Protein AF-A0A2S4PVU3-F1 (afdb_monomer)

Mean predicted aligned error: 17.2 Å

Secondary structure (DSSP, 8-state):
-PPPP-B-EEETTEEE--TT--EEEEEETTTTEEEEEEEPPPHHHHHHHHHHHHHHHHHHHHS-HHHHHHHHHHHHHHHHHTHHHHHHHHHHHH---HHHHTTTHHHHHHHHHHHHHHHHHTTTTEEEEEEEETTEEEEEE----S-EEEE--SSSHHHHHHHHHHHH-SS--HHHHHHHHHHTPPTTSS-B---SHHHHHHHHH-TT-SEEEEEE-HHHHHHHHHHHHTTT-EEEEEE----EEEE-TTS-HHHHHHHHHHHHHGGGG--TT---EEEEETTTHHHHHHHHHHHGGGS-B--TTSTT--B---S-HHHHHHHHHHHHHHHHTS--EEEE--SSPPTTPPTTGGGS-----EEEES--TTSHHHHS---SSEEEEEEES-HHHHHHHHH-SS--SEEEEE-S-HHHHHHHHTTS--SEEEES------TTPPPGGG-EEEEE-TTS-EEEEE----SEEEEEEEES-SGGG--TTTTTHHHHHHHTTTS-BSS--HHHHHHHHHHTTSEEEEEE-SS-EEEEEEEEGGGHHHHHHHHHHHHHSB---HHHHHHHHHHHHHHHHHHHT-HHHHHHHHHHHHHHTTSGGGS-SSPPGGGGGG--HHHHHHHHHHH--GGGEEEEEESS-HHHHHHHHHHHHTTSPPHHHHHHTTS-SS-------------------------------------------------SGGGT-TT----------PPS---TTPPP----EEEEEEEEPPPSSTTSPP-EEEEEEEEE--TTSTTHHHHHHHHHHHTBTTTTTSSSTTTTTTSHIIIIIITT-TTEEEEEEEEEE-SS-EEEEEEEEE-GGGHHHHHHHHHHHHHTTT-SSSTTSPPHHHHHHHHHHHHHHHHHGGG-HHHHHHHHHHHHHHHSS---HHHHHHHHHH--HHHHHHHHHHHHTT----TT------EEEEEEEP-TT--PPP--HHHHHHHHHHTT-SPPP-

Solvent-accessible surface area (backbone atoms only — not comparable to full-atom values): 54235 Å² total; per-residue (Å²): 130,78,75,50,72,73,43,61,27,33,34,61,64,39,81,38,84,47,80,53,81,45,68,51,71,45,42,22,12,38,44,64,41,73,39,28,48,34,35,21,44,29,68,69,48,51,54,51,35,48,52,28,22,59,66,23,42,67,62,56,73,68,45,52,46,57,62,52,18,54,29,40,46,43,26,32,53,52,50,64,75,41,37,62,68,50,16,50,52,51,20,44,60,36,11,35,14,30,61,46,32,54,67,40,44,54,50,57,21,37,49,41,31,42,51,44,22,47,39,40,53,76,46,69,52,57,51,54,77,46,74,79,48,101,92,42,70,48,75,54,71,66,75,83,84,63,36,50,47,70,46,64,42,77,73,48,48,68,23,44,32,31,66,47,12,40,81,57,65,48,26,36,42,64,76,59,43,56,45,33,46,74,31,64,50,63,52,8,29,40,44,30,77,43,65,59,73,67,49,51,48,48,62,50,59,42,84,82,43,41,31,42,38,43,34,46,52,55,74,57,50,54,53,52,50,58,50,23,50,79,73,70,33,50,76,47,81,49,51,49,26,58,8,32,28,40,40,44,90,72,31,57,57,71,59,49,41,51,37,49,46,53,28,18,36,47,76,29,10,48,44,48,59,29,28,30,37,32,36,30,30,59,91,46,44,72,61,44,54,52,54,40,61,72,47,51,77,74,62,29,62,43,66,31,84,37,79,77,15,60,25,30,25,35,61,33,69,70,54,33,50,51,37,35,51,48,48,47,38,28,53,74,69,57,58,30,44,75,79,42,68,44,75,45,61,61,89,78,48,58,84,69,40,62,66,18,32,48,54,30,63,24,35,34,30,85,43,55,82,86,29,61,72,64,65,50,71,66,61,34,28,50,35,35,33,26,71,38,90,47,73,70,58,44,43,55,59,57,50,68,59,100,49,42,46,22,36,29,34,28,49,69,56,59,66,58,45,51,58,50,55,77,65,46,68,41,77,39,77,31,73,73,50,68,88,86,77,67,82,83,69,78,72,77,91,70,51,73,47,76,51,66,48,97,37,39,35,32,40,37,20,38,44,61,76,65,80,50,24,16,42,34,42,37,29,56,38,20,26,33,73,43,51,86,91,48,50,28,44,45,45,51,54,34,70,54,52,66,42,33,30,78,87,34,52,44,68,57,34,48,53,51,53,62,70,49,75,42,57,72,52,59,45,58,37,53,64,32,30,38,42,38,34,40,28,41,66,89,42,49,68,59,50,51,49,52,52,35,39,48,73,73,41,51,44,87,43,63,66,61,51,51,52,44,47,54,52,47,53,53,51,54,49,62,34,73,75,31,65,89,64,37,49,72,56,50,44,35,33,32,23,20,67,68,39,36,67,12,36,51,64,59,50,51,79,86,42,54,86,73,61,48,57,70,51,56,50,52,52,44,78,70,40,80,42,37,69,38,30,28,40,18,28,24,36,39,49,57,78,56,51,50,52,53,46,45,77,63,54,48,82,49,76,42,74,76,58,60,61,57,73,76,70,68,90,73,87,80,92,82,90,81,89,81,89,86,82,89,85,81,89,87,87,86,82,87,86,87,86,88,90,88,88,89,89,86,89,88,86,90,88,83,90,86,90,88,86,87,93,82,85,78,87,88,71,77,60,70,86,77,54,86,81,77,75,84,94,82,81,80,98,71,77,84,80,77,86,81,69,87,78,71,59,44,43,39,55,24,33,72,44,78,51,80,64,40,74,62,55,94,51,87,89,50,81,54,53,18,41,42,35,44,35,28,50,34,64,18,60,80,42,91,59,40,54,41,53,55,31,51,29,43,34,34,31,18,85,60,40,80,66,80,82,59,94,72,56,44,65,79,14,46,34,33,58,70,38,49,74,67,36,92,57,41,82,44,58,38,27,48,76,50,59,38,85,51,31,30,40,35,34,42,42,35,29,26,34,55,93,40,57,70,59,50,54,51,50,55,44,49,63,57,44,27,39,49,40,87,70,67,96,64,23,74,51,75,67,56,53,53,49,14,43,51,51,53,45,50,50,61,61,56,42,63,78,35,52,64,51,48,25,49,51,48,27,51,32,35,67,76,69,71,41,77,78,51,69,66,58,52,46,53,53,42,69,66,62,46,70,66,51,42,23,52,52,39,38,32,27,47,39,18,61,55,85,41,87,28,64,40,60,17,22,52,20,40,33,39,32,46,28,53,57,95,92,59,88,73,80,80,89,47,67,70,62,51,49,52,55,39,45,75,57,61,35,24,33,80,86,128

Sequence (990 aa):
MAQIEKQKLFYDGKIQNASSGRIFQTIDPSTKRVLADVQMASQADVDAAIASAQKAFSSWSQTSPIFRSRILLKAVAILRSRNDAIAQVETYDTGKAFAETSVIDLVTGADVLEYYANLIASGGLNGETTQLRPDAWIYTKKEALGVAAGIGAWNYPIQIAIWKSAPCLAAGNFILAQIYTEAGLPAGVFNVIQGDATVGSYLVTHPGISKVSFTGQVPTGKIVAASAASNLKHITMELGGKSPLIILPDAEIEKAVDGAMMANFFSTGQVCTNGTRVFIHKTMKSAFERRLLEKMPFIRSLPPMNQKCNFGPLISELHHQKVTNYIQHGISVDKAKLIYGGPKKPTNIPPPYTDGFWIQPTVFTDCTDDMKIVKEEIFGPVLCILTYDSVEEVIRRANDTNLGLAAGVFGKDINLCHQIISKIEAGITWINTWGESPAEMSDPSKLDEISTLSNGVRVATEALPGHFSGIGVFIDAGSRFENEDLRGVSHIIDRLAFKSTQKRNGDEMLQALESLGGNINCASSRESLMYQCATFNSAVSDAVAILAETIRDPLITENEVQEQLETAAYEIGEIWSKPELILPELVHTAAYKGNTLGNPLLCPKERLSCINKGVIEAYRNTFFRPERIVLAFAGVKHQEALKLVENYFGDIPNFHNNQKNTASETSDNTSVSGQLNPPHVSSPQLPFNNISSQANPLTPSILAQTSPKITPRSTFYNYLSTWAIDNSTEIHNLPSSLDFSQPSHYTGGFLSLPNLPPPTNPSFPALTHIHLAFESLPVSSEDIYALATIQTLLGGGGSFSAGGPGKGMYSRLYTNVLNQYGWVESCVAFNHSYTDSGLFGISASCVPAYVPQMLDTMCRELHALTLENGPYCLQAIEVKRAKNQLRSSLLMNLESRMVELEDLGRQVQVHGKKISLREMCDKIDRLTINDLRRVAKIVFEGMVKNPGFGSGAPTVVLQECADEGSTRKEFKWETIQDLIASWNLGRTSI

Structure (mmCIF, N/CA/C/O backbone):
data_AF-A0A2S4PVU3-F1
#
_entry.id   AF-A0A2S4PVU3-F1
#
loop_
_atom_site.group_PDB
_atom_site.id
_atom_site.type_symbol
_atom_site.label_atom_id
_atom_site.label_alt_id
_atom_site.label_comp_id
_atom_site.label_asym_id
_atom_site.label_entity_id
_atom_site.label_seq_id
_atom_site.pdbx_PDB_ins_code
_atom_site.Cartn_x
_atom_site.Cartn_y
_atom_site.Cartn_z
_atom_site.occupancy
_atom_site.B_iso_or_equiv
_atom_site.auth_seq_id
_atom_site.auth_comp_id
_atom_site.auth_asym_id
_atom_site.auth_atom_id
_atom_site.pdbx_PDB_model_num
ATOM 1 N N . MET A 1 1 ? 23.789 -0.010 -39.038 1.00 54.28 1 MET A N 1
ATOM 2 C CA . MET A 1 1 ? 23.179 1.333 -38.961 1.00 54.28 1 MET A CA 1
ATOM 3 C C . MET A 1 1 ? 24.259 2.370 -39.256 1.00 54.28 1 MET A C 1
ATOM 5 O O . MET A 1 1 ? 25.428 2.045 -39.058 1.00 54.28 1 MET A O 1
ATOM 9 N N . ALA A 1 2 ? 23.911 3.566 -39.736 1.00 55.75 2 ALA A N 1
ATOM 10 C CA . ALA A 1 2 ? 24.813 4.713 -39.587 1.00 55.75 2 ALA A CA 1
ATOM 11 C C . ALA A 1 2 ? 24.928 5.059 -38.090 1.00 55.75 2 ALA A C 1
ATOM 13 O O . ALA A 1 2 ? 24.032 4.701 -37.324 1.00 55.75 2 ALA A O 1
ATOM 14 N N . GLN A 1 3 ? 26.012 5.712 -37.671 1.00 67.31 3 GLN A N 1
ATOM 15 C CA . GLN A 1 3 ? 26.141 6.179 -36.289 1.00 67.31 3 GLN A CA 1
ATOM 16 C C . GLN A 1 3 ? 25.008 7.171 -35.994 1.00 67.31 3 GLN A C 1
ATOM 18 O O . GLN A 1 3 ? 24.779 8.093 -36.779 1.00 67.31 3 GLN A O 1
ATOM 23 N N . ILE A 1 4 ? 24.281 6.958 -34.898 1.00 80.88 4 ILE A N 1
ATOM 24 C CA . ILE A 1 4 ? 23.190 7.844 -34.490 1.00 80.88 4 ILE A CA 1
ATOM 25 C C . ILE A 1 4 ? 23.815 9.164 -34.019 1.00 80.88 4 ILE A C 1
ATOM 27 O O . ILE A 1 4 ? 24.865 9.174 -33.368 1.00 80.88 4 ILE A O 1
ATOM 31 N N . GLU A 1 5 ? 23.189 10.292 -34.363 1.00 85.00 5 GLU A N 1
ATOM 32 C CA . GLU A 1 5 ? 23.676 11.612 -33.955 1.00 85.00 5 GLU A CA 1
ATOM 33 C C . GLU A 1 5 ? 23.802 11.733 -32.428 1.00 85.00 5 GLU A C 1
ATOM 35 O O . GLU A 1 5 ? 23.092 11.068 -31.668 1.00 85.00 5 GLU A O 1
ATOM 40 N N . LYS A 1 6 ? 24.697 12.618 -31.972 1.00 87.62 6 LYS A N 1
ATOM 41 C CA . LYS A 1 6 ? 24.926 12.885 -30.546 1.00 87.62 6 LYS A CA 1
ATOM 42 C C . LYS A 1 6 ? 23.614 13.250 -29.851 1.00 87.62 6 LYS A C 1
ATOM 44 O O . LYS A 1 6 ? 23.050 14.313 -30.114 1.00 87.62 6 LYS A O 1
ATOM 49 N N . GLN A 1 7 ? 23.173 12.389 -28.939 1.00 89.62 7 GLN A N 1
ATOM 50 C CA . GLN A 1 7 ? 21.968 12.594 -28.150 1.00 89.62 7 GLN A CA 1
ATOM 51 C C . GLN A 1 7 ? 22.206 13.684 -27.105 1.00 89.62 7 GLN A C 1
ATOM 53 O O . GLN A 1 7 ? 23.289 13.817 -26.525 1.00 89.62 7 GLN A O 1
ATOM 58 N N . LYS A 1 8 ? 21.178 14.504 -26.919 1.00 91.19 8 LYS A N 1
ATOM 59 C CA . LYS A 1 8 ? 21.186 15.740 -26.137 1.00 91.19 8 LYS A CA 1
ATOM 60 C C . LYS A 1 8 ? 20.043 15.708 -25.125 1.00 91.19 8 LYS A C 1
ATOM 62 O O . LYS A 1 8 ? 19.193 14.824 -25.181 1.00 91.19 8 LYS A O 1
ATOM 67 N N . LEU A 1 9 ? 19.987 16.692 -24.233 1.00 91.56 9 LEU A N 1
ATOM 68 C CA . LEU A 1 9 ? 18.866 16.834 -23.303 1.00 91.56 9 LEU A CA 1
ATOM 69 C C . LEU A 1 9 ? 17.626 17.374 -24.037 1.00 91.56 9 LEU A C 1
ATOM 71 O O . LEU A 1 9 ? 17.742 18.002 -25.093 1.00 91.56 9 LEU A O 1
ATOM 75 N N . PHE A 1 10 ? 16.438 17.172 -23.467 1.00 92.44 10 PHE A N 1
ATOM 76 C CA . PHE A 1 10 ? 15.206 17.818 -23.928 1.00 92.44 10 PHE A CA 1
ATOM 77 C C . PHE A 1 10 ? 14.489 18.450 -22.744 1.00 92.44 10 PHE A C 1
ATOM 79 O O . PHE A 1 10 ? 14.051 17.748 -21.842 1.00 92.44 10 PHE A O 1
ATOM 86 N N . TYR A 1 11 ? 14.317 19.762 -22.747 1.00 92.62 11 TYR A N 1
ATOM 87 C CA . TYR A 1 11 ? 13.465 20.442 -21.773 1.00 92.62 11 TYR A CA 1
ATOM 88 C C . TYR A 1 11 ? 12.996 21.774 -22.344 1.00 92.62 11 TYR A C 1
ATOM 90 O O . TYR A 1 11 ? 13.567 22.272 -23.315 1.00 92.62 11 TYR A O 1
ATOM 98 N N . ASP A 1 12 ? 11.941 22.355 -21.770 1.00 91.25 12 ASP A N 1
ATOM 99 C CA . ASP A 1 12 ? 11.357 23.610 -22.275 1.00 91.25 12 ASP A CA 1
ATOM 100 C C . ASP A 1 12 ? 10.907 23.501 -23.751 1.00 91.25 12 ASP A C 1
ATOM 102 O O . ASP A 1 12 ? 11.008 24.447 -24.531 1.00 91.25 12 ASP A O 1
ATOM 106 N N . GLY A 1 13 ? 10.429 22.310 -24.144 1.00 89.50 13 GLY A N 1
ATOM 107 C CA . GLY A 1 13 ? 9.889 22.015 -25.480 1.00 89.50 13 GLY A CA 1
ATOM 108 C C . GLY A 1 13 ? 10.927 21.918 -26.607 1.00 89.50 13 GLY A C 1
ATOM 109 O O . GLY A 1 13 ? 10.548 21.931 -27.776 1.00 89.50 13 GLY A O 1
ATOM 110 N N . LYS A 1 14 ? 12.226 21.856 -26.288 1.00 91.81 14 LYS A N 1
ATOM 111 C CA . LYS A 1 14 ? 13.320 21.888 -27.273 1.00 91.81 14 LYS A CA 1
ATOM 112 C C . LYS A 1 14 ? 14.509 21.023 -26.861 1.00 91.81 14 LYS A C 1
ATOM 114 O O . LYS A 1 14 ? 14.687 20.679 -25.694 1.00 91.81 14 LYS A O 1
ATOM 119 N N . ILE A 1 15 ? 15.351 20.713 -27.844 1.00 92.19 15 ILE A N 1
ATOM 120 C CA . ILE A 1 15 ? 16.638 20.046 -27.635 1.00 92.19 15 ILE A CA 1
ATOM 121 C C . ILE A 1 15 ? 17.640 21.046 -27.037 1.00 92.19 15 ILE A C 1
ATOM 123 O O . ILE A 1 15 ? 17.740 22.181 -27.502 1.00 92.19 15 ILE A O 1
ATOM 127 N N . GLN A 1 16 ? 18.391 20.611 -26.027 1.00 93.56 16 GLN A N 1
ATOM 128 C CA . GLN A 1 16 ? 19.281 21.438 -25.210 1.00 93.56 16 GLN A CA 1
ATOM 129 C C . GLN A 1 16 ? 20.647 20.765 -25.046 1.00 93.56 16 GLN A C 1
ATOM 131 O O . GLN A 1 16 ? 20.727 19.556 -24.830 1.00 93.56 16 GLN A O 1
ATOM 136 N N . ASN A 1 17 ? 21.735 21.534 -25.132 1.00 95.38 17 ASN A N 1
ATOM 137 C CA . ASN A 1 17 ? 23.065 21.003 -24.821 1.00 95.38 17 ASN A CA 1
ATOM 138 C C . ASN A 1 17 ? 23.229 20.899 -23.296 1.00 95.38 17 ASN A C 1
ATOM 140 O O . ASN A 1 17 ? 22.953 21.873 -22.601 1.00 95.38 17 ASN A O 1
ATOM 144 N N . ALA A 1 18 ? 23.728 19.771 -22.789 1.00 94.38 18 ALA A N 1
ATOM 145 C CA . ALA A 1 18 ? 24.070 19.646 -21.373 1.00 94.38 18 ALA A CA 1
ATOM 146 C C . ALA A 1 18 ? 25.238 20.563 -20.978 1.00 94.38 18 ALA A C 1
ATOM 148 O O . ALA A 1 18 ? 26.242 20.650 -21.693 1.00 94.38 18 ALA A O 1
ATOM 149 N N . SER A 1 19 ? 25.144 21.186 -19.804 1.00 95.81 19 SER A N 1
ATOM 150 C CA . SER A 1 19 ? 26.183 22.072 -19.259 1.00 95.81 19 SER A CA 1
ATOM 151 C C . SER A 1 19 ? 27.337 21.330 -18.579 1.00 95.81 19 SER A C 1
ATOM 153 O O . SER A 1 19 ? 28.380 21.929 -18.333 1.00 95.81 19 SER A O 1
ATOM 155 N N . SER A 1 20 ? 27.204 20.025 -18.300 1.00 94.31 20 SER A N 1
ATOM 156 C CA . SER A 1 20 ? 28.255 19.260 -17.602 1.00 94.31 20 SER A CA 1
ATOM 157 C C . SER A 1 20 ? 29.532 19.029 -18.424 1.00 94.31 20 SER A C 1
ATOM 159 O O . SER A 1 20 ? 30.556 18.646 -17.863 1.00 94.31 20 SER A O 1
ATOM 161 N N . GLY A 1 21 ? 29.461 19.163 -19.755 1.00 91.94 21 GLY A N 1
ATOM 162 C CA . GLY A 1 21 ? 30.530 18.775 -20.683 1.00 91.94 21 GLY A CA 1
ATOM 163 C C . GLY A 1 21 ? 30.786 17.261 -20.787 1.00 91.94 21 GLY A C 1
ATOM 164 O O . GLY A 1 21 ? 31.589 16.841 -21.619 1.00 91.94 21 GLY A O 1
ATOM 165 N N . ARG A 1 22 ? 30.108 16.428 -19.982 1.00 95.44 22 ARG A N 1
ATOM 166 C CA . ARG A 1 22 ? 30.280 14.969 -19.952 1.00 95.44 22 ARG A CA 1
ATOM 167 C C . ARG A 1 22 ? 29.358 14.270 -20.952 1.00 95.44 22 ARG A C 1
ATOM 169 O O . ARG A 1 22 ? 28.227 14.698 -21.193 1.00 95.44 22 ARG A O 1
ATOM 176 N N . ILE A 1 23 ? 29.841 13.150 -21.480 1.00 94.75 23 ILE A N 1
ATOM 177 C CA . ILE A 1 23 ? 29.089 12.223 -22.328 1.00 94.75 23 ILE A CA 1
ATOM 178 C C . ILE A 1 23 ? 29.307 10.784 -21.850 1.00 94.75 23 ILE A C 1
ATOM 180 O O . ILE A 1 23 ? 30.346 10.481 -21.263 1.00 94.75 23 ILE A O 1
ATOM 184 N N . PHE A 1 24 ? 28.365 9.898 -22.159 1.00 92.62 24 PHE A N 1
ATOM 185 C CA . PHE A 1 24 ? 28.576 8.448 -22.175 1.00 92.62 24 PHE A CA 1
ATOM 186 C C . PHE A 1 24 ? 28.245 7.896 -23.566 1.00 92.62 24 PHE A C 1
ATOM 188 O O . PHE A 1 24 ? 27.675 8.604 -24.393 1.00 92.62 24 PHE A O 1
ATOM 195 N N . GLN A 1 25 ? 28.617 6.651 -23.845 1.00 94.06 25 GLN A N 1
ATOM 196 C CA . GLN A 1 25 ? 28.294 5.989 -25.109 1.00 94.06 25 GLN A CA 1
ATOM 197 C C . GLN A 1 25 ? 27.249 4.907 -24.865 1.00 94.06 25 GLN A C 1
ATOM 199 O O . GLN A 1 25 ? 27.436 4.074 -23.978 1.00 94.06 25 GLN A O 1
ATOM 204 N N . THR A 1 26 ? 26.173 4.911 -25.654 1.00 91.19 26 THR A N 1
ATOM 205 C CA . THR A 1 26 ? 25.314 3.726 -25.770 1.00 91.19 26 THR A CA 1
ATOM 206 C C . THR A 1 26 ? 25.885 2.776 -26.830 1.00 91.19 26 THR A C 1
ATOM 208 O O . THR A 1 26 ? 26.527 3.203 -27.799 1.00 91.19 26 THR A O 1
ATOM 211 N N . ILE A 1 27 ? 25.709 1.477 -26.604 1.00 94.81 27 ILE A N 1
ATOM 212 C CA . ILE A 1 27 ? 26.370 0.378 -27.307 1.00 94.81 27 ILE A CA 1
ATOM 213 C C . ILE A 1 27 ? 25.297 -0.591 -27.792 1.00 94.81 27 ILE A C 1
ATOM 215 O O . ILE A 1 27 ? 24.506 -1.055 -26.983 1.00 94.81 27 ILE A O 1
ATOM 219 N N . ASP A 1 28 ? 25.334 -0.967 -29.069 1.00 95.81 28 ASP A N 1
ATOM 220 C CA . ASP A 1 28 ? 24.548 -2.082 -29.602 1.00 95.81 28 ASP A CA 1
ATOM 221 C C . ASP A 1 28 ? 25.041 -3.385 -28.949 1.00 95.81 28 ASP A C 1
ATOM 223 O O . ASP A 1 28 ? 26.153 -3.842 -29.260 1.00 95.81 28 ASP A O 1
ATOM 227 N N . PRO A 1 29 ? 24.258 -4.022 -28.059 1.00 97.06 29 PRO A N 1
ATOM 228 C CA . PRO A 1 29 ? 24.702 -5.207 -27.340 1.00 97.06 29 PRO A CA 1
ATOM 229 C C . PRO A 1 29 ? 24.837 -6.430 -28.251 1.00 97.06 29 PRO A C 1
ATOM 231 O O . PRO A 1 29 ? 25.488 -7.406 -27.875 1.00 97.06 29 PRO A O 1
ATOM 234 N N . SER A 1 30 ? 24.264 -6.393 -29.457 1.00 96.50 30 SER A N 1
ATOM 235 C CA . SER A 1 30 ? 24.360 -7.478 -30.433 1.00 96.50 30 SER A CA 1
ATOM 236 C C . SER A 1 30 ? 25.673 -7.459 -31.211 1.00 96.50 30 SER A C 1
ATOM 238 O O . SER A 1 30 ? 26.091 -8.520 -31.672 1.00 96.50 30 SER A O 1
ATOM 240 N N . THR A 1 31 ? 26.358 -6.310 -31.300 1.00 95.69 31 THR A N 1
ATOM 241 C CA . THR A 1 31 ? 27.634 -6.155 -32.033 1.00 95.69 31 THR A CA 1
ATOM 242 C C . THR A 1 31 ? 28.784 -5.538 -31.225 1.00 95.69 31 THR A C 1
ATOM 244 O O . THR A 1 31 ? 29.898 -5.454 -31.742 1.00 95.69 31 THR A O 1
ATOM 247 N N . LYS A 1 32 ? 28.548 -5.097 -29.980 1.00 95.44 32 LYS A N 1
ATOM 248 C CA . LYS A 1 32 ? 29.498 -4.345 -29.128 1.00 95.44 32 LYS A CA 1
ATOM 249 C C . LYS A 1 32 ? 29.962 -3.006 -29.747 1.00 95.44 32 LYS A C 1
ATOM 251 O O . LYS A 1 32 ? 30.998 -2.460 -29.373 1.00 95.44 32 LYS A O 1
ATOM 256 N N . ARG A 1 33 ? 29.208 -2.444 -30.700 1.00 94.75 33 ARG A N 1
ATOM 257 C CA . ARG A 1 33 ? 29.553 -1.186 -31.395 1.00 94.75 33 ARG A CA 1
ATOM 258 C C . ARG A 1 33 ? 28.845 0.010 -30.771 1.00 94.75 33 ARG A C 1
ATOM 260 O O . ARG A 1 33 ? 27.700 -0.103 -30.354 1.00 94.75 33 ARG A O 1
ATOM 267 N N . VAL A 1 34 ? 29.505 1.168 -30.758 1.00 95.00 34 VAL A N 1
ATOM 268 C CA . VAL A 1 34 ? 28.892 2.435 -30.326 1.00 95.00 34 VAL A CA 1
ATOM 269 C C . VAL A 1 34 ? 27.734 2.795 -31.258 1.00 95.00 34 VAL A C 1
ATOM 271 O O . VAL A 1 34 ? 27.918 2.864 -32.474 1.00 95.00 34 VAL A O 1
ATOM 274 N N . LEU A 1 35 ? 26.562 3.051 -30.677 1.00 91.44 35 LEU A N 1
ATOM 275 C CA . LEU A 1 35 ? 25.383 3.558 -31.381 1.00 91.44 35 LEU A CA 1
ATOM 276 C C . LEU A 1 35 ? 25.381 5.085 -31.422 1.00 91.44 35 LEU A C 1
ATOM 278 O O . LEU A 1 35 ? 25.297 5.665 -32.504 1.00 91.44 35 LEU A O 1
ATOM 282 N N . ALA A 1 36 ? 25.512 5.721 -30.254 1.00 91.69 36 ALA A N 1
ATOM 283 C CA . ALA A 1 36 ? 25.508 7.171 -30.086 1.00 91.69 36 ALA A CA 1
ATOM 284 C C . ALA A 1 36 ? 26.387 7.605 -28.904 1.00 91.69 36 ALA A C 1
ATOM 286 O O . ALA A 1 36 ? 26.477 6.909 -27.890 1.00 91.69 36 ALA A O 1
ATOM 287 N N . ASP A 1 37 ? 26.945 8.812 -28.999 1.00 94.00 37 ASP A N 1
ATOM 288 C CA . ASP A 1 37 ? 27.334 9.579 -27.814 1.00 94.00 37 ASP A CA 1
ATOM 289 C C . ASP A 1 37 ? 26.072 10.215 -27.200 1.00 94.00 37 ASP A C 1
ATOM 291 O O . ASP A 1 37 ? 25.269 10.809 -27.922 1.00 94.00 37 ASP A O 1
ATOM 295 N N . VAL A 1 38 ? 25.935 10.182 -25.877 1.00 92.12 38 VAL A N 1
ATOM 296 C CA . VAL A 1 38 ? 24.794 10.719 -25.122 1.00 92.12 38 VAL A CA 1
ATOM 297 C C . VAL A 1 38 ? 25.290 11.726 -24.087 1.00 92.12 38 VAL A C 1
ATOM 299 O O . VAL A 1 38 ? 26.188 11.422 -23.302 1.00 92.12 38 VAL A O 1
ATOM 302 N N . GLN A 1 39 ? 24.740 12.940 -24.081 1.00 94.94 39 GLN A N 1
ATOM 303 C CA . GLN A 1 39 ? 25.111 13.976 -23.112 1.00 94.94 39 GLN A CA 1
ATOM 304 C C . GLN A 1 39 ? 24.571 13.685 -21.706 1.00 94.94 39 GLN A C 1
ATOM 306 O O . GLN A 1 39 ? 23.428 13.275 -21.537 1.00 94.94 39 GLN A O 1
ATOM 311 N N . MET A 1 40 ? 25.385 13.948 -20.681 1.00 94.81 40 MET A N 1
ATOM 312 C CA . MET A 1 40 ? 24.984 13.795 -19.279 1.00 94.81 40 MET A CA 1
ATOM 313 C C . MET A 1 40 ? 24.586 15.140 -18.679 1.00 94.81 40 MET A C 1
ATOM 315 O O . MET A 1 40 ? 25.360 16.096 -18.745 1.00 94.81 40 MET A O 1
ATOM 319 N N . ALA A 1 41 ? 23.434 15.202 -18.019 1.00 96.25 41 ALA A N 1
ATOM 320 C CA . ALA A 1 41 ? 23.004 16.379 -17.278 1.00 96.25 41 ALA A CA 1
ATOM 321 C C . ALA A 1 41 ? 23.967 16.727 -16.121 1.00 96.25 41 ALA A C 1
ATOM 323 O O . ALA A 1 41 ? 24.511 15.853 -15.434 1.00 96.25 41 ALA A O 1
ATOM 324 N N . SER A 1 42 ? 24.179 18.023 -15.900 1.00 96.94 42 SER A N 1
ATOM 325 C CA . SER A 1 42 ? 24.657 18.574 -14.627 1.00 96.94 42 SER A CA 1
ATOM 326 C C . SER A 1 42 ? 23.478 18.775 -13.669 1.00 96.94 42 SER A C 1
ATOM 328 O O . SER A 1 42 ? 22.324 18.713 -14.088 1.00 96.94 42 SER A O 1
ATOM 330 N N . GLN A 1 43 ? 23.745 19.094 -12.399 1.00 96.94 43 GLN A N 1
ATOM 331 C CA . GLN A 1 43 ? 22.685 19.526 -11.484 1.00 96.94 43 GLN A CA 1
ATOM 332 C C . GLN A 1 43 ? 21.945 20.773 -12.011 1.00 96.94 43 GLN A C 1
ATOM 334 O O . GLN A 1 43 ? 20.723 20.798 -11.988 1.00 96.94 43 GLN A O 1
ATOM 339 N N . ALA A 1 44 ? 22.652 21.742 -12.603 1.00 97.62 44 ALA A N 1
ATOM 340 C CA . ALA A 1 44 ? 22.028 22.934 -13.181 1.00 97.62 44 ALA A CA 1
ATOM 341 C C . ALA A 1 44 ? 21.095 22.612 -14.369 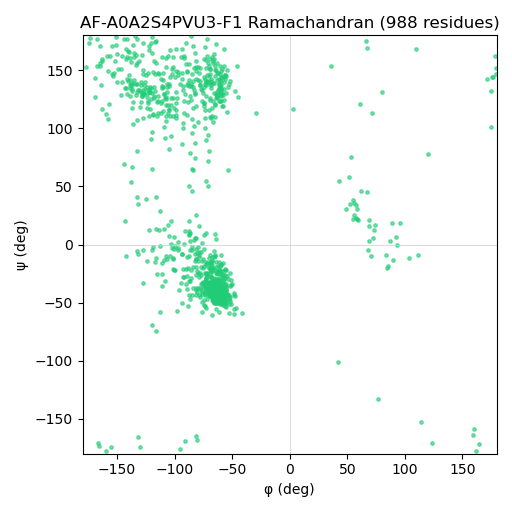1.00 97.62 44 ALA A C 1
ATOM 343 O O . ALA A 1 44 ? 20.081 23.286 -14.550 1.00 97.62 44 ALA A O 1
ATOM 344 N N . ASP A 1 45 ? 21.391 21.565 -15.151 1.00 97.44 45 ASP A N 1
ATOM 345 C CA . ASP A 1 45 ? 20.485 21.088 -16.207 1.00 97.44 45 ASP A CA 1
ATOM 346 C C . ASP A 1 45 ? 19.215 20.445 -15.608 1.00 97.44 45 ASP A C 1
ATOM 348 O O . ASP A 1 45 ? 18.118 20.625 -16.143 1.00 97.44 45 ASP A O 1
ATOM 352 N N . VAL A 1 46 ? 19.348 19.722 -14.485 1.00 96.81 46 VAL A N 1
ATOM 353 C CA . VAL A 1 46 ? 18.215 19.154 -13.728 1.00 96.81 46 VAL A CA 1
ATOM 354 C C . VAL A 1 46 ? 17.328 20.267 -13.169 1.00 96.81 46 VAL A C 1
ATOM 356 O O . VAL A 1 46 ? 16.116 20.255 -13.391 1.00 96.81 46 VAL A O 1
ATOM 359 N N . ASP A 1 47 ? 17.931 21.254 -12.508 1.00 97.50 47 ASP A N 1
ATOM 360 C CA . ASP A 1 47 ? 17.235 22.395 -11.912 1.00 97.50 47 ASP A CA 1
ATOM 361 C C . ASP A 1 47 ? 16.474 23.195 -12.993 1.00 97.50 47 ASP A C 1
ATOM 363 O O . ASP A 1 47 ? 15.301 23.534 -12.817 1.00 97.50 47 ASP A O 1
ATOM 367 N N . ALA A 1 48 ? 17.092 23.421 -14.161 1.00 97.19 48 ALA A N 1
ATOM 368 C CA . ALA A 1 48 ? 16.464 24.093 -15.302 1.00 97.19 48 ALA A CA 1
ATOM 369 C C . ALA A 1 48 ? 15.280 23.302 -15.895 1.00 97.19 48 ALA A C 1
ATOM 371 O O . ALA A 1 48 ? 14.240 23.889 -16.216 1.00 97.19 48 ALA A O 1
ATOM 372 N N . ALA A 1 49 ? 15.402 21.976 -16.014 1.00 95.56 49 ALA A N 1
ATOM 373 C CA . ALA A 1 49 ? 14.313 21.117 -16.478 1.00 95.56 49 ALA A CA 1
ATOM 374 C C . ALA A 1 49 ? 13.126 21.115 -15.495 1.00 95.56 49 ALA A C 1
ATOM 376 O O . ALA A 1 49 ? 11.971 21.194 -15.919 1.00 95.56 49 ALA A O 1
ATOM 377 N N . ILE A 1 50 ? 13.393 21.093 -14.185 1.00 95.69 50 ILE A N 1
ATOM 378 C CA . ILE A 1 50 ? 12.350 21.141 -13.148 1.00 95.69 50 ILE A CA 1
ATOM 379 C C . ILE A 1 50 ? 11.688 22.523 -13.096 1.00 95.69 50 ILE A C 1
ATOM 381 O O . ILE A 1 50 ? 10.463 22.600 -13.001 1.00 95.69 50 ILE A O 1
ATOM 385 N N . ALA A 1 51 ? 12.446 23.613 -13.242 1.00 95.56 51 ALA A N 1
ATOM 386 C CA . ALA A 1 51 ? 11.886 24.962 -13.341 1.00 95.56 51 ALA A CA 1
ATOM 387 C C . ALA A 1 51 ? 10.956 25.116 -14.563 1.00 95.56 51 ALA A C 1
ATOM 389 O O . ALA A 1 51 ? 9.887 25.725 -14.461 1.00 95.56 51 ALA A O 1
ATOM 390 N N . SER A 1 52 ? 11.309 24.513 -15.706 1.00 94.88 52 SER A N 1
ATOM 391 C CA . SER A 1 52 ? 10.429 24.456 -16.883 1.00 94.88 52 SER A CA 1
ATOM 392 C C . SER A 1 52 ? 9.148 23.651 -16.603 1.00 94.88 52 SER A C 1
ATOM 394 O O . SER A 1 52 ? 8.051 24.115 -16.924 1.00 94.88 52 SER A O 1
ATOM 396 N N . ALA A 1 53 ? 9.252 22.513 -15.905 1.00 93.00 53 ALA A N 1
ATOM 397 C CA . ALA A 1 53 ? 8.095 21.724 -15.469 1.00 93.00 53 ALA A CA 1
ATOM 398 C C . ALA A 1 53 ? 7.154 22.489 -14.530 1.00 93.00 53 ALA A C 1
ATOM 400 O O . ALA A 1 53 ? 5.941 22.491 -14.738 1.00 93.00 53 ALA A O 1
ATOM 401 N N . GLN A 1 54 ? 7.696 23.200 -13.542 1.00 90.44 54 GLN A N 1
ATOM 402 C CA . GLN A 1 54 ? 6.907 24.028 -12.624 1.00 90.44 54 GLN A CA 1
ATOM 403 C C . GLN A 1 54 ? 6.183 25.166 -13.354 1.00 90.44 54 GLN A C 1
ATOM 405 O O . GLN A 1 54 ? 5.006 25.416 -13.093 1.00 90.44 54 GLN A O 1
ATOM 410 N N . LYS A 1 55 ? 6.853 25.816 -14.315 1.00 91.25 55 LYS A N 1
ATOM 411 C CA . LYS A 1 55 ? 6.258 26.867 -15.154 1.00 91.25 55 LYS A CA 1
ATOM 412 C C . LYS A 1 55 ? 5.109 26.343 -16.025 1.00 91.25 55 LYS A C 1
ATOM 414 O O . LYS A 1 55 ? 4.132 27.059 -16.228 1.00 91.25 55 LYS A O 1
ATOM 419 N N . ALA A 1 56 ? 5.220 25.118 -16.535 1.00 88.75 56 ALA A N 1
ATOM 420 C CA . ALA A 1 56 ? 4.201 24.490 -17.376 1.00 88.75 56 ALA A CA 1
ATOM 421 C C . ALA A 1 56 ? 3.033 23.875 -16.580 1.00 88.75 56 ALA A C 1
ATOM 423 O O . ALA A 1 56 ? 1.916 23.764 -17.089 1.00 88.75 56 ALA A O 1
ATOM 424 N N . PHE A 1 57 ? 3.273 23.480 -15.326 1.00 85.88 57 PHE A N 1
ATOM 425 C CA . PHE A 1 57 ? 2.295 22.779 -14.494 1.00 85.88 57 PHE A CA 1
ATOM 426 C C . PHE A 1 57 ? 0.997 23.574 -14.283 1.00 85.88 57 PHE A C 1
ATOM 428 O O . PHE A 1 57 ? -0.092 23.000 -14.352 1.00 85.88 57 PHE A O 1
ATOM 435 N N . SER A 1 58 ? 1.082 24.889 -14.065 1.00 77.81 58 SER A N 1
ATOM 436 C CA . SER A 1 58 ? -0.086 25.737 -13.777 1.00 77.81 58 SER A CA 1
ATOM 437 C C . SER A 1 58 ? -1.078 25.817 -14.943 1.00 77.81 58 SER A C 1
ATOM 439 O O . SER A 1 58 ? -2.282 25.711 -14.724 1.00 77.81 58 SER A O 1
ATOM 441 N N . SER A 1 59 ? -0.601 25.937 -16.185 1.00 81.81 59 SER A N 1
ATOM 442 C CA . SER A 1 59 ? -1.462 25.988 -17.375 1.00 81.81 59 SER A CA 1
ATOM 443 C C . SER A 1 59 ? -1.948 24.602 -17.809 1.00 81.81 59 SER A C 1
ATOM 445 O O . SER A 1 59 ? -3.103 24.436 -18.214 1.00 81.81 59 SER A O 1
ATOM 447 N N . TRP A 1 60 ? -1.104 23.575 -17.689 1.00 87.25 60 TRP A N 1
ATOM 448 C CA . TRP A 1 60 ? -1.465 22.217 -18.098 1.00 87.25 60 TRP A CA 1
ATOM 449 C C . TRP A 1 60 ? -2.454 21.532 -17.142 1.00 87.25 60 TRP A C 1
ATOM 451 O O . TRP A 1 60 ? -3.413 20.896 -17.589 1.00 87.25 60 TRP A O 1
ATOM 461 N N . SER A 1 61 ? -2.292 21.711 -15.826 1.00 82.88 61 SER A N 1
ATOM 462 C CA . SER A 1 61 ? -3.237 21.180 -14.827 1.00 82.88 61 SER A CA 1
ATOM 463 C C . SER A 1 61 ? -4.655 21.748 -15.004 1.00 82.88 61 SER A C 1
ATOM 465 O O . SER A 1 61 ? -5.631 21.009 -14.857 1.00 82.88 61 SER A O 1
ATOM 467 N N . GLN A 1 62 ? -4.764 23.016 -15.416 1.00 81.69 62 GLN A N 1
ATOM 468 C CA . GLN A 1 62 ? -6.027 23.707 -15.709 1.00 81.69 62 GLN A CA 1
ATOM 469 C C . GLN A 1 62 ? -6.596 23.419 -17.112 1.00 81.69 62 GLN A C 1
ATOM 471 O O . GLN A 1 62 ? -7.768 23.696 -17.369 1.00 81.69 62 GLN A O 1
ATOM 476 N N . THR A 1 63 ? -5.810 22.842 -18.028 1.00 84.69 63 THR A N 1
ATOM 477 C CA . THR A 1 63 ? -6.292 22.448 -19.364 1.00 84.69 63 THR A CA 1
ATOM 478 C C . THR A 1 63 ? -7.369 21.369 -19.226 1.00 84.69 63 THR A C 1
ATOM 480 O O . THR A 1 63 ? -7.144 20.366 -18.551 1.00 84.69 63 THR A O 1
ATOM 483 N N . SER A 1 64 ? -8.541 21.542 -19.853 1.00 87.69 64 SER A N 1
ATOM 484 C CA . SER A 1 64 ? -9.670 20.627 -19.619 1.00 87.69 64 SER A CA 1
ATOM 485 C C . SER A 1 64 ? -9.335 19.168 -19.990 1.00 87.69 64 SER A C 1
ATOM 487 O O . SER A 1 64 ? -8.565 18.939 -20.933 1.00 87.69 64 SER A O 1
ATOM 489 N N . PRO A 1 65 ? -9.926 18.162 -19.310 1.00 85.75 65 PRO A N 1
ATOM 490 C CA . PRO A 1 65 ? -9.609 16.755 -19.564 1.00 85.75 65 PRO A CA 1
ATOM 491 C C . PRO A 1 65 ? -9.790 16.331 -21.029 1.00 85.75 65 PRO A C 1
ATOM 493 O O . PRO A 1 65 ? -8.965 15.588 -21.552 1.00 85.75 65 PRO A O 1
ATOM 496 N N . ILE A 1 66 ? -10.797 16.877 -21.724 1.00 88.88 66 ILE A N 1
ATOM 497 C CA . ILE A 1 66 ? -11.044 16.634 -23.155 1.00 88.88 66 ILE A CA 1
ATOM 498 C C . ILE A 1 66 ? -9.919 17.191 -24.041 1.00 88.88 66 ILE A C 1
ATOM 500 O O . ILE A 1 66 ? -9.514 16.534 -25.000 1.00 88.88 66 ILE A O 1
ATOM 504 N N . PHE A 1 67 ? -9.383 18.381 -23.746 1.00 89.88 67 PHE A N 1
ATOM 505 C CA . PHE A 1 67 ? -8.260 18.928 -24.518 1.00 89.88 67 PHE A CA 1
ATOM 506 C C . PHE A 1 67 ? -6.962 18.160 -24.262 1.00 89.88 67 PHE A C 1
ATOM 508 O O . PHE A 1 67 ? -6.245 17.870 -25.220 1.00 89.88 67 PHE A O 1
ATOM 515 N N . ARG A 1 68 ? -6.701 17.751 -23.011 1.00 88.25 68 ARG A N 1
ATOM 516 C CA . ARG A 1 68 ? -5.578 16.853 -22.700 1.00 88.25 68 ARG A CA 1
ATOM 517 C C . ARG A 1 68 ? -5.714 15.529 -23.453 1.00 88.25 68 ARG A C 1
ATOM 519 O O . ARG A 1 68 ? -4.795 15.150 -24.169 1.00 88.25 68 ARG A O 1
ATOM 526 N N . SER A 1 69 ? -6.881 14.887 -23.378 1.00 91.50 69 SER A N 1
ATOM 527 C CA . SER A 1 69 ? -7.187 13.634 -24.079 1.00 91.50 69 SER A CA 1
ATOM 528 C C . SER A 1 69 ? -6.911 13.721 -25.584 1.00 91.50 69 SER A C 1
ATOM 530 O O . SER A 1 69 ? -6.190 12.885 -26.117 1.00 91.50 69 SER A O 1
ATOM 532 N N . ARG A 1 70 ? -7.367 14.783 -26.264 1.00 95.06 70 ARG A N 1
ATOM 533 C CA . ARG A 1 70 ? -7.101 15.001 -27.701 1.00 95.06 70 ARG A CA 1
ATOM 534 C C . ARG A 1 70 ? -5.607 15.055 -28.044 1.00 95.06 70 ARG A C 1
ATOM 536 O O . ARG A 1 70 ? -5.211 14.512 -29.072 1.00 95.06 70 ARG A O 1
ATOM 543 N N . ILE A 1 71 ? -4.785 15.686 -27.202 1.00 93.62 71 ILE A N 1
ATOM 544 C CA . ILE A 1 71 ? -3.323 15.727 -27.381 1.00 93.62 71 ILE A CA 1
ATOM 545 C C . ILE A 1 71 ? -2.727 14.328 -27.183 1.00 93.62 71 ILE A C 1
ATOM 547 O O . ILE A 1 71 ? -1.924 13.884 -28.001 1.00 93.62 71 ILE A O 1
ATOM 551 N N . LEU A 1 72 ? -3.152 13.600 -26.147 1.00 92.62 72 LEU A N 1
ATOM 552 C CA . LEU A 1 72 ? -2.664 12.244 -25.884 1.00 92.62 72 LEU A CA 1
ATOM 553 C C . LEU A 1 72 ? -3.069 11.259 -26.997 1.00 92.62 72 LEU A C 1
ATOM 555 O O . LEU A 1 72 ? -2.214 10.531 -27.485 1.00 92.62 72 LEU A O 1
ATOM 559 N N . LEU A 1 73 ? -4.312 11.301 -27.488 1.00 95.44 73 LEU A N 1
ATOM 560 C CA . LEU A 1 73 ? -4.773 10.488 -28.625 1.00 95.44 73 LEU A CA 1
ATOM 561 C C . LEU A 1 73 ? -4.046 10.844 -29.934 1.00 95.44 73 LEU A C 1
ATOM 563 O O . LEU A 1 73 ? -3.733 9.959 -30.730 1.00 95.44 73 LEU A O 1
ATOM 567 N N . LYS A 1 74 ? -3.696 12.121 -30.152 1.00 97.31 74 LYS A N 1
ATOM 568 C CA . LYS A 1 74 ? -2.828 12.504 -31.277 1.00 97.31 74 LYS A CA 1
ATOM 569 C C . LYS A 1 74 ? -1.419 11.917 -31.121 1.00 97.31 74 LYS A C 1
ATOM 571 O O . LYS A 1 74 ? -0.850 11.457 -32.107 1.00 97.31 74 LYS A O 1
ATOM 576 N N . ALA A 1 75 ? -0.872 11.876 -29.905 1.00 95.12 75 ALA A N 1
ATOM 577 C CA . ALA A 1 75 ? 0.400 11.208 -29.638 1.00 95.12 75 ALA A CA 1
ATOM 578 C C . ALA A 1 75 ? 0.314 9.687 -29.864 1.00 95.12 75 ALA A C 1
ATOM 580 O O . ALA A 1 75 ? 1.207 9.144 -30.506 1.00 95.12 75 ALA A O 1
ATOM 581 N N . VAL A 1 76 ? -0.771 9.016 -29.451 1.00 95.88 76 VAL A N 1
ATOM 582 C CA . VAL A 1 76 ? -1.044 7.594 -29.766 1.00 95.88 76 VAL A CA 1
ATOM 583 C C . VAL A 1 76 ? -1.021 7.351 -31.277 1.00 95.88 76 VAL A C 1
ATOM 585 O O . VAL A 1 76 ? -0.335 6.441 -31.743 1.00 95.88 76 VAL A O 1
ATOM 588 N N . ALA A 1 77 ? -1.709 8.189 -32.060 1.00 96.56 77 ALA A N 1
ATOM 589 C CA . ALA A 1 77 ? -1.713 8.077 -33.518 1.00 96.56 77 ALA A CA 1
ATOM 590 C C . ALA A 1 77 ? -0.306 8.247 -34.125 1.00 96.56 77 ALA A C 1
ATOM 592 O O . ALA A 1 77 ? 0.075 7.484 -35.014 1.00 96.56 77 ALA A O 1
ATOM 593 N N . ILE A 1 78 ? 0.495 9.195 -33.620 1.00 95.94 78 ILE A N 1
ATOM 594 C CA . ILE A 1 78 ? 1.882 9.391 -34.069 1.00 95.94 78 ILE A CA 1
ATOM 595 C C . ILE A 1 78 ? 2.758 8.186 -33.684 1.00 95.94 78 ILE A C 1
ATOM 597 O O . ILE A 1 78 ? 3.478 7.686 -34.548 1.00 95.94 78 ILE A O 1
ATOM 601 N N . LEU A 1 79 ? 2.669 7.684 -32.444 1.00 92.69 79 LEU A N 1
ATOM 602 C CA . LEU A 1 79 ? 3.397 6.495 -31.971 1.00 92.69 79 LEU A CA 1
ATOM 603 C C . LEU A 1 79 ? 3.101 5.282 -32.862 1.00 92.69 79 LEU A C 1
ATOM 605 O O . LEU A 1 79 ? 4.031 4.702 -33.421 1.00 92.69 79 LEU A O 1
ATOM 609 N N . ARG A 1 80 ? 1.816 4.967 -33.082 1.00 94.31 80 ARG A N 1
ATOM 610 C CA . ARG A 1 80 ? 1.387 3.866 -33.962 1.00 94.31 80 ARG A CA 1
ATOM 611 C C . ARG A 1 80 ? 1.854 4.073 -35.412 1.00 94.31 80 ARG A C 1
ATOM 613 O O . ARG A 1 80 ? 2.324 3.127 -36.033 1.00 94.31 80 ARG A O 1
ATOM 620 N N . SER A 1 81 ? 1.830 5.302 -35.940 1.00 95.94 81 SER A N 1
ATOM 621 C CA . SER A 1 81 ? 2.327 5.593 -37.303 1.00 95.94 81 SER A CA 1
ATOM 622 C C . SER A 1 81 ? 3.850 5.471 -37.469 1.00 95.94 81 SER A C 1
ATOM 624 O O . SER A 1 81 ? 4.336 5.313 -38.587 1.00 95.94 81 SER A O 1
ATOM 626 N N . ARG A 1 82 ? 4.611 5.550 -36.368 1.00 93.94 82 ARG A N 1
ATOM 627 C CA . ARG A 1 82 ? 6.083 5.466 -36.338 1.00 93.94 82 ARG A CA 1
ATOM 628 C C . ARG A 1 82 ? 6.593 4.169 -35.711 1.00 93.94 82 ARG A C 1
ATOM 630 O O . ARG A 1 82 ? 7.785 4.083 -35.413 1.00 93.94 82 ARG A O 1
ATOM 637 N N . ASN A 1 83 ? 5.710 3.185 -35.532 1.00 92.50 83 ASN A N 1
ATOM 638 C CA . ASN A 1 83 ? 5.953 1.994 -34.728 1.00 92.50 83 ASN A CA 1
ATOM 639 C C . ASN A 1 83 ? 7.296 1.324 -35.048 1.00 92.50 83 ASN A C 1
ATOM 641 O O . ASN A 1 83 ? 8.198 1.288 -34.215 1.00 92.50 83 ASN A O 1
ATOM 645 N N . ASP A 1 84 ? 7.465 0.906 -36.300 1.00 92.81 84 ASP A N 1
ATOM 646 C CA . ASP A 1 84 ? 8.628 0.145 -36.758 1.00 92.81 84 ASP A CA 1
ATOM 647 C C . ASP A 1 84 ? 9.938 0.941 -36.672 1.00 92.81 84 ASP A C 1
ATOM 649 O O . ASP A 1 84 ? 10.998 0.368 -36.429 1.00 92.81 84 ASP A O 1
ATOM 653 N N . ALA A 1 85 ? 9.882 2.265 -36.847 1.00 90.75 85 ALA A N 1
ATOM 654 C CA . ALA A 1 85 ? 11.056 3.130 -36.761 1.00 90.75 85 ALA A CA 1
ATOM 655 C C . ALA A 1 85 ? 11.556 3.271 -35.314 1.00 90.75 85 ALA A C 1
ATOM 657 O O . ALA A 1 85 ? 12.762 3.292 -35.076 1.00 90.75 85 ALA A O 1
ATOM 658 N N . ILE A 1 86 ? 10.639 3.329 -34.345 1.00 90.56 86 ILE A N 1
ATOM 659 C CA . ILE A 1 86 ? 10.974 3.377 -32.916 1.00 90.56 86 ILE A CA 1
ATOM 660 C C . ILE A 1 86 ? 11.392 1.982 -32.431 1.00 90.56 86 ILE A C 1
ATOM 662 O O . ILE A 1 86 ? 12.414 1.851 -31.763 1.00 90.56 86 ILE A O 1
ATOM 666 N N . ALA A 1 87 ? 10.679 0.932 -32.844 1.00 91.44 87 ALA A N 1
ATOM 667 C CA . ALA A 1 87 ? 11.014 -0.459 -32.540 1.00 91.44 87 ALA A CA 1
ATOM 668 C C . ALA A 1 87 ? 12.401 -0.876 -33.065 1.00 91.44 87 ALA A C 1
ATOM 670 O O . ALA A 1 87 ? 13.078 -1.679 -32.426 1.00 91.44 87 ALA A O 1
ATOM 671 N N . GLN A 1 88 ? 12.865 -0.301 -34.184 1.00 92.56 88 GLN A N 1
ATOM 672 C CA . GLN A 1 88 ? 14.249 -0.449 -34.656 1.00 92.56 88 GLN A CA 1
ATOM 673 C C . GLN A 1 88 ? 15.268 0.156 -33.685 1.00 92.56 88 GLN A C 1
ATOM 675 O O . GLN A 1 88 ? 16.280 -0.482 -33.402 1.00 92.56 88 GLN A O 1
ATOM 680 N N . VAL A 1 89 ? 15.015 1.364 -33.167 1.00 90.69 89 VAL A N 1
ATOM 681 C CA . VAL A 1 89 ? 15.888 1.990 -32.158 1.00 90.69 89 VAL A CA 1
ATOM 682 C C . VAL A 1 89 ? 15.913 1.138 -30.892 1.00 90.69 89 VAL A C 1
ATOM 684 O O . VAL A 1 89 ? 16.997 0.806 -30.423 1.00 90.69 89 VAL A O 1
ATOM 687 N N . GLU A 1 90 ? 14.747 0.698 -30.414 1.00 91.38 90 GLU A N 1
ATOM 688 C CA . GLU A 1 90 ? 14.627 -0.181 -29.246 1.00 91.38 90 GLU A CA 1
ATOM 689 C C . GLU A 1 90 ? 15.398 -1.498 -29.451 1.00 91.38 90 GLU A C 1
ATOM 691 O O . GLU A 1 90 ? 16.155 -1.920 -28.581 1.00 91.38 90 GLU A O 1
ATOM 696 N N . THR A 1 91 ? 15.285 -2.126 -30.629 1.00 93.88 91 THR A N 1
ATOM 697 C CA . THR A 1 91 ? 16.047 -3.331 -31.002 1.00 93.88 91 THR A CA 1
ATOM 698 C C . THR A 1 91 ? 17.553 -3.113 -30.953 1.00 93.88 91 THR A C 1
ATOM 700 O O . THR A 1 91 ? 18.271 -3.974 -30.445 1.00 93.88 91 THR A O 1
ATOM 703 N N . TYR A 1 92 ? 18.052 -1.992 -31.476 1.00 93.31 92 TYR A N 1
ATOM 704 C CA . TYR A 1 92 ? 19.487 -1.723 -31.474 1.00 93.31 92 TYR A CA 1
ATOM 705 C C . TYR A 1 92 ? 20.011 -1.359 -30.082 1.00 93.31 92 TYR A C 1
ATOM 707 O O . TYR A 1 92 ? 21.061 -1.866 -29.706 1.00 93.31 92 TYR A O 1
ATOM 715 N N . ASP A 1 93 ? 19.295 -0.535 -29.314 1.00 92.00 93 ASP A N 1
ATOM 716 C CA . ASP A 1 93 ? 19.734 -0.064 -27.989 1.00 92.00 93 ASP A CA 1
ATOM 717 C C . ASP A 1 93 ? 19.598 -1.157 -26.907 1.00 92.00 93 ASP A C 1
ATOM 719 O O . ASP A 1 93 ? 20.431 -1.251 -26.008 1.00 92.00 93 ASP A O 1
ATOM 723 N N . THR A 1 94 ? 18.597 -2.045 -27.020 1.00 94.12 94 THR A N 1
ATOM 724 C CA . THR A 1 94 ? 18.356 -3.134 -26.045 1.00 94.12 94 THR A CA 1
ATOM 725 C C . THR A 1 94 ? 18.886 -4.509 -26.463 1.00 94.12 94 THR A C 1
ATOM 727 O O . THR A 1 94 ? 19.084 -5.382 -25.616 1.00 94.12 94 THR A O 1
ATOM 730 N N . GLY A 1 95 ? 19.086 -4.739 -27.765 1.00 94.50 95 GLY A N 1
ATOM 731 C CA . GLY A 1 95 ? 19.409 -6.045 -28.350 1.00 94.50 95 GLY A CA 1
ATOM 732 C C . GLY A 1 95 ? 18.213 -6.959 -28.630 1.00 94.50 95 GLY A C 1
ATOM 733 O O . GLY A 1 95 ? 18.390 -8.000 -29.269 1.00 94.50 95 GLY A O 1
ATOM 734 N N . LYS A 1 96 ? 17.005 -6.609 -28.174 1.00 95.12 96 LYS A N 1
ATOM 735 C CA . LYS A 1 96 ? 15.792 -7.415 -28.384 1.00 95.12 96 LYS A CA 1
ATOM 736 C C . LYS A 1 96 ? 15.536 -7.717 -29.856 1.00 95.12 96 LYS A C 1
ATOM 738 O O . LYS A 1 96 ? 15.826 -6.907 -30.737 1.00 95.12 96 LYS A O 1
ATOM 743 N N . ALA A 1 97 ? 14.909 -8.860 -30.124 1.00 94.50 97 ALA A N 1
ATOM 744 C CA . ALA A 1 97 ? 14.472 -9.192 -31.473 1.00 94.50 97 ALA A CA 1
ATOM 745 C C . ALA A 1 97 ? 13.468 -8.147 -31.990 1.00 94.50 97 ALA A C 1
ATOM 747 O O . ALA A 1 97 ? 12.533 -7.775 -31.286 1.00 94.50 97 ALA A O 1
ATOM 748 N N . PHE A 1 98 ? 13.614 -7.713 -33.241 1.00 95.50 98 PHE A N 1
ATOM 749 C CA . PHE A 1 98 ? 12.680 -6.762 -33.852 1.00 95.50 98 PHE A CA 1
ATOM 750 C C . PHE A 1 98 ? 11.251 -7.319 -33.935 1.00 95.50 98 PHE A C 1
ATOM 752 O O . PHE A 1 98 ? 10.284 -6.578 -33.796 1.00 95.50 98 PHE A O 1
ATOM 759 N N . ALA A 1 99 ? 11.112 -8.641 -34.081 1.00 92.31 99 ALA A N 1
ATOM 760 C CA . ALA A 1 99 ? 9.829 -9.344 -34.034 1.00 92.31 99 ALA A CA 1
ATOM 761 C C . ALA A 1 99 ? 9.122 -9.283 -32.658 1.00 92.31 99 ALA A C 1
ATOM 763 O O . ALA A 1 99 ? 7.969 -9.683 -32.562 1.00 92.31 99 ALA A O 1
ATOM 764 N N . GLU A 1 100 ? 9.799 -8.803 -31.608 1.00 92.56 100 GLU A N 1
ATOM 765 C CA . GLU A 1 100 ? 9.234 -8.515 -30.283 1.00 92.56 100 GLU A CA 1
ATOM 766 C C . GLU A 1 100 ? 8.906 -7.016 -30.156 1.00 92.56 100 GLU A C 1
ATOM 768 O O . GLU A 1 100 ? 7.751 -6.641 -29.951 1.00 92.56 100 GLU A O 1
ATOM 773 N N . THR A 1 101 ? 9.903 -6.144 -30.355 1.00 92.19 101 THR A N 1
ATOM 774 C CA . THR A 1 101 ? 9.768 -4.689 -30.128 1.00 92.19 101 THR A CA 1
ATOM 775 C C . THR A 1 101 ? 8.736 -4.024 -31.042 1.00 92.19 101 THR A C 1
ATOM 777 O O . THR A 1 101 ? 8.083 -3.065 -30.632 1.00 92.19 101 THR A O 1
ATOM 780 N N . SER A 1 102 ? 8.555 -4.543 -32.263 1.00 91.38 102 SER A N 1
ATOM 781 C CA . SER A 1 102 ? 7.578 -4.035 -33.239 1.00 91.38 102 SER A CA 1
ATOM 782 C C . SER A 1 102 ? 6.127 -4.419 -32.950 1.00 91.38 102 SER A C 1
ATOM 784 O O . SER A 1 102 ? 5.231 -3.815 -33.534 1.00 91.38 102 SER A O 1
ATOM 786 N N . VAL A 1 103 ? 5.867 -5.386 -32.064 1.00 89.00 103 VAL A N 1
ATOM 787 C CA . VAL A 1 103 ? 4.499 -5.861 -31.778 1.00 89.00 103 VAL A CA 1
ATOM 788 C C . VAL A 1 103 ? 4.106 -5.775 -30.302 1.00 89.00 103 VAL A C 1
ATOM 790 O O . VAL A 1 103 ? 2.918 -5.862 -30.008 1.00 89.00 103 VAL A O 1
ATOM 793 N N . ILE A 1 104 ? 5.059 -5.568 -29.382 1.00 87.75 104 ILE A N 1
ATOM 794 C CA . ILE A 1 104 ? 4.800 -5.503 -27.932 1.00 87.75 104 ILE A CA 1
ATOM 795 C C . ILE A 1 104 ? 5.206 -4.150 -27.339 1.00 87.75 104 ILE A C 1
ATOM 797 O O . ILE A 1 104 ? 4.322 -3.386 -26.948 1.00 87.75 104 ILE A O 1
ATOM 801 N N . ASP A 1 105 ? 6.505 -3.834 -27.270 1.00 87.44 105 ASP A N 1
ATOM 802 C CA . ASP A 1 105 ? 7.047 -2.722 -26.464 1.00 87.44 105 ASP A CA 1
ATOM 803 C C . ASP A 1 105 ? 6.335 -1.379 -26.697 1.00 87.44 105 ASP A C 1
ATOM 805 O O . ASP A 1 105 ? 5.892 -0.724 -25.751 1.00 87.44 105 ASP A O 1
ATOM 809 N N . LEU A 1 106 ? 6.195 -0.973 -27.961 1.00 84.94 106 LEU A N 1
ATOM 810 C CA . LEU A 1 106 ? 5.558 0.294 -28.313 1.00 84.94 106 LEU A CA 1
ATOM 811 C C . LEU A 1 106 ? 4.036 0.189 -28.470 1.00 84.94 106 LEU A C 1
ATOM 813 O O . LEU A 1 106 ? 3.339 1.152 -28.156 1.00 84.94 106 LEU A O 1
ATOM 817 N N . VAL A 1 107 ? 3.516 -0.957 -28.915 1.00 88.81 107 VAL A N 1
ATOM 818 C CA . VAL A 1 107 ? 2.067 -1.184 -29.060 1.00 88.81 107 VAL A CA 1
ATOM 819 C C . VAL A 1 107 ? 1.396 -1.072 -27.691 1.00 88.81 107 VAL A C 1
ATOM 821 O O . VAL A 1 107 ? 0.613 -0.154 -27.466 1.00 88.81 107 VAL A O 1
ATOM 824 N N . THR A 1 108 ? 1.832 -1.890 -26.731 1.00 88.69 108 THR A N 1
ATOM 825 C CA . THR A 1 108 ? 1.318 -1.875 -25.350 1.00 88.69 108 THR A CA 1
ATOM 826 C C . THR A 1 108 ? 1.578 -0.546 -24.631 1.00 88.69 108 THR A C 1
ATOM 828 O O . THR A 1 108 ? 0.763 -0.101 -23.823 1.00 88.69 108 THR A O 1
ATOM 831 N N . GLY A 1 109 ? 2.682 0.143 -24.946 1.00 89.19 109 GLY A N 1
ATOM 832 C CA . GLY A 1 109 ? 2.923 1.509 -24.480 1.00 89.19 109 GLY A CA 1
ATOM 833 C C . GLY A 1 109 ? 1.872 2.494 -25.009 1.00 89.19 109 GLY A C 1
ATOM 834 O O . GLY A 1 109 ? 1.280 3.249 -24.236 1.00 89.19 109 GLY A O 1
ATOM 835 N N . ALA A 1 110 ? 1.599 2.472 -26.316 1.00 91.50 110 ALA A N 1
ATOM 836 C CA . ALA A 1 110 ? 0.573 3.306 -26.937 1.00 91.50 110 ALA A CA 1
ATOM 837 C C . ALA A 1 110 ? -0.836 2.986 -26.406 1.00 91.50 110 ALA A C 1
ATOM 839 O O . ALA A 1 110 ? -1.619 3.913 -26.203 1.00 91.50 110 ALA A O 1
ATOM 840 N N . ASP A 1 111 ? -1.130 1.720 -26.106 1.00 91.38 111 ASP A N 1
ATOM 841 C CA . ASP A 1 111 ? -2.408 1.290 -25.529 1.00 91.38 111 ASP A CA 1
ATOM 842 C C . ASP A 1 111 ? -2.592 1.826 -24.097 1.00 91.38 111 ASP A C 1
ATOM 844 O O . ASP A 1 111 ? -3.648 2.366 -23.774 1.00 91.38 111 ASP A O 1
ATOM 848 N N . VAL A 1 112 ? -1.545 1.814 -23.259 1.00 91.25 112 VAL A N 1
ATOM 849 C CA . VAL A 1 112 ? -1.568 2.470 -21.933 1.00 91.25 112 VAL A CA 1
ATOM 850 C C . VAL A 1 112 ? -1.805 3.982 -22.055 1.00 91.25 112 VAL A C 1
ATOM 852 O O . VAL A 1 112 ? -2.555 4.567 -21.268 1.00 91.25 112 VAL A O 1
ATOM 855 N N . LEU A 1 113 ? -1.207 4.636 -23.055 1.00 91.50 113 LEU A N 1
ATOM 856 C CA . LEU A 1 113 ? -1.443 6.058 -23.315 1.00 91.50 113 LEU A CA 1
ATOM 857 C C . LEU A 1 113 ? -2.882 6.336 -23.782 1.00 91.50 113 LEU A C 1
ATOM 859 O O . LEU A 1 113 ? -3.480 7.323 -23.350 1.00 91.50 113 LEU A O 1
ATOM 863 N N . GLU A 1 114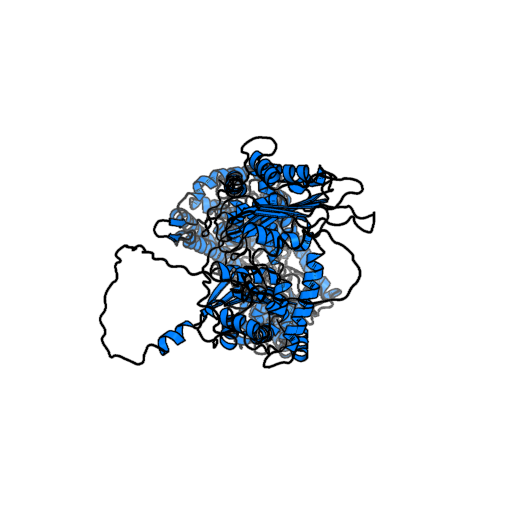 ? -3.441 5.470 -24.627 1.00 93.81 114 GLU A N 1
ATOM 864 C CA . GLU A 1 114 ? -4.826 5.537 -25.103 1.00 93.81 114 GLU A CA 1
ATOM 865 C C . GLU A 1 114 ? -5.826 5.299 -23.964 1.00 93.81 114 GLU A C 1
ATOM 867 O O . GLU A 1 114 ? -6.772 6.074 -23.809 1.00 93.81 114 GLU A O 1
ATOM 872 N N . TYR A 1 115 ? -5.571 4.309 -23.104 1.00 92.38 115 TYR A N 1
ATOM 873 C CA . TYR A 1 115 ? -6.348 4.039 -21.895 1.00 92.38 115 TYR A CA 1
ATOM 874 C C . TYR A 1 115 ? -6.427 5.274 -20.991 1.00 92.38 115 TYR A C 1
ATOM 876 O O . TYR A 1 115 ? -7.527 5.742 -20.687 1.00 92.38 115 TYR A O 1
ATOM 884 N N . TYR A 1 116 ? -5.290 5.879 -20.624 1.00 88.38 116 TYR A N 1
ATOM 885 C CA . TYR A 1 116 ? -5.301 7.087 -19.790 1.00 88.38 116 TYR A CA 1
ATOM 886 C C . TYR A 1 116 ? -5.925 8.297 -20.501 1.00 88.38 116 TYR A C 1
ATOM 888 O O . TYR A 1 116 ? -6.626 9.082 -19.858 1.00 88.38 116 TYR A O 1
ATOM 896 N N . ALA A 1 117 ? -5.750 8.442 -21.819 1.00 88.94 117 ALA A N 1
ATOM 897 C CA . ALA A 1 117 ? -6.407 9.495 -22.594 1.00 88.94 117 ALA A CA 1
ATOM 898 C C . ALA A 1 117 ? -7.939 9.361 -22.594 1.00 88.94 117 ALA A C 1
ATOM 900 O O . ALA A 1 117 ? -8.647 10.368 -22.480 1.00 88.94 117 ALA A O 1
ATOM 901 N N . ASN A 1 118 ? -8.454 8.135 -22.686 1.00 88.44 118 ASN A N 1
ATOM 902 C CA . ASN A 1 118 ? -9.884 7.848 -22.618 1.00 88.44 118 ASN A CA 1
ATOM 903 C C . ASN A 1 118 ? -10.417 7.997 -21.185 1.00 88.44 118 ASN A C 1
ATOM 905 O O . ASN A 1 118 ? -11.432 8.663 -20.991 1.00 88.44 118 ASN A O 1
ATOM 909 N N . LEU A 1 119 ? -9.697 7.490 -20.178 1.00 85.44 119 LEU A N 1
ATOM 910 C CA . LEU A 1 119 ? -10.058 7.586 -18.758 1.00 85.44 119 LEU A CA 1
ATOM 911 C C . LEU A 1 119 ? -10.250 9.038 -18.296 1.00 85.44 119 LEU A C 1
ATOM 913 O O . LEU A 1 119 ? -11.200 9.340 -17.575 1.00 85.44 119 LEU A O 1
ATOM 917 N N . ILE A 1 120 ? -9.378 9.967 -18.706 1.00 82.81 120 ILE A N 1
ATOM 918 C CA . ILE A 1 120 ? -9.555 11.381 -18.338 1.00 82.81 120 ILE A CA 1
ATOM 919 C C . ILE A 1 120 ? -10.720 12.038 -19.094 1.00 82.81 120 ILE A C 1
ATOM 921 O O . ILE A 1 120 ? -11.360 12.933 -18.544 1.00 82.81 120 ILE A O 1
ATOM 925 N N . ALA A 1 121 ? -11.024 11.600 -20.321 1.00 84.12 121 ALA A N 1
ATOM 926 C CA . ALA A 1 121 ? -12.145 12.113 -21.109 1.00 84.12 121 ALA A CA 1
ATOM 927 C C . ALA A 1 121 ? -13.508 11.607 -20.612 1.00 84.12 121 ALA A C 1
ATOM 929 O O . ALA A 1 121 ? -14.474 12.366 -20.627 1.00 84.12 121 ALA A O 1
ATOM 930 N N . SER A 1 122 ? -13.577 10.363 -20.129 1.00 84.19 122 SER A N 1
ATOM 931 C CA . SER A 1 122 ? -14.784 9.736 -19.571 1.00 84.19 122 SER A CA 1
ATOM 932 C C . SER A 1 122 ? -15.073 10.121 -18.113 1.00 84.19 122 SER A C 1
ATOM 934 O O . SER A 1 122 ? -16.005 9.596 -17.510 1.00 84.19 122 SER A O 1
ATOM 936 N N . GLY A 1 123 ? -14.306 11.053 -17.536 1.00 77.81 123 GLY A N 1
ATOM 937 C CA . GLY A 1 123 ? -14.536 11.553 -16.181 1.00 77.81 123 GLY A CA 1
ATOM 938 C C . GLY A 1 123 ? -13.841 10.764 -15.069 1.00 77.81 123 GLY A C 1
ATOM 939 O O . GLY A 1 123 ? -14.191 10.938 -13.908 1.00 77.81 123 GLY A O 1
ATOM 940 N N . GLY A 1 124 ? -12.811 9.959 -15.353 1.00 76.38 124 GLY A N 1
ATOM 941 C CA . GLY A 1 124 ? -12.023 9.269 -14.315 1.00 76.38 124 GLY A CA 1
ATOM 942 C C . GLY A 1 124 ? -11.351 10.209 -13.295 1.00 76.38 124 GLY A C 1
ATOM 943 O O . GLY A 1 124 ? -11.088 9.813 -12.154 1.00 76.38 124 GLY A O 1
ATOM 944 N N . LEU A 1 125 ? -11.139 11.477 -13.675 1.00 72.81 125 LEU A N 1
ATOM 945 C CA . LEU A 1 125 ? -10.664 12.564 -12.805 1.00 72.81 125 LEU A CA 1
ATOM 946 C C . LEU A 1 125 ? -11.779 13.293 -12.037 1.00 72.81 125 LEU A C 1
ATOM 948 O O . LEU A 1 125 ? -11.474 14.145 -11.200 1.00 72.81 125 LEU A O 1
ATOM 952 N N . ASN A 1 126 ? -13.051 12.972 -12.281 1.00 78.81 126 ASN A N 1
ATOM 953 C CA . ASN A 1 126 ? -14.142 13.475 -11.457 1.00 78.81 126 ASN A CA 1
ATOM 954 C C . ASN A 1 126 ? -13.922 12.986 -10.022 1.00 78.81 126 ASN A C 1
ATOM 956 O O . ASN A 1 126 ? -13.579 11.820 -9.794 1.00 78.81 126 ASN A O 1
ATOM 960 N N . GLY A 1 127 ? -14.085 13.890 -9.061 1.00 75.25 127 GLY A N 1
ATOM 961 C CA . GLY A 1 127 ? -14.313 13.486 -7.683 1.00 75.25 127 GLY A CA 1
ATOM 962 C C . GLY A 1 127 ? -15.777 13.115 -7.468 1.00 75.25 127 GLY A C 1
ATOM 963 O O . GLY A 1 127 ? -16.555 12.973 -8.412 1.00 75.25 127 GLY A O 1
ATOM 964 N N . GLU A 1 128 ? -16.130 12.972 -6.206 1.00 82.06 128 GLU A N 1
ATOM 965 C CA . GLU A 1 128 ? -17.433 12.520 -5.743 1.00 82.06 128 GLU A CA 1
ATOM 966 C C . GLU A 1 128 ? -18.219 13.687 -5.148 1.00 82.06 128 GLU A C 1
ATOM 968 O O . GLU A 1 128 ? -17.646 14.664 -4.651 1.00 82.06 128 GLU A O 1
ATOM 973 N N . THR A 1 129 ? -19.544 13.583 -5.217 1.00 82.19 129 THR A N 1
ATOM 974 C CA . THR A 1 129 ? -20.474 14.582 -4.690 1.00 82.19 129 THR A CA 1
ATOM 975 C C . THR A 1 129 ? -21.387 13.930 -3.667 1.00 82.19 129 THR A C 1
ATOM 977 O O . THR A 1 129 ? -22.180 13.060 -4.026 1.00 82.19 129 THR A O 1
ATOM 980 N N . THR A 1 130 ? -21.307 14.370 -2.416 1.00 86.31 130 THR A N 1
ATOM 981 C CA . THR A 1 130 ? -22.100 13.811 -1.315 1.00 86.31 130 THR A CA 1
ATOM 982 C C . THR A 1 130 ? -22.985 14.904 -0.746 1.00 86.31 130 THR A C 1
ATOM 984 O O . THR A 1 130 ? -22.487 15.859 -0.149 1.00 86.31 130 THR A O 1
ATOM 987 N N . GLN A 1 131 ? -24.299 14.783 -0.922 1.00 81.50 131 GLN A N 1
ATOM 988 C CA . GLN A 1 131 ? -25.247 15.674 -0.263 1.00 81.50 131 GLN A CA 1
ATOM 989 C C . GLN A 1 131 ? -25.330 15.299 1.223 1.00 81.50 131 GLN A C 1
ATOM 991 O O . GLN A 1 131 ? -25.740 14.194 1.562 1.00 81.50 131 GLN A O 1
ATOM 996 N N . LEU A 1 132 ? -24.918 16.211 2.107 1.00 69.12 132 LEU A N 1
ATOM 997 C CA . LEU A 1 132 ? -24.993 16.025 3.562 1.00 69.12 132 LEU A CA 1
ATOM 998 C C . LEU A 1 132 ? -26.415 16.250 4.086 1.00 69.12 132 LEU A C 1
ATOM 1000 O O . LEU A 1 132 ? -26.848 15.601 5.032 1.00 69.12 132 LEU A O 1
ATOM 1004 N N . ARG A 1 133 ? -27.112 17.229 3.501 1.00 87.25 133 ARG A N 1
ATOM 1005 C CA . ARG A 1 133 ? -28.464 17.688 3.860 1.00 87.25 133 ARG A CA 1
ATOM 1006 C C . ARG A 1 133 ? -29.020 18.560 2.715 1.00 87.25 133 ARG A C 1
ATOM 1008 O O . ARG A 1 133 ? -28.252 18.889 1.806 1.00 87.25 133 ARG A O 1
ATOM 1015 N N . PRO A 1 134 ? -30.309 18.958 2.705 1.00 82.44 134 PRO A N 1
ATOM 1016 C CA . PRO A 1 134 ? -30.917 19.653 1.562 1.00 82.44 134 PRO A CA 1
ATOM 1017 C C . PRO A 1 134 ? -30.146 20.887 1.057 1.00 82.44 134 PRO A C 1
ATOM 1019 O O . PRO A 1 134 ? -30.073 21.101 -0.151 1.00 82.44 134 PRO A O 1
ATOM 1022 N N . ASP A 1 135 ? -29.519 21.645 1.960 1.00 86.69 135 ASP A N 1
ATOM 1023 C CA . ASP A 1 135 ? -28.760 22.874 1.695 1.00 86.69 135 ASP A CA 1
ATOM 1024 C C . ASP A 1 135 ? -27.231 22.694 1.572 1.00 86.69 135 ASP A C 1
ATOM 1026 O O . ASP A 1 135 ? -26.544 23.669 1.270 1.00 86.69 135 ASP A O 1
ATOM 1030 N N . ALA A 1 136 ? -26.666 21.496 1.793 1.00 75.81 136 ALA A N 1
ATOM 1031 C CA . ALA A 1 136 ? -25.207 21.318 1.861 1.00 75.81 136 ALA A CA 1
ATOM 1032 C C . ALA A 1 136 ? -24.670 20.069 1.152 1.00 75.81 136 ALA A C 1
ATOM 1034 O O . ALA A 1 136 ? -25.196 18.962 1.277 1.00 75.81 136 ALA A O 1
ATOM 1035 N N . TRP A 1 137 ? -23.555 20.269 0.448 1.00 91.12 137 TRP A N 1
ATOM 1036 C CA . TRP A 1 137 ? -22.920 19.301 -0.441 1.00 91.12 137 TRP A CA 1
ATOM 1037 C C . TRP A 1 137 ? -21.401 19.306 -0.245 1.00 91.12 137 TRP A C 1
ATOM 1039 O O . TRP A 1 137 ? -20.773 20.365 -0.285 1.00 91.12 137 TRP A O 1
ATOM 1049 N N . ILE A 1 138 ? -20.808 18.123 -0.100 1.00 88.25 138 ILE A N 1
ATOM 1050 C CA . ILE A 1 138 ? -19.363 17.901 -0.215 1.00 88.25 138 ILE A CA 1
ATOM 1051 C C . ILE A 1 138 ? -19.042 17.634 -1.686 1.00 88.25 138 ILE A C 1
ATOM 1053 O O . ILE A 1 138 ? -19.715 16.832 -2.332 1.00 88.25 138 ILE A O 1
ATOM 1057 N N . TYR A 1 139 ? -17.972 18.251 -2.186 1.00 85.44 139 TYR A N 1
ATOM 1058 C CA . TYR A 1 139 ? -17.373 17.943 -3.484 1.00 85.44 139 TYR A CA 1
ATOM 1059 C C . TYR A 1 139 ? -15.904 17.579 -3.272 1.00 85.44 139 TYR A C 1
ATOM 1061 O O . TYR A 1 139 ? -15.141 18.391 -2.741 1.00 85.44 139 TYR A O 1
ATOM 1069 N N . THR A 1 140 ? -15.480 16.394 -3.707 1.00 81.50 140 THR A N 1
ATOM 1070 C CA . THR A 1 140 ? -14.051 16.060 -3.800 1.00 81.50 140 THR A CA 1
ATOM 1071 C C . THR A 1 140 ? -13.526 16.340 -5.212 1.00 81.50 140 THR A C 1
ATOM 1073 O O . THR A 1 140 ? -14.289 16.489 -6.169 1.00 81.50 140 THR A O 1
ATOM 1076 N N . LYS A 1 141 ? -12.204 16.463 -5.361 1.00 73.25 141 LYS A N 1
ATOM 1077 C CA . LYS A 1 141 ? -11.519 16.628 -6.653 1.00 73.25 141 LYS A CA 1
ATOM 1078 C C . LYS A 1 141 ? -10.219 15.835 -6.646 1.00 73.25 141 LYS A C 1
ATOM 1080 O O . LYS A 1 141 ? -9.525 15.799 -5.634 1.00 73.25 141 LYS A O 1
ATOM 1085 N N . LYS A 1 142 ? -9.875 15.236 -7.787 1.00 76.00 142 LYS A N 1
ATOM 1086 C CA . LYS A 1 142 ? -8.596 14.548 -8.007 1.00 76.00 142 LYS A CA 1
ATOM 1087 C C . LYS A 1 142 ? -7.612 15.532 -8.641 1.00 76.00 142 LYS A C 1
ATOM 1089 O O . LYS A 1 142 ? -7.540 15.648 -9.863 1.00 76.00 142 LYS A O 1
ATOM 1094 N N . GLU A 1 143 ? -6.912 16.295 -7.80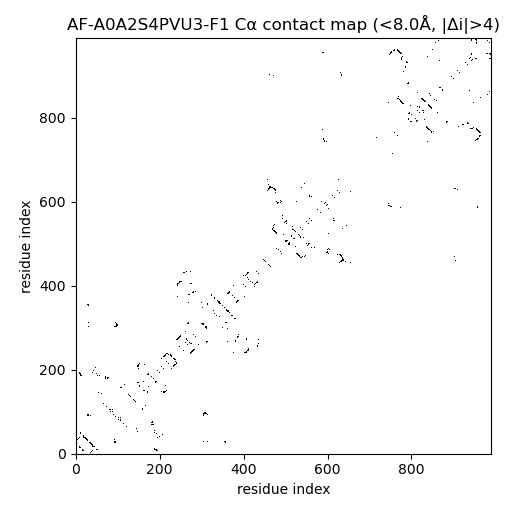8 1.00 77.12 143 GLU A N 1
ATOM 1095 C CA . GLU A 1 143 ? -5.926 17.282 -8.265 1.00 77.12 143 GLU A CA 1
ATOM 1096 C C . GLU A 1 143 ? -4.558 16.640 -8.550 1.00 77.12 143 GLU A C 1
ATOM 1098 O O . GLU A 1 143 ? -4.198 15.605 -7.986 1.00 77.12 143 GLU A O 1
ATOM 1103 N N . ALA A 1 144 ? -3.790 17.236 -9.465 1.00 80.75 144 ALA A N 1
ATOM 1104 C CA . ALA A 1 144 ? -2.459 16.748 -9.815 1.00 80.75 144 ALA A CA 1
ATOM 1105 C C . ALA A 1 144 ? -1.429 17.147 -8.742 1.00 80.75 144 ALA A C 1
ATOM 1107 O O . ALA A 1 144 ? -1.408 18.288 -8.294 1.00 80.75 144 ALA A O 1
ATOM 1108 N N . LEU A 1 145 ? -0.532 16.227 -8.372 1.00 81.00 145 LEU A N 1
ATOM 1109 C CA . LEU A 1 145 ? 0.408 16.404 -7.249 1.00 81.00 145 LEU A CA 1
ATOM 1110 C C . LEU A 1 145 ? 1.520 17.450 -7.480 1.00 81.00 145 LEU A C 1
ATOM 1112 O O . LEU A 1 145 ? 2.206 17.831 -6.532 1.00 81.00 145 LEU A O 1
ATOM 1116 N N . GLY A 1 146 ? 1.761 17.869 -8.724 1.00 85.81 146 GLY A N 1
ATOM 1117 C CA . GLY A 1 146 ? 2.913 18.689 -9.117 1.00 85.81 146 GLY A CA 1
ATOM 1118 C C . GLY A 1 146 ? 3.872 17.939 -10.043 1.00 85.81 146 GLY A C 1
ATOM 1119 O O . GLY A 1 146 ? 3.467 17.032 -10.770 1.00 85.81 146 GLY A O 1
ATOM 1120 N N . VAL A 1 147 ? 5.152 18.319 -10.024 1.00 91.19 147 VAL A N 1
ATOM 1121 C CA . VAL A 1 147 ? 6.186 17.710 -10.878 1.00 91.19 147 VAL A CA 1
ATOM 1122 C C . VAL A 1 147 ? 6.530 16.304 -10.378 1.00 91.19 147 VAL A C 1
ATOM 1124 O O . VAL A 1 147 ? 6.867 16.117 -9.206 1.00 91.19 147 VAL A O 1
ATOM 1127 N N . ALA A 1 148 ? 6.486 15.320 -11.276 1.00 91.19 148 ALA A N 1
ATOM 1128 C CA . ALA A 1 148 ? 6.853 13.935 -11.001 1.00 91.19 148 ALA A CA 1
ATOM 1129 C C . ALA A 1 148 ? 8.151 13.543 -11.727 1.00 91.19 148 ALA A C 1
ATOM 1131 O O . ALA A 1 148 ? 8.319 13.834 -12.910 1.00 91.19 148 ALA A O 1
ATOM 1132 N N . ALA A 1 149 ? 9.048 12.839 -11.036 1.00 93.25 149 ALA A N 1
ATOM 1133 C CA . ALA A 1 149 ? 10.238 12.232 -11.625 1.00 93.25 149 ALA A CA 1
ATOM 1134 C C . ALA A 1 149 ? 10.003 10.739 -11.895 1.00 93.25 149 ALA A C 1
ATOM 1136 O O . ALA A 1 149 ? 9.825 9.948 -10.965 1.00 93.25 149 ALA A O 1
ATOM 1137 N N . GLY A 1 150 ? 10.018 10.353 -13.171 1.00 92.19 150 GLY A N 1
ATOM 1138 C CA . GLY A 1 150 ? 9.978 8.958 -13.606 1.00 92.19 150 GLY A CA 1
ATOM 1139 C C . GLY A 1 150 ? 11.376 8.449 -13.946 1.00 92.19 150 GLY A C 1
ATOM 1140 O O . GLY A 1 150 ? 11.950 8.870 -14.944 1.00 92.19 150 GLY A O 1
ATOM 1141 N N . ILE A 1 151 ? 11.907 7.525 -13.145 1.00 92.19 151 ILE A N 1
ATOM 1142 C CA . ILE A 1 151 ? 13.182 6.841 -13.401 1.00 92.19 151 ILE A CA 1
ATOM 1143 C C . ILE A 1 151 ? 12.854 5.429 -13.896 1.00 92.19 151 ILE A C 1
ATOM 1145 O O . ILE A 1 151 ? 12.289 4.624 -13.150 1.00 92.19 151 ILE A O 1
ATOM 1149 N N . GLY A 1 152 ? 13.128 5.171 -15.175 1.00 87.81 152 GLY A N 1
ATOM 1150 C CA . GLY A 1 152 ? 12.880 3.891 -15.846 1.00 87.81 152 GLY A CA 1
ATOM 1151 C C . GLY A 1 152 ? 14.052 2.913 -15.767 1.00 87.81 152 GLY A C 1
ATOM 1152 O O . GLY A 1 152 ? 15.144 3.269 -15.326 1.00 87.81 152 GLY A O 1
ATOM 1153 N N . ALA A 1 153 ? 13.810 1.691 -16.242 1.00 90.12 153 ALA A N 1
ATOM 1154 C CA . ALA A 1 153 ? 14.827 0.664 -16.441 1.00 90.12 153 ALA A CA 1
ATOM 1155 C C . ALA A 1 153 ? 15.122 0.470 -17.939 1.00 90.12 153 ALA A C 1
ATOM 1157 O O . ALA A 1 153 ? 14.332 0.846 -18.801 1.00 90.12 153 ALA A O 1
ATOM 1158 N N . TRP A 1 154 ? 16.275 -0.126 -18.236 1.00 91.56 154 TRP A N 1
ATOM 1159 C CA . TRP A 1 154 ? 16.816 -0.314 -19.588 1.00 91.56 154 TRP A CA 1
ATOM 1160 C C . TRP A 1 154 ? 16.236 -1.515 -20.350 1.00 91.56 154 TRP A C 1
ATOM 1162 O O . TRP A 1 154 ? 16.619 -1.749 -21.490 1.00 91.56 154 TRP A O 1
ATOM 1172 N N . ASN A 1 155 ? 15.367 -2.318 -19.729 1.00 91.62 155 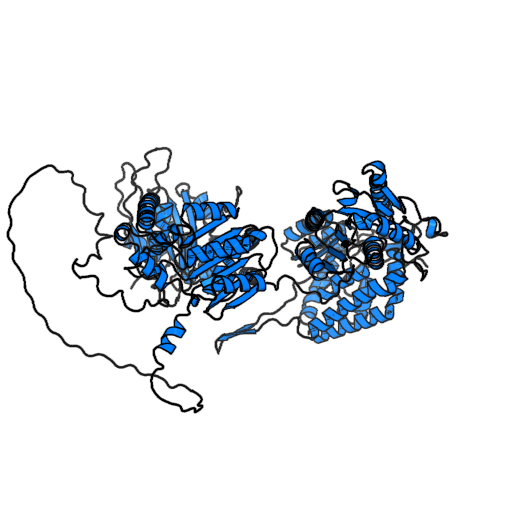ASN A N 1
ATOM 1173 C CA . ASN A 1 155 ? 14.877 -3.572 -20.308 1.00 91.62 155 ASN A CA 1
ATOM 1174 C C . ASN A 1 155 ? 13.612 -3.414 -21.167 1.00 91.62 155 ASN A C 1
ATOM 1176 O O . ASN A 1 155 ? 13.433 -4.187 -22.101 1.00 91.62 155 ASN A O 1
ATOM 1180 N N . TYR A 1 156 ? 12.777 -2.408 -20.896 1.00 91.00 156 TYR A N 1
ATOM 1181 C CA . TYR A 1 156 ? 11.743 -1.929 -21.827 1.00 91.00 156 TYR A CA 1
ATOM 1182 C C . TYR A 1 156 ? 11.730 -0.383 -21.837 1.00 91.00 156 TYR A C 1
ATOM 1184 O O . TYR A 1 156 ? 10.784 0.218 -21.315 1.00 91.00 156 TYR A O 1
ATOM 1192 N N . PRO A 1 157 ? 12.795 0.285 -22.333 1.00 90.69 157 PRO A N 1
ATOM 1193 C CA . PRO A 1 157 ? 12.952 1.740 -22.273 1.00 90.69 157 PRO A CA 1
ATOM 1194 C C . PRO A 1 157 ? 11.713 2.541 -22.691 1.00 90.69 157 PRO A C 1
ATOM 1196 O O . PRO A 1 157 ? 11.241 3.364 -21.901 1.00 90.69 157 PRO A O 1
ATOM 1199 N N . ILE A 1 158 ? 11.156 2.301 -23.885 1.00 88.38 158 ILE A N 1
ATOM 1200 C CA . ILE A 1 158 ? 10.008 3.056 -24.407 1.00 88.38 158 ILE A CA 1
ATOM 1201 C C . ILE A 1 158 ? 8.705 2.700 -23.688 1.00 88.38 158 ILE A C 1
ATOM 1203 O O . ILE A 1 158 ? 7.909 3.586 -23.377 1.00 88.38 158 ILE A O 1
ATOM 1207 N N . GLN A 1 159 ? 8.505 1.425 -23.354 1.00 88.88 159 GLN A N 1
ATOM 1208 C CA . GLN A 1 159 ? 7.303 0.962 -22.663 1.00 88.88 159 GLN A CA 1
ATOM 1209 C C . GLN A 1 159 ? 7.239 1.548 -21.247 1.00 88.88 159 GLN A C 1
ATOM 1211 O O . GLN A 1 159 ? 6.255 2.191 -20.894 1.00 88.88 159 GLN A O 1
ATOM 1216 N N . ILE A 1 160 ? 8.318 1.429 -20.462 1.00 89.81 160 ILE A N 1
ATOM 1217 C CA . ILE A 1 160 ? 8.416 1.975 -19.098 1.00 89.81 160 ILE A CA 1
ATOM 1218 C C . ILE A 1 160 ? 8.384 3.507 -19.126 1.00 89.81 160 ILE A C 1
ATOM 1220 O O . ILE A 1 160 ? 7.803 4.136 -18.236 1.00 89.81 160 ILE A O 1
ATOM 1224 N N . ALA A 1 161 ? 8.972 4.127 -20.154 1.00 89.75 161 ALA A N 1
ATOM 1225 C CA . ALA A 1 161 ? 8.834 5.556 -20.398 1.00 89.75 161 ALA A CA 1
ATOM 1226 C C . ALA A 1 161 ? 7.365 5.973 -20.539 1.00 89.75 161 ALA A C 1
ATOM 1228 O O . ALA A 1 161 ? 6.984 6.966 -19.916 1.00 89.75 161 ALA A O 1
ATOM 1229 N N . ILE A 1 162 ? 6.554 5.214 -21.285 1.00 89.62 162 ILE A N 1
ATOM 1230 C CA . ILE A 1 162 ? 5.127 5.499 -21.464 1.00 89.62 162 ILE A CA 1
ATOM 1231 C C . ILE A 1 162 ? 4.303 5.094 -20.231 1.00 89.62 162 ILE A C 1
ATOM 1233 O O . ILE A 1 162 ? 3.458 5.873 -19.807 1.00 89.62 162 ILE A O 1
ATOM 1237 N N . TRP A 1 163 ? 4.587 3.970 -19.569 1.00 86.62 163 TRP A N 1
ATOM 1238 C CA . TRP A 1 163 ? 3.935 3.574 -18.308 1.00 86.62 163 TRP A CA 1
ATOM 1239 C C . TRP A 1 163 ? 4.145 4.590 -17.187 1.00 86.62 163 TRP A C 1
ATOM 1241 O O . TRP A 1 163 ? 3.261 4.798 -16.363 1.00 86.62 163 TRP A O 1
ATOM 1251 N N . LYS A 1 164 ? 5.306 5.252 -17.144 1.00 87.56 164 LYS A N 1
ATOM 1252 C CA . LYS A 1 164 ? 5.543 6.359 -16.211 1.00 87.56 164 LYS A CA 1
ATOM 1253 C C . LYS A 1 164 ? 4.934 7.658 -16.719 1.00 87.56 164 LYS A C 1
ATOM 1255 O O . LYS A 1 164 ? 4.370 8.391 -15.911 1.00 87.56 164 LYS A O 1
ATOM 1260 N N . SER A 1 165 ? 5.035 7.965 -18.016 1.00 87.12 165 SER A N 1
ATOM 1261 C CA . SER A 1 165 ? 4.539 9.241 -18.538 1.00 87.12 165 SER A CA 1
ATOM 1262 C C . SER A 1 165 ? 3.019 9.300 -18.634 1.00 87.12 165 SER A C 1
ATOM 1264 O O . SER A 1 165 ? 2.448 10.229 -18.082 1.00 87.12 165 SER A O 1
ATOM 1266 N N . ALA A 1 166 ? 2.348 8.336 -19.268 1.00 84.19 166 ALA A N 1
ATOM 1267 C CA . ALA A 1 166 ? 0.898 8.324 -19.502 1.00 84.19 166 ALA A CA 1
ATOM 1268 C C . ALA A 1 166 ? 0.038 8.638 -18.255 1.00 84.19 166 ALA A C 1
ATOM 1270 O O . ALA A 1 166 ? -0.708 9.618 -18.316 1.00 84.19 166 ALA A O 1
ATOM 1271 N N . PRO A 1 167 ? 0.158 7.926 -17.112 1.00 74.75 167 PRO A N 1
ATOM 1272 C CA . PRO A 1 167 ? -0.587 8.269 -15.897 1.00 74.75 167 PRO A CA 1
ATOM 1273 C C . PRO A 1 167 ? -0.127 9.585 -15.277 1.00 74.75 167 PRO A C 1
ATOM 1275 O O . PRO A 1 167 ? -0.929 10.288 -14.666 1.00 74.75 167 PRO A O 1
ATOM 1278 N N . CYS A 1 168 ? 1.154 9.944 -15.418 1.00 69.62 168 CYS A N 1
ATOM 1279 C CA . CYS A 1 168 ? 1.623 11.224 -14.914 1.00 69.62 168 CYS A CA 1
ATOM 1280 C C . CYS A 1 168 ? 0.995 12.402 -15.661 1.00 69.62 168 CYS A C 1
ATOM 1282 O O . CYS A 1 168 ? 0.830 13.440 -15.035 1.00 69.62 168 CYS A O 1
ATOM 1284 N N . LEU A 1 169 ? 0.702 12.297 -16.961 1.00 56.34 169 LEU A N 1
ATOM 1285 C CA . LEU A 1 169 ? 1.326 13.166 -17.969 1.00 56.34 169 LEU A CA 1
ATOM 1286 C C . LEU A 1 169 ? 1.248 14.696 -17.785 1.00 56.34 169 LEU A C 1
ATOM 1288 O O . LEU A 1 169 ? 0.747 15.431 -18.628 1.00 56.34 169 LEU A O 1
ATOM 1292 N N . ALA A 1 170 ? 1.873 15.171 -16.712 1.00 53.44 170 ALA A N 1
ATOM 1293 C CA . ALA A 1 170 ? 2.591 16.425 -16.557 1.00 53.44 170 ALA A CA 1
ATOM 1294 C C . ALA A 1 170 ? 4.105 16.141 -16.371 1.00 53.44 170 ALA A C 1
ATOM 1296 O O . ALA A 1 170 ? 4.800 16.867 -15.661 1.00 53.44 170 ALA A O 1
ATOM 1297 N N . ALA A 1 171 ? 4.579 15.018 -16.942 1.00 27.97 171 ALA A N 1
ATOM 1298 C CA . ALA A 1 171 ? 5.968 14.553 -16.962 1.00 27.97 171 ALA A CA 1
ATOM 1299 C C . ALA A 1 171 ? 6.174 13.437 -18.019 1.00 27.97 171 ALA A C 1
ATOM 1301 O O . ALA A 1 171 ? 5.230 12.714 -18.336 1.00 27.97 171 ALA A O 1
ATOM 1302 N N . GLY A 1 172 ? 7.405 13.238 -18.516 1.00 30.17 172 GLY A N 1
ATOM 1303 C CA . GLY A 1 172 ? 7.829 12.037 -19.275 1.00 30.17 172 GLY A CA 1
ATOM 1304 C C . GLY A 1 172 ? 9.092 12.171 -20.180 1.00 30.17 172 GLY A C 1
ATOM 1305 O O . GLY A 1 172 ? 9.855 13.110 -19.989 1.00 30.17 172 GLY A O 1
ATOM 1306 N N . ASN A 1 173 ? 9.307 11.212 -21.123 1.00 33.41 173 ASN A N 1
ATOM 1307 C CA . ASN A 1 173 ? 10.567 10.742 -21.795 1.00 33.41 173 ASN A CA 1
ATOM 1308 C C . ASN A 1 173 ? 10.980 11.075 -23.309 1.00 33.41 173 ASN A C 1
ATOM 1310 O O . ASN A 1 173 ? 10.137 11.342 -24.143 1.00 33.41 173 ASN A O 1
ATOM 1314 N N . PHE A 1 174 ? 12.257 10.943 -23.764 1.00 34.59 174 PHE A N 1
ATOM 1315 C CA . PHE A 1 174 ? 12.922 11.759 -24.852 1.00 34.59 174 PHE A CA 1
ATOM 1316 C C . PHE A 1 174 ? 12.467 11.658 -26.332 1.00 34.59 174 PHE A C 1
ATOM 1318 O O . PHE A 1 174 ? 12.091 12.682 -26.893 1.00 34.59 174 PHE A O 1
ATOM 1325 N N . ILE A 1 175 ? 12.526 10.506 -27.025 1.00 50.28 175 ILE A N 1
ATOM 1326 C CA . ILE A 1 175 ? 12.046 10.416 -28.440 1.00 50.28 175 ILE A CA 1
ATOM 1327 C C . ILE A 1 175 ? 10.550 10.747 -28.487 1.00 50.28 175 ILE A C 1
ATOM 1329 O O . ILE A 1 175 ? 10.046 11.530 -29.294 1.00 50.28 175 ILE A O 1
ATOM 1333 N N . LEU A 1 176 ? 9.871 10.194 -27.495 1.00 67.25 176 LEU A N 1
ATOM 1334 C CA . LEU A 1 176 ? 8.507 10.458 -27.110 1.00 67.25 176 LEU A CA 1
ATOM 1335 C C . LEU A 1 176 ? 8.258 11.966 -26.799 1.00 67.25 176 LEU A C 1
ATOM 1337 O O . LEU A 1 176 ? 7.141 12.434 -26.992 1.00 67.25 176 LEU A O 1
ATOM 1341 N N . ALA A 1 177 ? 9.277 12.779 -26.476 1.00 78.62 177 ALA A N 1
ATOM 1342 C CA . ALA A 1 177 ? 9.172 14.237 -26.302 1.00 78.62 177 ALA A CA 1
ATOM 1343 C C . ALA A 1 177 ? 8.921 14.979 -27.615 1.00 78.62 177 ALA A C 1
ATOM 1345 O O . ALA A 1 177 ? 8.102 15.899 -27.658 1.00 78.62 177 ALA A O 1
ATOM 1346 N N . GLN A 1 178 ? 9.597 14.573 -28.694 1.00 83.56 178 GLN A N 1
ATOM 1347 C CA . GLN A 1 178 ? 9.337 15.122 -30.026 1.00 83.56 178 GLN A CA 1
ATOM 1348 C C . GLN A 1 178 ? 7.916 14.769 -30.468 1.00 83.56 178 GLN A C 1
ATOM 1350 O O . GLN A 1 178 ? 7.187 15.638 -30.938 1.00 83.56 178 GLN A O 1
ATOM 1355 N N . ILE A 1 179 ? 7.494 13.525 -30.221 1.00 89.69 179 ILE A N 1
ATOM 1356 C CA . ILE A 1 179 ? 6.142 13.041 -30.526 1.00 89.69 179 ILE A CA 1
ATOM 1357 C C . ILE A 1 179 ? 5.076 13.812 -29.741 1.00 89.69 179 ILE A C 1
ATOM 1359 O O . ILE A 1 179 ? 4.093 14.253 -30.331 1.00 89.69 179 ILE A O 1
ATOM 1363 N N . TYR A 1 180 ? 5.268 14.045 -28.442 1.00 90.69 180 TYR A N 1
ATOM 1364 C CA . TYR A 1 180 ? 4.332 14.857 -27.667 1.00 90.69 180 TYR A CA 1
ATOM 1365 C C . TYR A 1 180 ? 4.337 16.330 -28.084 1.00 90.69 180 TYR A C 1
ATOM 1367 O O . TYR A 1 180 ? 3.270 16.934 -28.160 1.00 90.69 180 TYR A O 1
ATOM 1375 N N . THR A 1 181 ? 5.495 16.902 -28.422 1.00 90.88 181 THR A N 1
ATOM 1376 C CA . THR A 1 181 ? 5.580 18.277 -28.948 1.00 90.88 181 THR A CA 1
ATOM 1377 C C . THR A 1 181 ? 4.801 18.404 -30.260 1.00 90.88 181 THR A C 1
ATOM 1379 O O . THR A 1 181 ? 3.989 19.312 -30.420 1.00 90.88 181 THR A O 1
ATOM 1382 N N . GLU A 1 182 ? 4.957 17.442 -31.172 1.00 93.50 182 GLU A N 1
ATOM 1383 C CA . GLU A 1 182 ? 4.197 17.348 -32.423 1.00 93.50 182 GLU A CA 1
ATOM 1384 C C . GLU A 1 182 ? 2.698 17.094 -32.187 1.00 93.50 182 GLU A C 1
ATOM 1386 O O . GLU A 1 182 ? 1.842 17.627 -32.902 1.00 93.50 182 GLU A O 1
ATOM 1391 N N . ALA A 1 183 ? 2.347 16.339 -31.144 1.00 94.31 183 ALA A N 1
ATOM 1392 C CA . ALA A 1 183 ? 0.970 16.164 -30.695 1.00 94.31 183 ALA A CA 1
ATOM 1393 C C . ALA A 1 183 ? 0.349 17.451 -30.108 1.00 94.31 183 ALA A C 1
ATOM 1395 O O . ALA A 1 183 ? -0.875 17.539 -30.003 1.00 94.31 183 ALA A O 1
ATOM 1396 N N . GLY A 1 184 ? 1.159 18.469 -29.798 1.00 93.31 184 GLY A N 1
ATOM 1397 C CA . GLY A 1 184 ? 0.722 19.750 -29.238 1.00 93.31 184 GLY A CA 1
ATOM 1398 C C . GLY A 1 184 ? 0.819 19.840 -27.714 1.00 93.31 184 GLY A C 1
ATOM 1399 O O . GLY A 1 184 ? 0.165 20.694 -27.118 1.00 93.31 184 GLY A O 1
ATOM 1400 N N . LEU A 1 185 ? 1.608 18.974 -27.070 1.00 91.69 185 LEU A N 1
ATOM 1401 C CA . LEU A 1 185 ? 1.889 19.071 -25.640 1.00 91.69 185 LEU A CA 1
ATOM 1402 C C . LEU A 1 185 ? 2.689 20.359 -25.348 1.00 91.69 185 LEU A C 1
ATOM 1404 O O . LEU A 1 185 ? 3.698 20.600 -26.017 1.00 91.69 185 LEU A O 1
ATOM 1408 N N . PRO A 1 186 ? 2.285 21.191 -24.368 1.00 91.69 186 PRO A N 1
ATOM 1409 C CA . PRO A 1 186 ? 2.988 22.438 -24.085 1.00 91.69 186 PRO A CA 1
ATOM 1410 C C . PRO A 1 186 ? 4.441 22.235 -23.632 1.00 91.69 186 PRO A C 1
ATOM 1412 O O . PRO A 1 186 ? 4.778 21.279 -22.930 1.00 91.69 186 PRO A O 1
ATOM 1415 N N . ALA A 1 187 ? 5.299 23.192 -23.992 1.00 92.75 187 ALA A N 1
ATOM 1416 C CA . ALA A 1 187 ? 6.691 23.234 -23.560 1.00 92.75 187 ALA A CA 1
ATOM 1417 C C . ALA A 1 187 ? 6.806 23.154 -22.027 1.00 92.75 187 ALA A C 1
ATOM 1419 O O . ALA A 1 187 ? 6.069 23.822 -21.305 1.00 92.75 187 ALA A O 1
ATOM 1420 N N . GLY A 1 188 ? 7.735 22.330 -21.541 1.00 89.38 188 GLY A N 1
ATOM 1421 C CA . GLY A 1 188 ? 7.998 22.153 -20.113 1.00 89.38 188 GLY A CA 1
ATOM 1422 C C . GLY A 1 188 ? 7.103 21.132 -19.408 1.00 89.38 188 GLY A C 1
ATOM 1423 O O . GLY A 1 188 ? 7.529 20.598 -18.394 1.00 89.38 188 GLY A O 1
ATOM 1424 N N . VAL A 1 189 ? 5.940 20.744 -19.951 1.00 90.69 189 VAL A N 1
ATOM 1425 C CA . VAL A 1 189 ? 5.087 19.674 -19.365 1.00 90.69 189 VAL A CA 1
ATOM 1426 C C . VAL A 1 189 ? 5.831 18.334 -19.282 1.00 90.69 189 VAL A C 1
ATOM 1428 O O . VAL A 1 189 ? 5.424 17.413 -18.587 1.00 90.69 189 VAL A O 1
ATOM 1431 N N . PHE A 1 190 ? 6.926 18.201 -20.022 1.00 91.81 190 PHE A N 1
ATOM 1432 C CA . PHE A 1 190 ? 7.567 16.941 -20.306 1.00 91.81 190 PHE A CA 1
ATOM 1433 C C . PHE A 1 190 ? 9.032 17.199 -20.671 1.00 91.81 190 PHE A C 1
ATOM 1435 O O . PHE A 1 190 ? 9.313 17.963 -21.596 1.00 91.81 190 PHE A O 1
ATOM 1442 N N . ASN A 1 191 ? 9.963 16.610 -19.919 1.00 92.50 191 ASN A N 1
ATOM 1443 C CA . ASN A 1 191 ? 11.389 16.930 -19.989 1.00 92.50 191 ASN A CA 1
ATOM 1444 C C . ASN A 1 191 ? 12.224 15.677 -19.730 1.00 92.50 191 ASN A C 1
ATOM 1446 O O . ASN A 1 191 ? 11.935 14.926 -18.799 1.00 92.50 191 ASN A O 1
ATOM 1450 N N . VAL A 1 192 ? 13.310 15.517 -20.484 1.00 91.50 192 VAL A N 1
ATOM 1451 C CA . VAL A 1 192 ? 14.319 14.484 -20.273 1.00 91.50 192 VAL A CA 1
ATOM 1452 C C . VAL A 1 192 ? 15.700 15.042 -20.064 1.00 91.50 192 VAL A C 1
ATOM 1454 O O . VAL A 1 192 ? 16.256 15.794 -20.865 1.00 91.50 192 VAL A O 1
ATOM 1457 N N . ILE A 1 193 ? 16.276 14.501 -19.007 1.00 91.38 193 ILE A N 1
ATOM 1458 C CA . ILE A 1 193 ? 17.653 14.631 -18.601 1.00 91.38 193 ILE A CA 1
ATOM 1459 C C . ILE A 1 193 ? 18.248 13.222 -18.566 1.00 91.38 193 ILE A C 1
ATOM 1461 O O . ILE A 1 193 ? 17.690 12.309 -17.962 1.00 91.38 193 ILE A O 1
ATOM 1465 N N . GLN A 1 194 ? 19.346 13.035 -19.290 1.00 89.62 194 GLN A N 1
ATOM 1466 C CA . GLN A 1 194 ? 20.066 11.767 -19.398 1.00 89.62 194 GLN A CA 1
ATOM 1467 C C . GLN A 1 194 ? 21.261 11.789 -18.440 1.00 89.62 194 GLN A C 1
ATOM 1469 O O . GLN A 1 194 ? 21.838 12.847 -18.180 1.00 89.62 194 GLN A O 1
ATOM 1474 N N . GLY A 1 195 ? 21.652 10.633 -17.909 1.00 90.81 195 GLY A N 1
ATOM 1475 C CA . GLY A 1 195 ? 22.803 10.537 -17.019 1.00 90.81 195 GLY A CA 1
ATOM 1476 C C . GLY A 1 195 ? 22.862 9.238 -16.230 1.00 90.81 195 GLY A C 1
ATOM 1477 O O . GLY A 1 195 ? 22.093 8.310 -16.463 1.00 90.81 195 GLY A O 1
ATOM 1478 N N . ASP A 1 196 ? 23.805 9.198 -15.296 1.00 90.75 196 ASP A N 1
ATOM 1479 C CA . ASP A 1 196 ? 24.052 8.074 -14.397 1.00 90.75 196 ASP A CA 1
ATOM 1480 C C . ASP A 1 196 ? 23.247 8.200 -13.083 1.00 90.75 196 ASP A C 1
ATOM 1482 O O . ASP A 1 196 ? 22.377 9.062 -12.919 1.00 90.75 196 ASP A O 1
ATOM 1486 N N . ALA A 1 197 ? 23.574 7.352 -12.103 1.00 90.94 197 ALA A N 1
ATOM 1487 C CA . ALA A 1 197 ? 22.991 7.394 -10.762 1.00 90.94 197 ALA A CA 1
ATOM 1488 C C . ALA A 1 197 ? 23.143 8.761 -10.055 1.00 90.94 197 ALA A C 1
ATOM 1490 O O . ALA A 1 197 ? 22.341 9.076 -9.177 1.00 90.94 197 ALA A O 1
ATOM 1491 N N . THR A 1 198 ? 24.112 9.598 -10.448 1.00 93.50 198 THR A N 1
ATOM 1492 C CA . THR A 1 198 ? 24.284 10.960 -9.915 1.00 93.50 198 THR A CA 1
ATOM 1493 C C . THR A 1 198 ? 23.122 11.858 -10.334 1.00 93.50 198 THR A C 1
ATOM 1495 O O . THR A 1 198 ? 22.543 12.547 -9.497 1.00 93.50 198 THR A O 1
ATOM 1498 N N . VAL A 1 199 ? 22.717 11.797 -11.609 1.00 94.44 199 VAL A N 1
ATOM 1499 C CA . VAL A 1 199 ? 21.553 12.542 -12.129 1.00 94.44 199 VAL A CA 1
ATOM 1500 C C . VAL A 1 199 ? 20.252 12.009 -11.524 1.00 94.44 199 VAL A C 1
ATOM 1502 O O . VAL A 1 199 ? 19.372 12.792 -11.162 1.00 94.44 199 VAL A O 1
ATOM 1505 N N . GLY A 1 200 ? 20.165 10.691 -11.312 1.00 93.31 200 GLY A N 1
ATOM 1506 C CA . GLY A 1 200 ? 19.091 10.081 -10.524 1.00 93.31 200 GLY A CA 1
ATOM 1507 C C . GLY A 1 200 ? 19.017 10.636 -9.095 1.00 93.31 200 GLY A C 1
ATOM 1508 O O . GLY A 1 200 ? 17.938 10.999 -8.634 1.00 93.31 200 GLY A O 1
ATOM 1509 N N . SER A 1 201 ? 20.155 10.779 -8.410 1.00 93.69 201 SER A N 1
ATOM 1510 C CA . SER A 1 201 ? 20.223 11.363 -7.063 1.00 93.69 201 SER A CA 1
ATOM 1511 C C . SER A 1 201 ? 19.760 12.825 -7.034 1.00 93.69 201 SER A C 1
ATOM 1513 O O . SER A 1 201 ? 18.951 13.190 -6.175 1.00 93.69 201 SER A O 1
ATOM 1515 N N . TYR A 1 202 ? 20.181 13.647 -8.007 1.00 95.69 202 TYR A N 1
ATOM 1516 C CA . TYR A 1 202 ? 19.702 15.029 -8.145 1.00 95.69 202 TYR A CA 1
ATOM 1517 C C . TYR A 1 202 ? 18.171 15.077 -8.260 1.00 95.69 202 TYR A C 1
ATOM 1519 O O . TYR A 1 202 ? 17.521 15.765 -7.477 1.00 95.69 202 TYR A O 1
ATOM 1527 N N . LEU A 1 203 ? 17.570 14.273 -9.144 1.00 93.62 203 LEU A N 1
ATOM 1528 C CA . LEU A 1 203 ? 16.110 14.165 -9.283 1.00 93.62 203 LEU A CA 1
ATOM 1529 C C . LEU A 1 203 ? 15.409 13.754 -7.977 1.00 93.62 203 LEU A C 1
ATOM 1531 O O . LEU A 1 203 ? 14.440 14.381 -7.542 1.00 93.62 203 LEU A O 1
ATOM 1535 N N . VAL A 1 204 ? 15.890 12.688 -7.339 1.00 93.81 204 VAL A N 1
ATOM 1536 C CA . VAL A 1 204 ? 15.243 12.107 -6.153 1.00 93.81 204 VAL A CA 1
ATOM 1537 C C . VAL A 1 204 ? 15.327 13.046 -4.947 1.00 93.81 204 VAL A C 1
ATOM 1539 O O . VAL A 1 204 ? 14.391 13.092 -4.148 1.00 93.81 204 VAL A O 1
ATOM 1542 N N . THR A 1 205 ? 16.380 13.859 -4.840 1.00 93.62 205 THR A N 1
ATOM 1543 C CA . THR A 1 205 ? 16.578 14.802 -3.725 1.00 93.62 205 THR A CA 1
ATOM 1544 C C . THR A 1 205 ? 16.020 16.207 -3.982 1.00 93.62 205 THR A C 1
ATOM 1546 O O . THR A 1 205 ? 15.582 16.847 -3.029 1.00 93.62 205 THR A O 1
ATOM 1549 N N . HIS A 1 206 ? 15.926 16.674 -5.233 1.00 95.62 206 HIS A N 1
ATOM 1550 C CA . HIS A 1 206 ? 15.554 18.061 -5.553 1.00 95.62 206 HIS A CA 1
ATOM 1551 C C . HIS A 1 206 ? 14.171 18.470 -4.988 1.00 95.62 206 HIS A C 1
ATOM 1553 O O . HIS A 1 206 ? 13.182 17.772 -5.241 1.00 95.62 206 HIS A O 1
ATOM 1559 N N . PRO A 1 207 ? 14.043 19.596 -4.258 1.00 93.94 207 PRO A N 1
ATOM 1560 C CA . PRO A 1 207 ? 12.823 19.949 -3.516 1.00 93.94 207 PRO A CA 1
ATOM 1561 C C . PRO A 1 207 ? 11.620 20.273 -4.414 1.00 93.94 207 PRO A C 1
ATOM 1563 O O . PRO A 1 207 ? 10.478 20.135 -3.996 1.00 93.94 207 PRO A O 1
ATOM 1566 N N . GLY A 1 208 ? 11.859 20.659 -5.669 1.00 90.81 208 GLY A N 1
ATOM 1567 C CA . GLY A 1 208 ? 10.816 20.984 -6.646 1.00 90.81 208 GLY A CA 1
ATOM 1568 C C . GLY A 1 208 ? 10.046 19.801 -7.254 1.00 90.81 208 GLY A C 1
ATOM 1569 O O . GLY A 1 208 ? 9.307 20.027 -8.209 1.00 90.81 208 GLY A O 1
ATOM 1570 N N . ILE A 1 209 ? 10.239 18.572 -6.758 1.00 92.94 209 ILE A N 1
ATOM 1571 C CA . ILE A 1 209 ? 9.577 17.340 -7.229 1.00 92.94 209 ILE A CA 1
ATOM 1572 C C . ILE A 1 209 ? 8.666 16.783 -6.132 1.00 92.94 209 ILE A C 1
ATOM 1574 O O . ILE A 1 209 ? 9.141 16.455 -5.047 1.00 92.94 209 ILE A O 1
ATOM 1578 N N . SER A 1 210 ? 7.382 16.601 -6.447 1.00 86.00 210 SER A N 1
ATOM 1579 C CA . SER A 1 210 ? 6.351 16.100 -5.524 1.00 86.00 210 SER A CA 1
ATOM 1580 C C . SER A 1 210 ? 6.270 14.570 -5.458 1.00 86.00 210 SER A C 1
ATOM 1582 O O . SER A 1 210 ? 5.859 14.006 -4.442 1.00 86.00 210 SER A O 1
ATOM 1584 N N . LYS A 1 211 ? 6.624 13.880 -6.553 1.00 90.12 211 LYS A N 1
ATOM 1585 C CA . LYS A 1 211 ? 6.498 12.419 -6.688 1.00 90.12 211 LYS A CA 1
ATOM 1586 C C . LYS A 1 211 ? 7.713 11.802 -7.377 1.00 90.12 211 LYS A C 1
ATOM 1588 O O . LYS A 1 211 ? 8.208 12.343 -8.361 1.00 90.12 211 LYS A O 1
ATOM 1593 N N . VAL A 1 212 ? 8.136 10.629 -6.912 1.00 90.25 212 VAL A N 1
ATOM 1594 C CA . VAL A 1 212 ? 9.140 9.775 -7.563 1.00 90.25 212 VAL A CA 1
ATOM 1595 C C . VAL A 1 212 ? 8.491 8.442 -7.952 1.00 90.25 212 VAL A C 1
ATOM 1597 O O . VAL A 1 212 ? 7.808 7.816 -7.143 1.00 90.25 212 VAL A O 1
ATOM 1600 N N . SER A 1 213 ? 8.700 7.997 -9.190 1.00 92.06 213 SER A N 1
ATOM 1601 C CA . SER A 1 213 ? 8.350 6.651 -9.661 1.00 92.06 213 SER A CA 1
ATOM 1602 C C . SER A 1 213 ? 9.605 5.970 -10.192 1.00 92.06 213 SER A C 1
ATOM 1604 O O . SER A 1 213 ? 10.116 6.339 -11.252 1.00 92.06 213 SER A O 1
ATOM 1606 N N . PHE A 1 214 ? 10.096 4.955 -9.488 1.00 92.81 214 PHE A N 1
ATOM 1607 C CA . PHE A 1 214 ? 11.314 4.222 -9.835 1.00 92.81 214 PHE A CA 1
ATOM 1608 C C . PHE A 1 214 ? 10.986 2.804 -10.312 1.00 92.81 214 PHE A C 1
ATOM 1610 O O . PHE A 1 214 ? 10.075 2.170 -9.786 1.00 92.81 214 PHE A O 1
ATOM 1617 N N . THR A 1 215 ? 11.712 2.326 -11.322 1.00 92.75 215 THR A N 1
ATOM 1618 C CA . THR A 1 215 ? 11.689 0.924 -11.757 1.00 92.75 215 THR A CA 1
ATOM 1619 C C . THR A 1 215 ? 13.119 0.404 -11.831 1.00 92.75 215 THR A C 1
ATOM 1621 O O . THR A 1 215 ? 13.953 1.042 -12.472 1.00 92.75 215 THR A O 1
ATOM 1624 N N . GLY A 1 216 ? 13.422 -0.728 -11.190 1.00 90.75 216 GLY A N 1
ATOM 1625 C CA . GLY A 1 216 ? 14.775 -1.297 -11.199 1.00 90.75 216 GLY A CA 1
ATOM 1626 C C . GLY A 1 216 ? 15.059 -2.289 -10.069 1.00 90.75 216 GLY A C 1
ATOM 1627 O O . GLY A 1 216 ? 14.157 -2.864 -9.476 1.00 90.75 216 GLY A O 1
ATOM 1628 N N . GLN A 1 217 ? 16.336 -2.508 -9.754 1.00 89.56 217 GLN A N 1
ATOM 1629 C CA . GLN A 1 217 ? 16.736 -3.520 -8.769 1.00 89.56 217 GLN A CA 1
ATOM 1630 C C . GLN A 1 217 ? 16.395 -3.109 -7.327 1.00 89.56 217 GLN A C 1
ATOM 1632 O O . GLN A 1 217 ? 16.516 -1.938 -6.955 1.00 89.56 217 GLN A O 1
ATOM 1637 N N . VAL A 1 218 ? 16.046 -4.092 -6.488 1.00 89.56 218 VAL A N 1
ATOM 1638 C CA . VAL A 1 218 ? 15.634 -3.887 -5.083 1.00 89.56 218 VAL A CA 1
ATOM 1639 C C . VAL A 1 218 ? 16.624 -3.042 -4.257 1.00 89.56 218 VAL A C 1
ATOM 1641 O O . VAL A 1 218 ? 16.161 -2.125 -3.574 1.00 89.56 218 VAL A O 1
ATOM 1644 N N . PRO A 1 219 ? 17.960 -3.250 -4.308 1.00 89.38 219 PRO A N 1
ATOM 1645 C CA . PRO A 1 219 ? 18.898 -2.425 -3.540 1.00 89.38 219 PRO A CA 1
ATOM 1646 C C . PRO A 1 219 ? 18.857 -0.944 -3.940 1.00 89.38 219 PRO A C 1
ATOM 1648 O O . PRO A 1 219 ? 18.868 -0.070 -3.075 1.00 89.38 219 PRO A O 1
ATOM 1651 N N . THR A 1 220 ? 18.742 -0.648 -5.238 1.00 87.69 220 THR A N 1
ATOM 1652 C CA . THR A 1 220 ? 18.610 0.726 -5.744 1.00 87.69 220 THR A CA 1
ATOM 1653 C C . THR A 1 220 ? 17.263 1.331 -5.355 1.00 87.69 220 THR A C 1
ATOM 1655 O O . THR A 1 220 ? 17.224 2.479 -4.918 1.00 87.69 220 THR A O 1
ATOM 1658 N N . GLY A 1 221 ? 16.176 0.554 -5.426 1.00 89.81 221 GLY A N 1
ATOM 1659 C CA . GLY A 1 221 ? 14.848 0.977 -4.972 1.00 89.81 221 GLY A CA 1
ATOM 1660 C C . GLY A 1 221 ? 14.838 1.417 -3.506 1.00 89.81 221 GLY A C 1
ATOM 1661 O O . GLY A 1 221 ? 14.314 2.483 -3.193 1.00 89.81 221 GLY A O 1
ATOM 1662 N N . LYS A 1 222 ? 15.506 0.663 -2.619 1.00 86.31 222 LYS A N 1
ATOM 1663 C CA . LYS A 1 222 ? 15.667 1.029 -1.197 1.00 86.31 222 LYS A CA 1
ATOM 1664 C C . LYS A 1 222 ? 16.397 2.367 -1.013 1.00 86.31 222 LYS A C 1
ATOM 1666 O O . LYS A 1 222 ? 15.952 3.190 -0.216 1.00 86.31 222 LYS A O 1
ATOM 1671 N N . ILE A 1 223 ? 17.469 2.613 -1.773 1.00 90.19 223 ILE A N 1
ATOM 1672 C CA . ILE A 1 223 ? 18.206 3.891 -1.745 1.00 90.19 223 ILE A CA 1
ATOM 1673 C C . ILE A 1 223 ? 17.302 5.041 -2.212 1.00 90.19 223 ILE A C 1
ATOM 1675 O O . ILE A 1 223 ? 17.181 6.050 -1.520 1.00 90.19 223 ILE A O 1
ATOM 1679 N N . VAL A 1 224 ? 16.617 4.876 -3.349 1.00 88.31 224 VAL A N 1
ATOM 1680 C CA . VAL A 1 224 ? 15.720 5.899 -3.913 1.00 88.31 224 VAL A CA 1
ATOM 1681 C C . VAL A 1 224 ? 14.553 6.206 -2.969 1.00 88.31 224 VAL A C 1
ATOM 1683 O O . VAL A 1 224 ? 14.221 7.376 -2.776 1.00 88.31 224 VAL A O 1
ATOM 1686 N N . ALA A 1 225 ? 13.964 5.186 -2.338 1.00 82.56 225 ALA A N 1
ATOM 1687 C CA . ALA A 1 225 ? 12.898 5.345 -1.350 1.00 82.56 225 ALA A CA 1
ATOM 1688 C C . ALA A 1 225 ? 13.368 6.157 -0.133 1.00 82.56 225 ALA A C 1
ATOM 1690 O O . ALA A 1 225 ? 12.728 7.146 0.226 1.00 82.56 225 ALA A O 1
ATOM 1691 N N . ALA A 1 226 ? 14.517 5.797 0.451 1.00 81.12 226 ALA A N 1
ATOM 1692 C CA . ALA A 1 226 ? 15.093 6.505 1.594 1.00 81.12 226 ALA A CA 1
ATOM 1693 C C . ALA A 1 226 ? 15.427 7.972 1.262 1.00 81.12 226 ALA A C 1
ATOM 1695 O O . ALA A 1 226 ? 15.096 8.879 2.029 1.00 81.12 226 ALA A O 1
ATOM 1696 N N . SER A 1 227 ? 16.019 8.235 0.091 1.00 85.88 227 SER A N 1
ATOM 1697 C CA . SER A 1 227 ? 16.308 9.601 -0.358 1.00 85.88 227 SER A CA 1
ATOM 1698 C C . SER A 1 227 ? 15.037 10.421 -0.612 1.00 85.88 227 SER A C 1
ATOM 1700 O O . SER A 1 227 ? 14.990 11.589 -0.228 1.00 85.88 227 SER A O 1
ATOM 1702 N N . ALA A 1 228 ? 13.988 9.836 -1.199 1.00 82.75 228 ALA A N 1
ATOM 1703 C CA 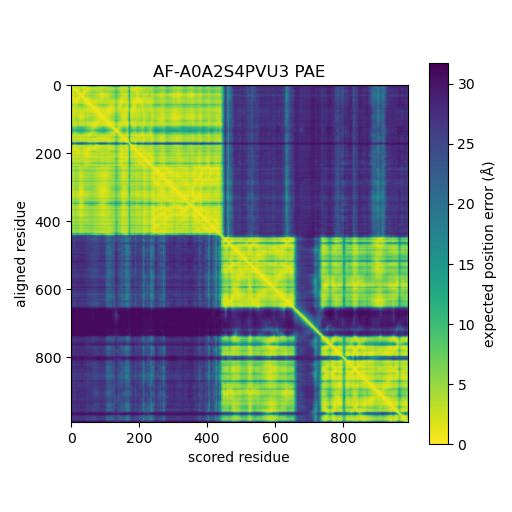. ALA A 1 228 ? 12.712 10.520 -1.431 1.00 82.75 228 ALA A CA 1
ATOM 1704 C C . ALA A 1 228 ? 11.947 10.824 -0.125 1.00 82.75 228 ALA A C 1
ATOM 1706 O O . ALA A 1 228 ? 11.345 11.896 0.002 1.00 82.75 228 ALA A O 1
ATOM 1707 N N . ALA A 1 229 ? 12.018 9.919 0.858 1.00 75.50 229 ALA A N 1
ATOM 1708 C CA . ALA A 1 229 ? 11.366 10.059 2.161 1.00 75.50 229 ALA A CA 1
ATOM 1709 C C . ALA A 1 229 ? 11.856 11.285 2.955 1.00 75.50 229 ALA A C 1
ATOM 1711 O O . ALA A 1 229 ? 11.063 11.896 3.668 1.00 75.50 229 ALA A O 1
ATOM 1712 N N . SER A 1 230 ? 13.113 11.714 2.764 1.00 76.00 230 SER A N 1
ATOM 1713 C CA . SER A 1 230 ? 13.673 12.927 3.396 1.00 76.00 230 SER A CA 1
ATOM 1714 C C . SER A 1 230 ? 12.851 14.204 3.148 1.00 76.00 230 SER A C 1
ATOM 1716 O O . SER A 1 230 ? 12.855 15.113 3.974 1.00 76.00 230 SER A O 1
ATOM 1718 N N . ASN A 1 231 ? 12.117 14.254 2.032 1.00 78.62 231 ASN A N 1
ATOM 1719 C CA . ASN A 1 231 ? 11.248 15.363 1.638 1.00 78.62 231 ASN A CA 1
ATOM 1720 C C . ASN A 1 231 ? 9.753 14.975 1.629 1.00 78.62 231 ASN A C 1
ATOM 1722 O O . ASN A 1 231 ? 8.940 15.720 1.088 1.00 78.62 231 ASN A O 1
ATOM 1726 N N . LEU A 1 232 ? 9.387 13.820 2.205 1.00 80.50 232 LEU A N 1
ATOM 1727 C CA . LEU A 1 232 ? 8.021 13.267 2.230 1.00 80.50 232 LEU A CA 1
ATOM 1728 C C . LEU A 1 232 ? 7.354 13.182 0.841 1.00 80.50 232 LEU A C 1
ATOM 1730 O O . LEU A 1 232 ? 6.146 13.370 0.702 1.00 80.50 232 LEU A O 1
ATOM 1734 N N . LYS A 1 233 ? 8.141 12.905 -0.205 1.00 83.00 233 LYS A N 1
ATOM 1735 C CA . LYS A 1 233 ? 7.635 12.767 -1.578 1.00 83.00 233 LYS A CA 1
ATOM 1736 C C . LYS A 1 233 ? 6.808 11.491 -1.715 1.00 83.00 233 LYS A C 1
ATOM 1738 O O . LYS A 1 233 ? 7.180 10.452 -1.172 1.00 83.00 233 LYS A O 1
ATOM 1743 N N . HIS A 1 234 ? 5.754 11.524 -2.530 1.00 79.81 234 HIS A N 1
ATOM 1744 C CA . HIS A 1 234 ? 5.050 10.293 -2.894 1.00 79.81 234 HIS A CA 1
ATOM 1745 C C . HIS A 1 234 ? 5.987 9.370 -3.684 1.00 79.81 234 HIS A C 1
ATOM 1747 O O . HIS A 1 234 ? 6.574 9.795 -4.681 1.00 79.81 234 HIS A O 1
ATOM 1753 N N . ILE A 1 235 ? 6.088 8.102 -3.290 1.00 86.50 235 ILE A N 1
ATOM 1754 C CA . ILE A 1 235 ? 6.928 7.100 -3.957 1.00 86.50 235 ILE A CA 1
ATOM 1755 C C . ILE A 1 235 ? 6.091 5.987 -4.596 1.00 86.50 235 ILE A C 1
ATOM 1757 O O . ILE A 1 235 ? 5.025 5.635 -4.102 1.00 86.50 235 ILE A O 1
ATOM 1761 N N . THR A 1 236 ? 6.578 5.448 -5.712 1.00 87.38 236 THR A N 1
ATOM 1762 C CA . THR A 1 236 ? 6.118 4.188 -6.320 1.00 87.38 236 THR A CA 1
ATOM 1763 C C . THR A 1 236 ? 7.355 3.427 -6.787 1.00 87.38 236 THR A C 1
ATOM 1765 O O . THR A 1 236 ? 8.260 4.041 -7.362 1.00 87.38 236 THR A O 1
ATOM 1768 N N . MET A 1 237 ? 7.412 2.127 -6.501 1.00 89.56 237 MET A N 1
ATOM 1769 C CA . MET A 1 237 ? 8.598 1.285 -6.670 1.00 89.56 237 MET A CA 1
ATOM 1770 C C . MET A 1 237 ? 8.215 -0.006 -7.391 1.00 89.56 237 MET A C 1
ATOM 1772 O O . MET A 1 237 ? 7.616 -0.883 -6.783 1.00 89.56 237 MET A O 1
ATOM 1776 N N . GLU A 1 238 ? 8.609 -0.132 -8.655 1.00 89.06 238 GLU A N 1
ATOM 1777 C CA . GLU A 1 238 ? 8.480 -1.376 -9.423 1.00 89.06 238 GLU A CA 1
ATOM 1778 C C . GLU A 1 238 ? 9.826 -2.100 -9.407 1.00 89.06 238 GLU A C 1
ATOM 1780 O O . GLU A 1 238 ? 10.804 -1.619 -9.991 1.00 89.06 238 GLU A O 1
ATOM 1785 N N . LEU A 1 239 ? 9.919 -3.213 -8.681 1.00 92.88 239 LEU A N 1
ATOM 1786 C CA . LEU A 1 239 ? 11.202 -3.846 -8.368 1.00 92.88 239 LEU A CA 1
ATOM 1787 C C . LEU A 1 239 ? 11.343 -5.250 -8.973 1.00 92.88 239 LEU A C 1
ATOM 1789 O O . LEU A 1 239 ? 10.437 -5.761 -9.622 1.00 92.88 239 LEU A O 1
ATOM 1793 N N . GLY A 1 240 ? 12.526 -5.840 -8.803 1.00 89.19 240 GLY A N 1
ATOM 1794 C CA . GLY A 1 240 ? 12.852 -7.181 -9.287 1.00 89.19 240 GLY A CA 1
ATOM 1795 C C . GLY A 1 240 ? 12.069 -8.313 -8.612 1.00 89.19 240 GLY A C 1
ATOM 1796 O O . GLY A 1 240 ? 11.483 -8.135 -7.541 1.00 89.19 240 GLY A O 1
ATOM 1797 N N . GLY A 1 241 ? 12.088 -9.495 -9.229 1.00 92.81 241 GLY A N 1
ATOM 1798 C CA . GLY A 1 241 ? 11.269 -10.642 -8.832 1.00 92.81 241 GLY A CA 1
ATOM 1799 C C . GLY A 1 241 ? 11.979 -11.995 -8.907 1.00 92.81 241 GLY A C 1
ATOM 1800 O O . GLY A 1 241 ? 13.046 -12.157 -9.502 1.00 92.81 241 GLY A O 1
ATOM 1801 N N . LYS A 1 242 ? 11.356 -13.004 -8.287 1.00 96.88 242 LYS A N 1
ATOM 1802 C CA . LYS A 1 242 ? 11.749 -14.419 -8.396 1.00 96.88 242 LYS A CA 1
ATOM 1803 C C . LYS A 1 242 ? 10.511 -15.308 -8.534 1.00 96.88 242 LYS A C 1
ATOM 1805 O O . LYS A 1 242 ? 10.274 -16.226 -7.745 1.00 96.88 242 LYS A O 1
ATOM 1810 N N . SER A 1 243 ? 9.689 -14.956 -9.517 1.00 98.12 243 SER A N 1
ATOM 1811 C CA . SER A 1 243 ? 8.330 -15.458 -9.704 1.00 98.12 243 SER A CA 1
ATOM 1812 C C . SER A 1 243 ? 8.269 -16.994 -9.784 1.00 98.12 243 SER A C 1
ATOM 1814 O O . SER A 1 243 ? 9.044 -17.590 -10.545 1.00 98.12 243 SER A O 1
ATOM 1816 N N . PRO A 1 244 ? 7.374 -17.653 -9.023 1.00 98.50 244 PRO A N 1
ATOM 1817 C CA . PRO A 1 244 ? 7.121 -19.081 -9.139 1.00 98.50 244 PRO A CA 1
ATOM 1818 C C . PRO A 1 244 ? 6.120 -19.374 -10.267 1.00 98.50 244 PRO A C 1
ATOM 1820 O O . PRO A 1 244 ? 5.083 -18.719 -10.389 1.00 98.50 244 PRO A O 1
ATOM 1823 N N . LEU A 1 245 ? 6.422 -20.392 -11.069 1.00 98.62 245 LEU A N 1
ATOM 1824 C CA . LEU A 1 245 ? 5.519 -20.986 -12.052 1.00 98.62 245 LEU A CA 1
ATOM 1825 C C . LEU A 1 245 ? 5.218 -22.423 -11.618 1.00 98.62 245 LEU A C 1
ATOM 1827 O O . LEU A 1 245 ? 6.118 -23.259 -11.608 1.00 98.62 245 LEU A O 1
ATOM 1831 N N . ILE A 1 246 ? 3.972 -22.709 -11.251 1.00 98.75 246 ILE A N 1
ATOM 1832 C CA . ILE A 1 246 ? 3.545 -24.000 -10.701 1.00 98.75 246 ILE A CA 1
ATOM 1833 C C . ILE A 1 246 ? 2.807 -24.800 -11.778 1.00 98.75 246 ILE A C 1
ATOM 1835 O O . ILE A 1 246 ? 1.834 -24.329 -12.361 1.00 98.75 246 ILE A O 1
ATOM 1839 N N . ILE A 1 247 ? 3.250 -26.028 -12.031 1.00 98.56 247 ILE A N 1
ATOM 1840 C CA . ILE A 1 247 ? 2.654 -26.943 -13.009 1.00 98.56 247 ILE A CA 1
ATOM 1841 C C . ILE A 1 247 ? 2.005 -28.104 -12.252 1.00 98.56 247 ILE A C 1
ATOM 1843 O O . ILE A 1 247 ? 2.696 -28.893 -11.597 1.00 98.56 247 ILE A O 1
ATOM 1847 N N . LEU A 1 248 ? 0.675 -28.176 -12.318 1.00 98.25 248 LEU A N 1
ATOM 1848 C CA . LEU A 1 248 ? -0.166 -29.173 -11.649 1.00 98.25 248 LEU A CA 1
ATOM 1849 C C . LEU A 1 248 ? -0.147 -30.524 -12.382 1.00 98.25 248 LEU A C 1
ATOM 1851 O O . LEU A 1 248 ? 0.039 -30.543 -13.597 1.00 98.25 248 LEU A O 1
ATOM 1855 N N . PRO A 1 249 ? -0.357 -31.663 -11.687 1.00 97.31 249 PRO A N 1
ATOM 1856 C CA . PRO A 1 249 ? -0.277 -33.004 -12.283 1.00 97.31 249 PRO A CA 1
ATOM 1857 C C . PRO A 1 249 ? -1.274 -33.277 -13.424 1.00 97.31 249 PRO A C 1
ATOM 1859 O O . PRO A 1 249 ? -1.083 -34.227 -14.184 1.00 97.31 249 PRO A O 1
ATOM 1862 N N . ASP A 1 250 ? -2.336 -32.480 -13.541 1.00 96.44 250 ASP A N 1
ATOM 1863 C CA . ASP A 1 250 ? -3.361 -32.563 -14.586 1.00 96.44 250 ASP A CA 1
ATOM 1864 C C . ASP A 1 250 ? -3.083 -31.644 -15.795 1.00 96.44 250 ASP A C 1
ATOM 1866 O O . ASP A 1 250 ? -3.776 -31.736 -16.822 1.00 96.44 250 ASP A O 1
ATOM 1870 N N . ALA A 1 251 ? -2.067 -30.779 -15.689 1.00 97.44 251 ALA A N 1
ATOM 1871 C CA . ALA A 1 251 ? -1.718 -29.779 -16.683 1.00 97.44 251 ALA A CA 1
ATOM 1872 C C . ALA A 1 251 ? -1.369 -30.405 -18.038 1.00 97.44 251 ALA A C 1
ATOM 1874 O O . ALA A 1 251 ? -0.741 -31.459 -18.159 1.00 97.44 251 ALA A O 1
ATOM 1875 N N . GLU A 1 252 ? -1.753 -29.713 -19.105 1.00 95.75 252 GLU A N 1
ATOM 1876 C CA . GLU A 1 252 ? -1.366 -30.099 -20.454 1.00 95.75 252 GLU A CA 1
ATOM 1877 C C . GLU A 1 252 ? 0.116 -29.768 -20.674 1.00 95.75 252 GLU A C 1
ATOM 1879 O O . GLU A 1 252 ? 0.479 -28.597 -20.773 1.00 95.75 252 GLU A O 1
ATOM 1884 N N . ILE A 1 253 ? 0.966 -30.803 -20.754 1.00 97.06 253 ILE A N 1
ATOM 1885 C CA . ILE A 1 253 ? 2.432 -30.675 -20.878 1.00 97.06 253 ILE A CA 1
ATOM 1886 C C . ILE A 1 253 ? 2.825 -29.679 -21.973 1.00 97.06 253 ILE A C 1
ATOM 1888 O O . ILE A 1 253 ? 3.726 -28.876 -21.764 1.00 97.06 253 ILE A O 1
ATOM 1892 N N . GLU A 1 254 ? 2.137 -29.699 -23.117 1.00 95.94 254 GLU A N 1
ATOM 1893 C CA . GLU A 1 254 ? 2.434 -28.821 -24.250 1.00 95.94 254 GLU A CA 1
ATOM 1894 C C . GLU A 1 254 ? 2.361 -27.336 -23.868 1.00 95.94 254 GLU A C 1
ATOM 1896 O O . GLU A 1 254 ? 3.338 -26.607 -24.056 1.00 95.94 254 GLU A O 1
ATOM 1901 N N . LYS A 1 255 ? 1.239 -26.934 -23.253 1.00 95.00 255 LYS A N 1
ATOM 1902 C CA . LYS A 1 255 ? 0.972 -25.568 -22.780 1.00 95.00 255 LYS A CA 1
ATOM 1903 C C . LYS A 1 255 ? 1.835 -25.196 -21.584 1.00 95.00 255 LYS A C 1
ATOM 1905 O O . LYS A 1 255 ? 2.304 -24.068 -21.509 1.00 95.00 255 LYS A O 1
ATOM 1910 N N . ALA A 1 256 ? 2.066 -26.133 -20.666 1.00 96.88 256 ALA A N 1
ATOM 1911 C CA . ALA A 1 256 ? 2.922 -25.906 -19.508 1.00 96.88 256 ALA A CA 1
ATOM 1912 C C . ALA A 1 256 ? 4.379 -25.635 -19.926 1.00 96.88 256 ALA A C 1
ATOM 1914 O O . ALA A 1 256 ? 5.030 -24.762 -19.354 1.00 96.88 256 ALA A O 1
ATOM 1915 N N . VAL A 1 257 ? 4.885 -26.337 -20.949 1.00 98.31 257 VAL A N 1
ATOM 1916 C CA . VAL A 1 257 ? 6.214 -26.074 -21.525 1.00 98.31 257 VAL A CA 1
ATOM 1917 C C . VAL A 1 257 ? 6.238 -24.733 -22.263 1.00 98.31 257 VAL A C 1
ATOM 1919 O O . VAL A 1 257 ? 7.178 -23.972 -22.054 1.00 98.31 257 VAL A O 1
ATOM 1922 N N . ASP A 1 258 ? 5.224 -24.405 -23.074 1.00 95.56 258 ASP A N 1
ATOM 1923 C CA . ASP A 1 258 ? 5.161 -23.097 -23.753 1.00 95.56 258 ASP A CA 1
ATOM 1924 C C . ASP A 1 258 ? 5.113 -21.935 -22.753 1.00 95.56 258 ASP A C 1
ATOM 1926 O O . ASP A 1 258 ? 5.874 -20.976 -22.884 1.00 95.56 258 ASP A O 1
ATOM 1930 N N . GLY A 1 259 ? 4.289 -22.057 -21.708 1.00 96.44 259 GLY A N 1
ATOM 1931 C CA . GLY A 1 259 ? 4.218 -21.106 -20.602 1.00 96.44 259 GLY A CA 1
ATOM 1932 C C . GLY A 1 259 ? 5.557 -20.950 -19.888 1.00 96.44 259 GLY A C 1
ATOM 1933 O O . GLY A 1 259 ? 6.016 -19.829 -19.693 1.00 96.44 259 GLY A O 1
ATOM 1934 N N . ALA A 1 260 ? 6.240 -22.054 -19.572 1.00 97.88 260 ALA A N 1
ATOM 1935 C CA . ALA A 1 260 ? 7.558 -22.014 -18.940 1.00 97.88 260 ALA A CA 1
ATOM 1936 C C . ALA A 1 260 ? 8.644 -21.404 -19.838 1.00 97.88 260 ALA A C 1
ATOM 1938 O O . ALA A 1 260 ? 9.493 -20.666 -19.339 1.00 97.88 260 ALA A O 1
ATOM 1939 N N . MET A 1 261 ? 8.617 -21.667 -21.147 1.00 97.38 261 MET A N 1
ATOM 1940 C CA . MET A 1 261 ? 9.542 -21.052 -22.103 1.00 97.38 261 MET A CA 1
ATOM 1941 C C . MET A 1 261 ? 9.290 -19.549 -22.246 1.00 97.38 261 MET A C 1
ATOM 1943 O O . MET A 1 261 ? 10.245 -18.771 -22.188 1.00 97.38 261 MET A O 1
ATOM 1947 N N . MET A 1 262 ? 8.025 -19.135 -22.377 1.00 94.69 262 MET A N 1
ATOM 1948 C CA . MET A 1 262 ? 7.629 -17.724 -22.412 1.00 94.69 262 MET A CA 1
ATOM 1949 C C . MET A 1 262 ? 8.078 -17.010 -21.132 1.00 94.69 262 MET A C 1
ATOM 1951 O O . MET A 1 262 ? 8.801 -16.021 -21.194 1.00 94.69 262 MET A O 1
ATOM 1955 N N . ALA A 1 263 ? 7.755 -17.586 -19.973 1.00 96.38 263 ALA A N 1
ATOM 1956 C CA . ALA A 1 263 ? 8.076 -17.054 -18.653 1.00 96.38 263 ALA A CA 1
ATOM 1957 C C . ALA A 1 263 ? 9.578 -16.998 -18.317 1.00 96.38 263 ALA A C 1
ATOM 1959 O O . ALA A 1 263 ? 9.913 -16.522 -17.237 1.00 96.38 263 ALA A O 1
ATOM 1960 N N . ASN A 1 264 ? 10.476 -17.515 -19.166 1.00 97.38 264 ASN A N 1
ATOM 1961 C CA . ASN A 1 264 ? 11.914 -17.575 -18.876 1.00 97.38 264 ASN A CA 1
ATOM 1962 C C . ASN A 1 264 ? 12.819 -16.978 -19.956 1.00 97.38 264 ASN A C 1
ATOM 1964 O O . ASN A 1 264 ? 13.893 -16.466 -19.624 1.00 97.38 264 ASN A O 1
ATOM 1968 N N . PHE A 1 265 ? 12.432 -17.084 -21.229 1.00 96.62 265 PHE A N 1
ATOM 1969 C CA . PHE A 1 265 ? 13.301 -16.775 -22.369 1.00 96.62 265 PHE A CA 1
ATOM 1970 C C . PHE A 1 265 ? 12.812 -15.604 -23.227 1.00 96.62 265 PHE A C 1
ATOM 1972 O O . PHE A 1 265 ? 13.592 -15.102 -24.040 1.00 96.62 265 PHE A O 1
ATOM 1979 N N . PHE A 1 266 ? 11.575 -15.137 -23.028 1.00 93.25 266 PHE A N 1
ATOM 1980 C CA . PHE A 1 266 ? 11.079 -13.894 -23.619 1.00 93.25 266 PHE A CA 1
ATOM 1981 C C . PHE A 1 266 ? 11.969 -12.705 -23.210 1.00 93.25 266 PHE A C 1
ATOM 1983 O O . PHE A 1 266 ? 12.475 -12.674 -22.085 1.00 93.25 266 PHE A O 1
ATOM 1990 N N . SER A 1 267 ? 12.253 -11.779 -24.133 1.00 93.75 267 SER A N 1
ATOM 1991 C CA . SER A 1 267 ? 13.218 -10.679 -23.937 1.00 93.75 267 SER A CA 1
ATOM 1992 C C . SER A 1 267 ? 14.592 -11.118 -23.380 1.00 93.75 267 SER A C 1
ATOM 1994 O O . SER A 1 267 ? 15.244 -10.386 -22.626 1.00 93.75 267 SER A O 1
ATOM 1996 N N . THR A 1 268 ? 15.034 -12.345 -23.694 1.00 95.69 268 THR A N 1
ATOM 1997 C CA . THR A 1 268 ? 16.257 -12.971 -23.144 1.00 95.69 268 THR A CA 1
ATOM 1998 C C . THR A 1 268 ? 16.230 -13.072 -21.601 1.00 95.69 268 THR A C 1
ATOM 2000 O O . THR A 1 268 ? 17.259 -13.022 -20.930 1.00 95.69 268 THR A O 1
ATOM 2003 N N . GLY A 1 269 ? 15.043 -13.210 -21.001 1.00 95.31 269 GLY A N 1
ATOM 2004 C CA . GLY A 1 269 ? 14.844 -13.328 -19.549 1.00 95.31 269 GLY A CA 1
ATOM 2005 C C . GLY A 1 269 ? 15.143 -12.051 -18.751 1.00 95.31 269 GLY A C 1
ATOM 2006 O O . GLY A 1 269 ? 15.305 -12.108 -17.531 1.00 95.31 269 GLY A O 1
ATOM 2007 N N . GLN A 1 270 ? 15.237 -10.895 -19.416 1.00 96.75 270 GLN A N 1
ATOM 2008 C CA . GLN A 1 270 ? 15.503 -9.586 -18.799 1.00 96.75 270 GLN A CA 1
ATOM 2009 C C . GLN A 1 270 ? 14.190 -8.908 -18.356 1.00 96.75 270 GLN A C 1
ATOM 2011 O O . GLN A 1 270 ? 13.909 -7.757 -18.690 1.00 96.75 270 GLN A O 1
ATOM 2016 N N . VAL A 1 271 ? 13.354 -9.646 -17.624 1.00 94.56 271 VAL A N 1
ATOM 2017 C CA . VAL A 1 271 ? 11.995 -9.244 -17.225 1.00 94.56 271 VAL A CA 1
ATOM 2018 C C . VAL A 1 271 ? 11.870 -9.358 -15.705 1.00 94.56 271 VAL A C 1
ATOM 2020 O O . VAL A 1 271 ? 12.264 -10.370 -15.136 1.00 94.56 271 VAL A O 1
ATOM 2023 N N . CYS A 1 272 ? 11.314 -8.355 -15.018 1.00 93.88 272 CYS A N 1
ATOM 2024 C CA . CYS A 1 272 ? 11.180 -8.407 -13.552 1.00 93.88 272 CYS A CA 1
ATOM 2025 C C . CYS A 1 272 ? 10.239 -9.540 -13.100 1.00 93.88 272 CYS A C 1
ATOM 2027 O O . CYS A 1 272 ? 10.435 -10.148 -12.051 1.00 93.88 272 CYS A O 1
ATOM 2029 N N . THR A 1 273 ? 9.229 -9.853 -13.915 1.00 95.19 273 THR A N 1
ATOM 2030 C CA . THR A 1 273 ? 8.218 -10.888 -13.659 1.00 95.19 273 THR A CA 1
ATOM 2031 C C . THR A 1 273 ? 8.633 -12.291 -14.124 1.00 95.19 273 THR A C 1
ATOM 2033 O O . THR A 1 273 ? 7.789 -13.180 -14.108 1.00 95.19 273 THR A O 1
ATOM 2036 N N . ASN A 1 274 ? 9.888 -12.534 -14.528 1.00 94.88 274 ASN A N 1
ATOM 2037 C CA . ASN A 1 274 ? 10.334 -13.810 -15.121 1.00 94.88 274 ASN A CA 1
ATOM 2038 C C . ASN A 1 274 ? 10.114 -15.011 -14.160 1.00 94.88 274 ASN A C 1
ATOM 2040 O O . ASN A 1 274 ? 10.624 -15.033 -13.034 1.00 94.88 274 ASN A O 1
ATOM 2044 N N . GLY A 1 275 ? 9.379 -16.029 -14.618 1.00 96.50 275 GLY A N 1
ATOM 2045 C CA . GLY A 1 275 ? 8.979 -17.259 -13.915 1.00 96.50 275 GLY A CA 1
ATOM 2046 C C . GLY A 1 275 ? 10.113 -18.262 -13.710 1.00 96.50 275 GLY A C 1
ATOM 2047 O O . GLY A 1 275 ? 10.017 -19.414 -14.133 1.00 96.50 275 GLY A O 1
ATOM 2048 N N . THR A 1 276 ? 11.213 -17.817 -13.099 1.00 95.62 276 THR A N 1
ATOM 2049 C CA . THR A 1 276 ? 12.483 -18.571 -13.049 1.00 95.62 276 THR A CA 1
ATOM 2050 C C . THR A 1 276 ? 12.511 -19.752 -12.083 1.00 95.62 276 THR A C 1
ATOM 2052 O O . THR A 1 276 ? 13.426 -20.574 -12.175 1.00 95.62 276 THR A O 1
ATOM 2055 N N . ARG A 1 277 ? 11.520 -19.875 -11.188 1.00 98.50 277 ARG A N 1
ATOM 2056 C CA . ARG A 1 277 ? 11.304 -21.066 -10.350 1.00 98.50 277 ARG A CA 1
ATOM 2057 C C . ARG A 1 277 ? 10.141 -21.875 -10.923 1.00 98.50 277 ARG A C 1
ATOM 2059 O O . ARG A 1 277 ? 8.986 -21.590 -10.617 1.00 98.50 277 ARG A O 1
ATOM 2066 N N . VAL A 1 278 ? 10.441 -22.857 -11.770 1.00 98.81 278 VAL A N 1
ATOM 2067 C CA . VAL A 1 278 ? 9.429 -23.716 -12.400 1.00 98.81 278 VAL A CA 1
ATOM 2068 C C . VAL A 1 278 ? 9.228 -24.957 -11.536 1.00 98.81 278 VAL A C 1
ATOM 2070 O O . VAL A 1 278 ? 10.028 -25.892 -11.567 1.00 98.81 278 VAL A O 1
ATOM 2073 N N . PHE A 1 279 ? 8.162 -24.947 -10.743 1.00 98.81 279 PHE A N 1
ATOM 2074 C CA . PHE A 1 279 ? 7.762 -26.047 -9.876 1.00 98.81 279 PHE A CA 1
ATOM 2075 C C . PHE A 1 279 ? 6.904 -27.050 -10.648 1.00 98.81 279 PHE A C 1
ATOM 2077 O O . PHE A 1 279 ? 5.866 -26.699 -11.207 1.00 98.81 279 PHE A O 1
ATOM 2084 N N . ILE A 1 280 ? 7.317 -28.315 -10.661 1.00 98.12 280 ILE A N 1
ATOM 2085 C CA . ILE A 1 280 ? 6.691 -29.381 -11.450 1.00 98.12 280 ILE A CA 1
ATOM 2086 C C . ILE A 1 280 ? 6.341 -30.548 -10.539 1.00 98.12 280 ILE A C 1
ATOM 2088 O O . ILE A 1 280 ? 7.200 -31.045 -9.810 1.00 98.12 280 ILE A O 1
ATOM 2092 N N . HIS A 1 281 ? 5.103 -31.037 -10.601 1.00 98.19 281 HIS A N 1
ATOM 2093 C CA . HIS A 1 281 ? 4.740 -32.225 -9.838 1.00 98.19 281 HIS A CA 1
ATOM 2094 C C . HIS A 1 281 ? 5.625 -33.409 -10.263 1.00 98.19 281 HIS A C 1
ATOM 2096 O O . HIS A 1 281 ? 5.798 -33.656 -11.463 1.00 98.19 281 HIS A O 1
ATOM 2102 N N . LYS A 1 282 ? 6.190 -34.156 -9.304 1.00 97.12 282 LYS A N 1
ATOM 2103 C CA . LYS A 1 282 ? 7.240 -35.167 -9.562 1.00 97.12 282 LYS A CA 1
ATOM 2104 C C . LYS A 1 282 ? 6.919 -36.158 -10.691 1.00 97.12 282 LYS A C 1
ATOM 2106 O O . LYS A 1 282 ? 7.815 -36.557 -11.432 1.00 97.12 282 LYS A O 1
ATOM 2111 N N . THR A 1 283 ? 5.646 -36.522 -10.864 1.00 97.31 283 THR A N 1
ATOM 2112 C CA . THR A 1 283 ? 5.185 -37.467 -11.899 1.00 97.31 283 THR A CA 1
ATOM 2113 C C . THR A 1 283 ? 5.313 -36.927 -13.325 1.00 97.31 283 THR A C 1
ATOM 2115 O O . THR A 1 283 ? 5.397 -37.714 -14.266 1.00 97.31 283 THR A O 1
ATOM 2118 N N . MET A 1 284 ? 5.356 -35.603 -13.504 1.00 97.50 284 MET A N 1
ATOM 2119 C CA . MET A 1 284 ? 5.454 -34.957 -14.815 1.00 97.50 284 MET A CA 1
ATOM 2120 C C . MET A 1 284 ? 6.892 -34.666 -15.249 1.00 97.50 284 MET A C 1
ATOM 2122 O O . MET A 1 284 ? 7.127 -34.533 -16.452 1.00 97.50 284 MET A O 1
ATOM 2126 N N . LYS A 1 285 ? 7.850 -34.594 -14.309 1.00 97.38 285 LYS A N 1
ATOM 2127 C CA . LYS A 1 285 ? 9.240 -34.144 -14.530 1.00 97.38 285 LYS A CA 1
ATOM 2128 C C . LYS A 1 285 ? 9.852 -34.683 -15.826 1.00 97.38 285 LYS A C 1
ATOM 2130 O O . LYS A 1 285 ? 10.195 -33.908 -16.710 1.00 97.38 285 LYS A O 1
ATOM 2135 N N . SER A 1 286 ? 9.923 -36.005 -15.982 1.00 97.94 286 SER A N 1
ATOM 2136 C CA . SER A 1 286 ? 10.583 -36.649 -17.129 1.00 97.94 286 SER A CA 1
ATOM 2137 C C . SER A 1 286 ? 9.891 -36.394 -18.473 1.00 97.94 286 SER A C 1
ATOM 2139 O O . SER A 1 286 ? 10.542 -36.416 -19.517 1.00 97.94 286 SER A O 1
ATOM 2141 N N . ALA A 1 287 ? 8.571 -36.192 -18.474 1.00 98.19 287 ALA A N 1
ATOM 2142 C CA . ALA A 1 287 ? 7.814 -35.899 -19.689 1.00 98.19 287 ALA A CA 1
ATOM 2143 C C . ALA A 1 287 ? 7.919 -34.410 -20.058 1.00 98.19 287 ALA A C 1
ATOM 2145 O O . ALA A 1 287 ? 8.104 -34.083 -21.230 1.00 98.19 287 ALA A O 1
ATOM 2146 N N . PHE A 1 288 ? 7.888 -33.530 -19.054 1.00 98.62 288 PHE A N 1
ATOM 2147 C CA . PHE A 1 288 ? 8.119 -32.099 -19.212 1.00 98.62 288 PHE A CA 1
ATOM 2148 C C . PHE A 1 288 ? 9.545 -31.798 -19.686 1.00 98.62 288 PHE A C 1
ATOM 2150 O O . PHE A 1 288 ? 9.706 -31.103 -20.681 1.00 98.62 288 PHE A O 1
ATOM 2157 N N . GLU A 1 289 ? 10.578 -32.356 -19.044 1.00 98.62 289 GLU A N 1
ATOM 2158 C CA . GLU A 1 289 ? 11.983 -32.157 -19.436 1.00 98.62 289 GLU A CA 1
ATOM 2159 C C . GLU A 1 289 ? 12.231 -32.574 -20.883 1.00 98.62 289 GLU A C 1
ATOM 2161 O O . GLU A 1 289 ? 12.825 -31.817 -21.650 1.00 98.62 289 GLU A O 1
ATOM 2166 N N . ARG A 1 290 ? 11.731 -33.751 -21.283 1.00 98.62 290 ARG A N 1
ATOM 2167 C CA . ARG A 1 290 ? 11.827 -34.220 -22.669 1.00 98.62 290 ARG A CA 1
ATOM 2168 C C . ARG A 1 290 ? 11.191 -33.214 -23.626 1.00 98.62 290 ARG A C 1
ATOM 2170 O O . ARG A 1 290 ? 11.829 -32.817 -24.598 1.00 98.62 290 ARG A O 1
ATOM 2177 N N . ARG A 1 291 ? 9.964 -32.772 -23.332 1.00 98.50 291 ARG A N 1
ATOM 2178 C CA . ARG A 1 291 ? 9.223 -31.873 -24.220 1.00 98.50 291 ARG A CA 1
ATOM 2179 C C . ARG A 1 291 ? 9.803 -30.456 -24.260 1.00 98.50 291 ARG A C 1
ATOM 2181 O O . ARG A 1 291 ? 9.823 -29.841 -25.323 1.00 98.50 291 ARG A O 1
ATOM 2188 N N . LEU A 1 292 ? 10.339 -29.965 -23.145 1.00 98.56 292 LEU A N 1
ATOM 2189 C CA . LEU A 1 292 ? 11.103 -28.721 -23.083 1.00 98.56 292 LEU A CA 1
ATOM 2190 C C . LEU A 1 292 ? 12.343 -28.810 -23.978 1.00 98.56 292 LEU A C 1
ATOM 2192 O O . LEU A 1 292 ? 12.521 -27.957 -24.842 1.00 98.56 292 LEU A O 1
ATOM 2196 N N . LEU A 1 293 ? 13.151 -29.867 -23.841 1.00 98.62 293 LEU A N 1
ATOM 2197 C CA . LEU A 1 293 ? 14.355 -30.079 -24.657 1.00 98.62 293 LEU A CA 1
ATOM 2198 C C . LEU A 1 293 ? 14.044 -30.201 -26.158 1.00 98.62 293 LEU A C 1
ATOM 2200 O O . LEU A 1 293 ? 14.781 -29.645 -26.970 1.00 98.62 293 LEU A O 1
ATOM 2204 N N . GLU A 1 294 ? 12.937 -30.850 -26.531 1.00 98.44 294 GLU A N 1
ATOM 2205 C CA . GLU A 1 294 ? 12.432 -30.875 -27.915 1.00 98.44 294 GLU A CA 1
ATOM 2206 C C . GLU A 1 294 ? 12.061 -29.480 -28.447 1.00 98.44 294 GLU A C 1
ATOM 2208 O O . GLU A 1 294 ? 12.196 -29.234 -29.648 1.00 98.44 294 GLU A O 1
ATOM 2213 N N . LYS A 1 295 ? 11.595 -28.567 -27.582 1.00 97.75 295 LYS A N 1
ATOM 2214 C CA . LYS A 1 295 ? 11.209 -27.201 -27.963 1.00 97.75 295 LYS A CA 1
ATOM 2215 C C . LYS A 1 295 ? 12.341 -26.173 -27.885 1.00 97.75 295 LYS A C 1
ATOM 2217 O O . LYS A 1 295 ? 12.260 -25.160 -28.580 1.00 97.75 295 LYS A O 1
ATOM 2222 N N . MET A 1 296 ? 13.417 -26.412 -27.130 1.00 96.56 296 MET A N 1
ATOM 2223 C CA . MET A 1 296 ? 14.552 -25.473 -27.035 1.00 96.56 296 MET A CA 1
ATOM 2224 C C . MET A 1 296 ? 15.123 -24.998 -28.396 1.00 96.56 296 MET A C 1
ATOM 2226 O O . MET A 1 296 ? 15.467 -23.819 -28.490 1.00 96.56 296 MET A O 1
ATOM 2230 N N . PRO A 1 297 ? 15.171 -25.810 -29.479 1.00 94.31 297 PRO A N 1
ATOM 2231 C CA . PRO A 1 297 ? 15.579 -25.348 -30.813 1.00 94.31 297 PRO A CA 1
ATOM 2232 C C . PRO A 1 297 ? 14.696 -24.252 -31.443 1.00 94.31 297 PRO A C 1
ATOM 2234 O O . PRO A 1 297 ? 15.114 -23.613 -32.411 1.00 94.31 297 PRO A O 1
ATOM 2237 N N . PHE A 1 298 ? 13.486 -24.003 -30.925 1.00 94.62 298 PHE A N 1
ATOM 2238 C CA . PHE A 1 298 ? 12.645 -22.882 -31.362 1.00 94.62 298 PHE A CA 1
ATOM 2239 C C . PHE A 1 298 ? 13.065 -21.533 -30.757 1.00 94.62 298 PHE A C 1
ATOM 2241 O O . PHE A 1 298 ? 12.580 -20.498 -31.226 1.00 94.62 298 PHE A O 1
ATOM 2248 N N . ILE A 1 299 ? 13.988 -21.520 -29.789 1.00 95.12 299 ILE A N 1
ATOM 2249 C CA . ILE A 1 299 ? 14.660 -20.310 -29.304 1.00 95.12 299 ILE A CA 1
ATOM 2250 C C . ILE A 1 299 ? 15.833 -20.013 -30.246 1.00 95.12 299 ILE A C 1
ATOM 2252 O O . ILE A 1 299 ? 16.876 -20.668 -30.215 1.00 95.12 299 ILE A O 1
ATOM 2256 N N . ARG A 1 300 ? 15.641 -19.042 -31.138 1.00 94.19 300 ARG A N 1
ATOM 2257 C CA . ARG A 1 300 ? 16.513 -18.770 -32.284 1.00 94.19 300 ARG A CA 1
ATOM 2258 C C . ARG A 1 300 ? 17.294 -17.482 -32.069 1.00 94.19 300 ARG A C 1
ATOM 2260 O O . ARG A 1 300 ? 16.854 -16.402 -32.461 1.00 94.19 300 ARG A O 1
ATOM 2267 N N . SER A 1 301 ? 18.489 -17.630 -31.503 1.00 94.50 301 SER A N 1
ATOM 2268 C CA . SER A 1 301 ? 19.499 -16.573 -31.458 1.00 94.50 301 SER A CA 1
ATOM 2269 C C . SER A 1 301 ? 19.991 -16.277 -32.881 1.00 94.50 301 SER A C 1
ATOM 2271 O O . SER A 1 301 ? 20.704 -17.078 -33.487 1.00 94.50 301 SER A O 1
ATOM 2273 N N . LEU A 1 302 ? 19.560 -15.147 -33.436 1.00 94.50 302 LEU A N 1
ATOM 2274 C CA . LEU A 1 302 ? 19.827 -14.690 -34.804 1.00 94.50 302 LEU A CA 1
ATOM 2275 C C . LEU A 1 302 ? 20.088 -13.171 -34.779 1.00 94.50 302 LEU A C 1
ATOM 2277 O O . LEU A 1 302 ? 19.752 -12.530 -33.785 1.00 94.50 302 LEU A O 1
ATOM 2281 N N . PRO A 1 303 ? 20.631 -12.556 -35.851 1.00 94.75 303 PRO A N 1
ATOM 2282 C CA . PRO A 1 303 ? 20.699 -11.096 -35.969 1.00 94.75 303 PRO A CA 1
ATOM 2283 C C . PRO A 1 303 ? 19.365 -10.435 -35.558 1.00 94.75 303 PRO A C 1
ATOM 2285 O O . PRO A 1 303 ? 18.341 -10.848 -36.104 1.00 94.75 303 PRO A O 1
ATOM 2288 N N . PRO A 1 304 ? 19.327 -9.448 -34.636 1.00 94.12 304 PRO A N 1
ATOM 2289 C CA . PRO A 1 304 ? 18.070 -8.991 -34.022 1.00 94.12 304 PRO A CA 1
ATOM 2290 C C . PRO A 1 304 ? 16.996 -8.498 -35.004 1.00 94.12 304 PRO A C 1
ATOM 2292 O O . PRO A 1 304 ? 15.811 -8.725 -34.785 1.00 94.12 304 PRO A O 1
ATOM 2295 N N . MET A 1 305 ? 17.407 -7.907 -36.132 1.00 94.12 305 MET A N 1
ATOM 2296 C CA . MET A 1 305 ? 16.515 -7.463 -37.218 1.00 94.12 305 MET A CA 1
ATOM 2297 C C . MET A 1 305 ? 15.952 -8.598 -38.097 1.00 94.12 305 MET A C 1
ATOM 2299 O O . MET A 1 305 ? 15.171 -8.347 -39.014 1.00 94.12 305 MET A O 1
ATOM 2303 N N . ASN A 1 306 ? 16.357 -9.851 -37.880 1.00 94.12 306 ASN A N 1
ATOM 2304 C CA . ASN A 1 306 ? 15.814 -10.995 -38.604 1.00 94.12 306 ASN A CA 1
ATOM 2305 C C . ASN A 1 306 ? 14.424 -11.335 -38.050 1.00 94.12 306 ASN A C 1
ATOM 2307 O O . ASN A 1 306 ? 14.297 -11.658 -36.875 1.00 94.12 306 ASN A O 1
ATOM 2311 N N . GLN A 1 307 ? 13.406 -11.361 -38.911 1.00 91.44 307 GLN A N 1
ATOM 2312 C CA . GLN A 1 307 ? 12.014 -11.682 -38.555 1.00 91.44 307 GLN A CA 1
ATOM 2313 C C . GLN A 1 307 ? 11.817 -13.071 -37.910 1.00 91.44 307 GLN A C 1
ATOM 2315 O O . GLN A 1 307 ? 10.775 -13.345 -37.326 1.00 91.44 307 GLN A O 1
ATOM 2320 N N . LYS A 1 308 ? 12.803 -13.975 -38.009 1.00 93.56 308 LYS A N 1
ATOM 2321 C CA . LYS A 1 308 ? 12.792 -15.281 -37.326 1.00 93.56 308 LYS A CA 1
ATOM 2322 C C . LYS A 1 308 ? 13.507 -15.271 -35.971 1.00 93.56 308 LYS A C 1
ATOM 2324 O O . LYS A 1 308 ? 13.443 -16.288 -35.277 1.00 93.56 308 LYS A O 1
ATOM 2329 N N . CYS A 1 309 ? 14.200 -14.188 -35.615 1.00 94.56 309 CYS A N 1
ATOM 2330 C CA . CYS A 1 309 ? 14.815 -14.013 -34.303 1.00 94.56 309 CYS A CA 1
ATOM 2331 C C . CYS A 1 309 ? 13.727 -13.850 -33.238 1.00 94.56 309 CYS A C 1
ATOM 2333 O O . CYS A 1 309 ? 12.746 -13.146 -33.450 1.00 94.56 309 CYS A O 1
ATOM 2335 N N . ASN A 1 310 ? 13.906 -14.510 -32.099 1.00 93.25 310 ASN A N 1
ATOM 2336 C CA . ASN A 1 310 ? 13.049 -14.383 -30.916 1.00 93.25 310 ASN A CA 1
ATOM 2337 C C . ASN A 1 310 ? 13.872 -14.451 -29.616 1.00 93.25 310 ASN A C 1
ATOM 2339 O O . ASN A 1 310 ? 13.347 -14.802 -28.564 1.00 93.25 310 ASN A O 1
ATOM 2343 N N . PHE A 1 311 ? 15.180 -14.186 -29.705 1.00 95.56 311 PHE A N 1
ATOM 2344 C CA . PHE A 1 311 ? 16.106 -14.255 -28.580 1.00 95.56 311 PHE A CA 1
ATOM 2345 C C . PHE A 1 311 ? 17.361 -13.428 -28.882 1.00 95.56 311 PHE A C 1
ATOM 2347 O O . PHE A 1 311 ? 18.127 -13.777 -29.783 1.00 95.56 311 PHE A O 1
ATOM 2354 N N . GLY A 1 312 ? 17.556 -12.330 -28.150 1.00 96.06 312 GLY A N 1
ATOM 2355 C CA . GLY A 1 312 ? 18.676 -11.397 -28.316 1.00 96.06 312 GLY A CA 1
ATOM 2356 C C . GLY A 1 312 ? 19.867 -11.676 -27.381 1.00 96.06 312 GLY A C 1
ATOM 2357 O O . GLY A 1 312 ? 19.847 -12.650 -26.622 1.00 96.06 312 GLY A O 1
ATOM 2358 N N . PRO A 1 313 ? 20.907 -10.824 -27.400 1.00 97.31 313 PRO A N 1
ATOM 2359 C CA . PRO A 1 313 ? 21.961 -10.787 -26.388 1.00 97.31 313 PRO A CA 1
ATOM 2360 C C . PRO A 1 313 ? 21.447 -10.197 -25.060 1.00 97.31 313 PRO A C 1
ATOM 2362 O O . PRO A 1 313 ? 20.313 -9.733 -24.958 1.00 97.31 313 PRO A O 1
ATOM 2365 N N . LEU A 1 314 ? 22.308 -10.178 -24.042 1.00 98.12 314 LEU A N 1
ATOM 2366 C CA . LEU A 1 314 ? 22.097 -9.401 -22.817 1.00 98.12 314 LEU A CA 1
ATOM 2367 C C . LEU A 1 314 ? 22.505 -7.931 -23.023 1.00 98.12 314 LEU A C 1
ATOM 2369 O O . LEU A 1 314 ? 23.400 -7.649 -23.811 1.00 98.12 314 LEU A O 1
ATOM 2373 N N . ILE A 1 315 ? 21.905 -6.997 -22.279 1.00 97.06 315 ILE A N 1
ATOM 2374 C CA . ILE A 1 315 ? 22.042 -5.539 -22.508 1.00 97.06 315 ILE A CA 1
ATOM 2375 C C . ILE A 1 315 ? 23.479 -4.982 -22.484 1.00 97.06 315 ILE A C 1
ATOM 2377 O O . ILE A 1 315 ? 23.761 -3.948 -23.078 1.00 97.06 315 ILE A O 1
ATOM 2381 N N . SER A 1 316 ? 24.405 -5.596 -21.742 1.00 96.69 316 SER A N 1
ATOM 2382 C CA . SER A 1 316 ? 25.739 -5.023 -21.524 1.00 96.69 316 SER A CA 1
ATOM 2383 C C . SER A 1 316 ? 26.772 -6.068 -21.123 1.00 96.69 316 SER A C 1
ATOM 2385 O O . SER A 1 316 ? 26.433 -7.143 -20.631 1.00 96.69 316 SER A O 1
ATOM 2387 N N . GLU A 1 317 ? 28.052 -5.714 -21.254 1.00 96.81 317 GLU A N 1
ATOM 2388 C CA . GLU A 1 317 ? 29.181 -6.538 -20.810 1.00 96.81 317 GLU A CA 1
ATOM 2389 C C . GLU A 1 317 ? 29.112 -6.869 -19.310 1.00 96.81 317 GLU A C 1
ATOM 2391 O O . GLU A 1 317 ? 29.278 -8.027 -18.929 1.00 96.81 317 GLU A O 1
ATOM 2396 N N . LEU A 1 318 ? 28.794 -5.880 -18.466 1.00 96.38 318 LEU A N 1
ATOM 2397 C CA . LEU A 1 318 ? 28.638 -6.064 -17.018 1.00 96.38 318 LEU A CA 1
ATOM 2398 C C . LEU A 1 318 ? 27.478 -7.012 -16.689 1.00 96.38 318 LEU A C 1
ATOM 2400 O O . LEU A 1 318 ? 27.609 -7.883 -15.828 1.00 96.38 318 LEU A O 1
ATOM 2404 N N . HIS A 1 319 ? 26.349 -6.880 -17.391 1.00 97.56 319 HIS A N 1
ATOM 2405 C CA . HIS A 1 319 ? 25.197 -7.755 -17.170 1.00 97.56 319 HIS A CA 1
ATOM 2406 C C . HIS A 1 319 ? 25.440 -9.176 -17.698 1.00 97.56 319 HIS A C 1
ATOM 2408 O O . HIS A 1 319 ? 25.123 -10.156 -17.027 1.00 97.56 319 HIS A O 1
ATOM 2414 N N . HIS A 1 320 ? 26.111 -9.311 -18.842 1.00 98.31 320 HIS A N 1
ATOM 2415 C CA . HIS A 1 320 ? 26.574 -10.600 -19.350 1.00 98.31 320 HIS A CA 1
ATOM 2416 C C . HIS A 1 320 ? 27.517 -11.298 -18.364 1.00 98.31 320 HIS A C 1
ATOM 2418 O O . HIS A 1 320 ? 27.339 -12.485 -18.089 1.00 98.31 320 HIS A O 1
ATOM 2424 N N . GLN A 1 321 ? 28.475 -10.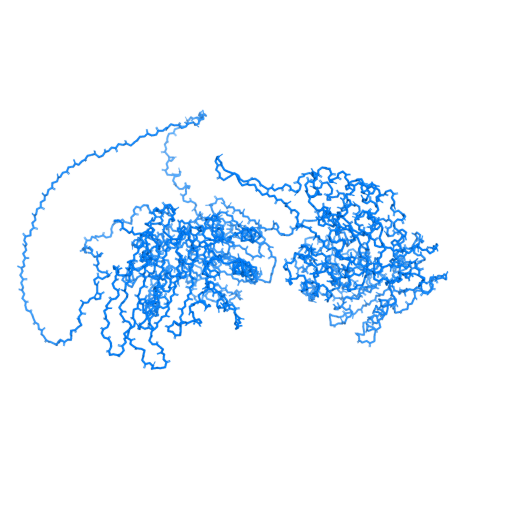575 -17.776 1.00 98.31 321 GLN A N 1
ATOM 2425 C CA . GLN A 1 321 ? 29.337 -11.104 -16.714 1.00 98.31 321 GLN A CA 1
ATOM 2426 C C . GLN A 1 321 ? 28.522 -11.532 -15.482 1.00 98.31 321 GLN A C 1
ATOM 2428 O O . GLN A 1 321 ? 28.732 -12.640 -14.988 1.00 98.31 321 GLN A O 1
ATOM 2433 N N . LYS A 1 322 ? 27.546 -10.724 -15.029 1.00 98.00 322 LYS A N 1
ATOM 2434 C CA . LYS A 1 322 ? 26.618 -11.093 -13.939 1.00 98.00 322 LYS A CA 1
ATOM 2435 C C . LYS A 1 322 ? 25.946 -12.440 -14.231 1.00 98.00 322 LYS A C 1
ATOM 2437 O O . LYS A 1 322 ? 26.106 -13.373 -13.447 1.00 98.00 322 LYS A O 1
ATOM 2442 N N . VAL A 1 323 ? 25.226 -12.562 -15.347 1.00 98.50 323 VAL A N 1
ATOM 2443 C CA . VAL A 1 323 ? 24.461 -13.779 -15.685 1.00 98.50 323 VAL A CA 1
ATOM 2444 C C . VAL A 1 323 ? 25.383 -14.987 -15.893 1.00 98.50 323 VAL A C 1
ATOM 2446 O O . VAL A 1 323 ? 25.097 -16.067 -15.377 1.00 98.50 323 VAL A O 1
ATOM 2449 N N . THR A 1 324 ? 26.528 -14.802 -16.559 1.00 98.56 324 THR A N 1
ATOM 2450 C CA . THR A 1 324 ? 27.556 -15.848 -16.730 1.00 98.56 324 THR A CA 1
ATOM 2451 C C . THR A 1 324 ? 28.031 -16.386 -15.379 1.00 98.56 324 THR A C 1
ATOM 2453 O O . THR A 1 324 ? 28.115 -17.600 -15.199 1.00 98.56 324 THR A O 1
ATOM 2456 N N . ASN A 1 325 ? 28.273 -15.504 -14.403 1.00 98.56 325 ASN A N 1
ATOM 2457 C CA . ASN A 1 325 ? 28.694 -15.893 -13.057 1.00 98.56 325 ASN A CA 1
ATOM 2458 C C . ASN A 1 325 ? 27.604 -16.672 -12.301 1.00 98.56 325 ASN A C 1
ATOM 2460 O O . ASN A 1 325 ? 27.938 -17.640 -11.621 1.00 98.56 325 ASN A O 1
ATOM 2464 N N . TYR A 1 326 ? 26.318 -16.323 -12.445 1.00 98.75 326 TYR A N 1
ATOM 2465 C CA . TYR A 1 326 ? 25.221 -17.121 -11.868 1.00 98.75 326 TYR A CA 1
ATOM 2466 C C . TYR A 1 326 ? 25.130 -18.516 -12.487 1.00 98.75 326 TYR A C 1
ATOM 2468 O O . TYR A 1 326 ? 25.014 -19.495 -11.756 1.00 98.75 326 TYR A O 1
ATOM 2476 N N . ILE A 1 327 ? 25.231 -18.635 -13.813 1.00 98.75 327 ILE A N 1
ATOM 2477 C CA . ILE A 1 327 ? 25.217 -19.945 -14.483 1.00 98.75 327 ILE A CA 1
ATOM 2478 C C . ILE A 1 327 ? 26.430 -20.777 -14.046 1.00 98.75 327 ILE A C 1
ATOM 2480 O O . ILE A 1 327 ? 26.297 -21.959 -13.733 1.00 98.75 327 ILE A O 1
ATOM 2484 N N . GLN A 1 328 ? 27.612 -20.162 -13.970 1.00 98.62 328 GLN A N 1
ATOM 2485 C CA . GLN A 1 328 ? 28.818 -20.846 -13.518 1.00 98.62 328 GLN A CA 1
ATOM 2486 C C . GLN A 1 328 ? 28.702 -21.304 -12.055 1.00 98.62 328 GLN A C 1
ATOM 2488 O O . GLN A 1 328 ? 29.106 -22.428 -11.764 1.00 98.62 328 GLN A O 1
ATOM 2493 N N . HIS A 1 329 ? 28.109 -20.489 -11.173 1.00 98.69 329 HIS A N 1
ATOM 2494 C CA . HIS A 1 329 ? 27.800 -20.840 -9.780 1.00 98.69 329 HIS A CA 1
ATOM 2495 C C . HIS A 1 329 ? 26.803 -22.003 -9.685 1.00 98.69 329 HIS A C 1
ATOM 2497 O O . HIS A 1 329 ? 27.049 -22.948 -8.936 1.00 98.69 329 HIS A O 1
ATOM 2503 N N . GLY A 1 330 ? 25.746 -21.982 -10.505 1.00 98.50 330 GLY A N 1
ATOM 2504 C CA . GLY A 1 330 ? 24.770 -23.068 -10.625 1.00 98.50 330 GLY A CA 1
ATOM 2505 C C . GLY A 1 330 ? 25.430 -24.424 -10.894 1.00 98.50 330 GLY A C 1
ATOM 2506 O O . GLY A 1 330 ? 25.113 -25.422 -10.254 1.00 98.50 330 GLY A O 1
ATOM 2507 N N . ILE A 1 331 ? 26.423 -24.440 -11.790 1.00 98.44 331 ILE A N 1
ATOM 2508 C CA . ILE A 1 331 ? 27.194 -25.640 -12.148 1.00 98.44 331 ILE A CA 1
ATOM 2509 C C . ILE A 1 331 ? 28.221 -26.010 -11.062 1.00 98.44 331 ILE A C 1
ATOM 2511 O O . ILE A 1 331 ? 28.347 -27.179 -10.689 1.00 98.44 331 ILE A O 1
ATOM 2515 N N . SER A 1 332 ? 29.030 -25.051 -10.598 1.00 98.00 332 SER A N 1
ATOM 2516 C CA . SER A 1 332 ? 30.232 -25.353 -9.806 1.00 98.00 332 SER A CA 1
ATOM 2517 C C . SER A 1 332 ? 30.018 -25.360 -8.295 1.00 98.00 332 SER A C 1
ATOM 2519 O O . SER A 1 332 ? 30.736 -26.104 -7.623 1.00 98.00 332 SER A O 1
ATOM 2521 N N . VAL A 1 333 ? 29.057 -24.594 -7.775 1.00 98.31 333 VAL A N 1
ATOM 2522 C CA . VAL A 1 333 ? 28.791 -24.428 -6.336 1.00 98.31 333 VAL A CA 1
ATOM 2523 C C . VAL A 1 333 ? 27.453 -25.049 -5.956 1.00 98.31 333 VAL A C 1
ATOM 2525 O O . VAL A 1 333 ? 27.452 -25.979 -5.158 1.00 98.31 333 VAL A O 1
ATOM 2528 N N . ASP A 1 334 ? 26.349 -24.614 -6.575 1.00 98.06 334 ASP A N 1
ATOM 2529 C CA . ASP A 1 334 ? 25.006 -25.150 -6.286 1.00 98.06 334 ASP A CA 1
ATOM 2530 C C . ASP A 1 334 ? 24.862 -26.620 -6.740 1.00 98.06 334 ASP A C 1
ATOM 2532 O O . ASP A 1 334 ? 23.999 -27.339 -6.255 1.00 98.06 334 ASP A O 1
ATOM 2536 N N . LYS A 1 335 ? 25.711 -27.081 -7.675 1.00 97.88 335 LYS A N 1
ATOM 2537 C CA . LYS A 1 335 ? 25.680 -28.425 -8.293 1.00 97.88 335 LYS A CA 1
ATOM 2538 C C . LYS A 1 335 ? 24.357 -28.779 -8.988 1.00 97.88 335 LYS A C 1
ATOM 2540 O O . LYS A 1 335 ? 24.080 -29.956 -9.220 1.00 97.88 335 LYS A O 1
ATOM 2545 N N . ALA A 1 336 ? 23.580 -27.774 -9.386 1.00 97.81 336 ALA A N 1
ATOM 2546 C CA . ALA A 1 336 ? 22.365 -27.956 -10.164 1.00 97.81 336 ALA A CA 1
ATOM 2547 C C . ALA A 1 336 ? 22.670 -28.644 -11.505 1.00 97.81 336 ALA A C 1
ATOM 2549 O O . ALA A 1 336 ? 23.671 -28.350 -12.174 1.00 97.81 336 ALA A O 1
ATOM 2550 N N . LYS A 1 337 ? 21.793 -29.552 -11.938 1.00 98.38 337 LYS A N 1
ATOM 2551 C CA . LYS A 1 337 ? 22.021 -30.338 -13.150 1.00 98.38 337 LYS A CA 1
ATOM 2552 C C . LYS A 1 337 ? 21.678 -29.516 -14.389 1.00 98.38 337 LYS A C 1
ATOM 2554 O O . LYS A 1 337 ? 20.512 -29.322 -14.724 1.00 98.38 337 LYS A O 1
ATOM 2559 N N . LEU A 1 338 ? 22.705 -29.062 -15.099 1.00 98.56 338 LEU A N 1
ATOM 2560 C CA . LEU A 1 338 ? 22.560 -28.408 -16.398 1.00 98.56 338 LEU A CA 1
ATOM 2561 C C . LEU A 1 338 ? 22.061 -29.420 -17.445 1.00 98.56 338 LEU A C 1
ATOM 2563 O O . LEU A 1 338 ? 22.769 -30.381 -17.750 1.00 98.56 338 LEU A O 1
ATOM 2567 N N . ILE A 1 339 ? 20.870 -29.198 -18.010 1.00 98.44 339 ILE A N 1
ATOM 2568 C CA . ILE A 1 339 ? 20.303 -30.047 -19.080 1.00 98.44 339 ILE A CA 1
ATOM 2569 C C . ILE A 1 339 ? 20.232 -29.356 -20.445 1.00 98.44 339 ILE A C 1
ATOM 2571 O O . ILE A 1 339 ? 20.116 -30.039 -21.460 1.00 98.44 339 ILE A O 1
ATOM 2575 N N . TYR A 1 340 ? 20.353 -28.026 -20.499 1.00 98.31 340 TYR A N 1
ATOM 2576 C CA . TYR A 1 340 ? 20.480 -27.281 -21.755 1.00 98.31 340 TYR A CA 1
ATOM 2577 C C . TYR A 1 340 ? 21.253 -25.970 -21.564 1.00 98.31 340 TYR A C 1
ATOM 2579 O O . TYR A 1 340 ? 21.124 -25.319 -20.528 1.00 98.31 340 TYR A O 1
ATOM 2587 N N . GLY A 1 341 ? 22.002 -25.554 -22.589 1.00 97.06 341 GLY A N 1
ATOM 2588 C CA . GLY A 1 341 ? 22.685 -24.259 -22.631 1.00 97.06 341 GLY A CA 1
ATOM 2589 C C . GLY A 1 341 ? 23.959 -24.205 -21.790 1.00 97.06 341 GLY A C 1
ATOM 2590 O O . GLY A 1 341 ? 24.806 -25.096 -21.882 1.00 97.06 341 GLY A O 1
ATOM 2591 N N . GLY A 1 342 ? 24.105 -23.143 -20.995 1.00 95.94 342 GLY A N 1
ATOM 2592 C CA . GLY A 1 342 ? 25.286 -22.874 -20.179 1.00 95.94 342 GLY A CA 1
ATOM 2593 C C . GLY A 1 342 ? 25.925 -21.502 -20.455 1.00 95.94 342 GLY A C 1
ATOM 2594 O O . GLY A 1 342 ? 25.375 -20.680 -21.185 1.00 95.94 342 GLY A O 1
ATOM 2595 N N . PRO A 1 343 ? 27.117 -21.236 -19.889 1.00 95.62 343 PRO A N 1
ATOM 2596 C CA . PRO A 1 343 ? 27.739 -19.905 -19.861 1.00 95.62 343 PRO A CA 1
ATOM 2597 C C . PRO A 1 343 ? 28.416 -19.493 -21.185 1.00 95.62 343 PRO A C 1
ATOM 2599 O O . PRO A 1 343 ? 29.257 -18.597 -21.200 1.00 95.62 343 PRO A O 1
ATOM 2602 N N . LYS A 1 344 ? 28.128 -20.180 -22.298 1.00 94.56 344 LYS A N 1
ATOM 2603 C CA . LYS A 1 344 ? 28.776 -19.954 -23.600 1.00 94.56 344 LYS A CA 1
ATOM 2604 C C . LYS A 1 344 ? 27.883 -19.127 -24.528 1.00 94.56 344 LYS A C 1
ATOM 2606 O O . LYS A 1 344 ? 26.668 -19.059 -24.358 1.00 94.56 344 LYS A O 1
ATOM 2611 N N . LYS A 1 345 ? 28.498 -18.534 -25.556 1.00 93.75 345 LYS A N 1
ATOM 2612 C CA . LYS A 1 345 ? 27.787 -17.916 -26.685 1.00 93.75 345 LYS A CA 1
ATOM 2613 C C . LYS A 1 345 ? 27.106 -18.997 -27.550 1.00 93.75 345 LYS A C 1
ATOM 2615 O O . LYS A 1 345 ? 27.681 -20.078 -27.705 1.00 93.75 345 LYS A O 1
ATOM 2620 N N . PRO A 1 346 ? 25.934 -18.731 -28.158 1.00 92.38 346 PRO A N 1
ATOM 2621 C CA . PRO A 1 346 ? 25.357 -19.599 -29.184 1.00 92.38 346 PRO A CA 1
ATOM 2622 C C . PRO A 1 346 ? 26.297 -19.730 -30.395 1.00 92.38 346 PRO A C 1
ATOM 2624 O O . PRO A 1 346 ? 26.927 -18.759 -30.809 1.00 92.38 346 PRO A O 1
ATOM 2627 N N . THR A 1 347 ? 26.383 -20.921 -30.991 1.00 85.06 347 THR A N 1
ATOM 2628 C CA . THR A 1 347 ? 27.371 -21.237 -32.045 1.00 85.06 347 THR A CA 1
ATOM 2629 C C . THR A 1 347 ? 27.059 -20.634 -33.414 1.00 85.06 347 THR A C 1
ATOM 2631 O O . THR A 1 347 ? 27.953 -20.518 -34.245 1.00 85.06 347 THR A O 1
ATOM 2634 N N . ASN A 1 348 ? 25.800 -20.265 -33.665 1.00 83.94 348 ASN A N 1
ATOM 2635 C CA . ASN A 1 348 ? 25.297 -19.944 -35.006 1.00 83.94 348 ASN A CA 1
ATOM 2636 C C . ASN A 1 348 ? 25.141 -18.428 -35.244 1.00 83.94 348 ASN A C 1
ATOM 2638 O O . ASN A 1 348 ? 24.394 -18.010 -36.128 1.00 83.94 348 ASN A O 1
ATOM 2642 N N . ILE A 1 349 ? 25.825 -17.603 -34.446 1.00 90.62 349 ILE A N 1
ATOM 2643 C CA . ILE A 1 349 ? 25.819 -16.142 -34.568 1.00 90.62 349 ILE A CA 1
ATOM 2644 C C . ILE A 1 349 ? 26.858 -15.717 -35.625 1.00 90.62 349 ILE A C 1
ATOM 2646 O O . ILE A 1 349 ? 28.048 -15.957 -35.420 1.00 90.62 349 ILE A O 1
ATOM 2650 N N . PRO A 1 350 ? 26.460 -15.087 -36.747 1.00 92.00 350 PRO A N 1
ATOM 2651 C CA . PRO A 1 350 ? 27.403 -14.650 -37.774 1.00 92.00 350 PRO A CA 1
ATOM 2652 C C . PRO A 1 350 ? 28.095 -13.329 -37.385 1.00 92.00 350 PRO A C 1
ATOM 2654 O O . PRO A 1 350 ? 27.486 -12.498 -36.706 1.00 92.00 350 PRO A O 1
ATOM 2657 N N . PRO A 1 351 ? 29.322 -13.052 -37.863 1.00 90.12 351 PRO A N 1
ATOM 2658 C CA . PRO A 1 351 ? 29.908 -11.714 -37.787 1.00 90.12 351 PRO A CA 1
ATOM 2659 C C . PRO A 1 351 ? 28.996 -10.657 -38.449 1.00 90.12 351 PRO A C 1
ATOM 2661 O O . PRO A 1 351 ? 28.343 -10.962 -39.450 1.00 90.12 351 PRO A O 1
ATOM 2664 N N . PRO A 1 352 ? 28.930 -9.414 -37.934 1.00 92.12 352 PRO A N 1
ATOM 2665 C CA . PRO A 1 352 ? 29.677 -8.874 -36.793 1.00 92.12 352 PRO A CA 1
ATOM 2666 C C . PRO A 1 352 ? 29.054 -9.191 -35.421 1.00 92.12 352 PRO A C 1
ATOM 2668 O O . PRO A 1 352 ? 29.536 -8.702 -34.405 1.00 92.12 352 PRO A O 1
ATOM 2671 N N . TYR A 1 353 ? 27.975 -9.975 -35.364 1.00 94.38 353 TYR A N 1
ATOM 2672 C CA . TYR A 1 353 ? 27.238 -10.206 -34.121 1.00 94.38 353 TYR A CA 1
ATOM 2673 C C . TYR A 1 353 ? 27.979 -11.121 -33.134 1.00 94.38 353 TYR A C 1
ATOM 2675 O O . TYR A 1 353 ? 27.653 -11.142 -31.951 1.00 94.38 353 TYR A O 1
ATOM 2683 N N . THR A 1 354 ? 29.012 -11.843 -33.579 1.00 93.06 354 THR A N 1
ATOM 2684 C CA . THR A 1 354 ? 29.888 -12.680 -32.734 1.00 93.06 354 THR A CA 1
ATOM 2685 C C . THR A 1 354 ? 30.437 -11.946 -31.513 1.00 93.06 354 THR A C 1
ATOM 2687 O O . THR A 1 354 ? 30.652 -12.560 -30.464 1.00 93.06 354 THR A O 1
ATOM 2690 N N . ASP A 1 355 ? 30.632 -10.635 -31.632 1.00 93.62 355 ASP A N 1
ATOM 2691 C CA . ASP A 1 355 ? 31.306 -9.803 -30.637 1.00 93.62 355 ASP A CA 1
ATOM 2692 C C . ASP A 1 355 ? 30.349 -9.351 -29.521 1.00 93.62 355 ASP A C 1
ATOM 2694 O O . ASP A 1 355 ? 30.794 -9.056 -28.410 1.00 93.62 355 ASP A O 1
ATOM 2698 N N . GLY A 1 356 ? 29.034 -9.397 -29.774 1.00 96.12 356 GLY A N 1
ATOM 2699 C CA . GLY A 1 356 ? 27.982 -9.012 -28.834 1.00 96.12 356 GLY A CA 1
ATOM 2700 C C . GLY A 1 356 ? 27.883 -9.876 -27.573 1.00 96.12 356 GLY A C 1
ATOM 2701 O O . GLY A 1 356 ? 28.522 -10.925 -27.433 1.00 96.12 356 GLY A O 1
ATOM 2702 N N . PHE A 1 357 ? 27.037 -9.445 -26.645 1.00 97.62 357 PHE A N 1
ATOM 2703 C CA . PHE A 1 357 ? 26.877 -9.995 -25.294 1.00 97.62 357 PHE A CA 1
ATOM 2704 C C . PHE A 1 357 ? 25.913 -11.197 -25.251 1.00 97.62 357 PHE A C 1
ATOM 2706 O O . PHE A 1 357 ? 25.002 -11.279 -24.426 1.00 97.62 357 PHE A O 1
ATOM 2713 N N . TRP A 1 358 ? 26.084 -12.126 -26.190 1.00 97.56 358 TRP A N 1
ATOM 2714 C CA . TRP A 1 358 ? 25.233 -13.303 -26.352 1.00 97.56 358 TRP A CA 1
ATOM 2715 C C . TRP A 1 358 ? 25.473 -14.361 -25.276 1.00 97.56 358 TRP A C 1
ATOM 2717 O O . TRP A 1 358 ? 26.613 -14.651 -24.932 1.00 97.56 358 TRP A O 1
ATOM 2727 N N . ILE A 1 359 ? 24.405 -15.022 -24.835 1.00 97.50 359 ILE A N 1
ATOM 2728 C CA . ILE A 1 359 ? 24.468 -16.176 -23.932 1.00 97.50 359 ILE A CA 1
ATOM 2729 C C . ILE A 1 359 ? 23.475 -17.244 -24.399 1.00 97.50 359 ILE A C 1
ATOM 2731 O O . ILE A 1 359 ? 22.534 -16.927 -25.126 1.00 97.50 359 ILE A O 1
ATOM 2735 N N . GLN A 1 360 ? 23.670 -18.510 -24.036 1.00 97.31 360 GLN A N 1
ATOM 2736 C CA . GLN A 1 360 ? 22.685 -19.551 -24.339 1.00 97.31 360 GLN A CA 1
ATOM 2737 C C . GLN A 1 360 ? 21.493 -19.487 -23.364 1.00 97.31 360 GLN A C 1
ATOM 2739 O O . GLN A 1 360 ? 21.707 -19.300 -22.161 1.00 97.31 360 GLN A O 1
ATOM 2744 N N . PRO A 1 361 ? 20.245 -19.709 -23.832 1.00 97.56 361 PRO A N 1
ATOM 2745 C CA . PRO A 1 361 ? 19.141 -19.993 -22.922 1.00 97.56 361 PRO A CA 1
ATOM 2746 C C . PRO A 1 361 ? 19.496 -21.253 -22.135 1.00 97.56 361 PRO A C 1
ATOM 2748 O O . PRO A 1 361 ? 19.950 -22.241 -22.712 1.00 97.56 361 PRO A O 1
ATOM 2751 N N . THR A 1 362 ? 19.365 -21.189 -20.817 1.00 98.62 362 THR A N 1
ATOM 2752 C CA . THR A 1 362 ? 19.952 -22.161 -19.893 1.00 98.62 362 THR A CA 1
ATOM 2753 C C . THR A 1 362 ? 18.866 -22.804 -19.045 1.00 98.62 362 THR A C 1
ATOM 2755 O O . THR A 1 362 ? 18.007 -22.112 -18.500 1.00 98.62 362 THR A O 1
ATOM 2758 N N . VAL A 1 363 ? 18.911 -24.132 -18.931 1.00 98.81 363 VAL A N 1
ATOM 2759 C CA . VAL A 1 363 ? 17.962 -24.917 -18.132 1.00 98.81 363 VAL A CA 1
ATOM 2760 C C . VAL A 1 363 ? 18.728 -25.752 -17.117 1.00 98.81 363 VAL A C 1
ATOM 2762 O O . VAL A 1 363 ? 19.502 -26.644 -17.486 1.00 98.81 363 VAL A O 1
ATOM 2765 N N . PHE A 1 364 ? 18.469 -25.478 -15.843 1.00 98.88 364 PHE A N 1
ATOM 2766 C CA . PHE A 1 364 ? 18.849 -26.329 -14.726 1.00 98.88 364 PHE A CA 1
ATOM 2767 C C . PHE A 1 364 ? 17.653 -27.166 -14.273 1.00 98.88 364 PHE A C 1
ATOM 2769 O O . PHE A 1 364 ? 16.512 -26.704 -14.280 1.00 98.88 364 PHE A O 1
ATOM 2776 N N . THR A 1 365 ? 17.926 -28.394 -13.854 1.00 98.56 365 THR A N 1
ATOM 2777 C CA . THR A 1 365 ? 16.972 -29.264 -13.166 1.00 98.56 365 THR A CA 1
ATOM 2778 C C . THR A 1 365 ? 17.613 -29.878 -11.928 1.00 98.56 365 THR A C 1
ATOM 2780 O O . THR A 1 365 ? 18.799 -29.663 -11.659 1.00 98.56 365 THR A O 1
ATOM 2783 N N . ASP A 1 366 ? 16.814 -30.637 -11.182 1.00 95.94 366 ASP A N 1
ATOM 2784 C CA . ASP A 1 366 ? 17.167 -31.177 -9.869 1.00 95.94 366 ASP A CA 1
ATOM 2785 C C . ASP A 1 366 ? 17.576 -30.038 -8.905 1.00 95.94 366 ASP A C 1
ATOM 2787 O O . ASP A 1 366 ? 18.486 -30.184 -8.091 1.00 95.94 366 ASP A O 1
ATOM 2791 N N . CYS A 1 367 ? 16.920 -28.874 -9.035 1.00 98.62 367 CYS A N 1
ATOM 2792 C CA . CYS A 1 367 ? 17.187 -27.689 -8.226 1.00 98.62 367 CYS A CA 1
ATOM 2793 C C . CYS A 1 367 ? 16.491 -27.754 -6.860 1.00 98.62 367 CYS A C 1
ATOM 2795 O O . CYS A 1 367 ? 15.339 -28.183 -6.756 1.00 98.62 367 CYS A O 1
ATOM 2797 N N . THR A 1 368 ? 17.172 -27.254 -5.830 1.00 98.19 368 THR A N 1
ATOM 2798 C CA . THR A 1 368 ? 16.676 -27.158 -4.450 1.00 98.19 368 THR A CA 1
ATOM 2799 C C . THR A 1 368 ? 16.558 -25.700 -4.007 1.00 98.19 368 THR A C 1
ATOM 2801 O O . THR A 1 368 ? 17.218 -24.809 -4.547 1.00 98.19 368 THR A O 1
ATOM 2804 N N . ASP A 1 369 ? 15.697 -25.443 -3.022 1.00 98.19 369 ASP A N 1
ATOM 2805 C CA . ASP A 1 369 ? 15.337 -24.083 -2.593 1.00 98.19 369 ASP A CA 1
ATOM 2806 C C . ASP A 1 369 ? 16.521 -23.313 -1.984 1.00 98.19 369 ASP A C 1
ATOM 2808 O O . ASP A 1 369 ? 16.532 -22.083 -1.974 1.00 98.19 369 ASP A O 1
ATOM 2812 N N . ASP A 1 370 ? 17.548 -24.018 -1.498 1.00 97.38 370 ASP A N 1
ATOM 2813 C CA . ASP A 1 370 ? 18.736 -23.421 -0.899 1.00 97.38 370 ASP A CA 1
ATOM 2814 C C . ASP A 1 370 ? 19.730 -22.837 -1.924 1.00 97.38 370 ASP A C 1
ATOM 2816 O O . ASP A 1 370 ? 20.516 -21.955 -1.555 1.00 97.38 370 ASP A O 1
ATOM 2820 N N . MET A 1 371 ? 19.651 -23.255 -3.193 1.00 98.56 371 MET A N 1
ATOM 2821 C CA . MET A 1 371 ? 20.567 -22.854 -4.266 1.00 98.56 371 MET A CA 1
ATOM 2822 C C . MET A 1 371 ? 20.506 -21.353 -4.573 1.00 98.56 371 MET A C 1
ATOM 2824 O O . MET A 1 371 ? 19.433 -20.746 -4.676 1.00 98.56 371 MET A O 1
ATOM 2828 N N . LYS A 1 372 ? 21.665 -20.748 -4.849 1.00 98.25 372 LYS A N 1
ATOM 2829 C CA . LYS A 1 372 ? 21.760 -19.316 -5.171 1.00 98.25 372 LYS A CA 1
ATOM 2830 C C . LYS A 1 372 ? 20.958 -18.945 -6.419 1.00 98.25 372 LYS A C 1
ATOM 2832 O O . LYS A 1 372 ? 20.245 -17.942 -6.420 1.00 98.25 372 LYS A O 1
ATOM 2837 N N . ILE A 1 373 ? 21.023 -19.777 -7.461 1.00 98.12 373 ILE A N 1
ATOM 2838 C CA . ILE A 1 373 ? 20.259 -19.583 -8.706 1.00 98.12 373 ILE A CA 1
ATOM 2839 C C . ILE A 1 373 ? 18.731 -19.669 -8.521 1.00 98.12 373 ILE A C 1
ATOM 2841 O O . ILE A 1 373 ? 17.995 -19.132 -9.353 1.00 98.12 373 ILE A O 1
ATOM 2845 N N . VAL A 1 374 ? 18.250 -20.281 -7.431 1.00 98.44 374 VAL A N 1
ATOM 2846 C CA . VAL A 1 374 ? 16.822 -20.386 -7.079 1.00 98.44 374 VAL A CA 1
ATOM 2847 C C . VAL A 1 374 ? 16.361 -19.213 -6.210 1.00 98.44 374 VAL A C 1
ATOM 2849 O O . VAL A 1 374 ? 15.241 -18.743 -6.399 1.00 98.44 374 VAL A O 1
ATOM 2852 N N . LYS A 1 375 ? 17.216 -18.683 -5.329 1.00 97.38 375 LYS A N 1
ATOM 2853 C CA . LYS A 1 375 ? 16.890 -17.537 -4.457 1.00 97.38 375 LYS A CA 1
ATOM 2854 C C . LYS A 1 375 ? 17.017 -16.177 -5.145 1.00 97.38 375 LYS A C 1
ATOM 2856 O O . LYS A 1 375 ? 16.174 -15.306 -4.953 1.00 97.38 375 LYS A O 1
ATOM 2861 N N . GLU A 1 376 ? 18.082 -15.966 -5.917 1.00 96.44 376 GLU A N 1
ATOM 2862 C CA . GLU A 1 376 ? 18.473 -14.625 -6.371 1.00 96.44 376 GLU A CA 1
ATOM 2863 C C . GLU A 1 376 ? 17.975 -14.279 -7.786 1.00 96.44 376 GLU A C 1
ATOM 2865 O O . GLU A 1 376 ? 17.852 -15.125 -8.683 1.00 96.44 376 GLU A O 1
ATOM 2870 N N . GLU A 1 377 ? 17.706 -12.990 -8.009 1.00 95.81 377 GLU A N 1
ATOM 2871 C CA . GLU A 1 377 ? 17.334 -12.454 -9.318 1.00 95.81 377 GLU A CA 1
ATOM 2872 C C . GLU A 1 377 ? 18.556 -12.393 -10.254 1.00 95.81 377 GLU A C 1
ATOM 2874 O O . GLU A 1 377 ? 19.378 -11.466 -10.236 1.00 95.81 377 GLU A O 1
ATOM 2879 N N . ILE A 1 378 ? 18.648 -13.391 -11.134 1.00 97.00 378 ILE A N 1
ATOM 2880 C CA . ILE A 1 378 ? 19.664 -13.464 -12.191 1.00 97.00 378 ILE A CA 1
ATOM 2881 C C . ILE A 1 378 ? 19.425 -12.353 -13.228 1.00 97.00 378 ILE A C 1
ATOM 2883 O O . ILE A 1 378 ? 20.363 -11.637 -13.590 1.00 97.00 378 ILE A O 1
ATOM 2887 N N . PHE A 1 379 ? 18.157 -12.150 -13.617 1.00 97.12 379 PHE A N 1
ATOM 2888 C CA . PHE A 1 379 ? 17.707 -11.225 -14.668 1.00 97.12 379 PHE A CA 1
ATOM 2889 C C . PHE A 1 379 ? 18.268 -11.583 -16.059 1.00 97.12 379 PHE A C 1
ATOM 2891 O O . PHE A 1 379 ? 18.816 -10.750 -16.776 1.00 97.12 379 PHE A O 1
ATOM 2898 N N . GLY A 1 380 ? 18.199 -12.867 -16.407 1.00 97.12 380 GLY A N 1
ATOM 2899 C CA . GLY A 1 380 ? 18.671 -13.427 -17.670 1.00 97.12 380 GLY A CA 1
ATOM 2900 C C . GLY A 1 380 ? 18.001 -14.777 -17.956 1.00 97.12 380 GLY A C 1
ATOM 2901 O O . GLY A 1 380 ? 17.170 -15.224 -17.160 1.00 97.12 380 GLY A O 1
ATOM 2902 N N . PRO A 1 381 ? 18.363 -15.455 -19.058 1.00 97.56 381 PRO A N 1
ATOM 2903 C CA . PRO A 1 381 ? 17.594 -16.559 -19.625 1.00 97.56 381 PRO A CA 1
ATOM 2904 C C . PRO A 1 381 ? 17.936 -17.890 -18.935 1.00 97.56 381 PRO A C 1
ATOM 2906 O O . PRO A 1 381 ? 18.527 -18.785 -19.544 1.00 97.56 381 PRO A O 1
ATOM 2909 N N . VAL A 1 382 ? 17.617 -17.999 -17.642 1.00 98.44 382 VAL A N 1
ATOM 2910 C CA . VAL A 1 382 ? 17.960 -19.140 -16.778 1.00 98.44 382 VAL A CA 1
ATOM 2911 C C . VAL A 1 382 ? 16.711 -19.671 -16.077 1.00 98.44 382 VAL A C 1
ATOM 2913 O O . VAL A 1 382 ? 16.194 -19.040 -15.156 1.00 98.44 382 VAL A O 1
ATOM 2916 N N . LEU A 1 383 ? 16.272 -20.857 -16.498 1.00 98.50 383 LEU A N 1
ATOM 2917 C CA . LEU A 1 383 ? 15.124 -21.586 -15.958 1.00 98.50 383 LEU A CA 1
ATOM 2918 C C . LEU A 1 383 ? 15.615 -22.639 -14.954 1.00 98.50 383 LEU A C 1
ATOM 2920 O O . LEU A 1 383 ? 16.461 -23.465 -15.302 1.00 98.50 383 LEU A O 1
ATOM 2924 N N . CYS A 1 384 ? 15.088 -22.621 -13.727 1.00 98.81 384 CYS A N 1
ATOM 2925 C CA . CYS A 1 384 ? 15.361 -23.637 -12.705 1.00 98.81 384 CYS A CA 1
ATOM 2926 C C . CYS A 1 384 ? 14.125 -24.527 -12.506 1.00 98.81 384 CYS A C 1
ATOM 2928 O O . CYS A 1 384 ? 13.064 -24.022 -12.136 1.00 98.81 384 CYS A O 1
ATOM 2930 N N . ILE A 1 385 ? 14.255 -25.835 -12.747 1.00 98.81 385 ILE A N 1
ATOM 2931 C CA . ILE A 1 385 ? 13.198 -26.829 -12.511 1.00 98.81 385 ILE A CA 1
ATOM 2932 C C . ILE A 1 385 ? 13.335 -27.405 -11.101 1.00 98.81 385 ILE A C 1
ATOM 2934 O O . ILE A 1 385 ? 14.367 -27.988 -10.756 1.00 98.81 385 ILE A O 1
ATOM 2938 N N . LEU A 1 386 ? 12.260 -27.297 -10.322 1.00 98.69 386 LEU A N 1
ATOM 2939 C CA . LEU A 1 386 ? 12.119 -27.875 -8.987 1.00 98.69 386 LEU A CA 1
ATOM 2940 C C . LEU A 1 386 ? 10.967 -28.882 -8.997 1.00 98.69 386 LEU A C 1
ATOM 2942 O O . LEU A 1 386 ? 9.897 -28.589 -9.529 1.00 98.69 386 LEU A O 1
ATOM 2946 N N . THR A 1 387 ? 11.143 -30.058 -8.398 1.00 98.44 387 THR A N 1
ATOM 2947 C CA . THR A 1 387 ? 10.024 -30.993 -8.192 1.00 98.44 387 THR A CA 1
ATOM 2948 C C . THR A 1 387 ? 9.308 -30.747 -6.876 1.00 98.44 387 THR A C 1
ATOM 2950 O O . THR A 1 387 ? 9.961 -30.368 -5.906 1.00 98.44 387 THR A O 1
ATOM 2953 N N . TYR A 1 388 ? 8.006 -31.028 -6.836 1.00 98.56 388 TYR A N 1
ATOM 2954 C CA . TYR A 1 388 ? 7.200 -31.076 -5.613 1.00 98.56 388 TYR A CA 1
ATOM 2955 C C . TYR A 1 388 ? 6.272 -32.306 -5.590 1.00 98.56 388 TYR A C 1
ATOM 2957 O O . TYR A 1 388 ? 6.033 -32.947 -6.626 1.00 98.56 388 TYR A O 1
ATOM 2965 N N . ASP A 1 389 ? 5.752 -32.608 -4.404 1.00 97.69 389 ASP A N 1
ATOM 2966 C CA . ASP A 1 389 ? 4.915 -33.761 -4.070 1.00 97.69 389 ASP A CA 1
ATOM 2967 C C . ASP A 1 389 ? 3.460 -33.383 -3.743 1.00 97.69 389 ASP A C 1
ATOM 2969 O O . ASP A 1 389 ? 2.556 -34.141 -4.093 1.00 97.69 389 ASP A O 1
ATOM 2973 N N . SER A 1 390 ? 3.212 -32.235 -3.097 1.00 97.94 390 SER A N 1
ATOM 2974 C CA . SER A 1 390 ? 1.850 -31.775 -2.761 1.00 97.94 390 SER A CA 1
ATOM 2975 C C . SER A 1 390 ? 1.611 -30.288 -3.052 1.00 97.94 390 SER A C 1
ATOM 2977 O O . SER A 1 390 ? 2.542 -29.493 -3.196 1.00 97.94 390 SER A O 1
ATOM 2979 N N . VAL A 1 391 ? 0.334 -29.905 -3.139 1.00 97.44 391 VAL A N 1
ATOM 2980 C CA . VAL A 1 391 ? -0.088 -28.521 -3.403 1.00 97.44 391 VAL A CA 1
ATOM 2981 C C . VAL A 1 391 ? 0.298 -27.588 -2.245 1.00 97.44 391 VAL A C 1
ATOM 2983 O O . VAL A 1 391 ? 0.759 -26.470 -2.461 1.00 97.44 391 VAL A O 1
ATOM 2986 N N . GLU A 1 392 ? 0.169 -28.062 -1.011 1.00 97.50 392 GLU A N 1
ATOM 2987 C CA . GLU A 1 392 ? 0.520 -27.341 0.216 1.00 97.50 392 GLU A CA 1
ATOM 2988 C C . GLU A 1 392 ? 2.030 -27.086 0.286 1.00 97.50 392 GLU A C 1
ATOM 2990 O O . GLU A 1 392 ? 2.476 -25.988 0.626 1.00 97.50 392 GLU A O 1
ATOM 2995 N N . GLU A 1 393 ? 2.821 -28.094 -0.088 1.00 98.12 393 GLU A N 1
ATOM 2996 C CA . GLU A 1 393 ? 4.277 -28.016 -0.140 1.00 98.12 393 GLU A CA 1
ATOM 2997 C C . GLU A 1 393 ? 4.748 -26.977 -1.167 1.00 98.12 393 GLU A C 1
ATOM 2999 O O . GLU A 1 393 ? 5.578 -26.125 -0.838 1.00 98.12 393 GLU A O 1
ATOM 3004 N N . VAL A 1 394 ? 4.195 -26.995 -2.388 1.00 98.44 394 VAL A N 1
ATOM 3005 C CA . VAL A 1 394 ? 4.592 -26.039 -3.432 1.00 98.44 394 VAL A CA 1
ATOM 3006 C C . VAL A 1 394 ? 4.131 -24.614 -3.135 1.00 98.44 394 VAL A C 1
ATOM 3008 O O . VAL A 1 394 ? 4.889 -23.693 -3.416 1.00 98.44 394 VAL A O 1
ATOM 3011 N N . ILE A 1 395 ? 2.969 -24.404 -2.502 1.00 98.25 395 ILE A N 1
ATOM 3012 C CA . ILE A 1 395 ? 2.548 -23.070 -2.031 1.00 98.25 395 ILE A CA 1
ATOM 3013 C C . ILE A 1 395 ? 3.566 -22.517 -1.027 1.00 98.25 395 ILE A C 1
ATOM 3015 O O . ILE A 1 395 ? 4.072 -21.410 -1.209 1.00 98.25 395 ILE A O 1
ATOM 3019 N N . ARG A 1 396 ? 3.932 -23.307 -0.005 1.00 98.31 396 ARG A N 1
ATOM 3020 C CA . ARG A 1 396 ? 4.918 -22.891 1.006 1.00 98.31 396 ARG A CA 1
ATOM 3021 C C . ARG A 1 396 ? 6.258 -22.519 0.363 1.00 98.31 396 ARG A C 1
ATOM 3023 O O . ARG A 1 396 ? 6.829 -21.487 0.694 1.00 98.31 396 ARG A O 1
ATOM 3030 N N . ARG A 1 397 ? 6.753 -23.342 -0.566 1.00 98.31 397 ARG A N 1
ATOM 3031 C CA . ARG A 1 397 ? 8.039 -23.127 -1.261 1.00 98.31 397 ARG A CA 1
ATOM 3032 C C . ARG A 1 397 ? 7.984 -21.992 -2.286 1.00 98.31 397 ARG A C 1
ATOM 3034 O O . ARG A 1 397 ? 8.989 -21.331 -2.535 1.00 98.31 397 ARG A O 1
ATOM 3041 N N . ALA A 1 398 ? 6.819 -21.734 -2.874 1.00 98.12 398 ALA A N 1
ATOM 3042 C CA . ALA A 1 398 ? 6.595 -20.597 -3.755 1.00 98.12 398 ALA A CA 1
ATOM 3043 C C . ALA A 1 398 ? 6.679 -19.268 -2.983 1.00 98.12 398 ALA A C 1
ATOM 3045 O O . ALA A 1 398 ? 7.365 -18.362 -3.463 1.00 98.12 398 ALA A O 1
ATOM 3046 N N . ASN A 1 399 ? 6.088 -19.189 -1.784 1.00 97.81 399 ASN A N 1
ATOM 3047 C CA . ASN A 1 399 ? 6.124 -17.995 -0.926 1.00 97.81 399 ASN A CA 1
ATOM 3048 C C . ASN A 1 399 ? 7.431 -17.831 -0.123 1.00 97.81 399 ASN A C 1
ATOM 3050 O O . ASN A 1 399 ? 7.686 -16.743 0.375 1.00 97.81 399 ASN A O 1
ATOM 3054 N N . ASP A 1 400 ? 8.282 -18.861 -0.013 1.00 97.12 400 ASP A N 1
ATOM 3055 C CA . ASP A 1 400 ? 9.584 -18.796 0.681 1.00 97.12 400 ASP A CA 1
ATOM 3056 C C . ASP A 1 400 ? 10.614 -17.944 -0.099 1.00 97.12 400 ASP A C 1
ATOM 3058 O O . ASP A 1 400 ? 11.521 -18.438 -0.777 1.00 97.12 400 ASP A O 1
ATOM 3062 N N . THR A 1 401 ? 10.398 -16.626 -0.101 1.00 94.38 401 THR A N 1
ATOM 3063 C CA . THR A 1 401 ? 11.217 -15.618 -0.779 1.00 94.38 401 THR A CA 1
ATOM 3064 C C . THR A 1 401 ? 10.901 -14.210 -0.258 1.00 94.38 401 THR A C 1
ATOM 3066 O O . THR A 1 401 ? 9.791 -13.912 0.158 1.00 94.38 401 THR A O 1
ATOM 3069 N N . ASN A 1 402 ? 11.866 -13.291 -0.342 1.00 91.12 402 ASN A N 1
ATOM 3070 C CA . ASN A 1 402 ? 11.678 -11.878 0.027 1.00 91.12 402 ASN A CA 1
ATOM 3071 C C . ASN A 1 402 ? 11.141 -11.016 -1.143 1.00 91.12 402 ASN A C 1
ATOM 3073 O O . ASN A 1 402 ? 11.367 -9.804 -1.171 1.00 91.12 402 ASN A O 1
ATOM 3077 N N . LEU A 1 403 ? 10.530 -11.637 -2.161 1.00 92.56 403 LEU A N 1
ATOM 3078 C CA . LEU A 1 403 ? 10.133 -11.016 -3.432 1.00 92.56 403 LEU A CA 1
ATOM 3079 C C . LEU A 1 403 ? 8.749 -11.524 -3.864 1.00 92.56 403 LEU A C 1
ATOM 3081 O O . LEU A 1 403 ? 8.576 -12.728 -4.019 1.00 92.56 403 LEU A O 1
ATOM 3085 N N . GLY A 1 404 ? 7.809 -10.620 -4.158 1.00 92.62 404 GLY A N 1
ATOM 3086 C CA . GLY A 1 404 ? 6.406 -10.963 -4.448 1.00 92.62 404 GLY A CA 1
ATOM 3087 C C . GLY A 1 404 ? 5.830 -10.279 -5.691 1.00 92.62 404 GLY A C 1
ATOM 3088 O O . GLY A 1 404 ? 4.708 -9.786 -5.657 1.00 92.62 404 GLY A O 1
ATOM 3089 N N . LEU A 1 405 ? 6.596 -10.167 -6.784 1.00 93.31 405 LEU A N 1
ATOM 3090 C CA . LEU A 1 405 ? 6.134 -9.413 -7.960 1.00 93.31 405 LEU A CA 1
ATOM 3091 C C . LEU A 1 405 ? 5.045 -10.151 -8.757 1.00 93.31 405 LEU A C 1
ATOM 3093 O O . LEU A 1 405 ? 3.989 -9.580 -9.019 1.00 93.31 405 LEU A O 1
ATOM 3097 N N . ALA A 1 406 ? 5.289 -11.404 -9.151 1.00 96.50 406 ALA A N 1
ATOM 3098 C CA . ALA A 1 406 ? 4.331 -12.177 -9.936 1.00 96.50 406 ALA A CA 1
ATOM 3099 C C . ALA A 1 406 ? 4.410 -13.691 -9.680 1.00 96.50 406 ALA A C 1
ATOM 3101 O O . ALA A 1 406 ? 5.405 -14.178 -9.144 1.00 96.50 406 ALA A O 1
ATOM 3102 N N . ALA A 1 407 ? 3.378 -14.431 -10.091 1.00 97.81 407 ALA A N 1
ATOM 3103 C CA . ALA A 1 407 ? 3.318 -15.894 -10.056 1.00 97.81 407 ALA A CA 1
ATOM 3104 C C . ALA A 1 407 ? 2.353 -16.457 -11.115 1.00 97.81 407 ALA A C 1
ATOM 3106 O O . ALA A 1 407 ? 1.567 -15.726 -11.712 1.00 97.81 407 ALA A O 1
ATOM 3107 N N . GLY A 1 408 ? 2.346 -17.773 -11.323 1.00 97.69 408 GLY A N 1
ATOM 3108 C CA . GLY A 1 408 ? 1.347 -18.397 -12.192 1.00 97.69 408 GLY A CA 1
ATOM 3109 C C . GLY A 1 408 ? 1.208 -19.901 -12.009 1.00 97.69 408 GLY A C 1
ATOM 3110 O O . GLY A 1 408 ? 2.118 -20.565 -11.513 1.00 97.69 408 GLY A O 1
ATOM 3111 N N . VAL A 1 409 ? 0.051 -20.429 -12.409 1.00 98.44 409 VAL A N 1
ATOM 3112 C CA . VAL A 1 409 ? -0.332 -21.837 -12.241 1.00 98.44 409 VAL A CA 1
ATOM 3113 C C . VAL A 1 409 ? -0.874 -22.399 -13.554 1.00 98.44 409 VAL A C 1
ATOM 3115 O O . VAL A 1 409 ? -1.715 -21.779 -14.204 1.00 98.44 409 VAL A O 1
ATOM 3118 N N . PHE A 1 410 ? -0.412 -23.585 -13.944 1.00 98.31 410 PHE A N 1
ATOM 3119 C CA . PHE A 1 410 ? -0.913 -24.334 -15.098 1.00 98.31 410 PHE A CA 1
ATOM 3120 C C . PHE A 1 410 ? -1.574 -25.629 -14.627 1.00 98.31 410 PHE A C 1
ATOM 3122 O O . PHE A 1 410 ? -0.950 -26.400 -13.901 1.00 98.31 410 PHE A O 1
ATOM 3129 N N . GLY A 1 411 ? -2.811 -25.873 -15.063 1.00 97.31 411 GLY A N 1
ATOM 3130 C CA . GLY A 1 411 ? -3.668 -26.983 -14.630 1.00 97.31 411 GLY A CA 1
ATOM 3131 C C . GLY A 1 411 ? -5.043 -26.937 -15.304 1.00 97.31 411 GLY A C 1
ATOM 3132 O O . GLY A 1 411 ? -5.430 -25.904 -15.857 1.00 97.31 411 GLY A O 1
ATOM 3133 N N . LYS A 1 412 ? -5.784 -28.048 -15.306 1.00 96.88 412 LYS A N 1
ATOM 3134 C CA . LYS A 1 412 ? -7.135 -28.129 -15.904 1.00 96.88 412 LYS A CA 1
ATOM 3135 C C . LYS A 1 412 ? -8.231 -27.882 -14.875 1.00 96.88 412 LYS A C 1
ATOM 3137 O O . LYS A 1 412 ? -9.256 -27.305 -15.234 1.00 96.88 412 LYS A O 1
ATOM 3142 N N . ASP A 1 413 ? -8.022 -28.279 -13.623 1.00 95.31 413 ASP A N 1
ATOM 3143 C CA . ASP A 1 413 ? -8.884 -27.880 -12.514 1.00 95.31 413 ASP A CA 1
ATOM 3144 C C . ASP A 1 413 ? -8.684 -26.389 -12.199 1.00 95.31 413 ASP A C 1
ATOM 3146 O O . ASP A 1 413 ? -7.794 -25.975 -11.454 1.00 95.31 413 ASP A O 1
ATOM 3150 N N . ILE A 1 414 ? -9.545 -25.566 -12.797 1.00 94.81 414 ILE A N 1
ATOM 3151 C CA . ILE A 1 414 ? -9.558 -24.115 -12.609 1.00 94.81 414 ILE A CA 1
ATOM 3152 C C . ILE A 1 414 ? -9.874 -23.730 -11.154 1.00 94.81 414 ILE A C 1
ATOM 3154 O O . ILE A 1 414 ? -9.352 -22.719 -10.679 1.00 94.81 414 ILE A O 1
ATOM 3158 N N . ASN A 1 415 ? -10.644 -24.537 -10.411 1.00 92.31 415 ASN A N 1
ATOM 3159 C CA . ASN A 1 415 ? -10.902 -24.270 -8.993 1.00 92.31 415 ASN A CA 1
ATOM 3160 C C . ASN A 1 415 ? -9.616 -24.439 -8.183 1.00 92.31 415 ASN A C 1
ATOM 3162 O O . ASN A 1 415 ? -9.278 -23.561 -7.389 1.00 92.31 415 ASN A O 1
ATOM 3166 N N . LEU A 1 416 ? -8.867 -25.519 -8.428 1.00 95.19 416 LEU A N 1
ATOM 3167 C CA . LEU A 1 416 ? -7.568 -25.743 -7.795 1.00 95.19 416 LEU A CA 1
ATOM 3168 C C . LEU A 1 416 ? -6.559 -24.647 -8.177 1.00 95.19 416 LEU A C 1
ATOM 3170 O O . LEU A 1 416 ? -5.896 -24.099 -7.299 1.00 95.19 416 LEU A O 1
ATOM 3174 N N . CYS A 1 417 ? -6.497 -24.245 -9.451 1.00 94.62 417 CYS A N 1
ATOM 3175 C CA . CYS A 1 417 ? -5.659 -23.123 -9.890 1.00 94.62 417 CYS A CA 1
ATOM 3176 C C . CYS A 1 417 ? -5.978 -21.819 -9.131 1.00 94.62 417 CYS A C 1
ATOM 3178 O O . CYS A 1 417 ? -5.057 -21.155 -8.650 1.00 94.62 417 CYS A O 1
ATOM 3180 N N . HIS A 1 418 ? -7.260 -21.468 -8.964 1.00 92.06 418 HIS A N 1
ATOM 3181 C CA . HIS A 1 418 ? -7.668 -20.300 -8.173 1.00 92.06 418 HIS A CA 1
ATOM 3182 C C . HIS A 1 418 ? -7.365 -20.452 -6.676 1.00 92.06 418 HIS A C 1
ATOM 3184 O O . HIS A 1 418 ? -6.911 -19.491 -6.054 1.00 92.06 418 HIS A O 1
ATOM 3190 N N . GLN A 1 419 ? -7.578 -21.636 -6.091 1.00 91.75 419 GLN A N 1
ATOM 3191 C CA . GLN A 1 419 ? -7.242 -21.908 -4.688 1.00 91.75 419 GLN A CA 1
ATOM 3192 C C . GLN A 1 419 ? -5.745 -21.723 -4.425 1.00 91.75 419 GLN A C 1
ATOM 3194 O O . GLN A 1 419 ? -5.382 -21.090 -3.433 1.00 91.75 419 GLN A O 1
ATOM 3199 N N . ILE A 1 420 ? -4.891 -22.219 -5.324 1.00 95.69 420 ILE A N 1
ATOM 3200 C CA . ILE A 1 420 ? -3.436 -22.058 -5.237 1.00 95.69 420 ILE A CA 1
ATOM 3201 C C . ILE A 1 420 ? -3.070 -20.584 -5.351 1.00 95.69 420 ILE A C 1
ATOM 3203 O O . ILE A 1 420 ? -2.463 -20.055 -4.428 1.00 95.69 420 ILE A O 1
ATOM 3207 N N . ILE A 1 421 ? -3.498 -19.899 -6.416 1.00 94.00 421 ILE A N 1
ATOM 3208 C CA . ILE A 1 421 ? -3.198 -18.473 -6.624 1.00 94.00 421 ILE A CA 1
ATOM 3209 C C . ILE A 1 421 ? -3.647 -17.610 -5.444 1.00 94.00 421 ILE A C 1
ATOM 3211 O O . ILE A 1 421 ? -2.899 -16.737 -5.024 1.00 94.00 421 ILE A O 1
ATOM 3215 N N . SER A 1 422 ? -4.809 -17.893 -4.848 1.00 90.50 422 SER A N 1
ATOM 3216 C CA . SER A 1 422 ? -5.299 -17.152 -3.677 1.00 90.50 422 SER A CA 1
ATOM 3217 C C . SER A 1 422 ? -4.441 -17.303 -2.411 1.00 90.50 422 SER A C 1
ATOM 3219 O O . SER A 1 422 ? -4.682 -16.595 -1.437 1.00 90.50 422 SER A O 1
ATOM 3221 N N . LYS A 1 423 ? -3.464 -18.219 -2.426 1.00 93.38 423 LYS A N 1
ATOM 3222 C CA . LYS A 1 423 ? -2.488 -18.475 -1.361 1.00 93.38 423 LYS A CA 1
ATOM 3223 C C . LYS A 1 423 ? -1.050 -18.105 -1.765 1.00 93.38 423 LYS A C 1
ATOM 3225 O O . LYS A 1 423 ? -0.152 -18.269 -0.943 1.00 93.38 423 LYS A O 1
ATOM 3230 N N . ILE A 1 424 ? -0.811 -17.634 -2.995 1.00 95.75 424 ILE A N 1
ATOM 3231 C CA . ILE A 1 424 ? 0.515 -17.172 -3.429 1.00 95.75 424 ILE A CA 1
ATOM 3232 C C . ILE A 1 424 ? 0.667 -15.674 -3.157 1.00 95.75 424 ILE A C 1
ATOM 3234 O O . ILE A 1 424 ? -0.163 -14.866 -3.567 1.00 95.75 424 ILE A O 1
ATOM 3238 N N . GLU A 1 425 ? 1.764 -15.300 -2.506 1.00 93.44 425 GLU A N 1
ATOM 3239 C CA . GLU A 1 425 ? 2.085 -13.915 -2.146 1.00 93.44 425 GLU A CA 1
ATOM 3240 C C . GLU A 1 425 ? 2.729 -13.177 -3.337 1.00 93.44 425 GLU A C 1
ATOM 3242 O O . GLU A 1 425 ? 3.941 -12.967 -3.399 1.00 93.44 425 GLU A O 1
ATOM 3247 N N . ALA A 1 426 ? 1.907 -12.819 -4.331 1.00 93.50 426 ALA A N 1
ATOM 3248 C CA . ALA A 1 426 ? 2.347 -12.147 -5.555 1.00 93.50 426 ALA A CA 1
ATOM 3249 C C . ALA A 1 426 ? 1.377 -11.053 -6.039 1.00 93.50 426 ALA A C 1
ATOM 3251 O O . ALA A 1 426 ? 0.163 -11.241 -6.023 1.00 93.50 426 ALA A O 1
ATOM 3252 N N . GLY A 1 427 ? 1.919 -9.931 -6.528 1.00 89.06 427 GLY A N 1
ATOM 3253 C CA . GLY A 1 427 ? 1.132 -8.790 -7.020 1.00 89.06 427 GLY A CA 1
ATOM 3254 C C . GLY A 1 427 ? 0.362 -9.050 -8.322 1.00 89.06 427 GLY A C 1
ATOM 3255 O O . GLY A 1 427 ? -0.761 -8.576 -8.471 1.00 89.06 427 GLY A O 1
ATOM 3256 N N . ILE A 1 428 ? 0.932 -9.824 -9.252 1.00 90.88 428 ILE A N 1
ATOM 3257 C CA . ILE A 1 428 ? 0.285 -10.232 -10.513 1.00 90.88 428 ILE A CA 1
ATOM 3258 C C . ILE A 1 428 ? 0.255 -11.761 -10.598 1.00 90.88 428 ILE A C 1
ATOM 3260 O O . ILE A 1 428 ? 1.267 -12.418 -10.356 1.00 90.88 428 ILE A O 1
ATOM 3264 N N . THR A 1 429 ? -0.887 -12.351 -10.957 1.00 94.62 429 THR A N 1
ATOM 3265 C CA . THR A 1 429 ? -1.029 -13.813 -11.029 1.00 94.62 429 THR A CA 1
ATOM 3266 C C . THR A 1 429 ? -1.747 -14.285 -12.292 1.00 94.62 429 THR A C 1
ATOM 3268 O O . THR A 1 429 ? -2.699 -13.654 -12.749 1.00 94.62 429 THR A O 1
ATOM 3271 N N . TRP A 1 430 ? -1.291 -15.407 -12.863 1.00 95.38 430 TRP A N 1
ATOM 3272 C CA . TRP A 1 430 ? -1.827 -15.970 -14.112 1.00 95.38 430 TRP A CA 1
ATOM 3273 C C . TRP A 1 430 ? -2.265 -17.434 -13.974 1.00 95.38 430 TRP A C 1
ATOM 3275 O O . TRP A 1 430 ? -1.552 -18.248 -13.389 1.00 95.38 430 TRP A O 1
ATOM 3285 N N . ILE A 1 431 ? -3.394 -17.797 -14.593 1.00 96.62 431 ILE A N 1
ATOM 3286 C CA . ILE A 1 431 ? -3.819 -19.194 -14.789 1.00 96.62 431 ILE A CA 1
ATOM 3287 C C . ILE A 1 431 ? -3.644 -19.556 -16.263 1.00 96.62 431 ILE A C 1
ATOM 3289 O O . ILE A 1 431 ? -4.206 -18.888 -17.128 1.00 96.62 431 ILE A O 1
ATOM 3293 N N . ASN A 1 432 ? -2.906 -20.632 -16.550 1.00 95.69 432 ASN A N 1
ATOM 3294 C CA . ASN A 1 432 ? -2.696 -21.184 -17.897 1.00 95.69 432 ASN A CA 1
ATOM 3295 C C . ASN A 1 432 ? -2.149 -20.187 -18.950 1.00 95.69 432 ASN A C 1
ATOM 3297 O O . ASN A 1 432 ? -2.289 -20.415 -20.152 1.00 95.69 432 ASN A O 1
ATOM 3301 N N . THR A 1 433 ? -1.508 -19.102 -18.510 1.00 93.44 433 THR A N 1
ATOM 3302 C CA . THR A 1 433 ? -0.818 -18.103 -19.341 1.00 93.44 433 THR A CA 1
ATOM 3303 C C . THR A 1 433 ? 0.339 -17.467 -18.550 1.00 93.44 433 THR A C 1
ATOM 3305 O O . THR A 1 433 ? 0.551 -17.816 -17.386 1.00 93.44 433 THR A O 1
ATOM 3308 N N . TRP A 1 434 ? 1.102 -16.559 -19.161 1.00 94.06 434 TRP A N 1
ATOM 3309 C CA . TRP A 1 434 ? 2.119 -15.747 -18.485 1.00 94.06 434 TRP A CA 1
ATOM 3310 C C . TRP A 1 434 ? 2.351 -14.418 -19.211 1.00 94.06 434 TRP A C 1
ATOM 3312 O O . TRP A 1 434 ? 2.360 -14.386 -20.437 1.00 94.06 434 TRP A O 1
ATOM 3322 N N . GLY A 1 435 ? 2.622 -13.346 -18.463 1.00 84.50 435 GLY A N 1
ATOM 3323 C CA . GLY A 1 435 ? 3.108 -12.068 -19.004 1.00 84.50 435 GLY A CA 1
ATOM 3324 C C . GLY A 1 435 ? 2.038 -11.046 -19.401 1.00 84.50 435 GLY A C 1
ATOM 3325 O O . GLY A 1 435 ? 2.372 -9.875 -19.558 1.00 84.50 435 GLY A O 1
ATOM 3326 N N . GLU A 1 436 ? 0.767 -11.441 -19.501 1.00 80.94 436 GLU A N 1
ATOM 3327 C CA . GLU A 1 436 ? -0.343 -10.522 -19.791 1.00 80.94 436 GLU A CA 1
ATOM 3328 C C . GLU A 1 436 ? -0.539 -9.505 -18.654 1.00 80.94 436 GLU A C 1
ATOM 3330 O O . GLU A 1 436 ? -0.790 -9.889 -17.511 1.00 80.94 436 GLU A O 1
ATOM 3335 N N . SER A 1 437 ? -0.435 -8.209 -18.958 1.00 78.75 437 SER A N 1
ATOM 3336 C CA . SER A 1 437 ? -0.547 -7.113 -17.980 1.00 78.75 437 SER A CA 1
ATOM 3337 C C . SER A 1 437 ? -1.253 -5.890 -18.596 1.00 78.75 437 SER A C 1
ATOM 3339 O O . SER A 1 437 ? -0.600 -4.878 -18.867 1.00 78.75 437 SER A O 1
ATOM 3341 N N . PRO A 1 438 ? -2.569 -5.980 -18.875 1.00 78.56 438 PRO A N 1
ATOM 3342 C CA . PRO A 1 438 ? -3.341 -4.919 -19.526 1.00 78.56 438 PRO A CA 1
ATOM 3343 C C . PRO A 1 438 ? -3.531 -3.681 -18.628 1.00 78.56 438 PRO A C 1
ATOM 3345 O O . PRO A 1 438 ? -3.431 -3.756 -17.402 1.00 78.56 438 PRO A O 1
ATOM 3348 N N . ALA A 1 439 ? -3.831 -2.530 -19.238 1.00 74.31 439 ALA A N 1
ATOM 3349 C CA . ALA A 1 439 ? -3.938 -1.237 -18.549 1.00 74.31 439 ALA A CA 1
ATOM 3350 C C . ALA A 1 439 ? -5.164 -1.135 -17.614 1.00 74.31 439 ALA A C 1
ATOM 3352 O O . ALA A 1 439 ? -5.196 -0.315 -16.695 1.00 74.31 439 ALA A O 1
ATOM 3353 N N . GLU A 1 440 ? -6.167 -1.975 -17.854 1.00 72.19 440 GLU A N 1
ATOM 3354 C CA . GLU A 1 440 ? -7.461 -2.034 -17.175 1.00 72.19 440 GLU A CA 1
ATOM 3355 C C . GLU A 1 440 ? -7.424 -2.756 -15.811 1.00 72.19 440 GLU A C 1
ATOM 3357 O O . GLU A 1 440 ? -8.456 -2.854 -15.143 1.00 72.19 440 GLU A O 1
ATOM 3362 N N . MET A 1 441 ? -6.270 -3.286 -15.388 1.00 63.16 441 MET A N 1
ATOM 3363 C CA . MET A 1 441 ? -6.142 -4.077 -14.158 1.00 63.16 441 MET A CA 1
ATOM 3364 C C . MET A 1 441 ? -6.504 -3.259 -12.898 1.00 63.16 441 MET A C 1
ATOM 3366 O O . MET A 1 441 ? -6.082 -2.115 -12.726 1.00 63.16 441 MET A O 1
ATOM 3370 N N . SER A 1 442 ? -7.325 -3.834 -12.014 1.00 46.62 442 SER A N 1
ATOM 3371 C CA . SER A 1 442 ? -7.975 -3.116 -10.908 1.00 46.62 442 SER A CA 1
ATOM 3372 C C . SER A 1 442 ? -7.115 -2.962 -9.645 1.00 46.62 442 SER A C 1
ATOM 3374 O O . SER A 1 442 ? -6.470 -3.907 -9.204 1.00 46.62 442 SER A O 1
ATOM 3376 N N . ASP A 1 443 ? -7.204 -1.788 -9.012 1.00 45.78 443 ASP A N 1
ATOM 3377 C CA . ASP A 1 443 ? -6.515 -1.413 -7.766 1.00 45.78 443 ASP A CA 1
ATOM 3378 C C . ASP A 1 443 ? -7.054 -2.172 -6.520 1.00 45.78 443 ASP A C 1
ATOM 3380 O O . ASP A 1 443 ? -8.253 -2.063 -6.233 1.00 45.78 443 ASP A O 1
ATOM 3384 N N . PRO A 1 444 ? -6.205 -2.890 -5.747 1.00 41.16 444 PRO A N 1
ATOM 3385 C CA . PRO A 1 444 ? -6.601 -3.599 -4.521 1.00 41.16 444 PRO A CA 1
ATOM 3386 C C . PRO A 1 444 ? -7.104 -2.712 -3.371 1.00 41.16 444 PRO A C 1
ATOM 3388 O O . PRO A 1 444 ? -7.734 -3.219 -2.449 1.00 41.16 444 PRO A O 1
ATOM 3391 N N . SER A 1 445 ? -6.879 -1.394 -3.396 1.00 41.09 445 SER A N 1
ATOM 3392 C CA . SER A 1 445 ? -7.340 -0.473 -2.336 1.00 41.09 445 SER A CA 1
ATOM 3393 C C . SER A 1 445 ? -8.858 -0.208 -2.330 1.00 41.09 445 SER A C 1
ATOM 3395 O O . SER A 1 445 ? -9.336 0.664 -1.607 1.00 41.09 445 SER A O 1
ATOM 3397 N N . LYS A 1 446 ? -9.632 -0.962 -3.124 1.00 48.94 446 LYS A N 1
ATOM 3398 C CA . LYS A 1 446 ? -11.103 -0.911 -3.209 1.00 48.94 446 LYS A CA 1
ATOM 3399 C C . LYS A 1 446 ? -11.813 -2.103 -2.542 1.00 48.94 446 LYS A C 1
ATOM 3401 O O . LYS A 1 446 ? -12.972 -2.354 -2.848 1.00 48.94 446 LYS A O 1
ATOM 3406 N N . LEU A 1 447 ? -11.119 -2.856 -1.685 1.00 54.38 447 LEU A N 1
ATOM 3407 C CA . LEU A 1 447 ? -11.597 -4.114 -1.084 1.00 54.38 447 LEU A CA 1
ATOM 3408 C C . LEU A 1 447 ? -12.331 -3.961 0.269 1.00 54.38 447 LEU A C 1
ATOM 3410 O O . LEU A 1 447 ? -12.558 -4.958 0.954 1.00 54.38 447 LEU A O 1
ATOM 3414 N N . ASP A 1 448 ? -12.685 -2.735 0.660 1.00 71.56 448 ASP A N 1
ATOM 3415 C CA . ASP A 1 448 ? -13.534 -2.475 1.827 1.00 71.56 448 ASP A CA 1
ATOM 3416 C C . ASP A 1 448 ? -15.016 -2.662 1.456 1.00 71.56 448 ASP A C 1
ATOM 3418 O O . ASP A 1 448 ? -15.546 -1.942 0.607 1.00 71.56 448 ASP A O 1
ATOM 3422 N N . GLU A 1 449 ? -15.699 -3.602 2.112 1.00 83.69 449 GLU A N 1
ATOM 3423 C CA . GLU A 1 449 ? -17.112 -3.926 1.863 1.00 83.69 449 GLU A CA 1
ATOM 3424 C C . GLU A 1 449 ? -17.927 -3.930 3.168 1.00 83.69 449 GLU A C 1
ATOM 3426 O O . GLU A 1 449 ? -17.469 -4.412 4.208 1.00 83.69 449 GLU A O 1
ATOM 3431 N N . ILE A 1 450 ? -19.157 -3.405 3.113 1.00 90.12 450 ILE A N 1
ATOM 3432 C CA . ILE A 1 450 ? -20.109 -3.380 4.233 1.00 90.12 450 ILE A CA 1
ATOM 3433 C C . ILE A 1 450 ? -21.475 -3.849 3.729 1.00 90.12 450 ILE A C 1
ATOM 3435 O O . ILE A 1 450 ? -21.982 -3.332 2.734 1.00 90.12 450 ILE A O 1
ATOM 3439 N N . SER A 1 451 ? -22.082 -4.781 4.458 1.00 92.19 451 SER A N 1
ATOM 3440 C CA . SER A 1 451 ? -23.421 -5.321 4.214 1.00 92.19 451 SER A CA 1
ATOM 3441 C C . SER A 1 451 ? -24.232 -5.364 5.509 1.00 92.19 451 SER A C 1
ATOM 3443 O O . SER A 1 451 ? -23.676 -5.327 6.605 1.00 92.19 451 SER A O 1
ATOM 3445 N N . THR A 1 452 ? -25.552 -5.499 5.390 1.00 93.94 452 THR A N 1
ATOM 3446 C CA . THR A 1 452 ? -26.458 -5.701 6.530 1.00 93.94 452 THR A CA 1
ATOM 3447 C C . THR A 1 452 ? -27.329 -6.919 6.254 1.00 93.94 452 THR A C 1
ATOM 3449 O O . THR A 1 452 ? -27.945 -7.005 5.191 1.00 93.94 452 THR A O 1
ATOM 3452 N N . LEU A 1 453 ? -27.372 -7.862 7.196 1.00 92.56 453 LEU A N 1
ATOM 3453 C CA . LEU A 1 453 ? -28.211 -9.055 7.113 1.00 92.56 453 LEU A CA 1
ATOM 3454 C C . LEU A 1 453 ? -29.691 -8.705 7.311 1.00 92.56 453 LEU A C 1
ATOM 3456 O O . LEU A 1 453 ? -30.040 -7.657 7.857 1.00 92.56 453 LEU A O 1
ATOM 3460 N N . SER A 1 454 ? -30.579 -9.612 6.901 1.00 91.19 454 SER A N 1
ATOM 3461 C CA . SER A 1 454 ? -32.033 -9.390 6.945 1.00 91.19 454 SER A CA 1
ATOM 3462 C C . SER A 1 454 ? -32.595 -9.147 8.356 1.00 91.19 454 SER A C 1
ATOM 3464 O O . SER A 1 454 ? -33.637 -8.505 8.499 1.00 91.19 454 SER A O 1
ATOM 3466 N N . ASN A 1 455 ? -31.896 -9.598 9.402 1.00 89.31 455 ASN A N 1
ATOM 3467 C CA . ASN A 1 455 ? -32.267 -9.363 10.796 1.00 89.31 455 ASN A CA 1
ATOM 3468 C C . ASN A 1 455 ? -31.719 -8.051 11.392 1.00 89.31 455 ASN A C 1
ATOM 3470 O O . ASN A 1 455 ? -32.176 -7.662 12.464 1.00 89.31 455 ASN A O 1
ATOM 3474 N N . GLY A 1 456 ? -30.812 -7.346 10.706 1.00 91.44 456 GLY A N 1
ATOM 3475 C CA . GLY A 1 456 ? -30.233 -6.067 11.142 1.00 91.44 456 GLY A CA 1
ATOM 3476 C C . GLY A 1 456 ? -28.749 -6.109 11.523 1.00 91.44 456 GLY A C 1
ATOM 3477 O O . GLY A 1 456 ? -28.155 -5.042 11.677 1.00 91.44 456 GLY A O 1
ATOM 3478 N N . VAL A 1 457 ? -28.134 -7.295 11.622 1.00 94.50 457 VAL A N 1
ATOM 3479 C CA . VAL A 1 457 ? -26.692 -7.428 11.901 1.00 94.50 457 VAL A CA 1
ATOM 3480 C C . VAL A 1 457 ? -25.873 -6.814 10.766 1.00 94.50 457 VAL A C 1
ATOM 3482 O O . VAL A 1 457 ? -26.049 -7.168 9.599 1.00 94.50 457 VAL A O 1
ATOM 3485 N N . ARG A 1 458 ? -24.952 -5.908 11.101 1.00 96.06 458 ARG A N 1
ATOM 3486 C CA . ARG A 1 458 ? -24.018 -5.297 10.141 1.00 96.06 458 ARG A CA 1
ATOM 3487 C C . ARG A 1 458 ? -22.749 -6.138 10.026 1.00 96.06 458 ARG A C 1
ATOM 3489 O O . ARG A 1 458 ? -22.202 -6.566 11.038 1.00 96.06 458 ARG A O 1
ATOM 3496 N N . VAL A 1 459 ? -22.256 -6.332 8.806 1.00 96.31 459 VAL A N 1
ATOM 3497 C CA . VAL A 1 459 ? -21.018 -7.063 8.498 1.00 96.31 459 VAL A CA 1
ATOM 3498 C C . VAL A 1 459 ? -20.084 -6.148 7.720 1.00 96.31 459 VAL A C 1
ATOM 3500 O O . VAL A 1 459 ? -20.447 -5.668 6.649 1.00 96.31 459 VAL A O 1
ATOM 3503 N N . ALA A 1 460 ? -18.885 -5.916 8.244 1.00 94.31 460 ALA A N 1
ATOM 3504 C CA . ALA A 1 460 ? -17.858 -5.082 7.629 1.00 94.31 460 ALA A CA 1
ATOM 3505 C C . ALA A 1 460 ? -16.586 -5.900 7.398 1.00 94.31 460 ALA A C 1
ATOM 3507 O O . ALA A 1 460 ? -16.158 -6.637 8.287 1.00 94.31 460 ALA A O 1
ATOM 3508 N N . THR A 1 461 ? -15.960 -5.773 6.229 1.00 92.94 461 THR A N 1
ATOM 3509 C CA . THR A 1 461 ? -14.713 -6.489 5.933 1.00 92.94 461 THR A CA 1
ATOM 3510 C C . THR A 1 461 ? -13.681 -5.627 5.232 1.00 92.94 461 THR A C 1
ATOM 3512 O O . THR A 1 461 ? -13.998 -4.969 4.244 1.00 92.94 461 THR A O 1
ATOM 3515 N N . GLU A 1 462 ? -12.435 -5.758 5.675 1.00 86.50 462 GLU A N 1
ATOM 3516 C CA . GLU A 1 462 ? -11.235 -5.319 4.970 1.00 86.50 462 GLU A CA 1
ATOM 3517 C C . GLU A 1 462 ? -10.480 -6.563 4.488 1.00 86.50 462 GLU A C 1
ATOM 3519 O O . GLU A 1 462 ? -9.807 -7.248 5.262 1.00 86.50 462 GLU A O 1
ATOM 3524 N N . ALA A 1 463 ? -10.611 -6.899 3.202 1.00 79.88 463 ALA A N 1
ATOM 3525 C CA . ALA A 1 463 ? -10.095 -8.160 2.656 1.00 79.88 463 ALA A CA 1
ATOM 3526 C C . ALA A 1 463 ? -8.581 -8.141 2.327 1.00 79.88 463 ALA A C 1
ATOM 3528 O O . ALA A 1 463 ? -8.126 -8.902 1.469 1.00 79.88 463 ALA A O 1
ATOM 3529 N N . LEU A 1 464 ? -7.791 -7.280 2.987 1.00 73.06 464 LEU A N 1
ATOM 3530 C CA . LEU A 1 464 ? -6.335 -7.211 2.814 1.00 73.06 464 LEU A CA 1
ATOM 3531 C C . LEU A 1 464 ? -5.654 -8.459 3.411 1.00 73.06 464 LEU A C 1
ATOM 3533 O O . LEU A 1 464 ? -5.694 -8.648 4.631 1.00 73.06 464 LEU A O 1
ATOM 3537 N N . PRO A 1 465 ? -5.000 -9.312 2.599 1.00 63.28 465 PRO A N 1
ATOM 3538 C CA . PRO A 1 465 ? -4.449 -10.580 3.073 1.00 63.28 465 PRO A CA 1
ATOM 3539 C C . PRO A 1 465 ? -3.318 -10.389 4.095 1.00 63.28 465 PRO A C 1
ATOM 3541 O O . PRO A 1 465 ? -2.609 -9.386 4.098 1.00 63.28 465 PRO A O 1
ATOM 3544 N N . GLY A 1 466 ? -3.133 -11.382 4.964 1.00 67.62 466 GLY A N 1
ATOM 3545 C CA . GLY A 1 466 ? -2.012 -11.476 5.904 1.00 67.62 466 GLY A CA 1
ATOM 3546 C C . GLY A 1 466 ? -2.019 -12.819 6.636 1.00 67.62 466 GLY A C 1
ATOM 3547 O O . GLY A 1 466 ? -2.916 -13.631 6.418 1.00 67.62 466 GLY A O 1
ATOM 3548 N N . HIS A 1 467 ? -1.031 -13.073 7.497 1.00 73.38 467 HIS A N 1
ATOM 3549 C CA . HIS A 1 467 ? -0.885 -14.370 8.182 1.00 73.38 467 HIS A CA 1
ATOM 3550 C C . HIS A 1 467 ? -1.953 -14.637 9.261 1.00 73.38 467 HIS A C 1
ATOM 3552 O O . HIS A 1 467 ? -2.250 -15.794 9.559 1.00 73.38 467 HIS A O 1
ATOM 3558 N N . PHE A 1 468 ? -2.530 -13.569 9.817 1.00 82.75 468 PHE A N 1
ATOM 3559 C CA . PHE A 1 468 ? -3.587 -13.608 10.823 1.00 82.75 468 PHE A CA 1
ATOM 3560 C C . PHE A 1 468 ? -4.795 -12.797 10.358 1.00 82.75 468 PHE A C 1
ATOM 3562 O O . PHE A 1 468 ? -4.642 -11.736 9.734 1.00 82.75 468 PHE A O 1
ATOM 3569 N N . SER A 1 469 ? -5.974 -13.282 10.734 1.00 89.62 469 SER A N 1
ATOM 3570 C CA . SER A 1 469 ? -7.254 -12.607 10.557 1.00 89.62 469 SER A CA 1
ATOM 3571 C C . SER A 1 469 ? -7.728 -12.047 11.893 1.00 89.62 469 SER A C 1
ATOM 3573 O O . SER A 1 469 ? -7.645 -12.724 12.919 1.00 89.62 469 SER A O 1
ATOM 3575 N N . GLY A 1 470 ? -8.231 -10.816 11.870 1.00 92.81 470 GLY A N 1
ATOM 3576 C CA . GLY A 1 470 ? -8.972 -10.221 12.977 1.00 92.81 470 GLY A CA 1
ATOM 3577 C C . GLY A 1 470 ? -10.466 -10.471 12.792 1.00 92.81 470 GLY A C 1
ATOM 3578 O O . GLY A 1 470 ? -10.987 -10.241 11.702 1.00 92.81 470 GLY A O 1
ATOM 3579 N N . ILE A 1 471 ? -11.150 -10.910 13.845 1.00 95.62 471 ILE A N 1
ATOM 3580 C CA . ILE A 1 471 ? -12.606 -11.060 13.926 1.00 95.62 471 ILE A CA 1
ATOM 3581 C C . ILE A 1 471 ? -13.073 -10.317 15.172 1.00 95.62 471 ILE A C 1
ATOM 3583 O O . ILE A 1 471 ? -12.534 -10.539 16.254 1.00 95.62 471 ILE A O 1
ATOM 3587 N N . GLY A 1 472 ? -14.073 -9.451 15.045 1.00 95.88 472 GLY A N 1
ATOM 3588 C CA . GLY A 1 472 ? -14.569 -8.661 16.166 1.00 95.88 472 GLY A CA 1
ATOM 3589 C C . GLY A 1 472 ? -16.073 -8.475 16.113 1.00 95.88 472 GLY A C 1
ATOM 3590 O O . GLY A 1 472 ? -16.618 -8.146 15.062 1.00 95.88 472 GLY A O 1
ATOM 3591 N N . VAL A 1 473 ? -16.732 -8.665 17.252 1.00 97.12 473 VAL A N 1
ATOM 3592 C CA . VAL A 1 473 ? -18.156 -8.393 17.445 1.00 97.12 473 VAL A CA 1
ATOM 3593 C C . VAL A 1 473 ? -18.287 -7.183 18.359 1.00 97.12 473 VAL A C 1
ATOM 3595 O O . VAL A 1 473 ? -17.897 -7.222 19.526 1.00 97.12 473 VAL A O 1
ATOM 3598 N N . PHE A 1 474 ? -18.824 -6.103 17.806 1.00 96.44 474 PHE A N 1
ATOM 3599 C CA . PHE A 1 474 ? -18.997 -4.815 18.464 1.00 96.44 474 PHE A CA 1
ATOM 3600 C C . PHE A 1 474 ? -20.482 -4.643 18.746 1.00 96.44 474 PHE A C 1
ATOM 3602 O O . PHE A 1 474 ? -21.291 -4.508 17.823 1.00 96.44 474 PHE A O 1
ATOM 3609 N N . ILE A 1 475 ? -20.841 -4.695 20.024 1.00 95.31 475 ILE A N 1
ATOM 3610 C CA . ILE A 1 475 ? -22.210 -4.514 20.496 1.00 95.31 475 ILE A CA 1
ATOM 3611 C C . ILE A 1 475 ? -22.313 -3.093 21.026 1.00 95.31 475 ILE A C 1
ATOM 3613 O O . ILE A 1 475 ? -21.512 -2.678 21.860 1.00 95.31 475 ILE A O 1
ATOM 3617 N N . ASP A 1 476 ? -23.279 -2.331 20.527 1.00 92.62 476 ASP A N 1
ATOM 3618 C CA . ASP A 1 476 ? -23.607 -0.989 21.014 1.00 92.62 476 ASP A CA 1
ATOM 3619 C C . ASP A 1 476 ? -24.252 -1.123 22.409 1.00 92.62 476 ASP A C 1
ATOM 3621 O O . ASP A 1 476 ? -25.465 -1.252 22.563 1.00 92.62 476 ASP A O 1
ATOM 3625 N N . ALA A 1 477 ? -23.400 -1.283 23.423 1.00 91.06 477 ALA A N 1
ATOM 3626 C CA . ALA A 1 477 ? -23.736 -1.692 24.782 1.00 91.06 477 ALA A CA 1
ATOM 3627 C C . ALA A 1 477 ? -22.560 -1.348 25.708 1.00 91.06 477 ALA A C 1
ATOM 3629 O O . ALA A 1 477 ? -21.462 -1.865 25.552 1.00 91.06 477 ALA A O 1
ATOM 3630 N N . GLY A 1 478 ? -22.770 -0.455 26.666 1.00 92.88 478 GLY A N 1
ATOM 3631 C CA . GLY A 1 478 ? -21.709 0.107 27.496 1.00 92.88 478 GLY A CA 1
ATOM 3632 C C . GLY A 1 478 ? -22.297 0.997 28.580 1.00 92.88 478 GLY A C 1
ATOM 3633 O O . GLY A 1 478 ? -23.509 1.245 28.576 1.00 92.88 478 GLY A O 1
ATOM 3634 N N . SER A 1 479 ? -21.463 1.482 29.502 1.00 93.19 479 SER A N 1
ATOM 3635 C CA . SER A 1 479 ? -21.955 2.157 30.712 1.00 93.19 479 SER A CA 1
ATOM 3636 C C . SER A 1 479 ? -22.836 3.383 30.428 1.00 93.19 479 SER A C 1
ATOM 3638 O O . SER A 1 479 ? -23.721 3.682 31.229 1.00 93.19 479 SER A O 1
ATOM 3640 N N . ARG A 1 480 ? -22.705 4.053 29.267 1.00 92.06 480 ARG A N 1
ATOM 3641 C CA . ARG A 1 480 ? -23.552 5.212 28.912 1.00 92.06 480 ARG A CA 1
ATOM 3642 C C . ARG A 1 480 ? -25.039 4.894 28.770 1.00 92.06 480 ARG A C 1
ATOM 3644 O O . ARG A 1 480 ? -25.846 5.816 28.841 1.00 92.06 480 ARG A O 1
ATOM 3651 N N . PHE A 1 481 ? -25.384 3.635 28.501 1.00 91.44 481 PHE A N 1
ATOM 3652 C CA . PHE A 1 481 ? -26.763 3.191 28.271 1.00 91.44 481 PHE A CA 1
ATOM 3653 C C . PHE A 1 481 ? -27.412 2.589 29.524 1.00 91.44 481 PHE A C 1
ATOM 3655 O O . PHE A 1 481 ? -28.580 2.205 29.488 1.00 91.44 481 PHE A O 1
ATOM 3662 N N . GLU A 1 482 ? -26.662 2.473 30.619 1.00 90.81 482 GLU A N 1
ATOM 3663 C CA . GLU A 1 482 ? -27.154 1.926 31.879 1.00 90.81 482 GLU A CA 1
ATOM 3664 C C . GLU A 1 482 ? -28.012 2.955 32.629 1.00 90.81 482 GLU A C 1
ATOM 3666 O O . GLU A 1 482 ? -27.633 4.116 32.785 1.00 90.81 482 GLU A O 1
ATOM 3671 N N . ASN A 1 483 ? -29.165 2.517 33.132 1.00 88.06 483 ASN A N 1
ATOM 3672 C CA . ASN A 1 483 ? -29.886 3.217 34.195 1.00 88.06 483 ASN A CA 1
ATOM 3673 C C . ASN A 1 483 ? -29.341 2.779 35.571 1.00 88.06 483 ASN A C 1
ATOM 3675 O O . ASN A 1 483 ? -28.479 1.907 35.650 1.00 88.06 483 ASN A O 1
ATOM 3679 N N . GLU A 1 484 ? -29.869 3.328 36.668 1.00 84.75 484 GLU A N 1
ATOM 3680 C CA . GLU A 1 484 ? -29.418 2.969 38.027 1.00 84.75 484 GLU A CA 1
ATOM 3681 C C . GLU A 1 484 ? -29.547 1.460 38.346 1.00 84.75 484 GLU A C 1
ATOM 3683 O O . GLU A 1 484 ? -28.701 0.906 39.051 1.00 84.75 484 GLU A O 1
ATOM 3688 N N . ASP A 1 485 ? -30.536 0.761 37.772 1.00 86.88 485 ASP A N 1
ATOM 3689 C CA . ASP A 1 485 ? -30.725 -0.688 37.964 1.00 86.88 485 ASP A CA 1
ATOM 3690 C C . ASP A 1 485 ? -29.664 -1.537 37.254 1.00 86.88 485 ASP A C 1
ATOM 3692 O O . ASP A 1 485 ? -29.287 -2.602 37.752 1.00 86.88 485 ASP A O 1
ATOM 3696 N N . LEU A 1 486 ? -29.176 -1.071 36.100 1.00 90.69 486 LEU A N 1
ATOM 3697 C CA . LEU A 1 486 ? -28.158 -1.734 35.278 1.00 90.69 486 LEU A CA 1
ATOM 3698 C C . LEU A 1 486 ? -26.750 -1.158 35.486 1.00 90.69 486 LEU A C 1
ATOM 3700 O O . LEU A 1 486 ? -25.796 -1.652 34.895 1.00 90.69 486 LEU A O 1
ATOM 3704 N N . ARG A 1 487 ? -26.596 -0.138 36.334 1.00 89.62 487 ARG A N 1
ATOM 3705 C CA . ARG A 1 487 ? -25.333 0.568 36.555 1.00 89.62 487 ARG A CA 1
ATOM 3706 C C . ARG A 1 487 ? -24.238 -0.362 37.070 1.00 89.62 487 ARG A C 1
ATOM 3708 O O . ARG A 1 487 ? -24.394 -0.981 38.132 1.00 89.62 487 ARG A O 1
ATOM 3715 N N . GLY A 1 488 ? -23.129 -0.401 36.334 1.00 90.44 488 GLY A N 1
ATOM 3716 C CA . GLY A 1 488 ? -21.962 -1.243 36.581 1.00 90.44 488 GLY A CA 1
ATOM 3717 C C . GLY A 1 488 ? -22.039 -2.642 35.965 1.00 90.44 488 GLY A C 1
ATOM 3718 O O . GLY A 1 488 ? -21.122 -3.433 36.181 1.00 90.44 488 GLY A O 1
ATOM 3719 N N . VAL A 1 489 ? -23.094 -2.983 35.219 1.00 94.69 489 VAL A N 1
ATOM 3720 C CA . VAL A 1 489 ? -23.290 -4.350 34.710 1.00 94.69 489 VAL A CA 1
ATOM 3721 C C . VAL A 1 489 ? -22.404 -4.650 33.502 1.00 94.69 489 VAL A C 1
ATOM 3723 O O . VAL A 1 489 ? -21.900 -5.769 33.412 1.00 94.69 489 VAL A O 1
ATOM 3726 N N . SER A 1 490 ? -22.111 -3.679 32.629 1.00 94.62 490 SER A N 1
ATOM 3727 C CA . SER A 1 490 ? -21.186 -3.858 31.497 1.00 94.62 490 SER A CA 1
ATOM 3728 C C . SER A 1 490 ? -19.814 -4.354 31.958 1.00 94.62 490 SER A C 1
ATOM 3730 O O . SER A 1 490 ? -19.228 -5.226 31.325 1.00 94.62 490 SER A O 1
ATOM 3732 N N . HIS A 1 491 ? -19.352 -3.859 33.109 1.00 94.44 491 HIS A N 1
ATOM 3733 C CA . HIS A 1 491 ? -18.113 -4.264 33.773 1.00 94.44 491 HIS A CA 1
ATOM 3734 C C . HIS A 1 491 ? -18.123 -5.746 34.195 1.00 94.44 491 HIS A C 1
ATOM 3736 O O . HIS A 1 491 ? -17.099 -6.424 34.148 1.00 94.44 491 HIS A O 1
ATOM 3742 N N . ILE A 1 492 ? -19.276 -6.277 34.609 1.00 95.62 492 ILE A N 1
ATOM 3743 C CA . ILE A 1 492 ? -19.410 -7.684 35.014 1.00 95.62 492 ILE A CA 1
ATOM 3744 C C . ILE A 1 492 ? -19.624 -8.588 33.790 1.00 95.62 492 ILE A C 1
ATOM 3746 O O . ILE A 1 492 ? -19.034 -9.662 33.722 1.00 95.62 492 ILE A O 1
ATOM 3750 N N . ILE A 1 493 ? -20.383 -8.130 32.786 1.00 94.38 493 ILE A N 1
ATOM 3751 C CA . ILE A 1 493 ? -20.557 -8.806 31.484 1.00 94.38 493 ILE A CA 1
ATOM 3752 C C . ILE A 1 493 ? -19.208 -9.064 30.801 1.00 94.38 493 ILE A C 1
ATOM 3754 O O . ILE A 1 493 ? -19.000 -10.145 30.256 1.00 94.38 493 ILE A O 1
ATOM 3758 N N . ASP A 1 494 ? -18.296 -8.095 30.876 1.00 92.69 494 ASP A N 1
ATOM 3759 C CA . ASP A 1 494 ? -16.926 -8.175 30.361 1.00 92.69 494 ASP A CA 1
ATOM 3760 C C . ASP A 1 494 ? -16.151 -9.369 30.956 1.00 92.69 494 ASP A C 1
ATOM 3762 O O . ASP A 1 494 ? -15.626 -10.214 30.237 1.00 92.69 494 ASP A O 1
ATOM 3766 N N . ARG A 1 495 ? -16.185 -9.519 32.289 1.00 92.50 495 ARG A N 1
ATOM 3767 C CA . ARG A 1 495 ? -15.531 -10.625 33.025 1.00 92.50 495 ARG A CA 1
ATOM 3768 C C . ARG A 1 495 ? -16.252 -11.970 32.889 1.00 92.50 495 ARG A C 1
ATOM 3770 O O . ARG A 1 495 ? -15.658 -13.017 33.140 1.00 92.50 495 ARG A O 1
ATOM 3777 N N . LEU A 1 496 ? -17.523 -11.951 32.488 1.00 94.38 496 LEU A N 1
ATOM 3778 C CA . LEU A 1 496 ? -18.299 -13.142 32.136 1.00 94.38 496 LEU A CA 1
ATOM 3779 C C . LEU A 1 496 ? -18.085 -13.585 30.676 1.00 94.38 496 LEU A C 1
ATOM 3781 O O . LEU A 1 496 ? -18.601 -14.632 30.279 1.00 94.38 496 LEU A O 1
ATOM 3785 N N . ALA A 1 497 ? -17.325 -12.835 29.870 1.00 93.19 497 ALA A N 1
ATOM 3786 C CA . ALA A 1 497 ? -16.944 -13.273 28.535 1.00 93.19 497 ALA A CA 1
ATOM 3787 C C . ALA A 1 497 ? -16.109 -14.562 28.593 1.00 93.19 497 ALA A C 1
ATOM 3789 O O . ALA A 1 497 ? -15.223 -14.719 29.430 1.00 93.19 497 ALA A O 1
ATOM 3790 N N . PHE A 1 498 ? -16.405 -15.486 27.677 1.00 93.44 498 PHE A N 1
ATOM 3791 C CA . PHE A 1 498 ? -15.744 -16.787 27.534 1.00 93.44 498 PHE A CA 1
ATOM 3792 C C . PHE A 1 498 ? -15.750 -17.672 28.800 1.00 93.44 498 PHE A C 1
ATOM 3794 O O . PHE A 1 498 ? -14.898 -18.544 28.962 1.00 93.44 498 PHE A O 1
ATOM 3801 N N . LYS A 1 499 ? -16.732 -17.470 29.689 1.00 94.69 499 LYS A N 1
ATOM 3802 C CA . LYS A 1 499 ? -17.109 -18.422 30.748 1.00 94.69 499 LYS A CA 1
ATOM 3803 C C . LYS A 1 499 ? -18.018 -19.527 30.174 1.00 94.69 499 LYS A C 1
ATOM 3805 O O . LYS A 1 499 ? -18.077 -19.706 28.955 1.00 94.69 499 LYS A O 1
ATOM 3810 N N . SER A 1 500 ? -18.707 -20.289 31.027 1.00 94.75 500 SER A N 1
ATOM 3811 C CA . SER A 1 500 ? -19.564 -21.400 30.587 1.00 94.75 500 SER A CA 1
ATOM 3812 C C . SER A 1 500 ? -20.643 -20.965 29.581 1.00 94.75 500 SER A C 1
ATOM 3814 O O . SER A 1 500 ? -21.261 -19.904 29.696 1.00 94.75 500 SER A O 1
ATOM 3816 N N . THR A 1 501 ? -20.921 -21.828 28.607 1.00 95.88 501 THR A N 1
ATOM 3817 C CA . THR A 1 501 ? -21.974 -21.678 27.593 1.00 95.88 501 THR A CA 1
ATOM 3818 C C . THR A 1 501 ? -22.961 -22.839 27.663 1.00 95.88 501 THR A C 1
ATOM 3820 O O . THR A 1 501 ? -22.756 -23.820 28.376 1.00 95.88 501 THR A O 1
ATOM 3823 N N . GLN A 1 502 ? -24.048 -22.772 26.893 1.00 93.25 502 GLN A N 1
ATOM 3824 C CA . GLN A 1 502 ? -24.982 -23.898 26.759 1.00 93.25 502 GLN A CA 1
ATOM 3825 C C . GLN A 1 502 ? -24.357 -25.124 26.057 1.00 93.25 502 GLN A C 1
ATOM 3827 O O . GLN A 1 502 ? -24.980 -26.185 26.029 1.00 93.25 502 GLN A O 1
ATOM 3832 N N . LYS A 1 503 ? -23.161 -24.991 25.456 1.00 92.88 503 LYS A N 1
ATOM 3833 C CA . LYS A 1 503 ? -22.477 -26.057 24.696 1.00 92.88 503 LYS A CA 1
ATOM 3834 C C . LYS A 1 503 ? -21.159 -26.520 25.325 1.00 92.88 503 LYS A C 1
ATOM 3836 O O . LYS A 1 503 ? -20.763 -27.651 25.057 1.00 92.88 503 LYS A O 1
ATOM 3841 N N . ARG A 1 504 ? -20.491 -25.674 26.116 1.00 93.81 504 ARG A N 1
ATOM 3842 C CA . ARG A 1 504 ? -19.216 -25.957 26.792 1.00 93.81 504 ARG A CA 1
ATOM 3843 C C . ARG A 1 504 ? -19.246 -25.468 28.232 1.00 93.81 504 ARG A C 1
ATOM 3845 O O . ARG A 1 504 ? -19.697 -24.356 28.498 1.00 93.81 504 ARG A O 1
ATOM 3852 N N . ASN A 1 505 ? -18.707 -26.254 29.154 1.00 93.69 505 ASN A N 1
ATOM 3853 C CA . ASN A 1 505 ? -18.379 -25.743 30.488 1.00 93.69 505 ASN A CA 1
ATOM 3854 C C . ASN A 1 505 ? -17.131 -24.828 30.444 1.00 93.69 505 ASN A C 1
ATOM 3856 O O . ASN A 1 505 ? -16.454 -24.743 29.419 1.00 93.69 505 ASN A O 1
ATOM 3860 N N . GLY A 1 506 ? -16.828 -24.132 31.544 1.00 89.94 506 GLY A N 1
ATOM 3861 C CA . GLY A 1 506 ? -15.696 -23.197 31.615 1.00 89.94 506 GLY A CA 1
ATOM 3862 C C . GLY A 1 506 ? -14.329 -23.797 31.247 1.00 89.94 506 GLY A C 1
ATOM 3863 O O . GLY A 1 506 ? -13.564 -23.145 30.538 1.00 89.94 506 GLY A O 1
ATOM 3864 N N . ASP A 1 507 ? -14.040 -25.042 31.644 1.00 91.00 507 ASP A N 1
ATOM 3865 C CA . ASP A 1 507 ? -12.768 -25.713 31.324 1.00 91.00 507 ASP A CA 1
ATOM 3866 C C . ASP A 1 507 ? -12.686 -26.071 29.828 1.00 91.00 507 ASP A C 1
ATOM 3868 O O . ASP A 1 507 ? -11.664 -25.853 29.175 1.00 91.00 507 ASP A O 1
ATOM 3872 N N . GLU A 1 508 ? -13.787 -26.568 29.255 1.00 93.12 508 GLU A N 1
ATOM 3873 C CA . GLU A 1 508 ? -13.912 -26.846 27.817 1.00 93.12 508 GLU A CA 1
ATOM 3874 C C . GLU A 1 508 ? -13.817 -25.569 26.972 1.00 93.12 508 GLU A C 1
ATOM 3876 O O . GLU A 1 508 ? -13.258 -25.597 25.872 1.00 93.12 508 GLU A O 1
ATOM 3881 N N . MET A 1 509 ? -14.356 -24.450 27.465 1.00 92.44 509 MET A N 1
ATOM 3882 C CA . MET A 1 509 ? -14.231 -23.150 26.809 1.00 92.44 509 MET A CA 1
ATOM 3883 C C . MET A 1 509 ? -12.779 -22.669 26.840 1.00 92.44 509 MET A C 1
ATOM 3885 O O . MET A 1 509 ? -12.244 -22.321 25.789 1.00 92.44 509 MET A O 1
ATOM 3889 N N . LEU A 1 510 ? -12.106 -22.729 27.995 1.00 90.38 510 LEU A N 1
ATOM 3890 C CA . LEU A 1 510 ? -10.691 -22.366 28.116 1.00 90.38 510 LEU A CA 1
ATOM 3891 C C . LEU A 1 510 ? -9.813 -23.198 27.166 1.00 90.38 510 LEU A C 1
ATOM 3893 O O . LEU A 1 510 ? -9.022 -22.634 26.410 1.00 90.38 510 LEU A O 1
ATOM 3897 N N . GLN A 1 511 ? -10.018 -24.518 27.119 1.00 89.62 511 GLN A N 1
ATOM 3898 C CA . GLN A 1 511 ? -9.309 -25.401 26.190 1.00 89.62 511 GLN A CA 1
ATOM 3899 C C . GLN A 1 511 ? -9.590 -25.046 24.717 1.00 89.62 511 GLN A C 1
ATOM 3901 O O . GLN A 1 511 ? -8.687 -25.101 23.877 1.00 89.62 511 GLN A O 1
ATOM 3906 N N . ALA A 1 512 ? -10.826 -24.659 24.386 1.00 88.88 512 ALA A N 1
ATOM 3907 C CA . ALA A 1 512 ? -11.176 -24.203 23.044 1.00 88.88 512 ALA A CA 1
ATOM 3908 C C . ALA A 1 512 ? -10.451 -22.892 22.684 1.00 88.88 512 ALA A C 1
ATOM 3910 O O . ALA A 1 512 ? -9.908 -22.798 21.580 1.00 88.88 512 ALA A O 1
ATOM 3911 N N . LEU A 1 513 ? -10.358 -21.928 23.609 1.00 86.81 513 LEU A N 1
ATOM 3912 C CA . LEU A 1 513 ? -9.592 -20.690 23.409 1.00 86.81 513 LEU A CA 1
ATOM 3913 C C . LEU A 1 513 ? -8.102 -20.961 23.175 1.00 86.81 513 LEU A C 1
ATOM 3915 O O . LEU A 1 513 ? -7.531 -20.444 22.215 1.00 86.81 513 LEU A O 1
ATOM 3919 N N . GLU A 1 514 ? -7.484 -21.801 24.008 1.00 84.69 514 GLU A N 1
ATOM 3920 C CA . GLU A 1 514 ? -6.077 -22.194 23.854 1.00 84.69 514 GLU A CA 1
ATOM 3921 C C . GLU A 1 514 ? -5.823 -22.855 22.487 1.00 84.69 514 GLU A C 1
ATOM 3923 O O . GLU A 1 514 ? -4.805 -22.590 21.841 1.00 84.69 514 GLU A O 1
ATOM 3928 N N . SER A 1 515 ? -6.777 -23.658 21.999 1.00 83.06 515 SER A N 1
ATOM 3929 C CA . SER A 1 515 ? -6.672 -24.340 20.702 1.00 83.06 515 SER A CA 1
ATOM 3930 C C . SER A 1 515 ? -6.719 -23.408 19.482 1.00 83.06 515 SER A C 1
ATOM 3932 O O . SER A 1 515 ? -6.157 -23.755 18.442 1.00 83.06 515 SER A O 1
ATOM 3934 N N . LEU A 1 516 ? -7.310 -22.208 19.599 1.00 79.75 516 LEU A N 1
ATOM 3935 C CA . LEU A 1 516 ? -7.313 -21.202 18.523 1.00 79.75 516 LEU A CA 1
ATOM 3936 C C . LEU A 1 516 ? -5.920 -20.605 18.258 1.00 79.75 516 LEU A C 1
ATOM 3938 O O . LEU A 1 516 ? -5.725 -19.959 17.224 1.00 79.75 516 LEU A O 1
ATOM 3942 N N . GLY A 1 517 ? -4.969 -20.761 19.191 1.00 65.00 517 GLY A N 1
ATOM 3943 C CA . GLY A 1 517 ? -3.595 -20.254 19.070 1.00 65.00 517 GLY A CA 1
ATOM 3944 C C . GLY A 1 517 ? -3.494 -18.736 18.860 1.00 65.00 517 GLY A C 1
ATOM 3945 O O . GLY A 1 517 ? -2.506 -18.259 18.303 1.00 65.00 517 GLY A O 1
ATOM 3946 N N . GLY A 1 518 ? -4.535 -17.994 19.244 1.00 67.75 518 GLY A N 1
ATOM 3947 C CA . GLY A 1 518 ? -4.724 -16.577 18.951 1.00 67.75 518 GLY A CA 1
ATOM 3948 C C . GLY A 1 518 ? -4.870 -15.717 20.204 1.00 67.75 518 GLY A C 1
ATOM 3949 O O . GLY A 1 518 ? -5.020 -16.227 21.311 1.00 67.75 518 GLY A O 1
ATOM 3950 N N . ASN A 1 519 ? -4.850 -14.397 20.026 1.00 80.31 519 ASN A N 1
ATOM 3951 C CA . ASN A 1 519 ? -5.203 -13.462 21.094 1.00 80.31 519 ASN A CA 1
ATOM 3952 C C . ASN A 1 519 ? -6.716 -13.229 21.051 1.00 80.31 519 ASN A C 1
ATOM 3954 O O . ASN A 1 519 ? -7.228 -12.813 20.012 1.00 80.31 519 ASN A O 1
ATOM 3958 N N . ILE A 1 520 ? -7.417 -13.493 22.150 1.00 87.19 520 ILE A N 1
ATOM 3959 C CA . ILE A 1 520 ? -8.850 -13.245 22.290 1.00 87.19 520 ILE A CA 1
ATOM 3960 C C . ILE A 1 520 ? -9.101 -12.395 23.532 1.00 87.19 520 ILE A C 1
ATOM 3962 O O . ILE A 1 520 ? -8.494 -12.618 24.579 1.00 87.19 520 ILE A O 1
ATOM 3966 N N . ASN A 1 521 ? -9.977 -11.405 23.408 1.00 89.56 521 ASN A N 1
ATOM 3967 C CA . ASN A 1 521 ? -10.342 -10.522 24.502 1.00 89.56 521 ASN A CA 1
ATOM 3968 C C . ASN A 1 521 ? -11.841 -10.188 24.474 1.00 89.56 521 ASN A C 1
ATOM 3970 O O . ASN A 1 521 ? -12.540 -10.342 23.467 1.00 89.56 521 ASN A O 1
ATOM 3974 N N . CYS A 1 522 ? -12.318 -9.728 25.621 1.00 92.50 522 CYS A N 1
ATOM 3975 C CA . CYS A 1 522 ? -13.483 -8.871 25.715 1.00 92.50 522 CYS A CA 1
ATOM 3976 C C . CYS A 1 522 ? -13.017 -7.556 26.349 1.00 92.50 522 CYS A C 1
ATOM 3978 O O . CYS A 1 522 ? -12.042 -7.544 27.108 1.00 92.50 522 CYS A O 1
ATOM 3980 N N . ALA A 1 523 ? -13.660 -6.454 25.976 1.00 92.12 523 ALA A N 1
ATOM 3981 C CA . ALA A 1 523 ? -13.496 -5.175 26.641 1.00 92.12 523 ALA A CA 1
ATOM 3982 C C . ALA A 1 523 ? -14.809 -4.389 26.621 1.00 92.12 523 ALA A C 1
ATOM 3984 O O . ALA A 1 523 ? -15.420 -4.169 25.568 1.00 92.12 523 ALA A O 1
ATOM 3985 N N . SER A 1 524 ? -15.217 -3.916 27.792 1.00 92.62 524 SER A N 1
ATOM 3986 C CA . SER A 1 524 ? -16.294 -2.949 27.969 1.00 92.62 524 SER A CA 1
ATOM 3987 C C . SER A 1 524 ? -15.768 -1.516 27.865 1.00 92.62 524 SER A C 1
ATOM 3989 O O . SER A 1 524 ? -14.682 -1.167 28.326 1.00 92.62 524 SER A O 1
ATOM 3991 N N . SER A 1 525 ? -16.560 -0.650 27.240 1.00 92.88 525 SER A N 1
ATOM 3992 C CA . SER A 1 525 ? -16.312 0.789 27.160 1.00 92.88 525 SER A CA 1
ATOM 3993 C C . SER A 1 525 ? -17.598 1.560 27.464 1.00 92.88 525 SER A C 1
ATOM 3995 O O . SER A 1 525 ? -18.656 0.976 27.697 1.00 92.88 525 SER A O 1
ATOM 3997 N N . ARG A 1 526 ? -17.533 2.896 27.442 1.00 91.81 526 ARG A N 1
ATOM 3998 C CA . ARG A 1 526 ? -18.723 3.739 27.636 1.00 91.81 526 ARG A CA 1
ATOM 3999 C C . ARG A 1 526 ? -19.803 3.500 26.581 1.00 91.81 526 ARG A C 1
ATOM 4001 O O . ARG A 1 526 ? -20.971 3.584 26.930 1.00 91.81 526 ARG A O 1
ATOM 4008 N N . GLU A 1 527 ? -19.438 3.190 25.335 1.00 90.69 527 GLU A N 1
ATOM 4009 C CA . GLU A 1 527 ? -20.382 3.086 24.203 1.00 90.69 527 GLU A CA 1
ATOM 4010 C C . GLU A 1 527 ? -20.476 1.679 23.589 1.00 90.69 527 GLU A C 1
ATOM 4012 O O . GLU A 1 527 ? -21.392 1.409 22.823 1.00 90.69 527 GLU A O 1
ATOM 4017 N N . SER A 1 528 ? -19.530 0.783 23.878 1.00 93.12 528 SER A N 1
ATOM 4018 C CA . SER A 1 528 ? -19.385 -0.474 23.138 1.00 93.12 528 SER A CA 1
ATOM 4019 C C . SER A 1 528 ? -18.821 -1.602 24.000 1.00 93.12 528 SER A C 1
ATOM 4021 O O . SER A 1 528 ? -17.882 -1.376 24.771 1.00 93.12 528 SER A O 1
ATOM 4023 N N . LEU A 1 529 ? -19.364 -2.805 23.819 1.00 95.12 529 LEU A N 1
ATOM 4024 C CA . LEU A 1 529 ? -18.844 -4.079 24.306 1.00 95.12 529 LEU A CA 1
ATOM 4025 C C . LEU A 1 529 ? -18.205 -4.776 23.109 1.00 95.12 529 LEU A C 1
ATOM 4027 O O . LEU A 1 529 ? -18.864 -5.021 22.095 1.00 95.12 529 LEU A O 1
ATOM 4031 N N . MET A 1 530 ? -16.910 -5.048 23.215 1.00 95.44 530 MET A N 1
ATOM 4032 C CA . MET A 1 530 ? -16.078 -5.477 22.098 1.00 95.44 530 MET A CA 1
ATOM 4033 C C . MET A 1 530 ? -15.520 -6.862 22.400 1.00 95.44 530 MET A C 1
ATOM 4035 O O . MET A 1 530 ? -14.677 -7.004 23.278 1.00 95.44 530 MET A O 1
ATOM 4039 N N . TYR A 1 531 ? -15.977 -7.870 21.663 1.00 95.88 531 TYR A N 1
ATOM 4040 C CA . TYR A 1 531 ? -15.433 -9.226 21.709 1.00 95.88 531 TYR A CA 1
ATOM 4041 C C . TYR A 1 531 ? -14.528 -9.397 20.493 1.00 95.88 531 TYR A C 1
ATOM 4043 O O . TYR A 1 531 ? -15.032 -9.401 19.369 1.00 95.88 531 TYR A O 1
ATOM 4051 N N . GLN A 1 532 ? -13.212 -9.496 20.677 1.00 94.38 532 GLN A N 1
ATOM 4052 C CA . GLN A 1 532 ? -12.261 -9.487 19.562 1.00 94.38 532 GLN A CA 1
ATOM 4053 C C . GLN A 1 532 ? -11.321 -10.691 19.613 1.00 94.38 532 GLN A C 1
ATOM 4055 O O . GLN A 1 532 ? -10.932 -11.158 20.680 1.00 94.38 532 GLN A O 1
ATOM 4060 N N . CYS A 1 533 ? -10.923 -11.178 18.441 1.00 91.38 533 CYS A N 1
ATOM 4061 C CA . CYS A 1 533 ? -9.995 -12.284 18.271 1.00 91.38 533 CYS A CA 1
ATOM 4062 C C . CYS A 1 533 ? -9.050 -12.019 17.090 1.00 91.38 533 CYS A C 1
ATOM 4064 O O . CYS A 1 533 ? -9.508 -11.743 15.982 1.00 91.38 533 CYS A O 1
ATOM 4066 N N . ALA A 1 534 ? -7.742 -12.165 17.302 1.00 90.06 534 ALA A N 1
ATOM 4067 C CA . ALA A 1 534 ? -6.765 -12.373 16.236 1.00 90.06 534 ALA A CA 1
ATOM 4068 C C . ALA A 1 534 ? -6.344 -13.842 16.235 1.00 90.06 534 ALA A C 1
ATOM 4070 O O . ALA A 1 534 ? -5.733 -14.309 17.196 1.00 90.06 534 ALA A O 1
ATOM 4071 N N . THR A 1 535 ? -6.631 -14.556 15.148 1.00 89.38 535 THR A N 1
ATOM 4072 C CA . THR A 1 535 ? -6.302 -15.981 14.989 1.00 89.38 535 THR A CA 1
ATOM 4073 C C . THR A 1 535 ? -5.730 -16.273 13.598 1.00 89.38 535 THR A C 1
ATOM 4075 O O . THR A 1 535 ? -5.704 -15.415 12.711 1.00 89.38 535 THR A O 1
ATOM 4078 N N . PHE A 1 536 ? -5.234 -17.492 13.400 1.00 85.06 536 PHE A N 1
ATOM 4079 C CA . PHE A 1 536 ? -4.792 -17.984 12.101 1.00 85.06 536 PHE A CA 1
ATOM 4080 C C . PHE A 1 536 ? -5.971 -18.080 11.127 1.00 85.06 536 PHE A C 1
ATOM 4082 O O . PHE A 1 536 ? -7.073 -18.478 11.500 1.00 85.06 536 PHE A O 1
ATOM 4089 N N . ASN A 1 537 ? -5.725 -17.807 9.844 1.00 85.50 537 ASN A N 1
ATOM 4090 C CA . ASN A 1 537 ? -6.775 -17.785 8.815 1.00 85.50 537 ASN A CA 1
ATOM 4091 C C . ASN A 1 537 ? -7.577 -19.103 8.707 1.00 85.50 537 ASN A C 1
ATOM 4093 O O . ASN A 1 537 ? -8.733 -19.086 8.304 1.00 85.50 537 ASN A O 1
ATOM 4097 N N . SER A 1 538 ? -6.989 -20.245 9.079 1.00 85.62 538 SER A N 1
ATOM 4098 C CA . SER A 1 538 ? -7.673 -21.546 9.111 1.00 85.62 538 SER A CA 1
ATOM 4099 C C . SER A 1 538 ? -8.687 -21.699 10.249 1.00 85.62 538 SER A C 1
ATOM 4101 O O . SER A 1 538 ? -9.602 -22.502 10.119 1.00 85.62 538 SER A O 1
ATOM 4103 N N . ALA A 1 539 ? -8.529 -20.951 11.344 1.00 88.62 539 ALA A N 1
ATOM 4104 C CA . ALA A 1 539 ? -9.353 -21.035 12.553 1.00 88.62 539 ALA A CA 1
ATOM 4105 C C . ALA A 1 539 ? -10.428 -19.931 12.627 1.00 88.62 539 ALA A C 1
ATOM 4107 O O . ALA A 1 539 ? -11.139 -19.820 13.622 1.00 88.62 539 ALA A O 1
ATOM 4108 N N . VAL A 1 540 ? -10.591 -19.124 11.568 1.00 92.12 540 VAL A N 1
ATOM 4109 C CA . VAL A 1 540 ? -11.597 -18.044 11.487 1.00 92.12 540 VAL A CA 1
ATOM 4110 C C . VAL A 1 540 ? -13.012 -18.565 11.757 1.00 92.12 540 VAL A C 1
ATOM 4112 O O . VAL A 1 540 ? -13.760 -17.933 12.498 1.00 92.12 540 VAL A O 1
ATOM 4115 N N . SER A 1 541 ? -13.376 -19.726 11.200 1.00 93.75 541 SER A N 1
ATOM 4116 C CA . SER A 1 541 ? -14.696 -20.333 11.425 1.00 93.75 541 SER A CA 1
ATOM 4117 C C . SER A 1 541 ? -14.920 -20.695 12.896 1.00 93.75 541 SER A C 1
ATOM 4119 O O . SER A 1 541 ? -15.990 -20.423 13.436 1.00 93.75 541 SER A O 1
ATOM 4121 N N . ASP A 1 542 ? -13.911 -21.271 13.551 1.00 92.50 542 ASP A N 1
ATOM 4122 C CA . ASP A 1 542 ? -13.992 -21.701 14.950 1.00 92.50 542 ASP A CA 1
ATOM 4123 C C . ASP A 1 542 ? -13.991 -20.499 15.905 1.00 92.50 542 ASP A C 1
ATOM 4125 O O . ASP A 1 542 ? -14.754 -20.470 16.871 1.00 92.50 542 ASP A O 1
ATOM 4129 N N . ALA A 1 543 ? -13.217 -19.455 15.592 1.00 93.31 543 ALA A N 1
ATOM 4130 C CA . ALA A 1 543 ? -13.234 -18.194 16.326 1.00 93.31 543 ALA A CA 1
ATOM 4131 C C . ALA A 1 543 ? -14.596 -17.486 16.223 1.00 93.31 543 ALA A C 1
ATOM 4133 O O . ALA A 1 543 ? -15.131 -17.056 17.245 1.00 93.31 543 ALA A O 1
ATOM 4134 N N . VAL A 1 544 ? -15.209 -17.416 15.030 1.00 95.69 544 VAL A N 1
ATOM 4135 C CA . VAL A 1 544 ? -16.584 -16.895 14.886 1.00 95.69 544 VAL A CA 1
ATOM 4136 C C . VAL A 1 544 ? -17.573 -17.750 15.679 1.00 95.69 544 VAL A C 1
ATOM 4138 O O . VAL A 1 544 ? -18.442 -17.187 16.341 1.00 95.69 544 VAL A O 1
ATOM 4141 N N . ALA A 1 545 ? -17.433 -19.079 15.669 1.00 94.25 545 ALA A N 1
ATOM 4142 C CA . ALA A 1 545 ? -18.300 -19.973 16.432 1.00 94.25 545 ALA A CA 1
ATOM 4143 C C . ALA A 1 545 ? -18.210 -19.721 17.948 1.00 94.25 545 ALA A C 1
ATOM 4145 O O . ALA A 1 545 ? -19.241 -19.625 18.611 1.00 94.25 545 ALA A O 1
ATOM 4146 N N . ILE A 1 546 ? -16.998 -19.567 18.489 1.00 93.81 546 ILE A N 1
ATOM 4147 C CA . ILE A 1 546 ? -16.748 -19.296 19.915 1.00 93.81 546 ILE A CA 1
ATOM 4148 C C . ILE A 1 546 ? -17.246 -17.902 20.321 1.00 93.81 546 ILE A C 1
ATOM 4150 O O . ILE A 1 546 ? -17.897 -17.763 21.360 1.00 93.81 546 ILE A O 1
ATOM 4154 N N . LEU A 1 547 ? -17.006 -16.880 19.491 1.00 95.12 547 LEU A N 1
ATOM 4155 C CA . LEU A 1 547 ? -17.548 -15.533 19.697 1.00 95.12 547 LEU A CA 1
ATOM 4156 C C . LEU A 1 547 ? -19.084 -15.562 19.690 1.00 95.12 547 LEU A C 1
ATOM 4158 O O . LEU A 1 547 ? -19.713 -15.033 20.603 1.00 95.12 547 LEU A O 1
ATOM 4162 N N . ALA A 1 548 ? -19.699 -16.231 18.712 1.00 95.12 548 ALA A N 1
ATOM 4163 C CA . ALA A 1 548 ? -21.149 -16.373 18.617 1.00 95.12 548 ALA A CA 1
ATOM 4164 C C . ALA A 1 548 ? -21.748 -17.109 19.819 1.00 95.12 548 ALA A C 1
ATOM 4166 O O . ALA A 1 548 ? -22.741 -16.658 20.379 1.00 95.12 548 ALA A O 1
ATOM 4167 N N . GLU A 1 549 ? -21.137 -18.211 20.245 1.00 93.69 549 GLU A N 1
ATOM 4168 C CA . GLU A 1 549 ? -21.589 -19.007 21.386 1.00 93.69 549 GLU A CA 1
ATOM 4169 C C . GLU A 1 549 ? -21.491 -18.230 22.706 1.00 93.69 549 GLU A C 1
ATOM 4171 O O . GLU A 1 549 ? -22.443 -18.223 23.481 1.00 93.69 549 GLU A O 1
ATOM 4176 N N . THR A 1 550 ? -20.394 -17.496 22.913 1.00 93.94 550 THR A N 1
ATOM 4177 C CA . THR A 1 550 ? -20.201 -16.603 24.069 1.00 93.94 550 THR A CA 1
ATOM 4178 C C . THR A 1 550 ? -21.238 -15.476 24.100 1.00 93.94 550 THR A C 1
ATOM 4180 O O . THR A 1 550 ? -21.769 -15.121 25.153 1.00 93.94 550 THR A O 1
ATOM 4183 N N . ILE A 1 551 ? -21.539 -14.894 22.936 1.00 94.19 551 ILE A N 1
ATOM 4184 C CA . ILE A 1 551 ? -22.407 -13.718 22.817 1.00 94.19 551 ILE A CA 1
ATOM 4185 C C . ILE A 1 551 ? -23.888 -14.096 22.845 1.00 94.19 551 ILE A C 1
ATOM 4187 O O . ILE A 1 551 ? -24.676 -13.363 23.446 1.00 94.19 551 ILE A O 1
ATOM 4191 N N . ARG A 1 552 ? -24.280 -15.217 22.235 1.00 92.00 552 ARG A N 1
ATOM 4192 C CA . ARG A 1 552 ? -25.678 -15.664 22.119 1.00 92.00 552 ARG A CA 1
ATOM 4193 C C . ARG A 1 552 ? -26.097 -16.614 23.229 1.00 92.00 552 ARG A C 1
ATOM 4195 O O . ARG A 1 552 ? -27.115 -16.374 23.873 1.00 92.00 552 ARG A O 1
ATOM 4202 N N . ASP A 1 553 ? -25.290 -17.648 23.460 1.00 92.69 553 ASP A N 1
ATOM 4203 C CA . ASP A 1 553 ? -25.659 -18.853 24.203 1.00 92.69 553 ASP A CA 1
ATOM 4204 C C . ASP A 1 553 ? -24.842 -19.041 25.514 1.00 92.69 553 ASP A C 1
ATOM 4206 O O . ASP A 1 553 ? -24.442 -20.174 25.804 1.00 92.69 553 ASP A O 1
ATOM 4210 N N . PRO A 1 554 ? -24.547 -18.010 26.341 1.00 94.06 554 PRO A N 1
ATOM 4211 C CA . PRO A 1 554 ? -23.843 -18.232 27.598 1.00 94.06 554 PRO A CA 1
ATOM 4212 C C . PRO A 1 554 ? -24.731 -18.968 28.613 1.00 94.06 554 PRO A C 1
ATOM 4214 O O . PRO A 1 554 ? -25.964 -18.869 28.607 1.00 94.06 554 PRO A O 1
ATOM 4217 N N . LEU A 1 555 ? -24.091 -19.685 29.529 1.00 94.31 555 LEU A N 1
ATOM 4218 C CA . LEU A 1 555 ? -24.719 -20.326 30.675 1.00 94.31 555 LEU A CA 1
ATOM 4219 C C . LEU A 1 555 ? -24.385 -19.497 31.913 1.00 94.31 555 LEU A C 1
ATOM 4221 O O . LEU A 1 555 ? -23.460 -19.807 32.647 1.00 94.31 555 LEU A O 1
ATOM 4225 N N . ILE A 1 556 ? -25.140 -18.422 32.144 1.00 93.50 556 ILE A N 1
ATOM 4226 C CA . ILE A 1 556 ? -24.933 -17.579 33.326 1.00 93.50 556 ILE A CA 1
ATOM 4227 C C . ILE A 1 556 ? -25.317 -18.382 34.579 1.00 93.50 556 ILE A C 1
ATOM 4229 O O . ILE A 1 556 ? -26.500 -18.676 34.798 1.00 93.50 556 ILE A O 1
ATOM 4233 N N . THR A 1 557 ? -24.330 -18.751 35.395 1.00 92.69 557 THR A N 1
ATOM 4234 C CA . THR A 1 557 ? -24.532 -19.388 36.706 1.00 92.69 557 THR A CA 1
ATOM 4235 C C . THR A 1 557 ? -24.330 -18.380 37.838 1.00 92.69 557 THR A C 1
ATOM 4237 O O . THR A 1 557 ? -23.497 -17.483 37.735 1.00 92.69 557 THR A O 1
ATOM 4240 N N . GLU A 1 558 ? -25.066 -18.522 38.946 1.00 92.75 558 GLU A N 1
ATOM 4241 C CA . GLU A 1 558 ? -24.884 -17.634 40.112 1.00 92.75 558 GLU A CA 1
ATOM 4242 C C . GLU A 1 558 ? -23.476 -17.767 40.719 1.00 92.75 558 GLU A C 1
ATOM 4244 O O . GLU A 1 558 ? -22.937 -16.793 41.231 1.00 92.75 558 GLU A O 1
ATOM 4249 N N . ASN A 1 559 ? -22.845 -18.944 40.608 1.00 93.12 559 ASN A N 1
ATOM 4250 C CA . ASN A 1 559 ? -21.478 -19.165 41.081 1.00 93.12 559 ASN A CA 1
ATOM 4251 C C . ASN A 1 559 ? -20.455 -18.351 40.272 1.00 93.12 559 ASN A C 1
ATOM 4253 O O . ASN A 1 559 ? -19.633 -17.661 40.867 1.00 93.12 559 ASN A O 1
ATOM 4257 N N . GLU A 1 560 ? -20.513 -18.390 38.934 1.00 93.75 560 GLU A N 1
ATOM 4258 C CA . GLU A 1 560 ? -19.604 -17.600 38.087 1.00 93.75 560 GLU A CA 1
ATOM 4259 C C . GLU A 1 560 ? -19.858 -16.095 38.247 1.00 93.75 560 GLU A C 1
ATOM 4261 O O . GLU A 1 560 ? -18.902 -15.321 38.289 1.00 93.75 560 GLU A O 1
ATOM 4266 N N . VAL A 1 561 ? -21.124 -15.675 38.384 1.00 95.31 561 VAL A N 1
ATOM 4267 C CA . VAL A 1 561 ? -21.480 -14.276 38.681 1.00 95.31 561 VAL A CA 1
ATOM 4268 C C . VAL A 1 561 ? -20.861 -13.838 40.010 1.00 95.31 561 VAL A C 1
ATOM 4270 O O . VAL A 1 561 ? -20.191 -12.808 40.045 1.00 95.31 561 VAL A O 1
ATOM 4273 N N . GLN A 1 562 ? -21.012 -14.628 41.076 1.00 94.81 562 GLN A N 1
ATOM 4274 C CA . GLN A 1 562 ? -20.431 -14.331 42.388 1.00 94.81 562 GLN A CA 1
ATOM 4275 C C . GLN A 1 562 ? -18.893 -14.260 42.340 1.00 94.81 562 GLN A C 1
ATOM 4277 O O . GLN A 1 562 ? -18.310 -13.309 42.858 1.00 94.81 562 GLN A O 1
ATOM 4282 N N . GLU A 1 563 ? -18.233 -15.197 41.653 1.00 94.31 563 GLU A N 1
ATOM 4283 C CA . GLU A 1 563 ? -16.775 -15.189 41.449 1.00 94.31 563 GLU A CA 1
ATOM 4284 C C . GLU A 1 563 ? -16.302 -13.920 40.712 1.00 94.31 563 GLU A C 1
ATOM 4286 O O . GLU A 1 563 ? -15.310 -13.293 41.103 1.00 94.31 563 GLU A O 1
ATOM 4291 N N . GLN A 1 564 ? -17.023 -13.490 39.667 1.00 94.94 564 GLN A N 1
ATOM 4292 C CA . GLN A 1 564 ? -16.671 -12.267 38.938 1.00 94.94 564 GLN A CA 1
ATOM 4293 C C . GLN A 1 564 ? -16.981 -10.995 39.743 1.00 94.94 564 GLN A C 1
ATOM 4295 O O . GLN A 1 564 ? -16.268 -10.003 39.586 1.00 94.94 564 GLN A O 1
ATOM 4300 N N . LEU A 1 565 ? -17.978 -11.009 40.635 1.00 95.25 565 LEU A N 1
ATOM 4301 C CA . LEU A 1 565 ? -18.244 -9.904 41.565 1.00 95.25 565 LEU A CA 1
ATOM 4302 C C . LEU A 1 565 ? -17.148 -9.776 42.630 1.00 95.25 565 LEU A C 1
ATOM 4304 O O . LEU A 1 565 ? -16.725 -8.660 42.926 1.00 95.25 565 LEU A O 1
ATOM 4308 N N . GLU A 1 566 ? -16.641 -10.889 43.164 1.00 93.81 566 GLU A N 1
ATOM 4309 C CA . GLU A 1 566 ? -15.506 -10.902 44.100 1.00 93.81 566 GLU A CA 1
ATOM 4310 C C . GLU A 1 566 ? -14.207 -10.444 43.421 1.00 93.81 566 GLU A C 1
ATOM 4312 O O . GLU A 1 566 ? -13.482 -9.600 43.959 1.00 93.81 566 GLU A O 1
ATOM 4317 N N . THR A 1 567 ? -13.961 -10.915 42.195 1.00 93.31 567 THR A N 1
ATOM 4318 C CA . THR A 1 567 ? -12.831 -10.478 41.358 1.00 93.31 567 THR A CA 1
ATOM 4319 C C . THR A 1 567 ? -12.912 -8.978 41.071 1.00 93.31 567 THR A C 1
ATOM 4321 O O . THR A 1 567 ? -11.947 -8.246 41.307 1.00 93.31 567 THR A O 1
ATOM 4324 N N . ALA A 1 568 ? -14.084 -8.483 40.658 1.00 92.56 568 ALA A N 1
ATOM 4325 C CA . ALA A 1 568 ? -14.312 -7.058 40.454 1.00 92.56 568 ALA A CA 1
ATOM 4326 C C . ALA A 1 568 ? -14.131 -6.264 41.758 1.00 92.56 568 ALA A C 1
ATOM 4328 O O . ALA A 1 568 ? -13.505 -5.210 41.733 1.00 92.56 568 ALA A O 1
ATOM 4329 N N . ALA A 1 569 ? -14.609 -6.753 42.908 1.00 92.75 569 ALA A N 1
ATOM 4330 C CA . ALA A 1 569 ? -14.451 -6.069 44.194 1.00 92.75 569 ALA A CA 1
ATOM 4331 C C . ALA A 1 569 ? -12.974 -5.837 44.558 1.00 92.75 569 ALA A C 1
ATOM 4333 O O . ALA A 1 569 ? -12.613 -4.741 45.005 1.00 92.75 569 ALA A O 1
ATOM 4334 N N . TYR A 1 570 ? -12.124 -6.847 44.338 1.00 90.38 570 TYR A N 1
ATOM 4335 C CA . TYR A 1 570 ? -10.677 -6.749 44.539 1.00 90.38 570 TYR A CA 1
ATOM 4336 C C . TYR A 1 570 ? -10.035 -5.747 43.571 1.00 90.38 570 TYR A C 1
ATOM 4338 O O . TYR A 1 570 ? -9.323 -4.839 43.999 1.00 90.38 570 TYR A O 1
ATOM 4346 N N . GLU A 1 571 ? -10.343 -5.857 42.280 1.00 90.06 571 GLU A N 1
ATOM 4347 C CA . GLU A 1 571 ? -9.793 -4.994 41.233 1.00 90.06 571 GLU A CA 1
ATOM 4348 C C . GLU A 1 571 ? -10.207 -3.525 41.397 1.00 90.06 571 GLU A C 1
ATOM 4350 O O . GLU A 1 571 ? -9.375 -2.623 41.322 1.00 90.06 571 GLU A O 1
ATOM 4355 N N . ILE A 1 572 ? -11.477 -3.267 41.720 1.00 89.38 572 ILE A N 1
ATOM 4356 C CA . ILE A 1 572 ? -11.966 -1.931 42.077 1.00 89.38 572 ILE A CA 1
ATOM 4357 C C . ILE A 1 572 ? -11.226 -1.445 43.340 1.00 89.38 572 ILE A C 1
ATOM 4359 O O . ILE A 1 572 ? -10.895 -0.268 43.445 1.00 89.38 572 ILE A O 1
ATOM 4363 N N . GLY A 1 573 ? -10.907 -2.320 44.298 1.00 87.94 573 GLY A N 1
ATOM 4364 C CA . GLY A 1 573 ? -10.000 -2.007 45.410 1.00 87.94 573 GLY A CA 1
ATOM 4365 C C . GLY A 1 573 ? -8.629 -1.495 44.949 1.00 87.94 573 GLY A C 1
ATOM 4366 O O . GLY A 1 573 ? -8.201 -0.427 45.389 1.00 87.94 573 GLY A O 1
ATOM 4367 N N . GLU A 1 574 ? -7.991 -2.222 44.033 1.00 88.00 574 GLU A N 1
ATOM 4368 C CA . GLU A 1 574 ? -6.660 -1.939 43.480 1.00 88.00 574 GLU A CA 1
ATOM 4369 C C . GLU A 1 574 ? -6.594 -0.738 42.526 1.00 88.00 574 GLU A C 1
ATOM 4371 O O . GLU A 1 574 ? -5.531 -0.127 42.396 1.00 88.00 574 GLU A O 1
ATOM 4376 N N . ILE A 1 575 ? -7.689 -0.396 41.844 1.00 86.94 575 ILE A N 1
ATOM 4377 C CA . ILE A 1 575 ? -7.783 0.811 41.010 1.00 86.94 575 ILE A CA 1
ATOM 4378 C C . ILE A 1 575 ? -8.017 2.039 41.895 1.00 86.94 575 ILE A C 1
ATOM 4380 O O . ILE A 1 575 ? -7.354 3.058 41.724 1.00 86.94 575 ILE A O 1
ATOM 4384 N N . TRP A 1 576 ? -8.899 1.946 42.896 1.00 87.25 576 TRP A N 1
ATOM 4385 C CA . TRP A 1 576 ? -9.159 3.054 43.826 1.00 87.25 576 TRP A CA 1
ATOM 4386 C C . TRP A 1 576 ? -7.970 3.394 44.741 1.00 87.25 576 TRP A C 1
ATOM 4388 O O . TRP A 1 576 ? -7.951 4.486 45.308 1.00 87.25 576 TRP A O 1
ATOM 4398 N N . SER A 1 577 ? -6.986 2.501 44.897 1.00 84.75 577 SER A N 1
ATOM 4399 C CA . SER A 1 577 ? -5.733 2.794 45.610 1.00 84.75 577 SER A CA 1
ATOM 4400 C C . SER A 1 577 ? -4.682 3.514 44.750 1.00 84.75 577 SER A C 1
ATOM 4402 O O . SER A 1 577 ? -3.677 3.969 45.295 1.00 84.75 577 SER A O 1
ATOM 4404 N N . LYS A 1 578 ? -4.917 3.646 43.435 1.00 87.62 578 LYS A N 1
ATOM 4405 C CA . LYS A 1 578 ? -3.977 4.174 42.434 1.00 87.62 578 LYS A CA 1
ATOM 4406 C C . LYS A 1 578 ? -4.555 5.419 41.742 1.00 87.62 578 LYS A C 1
ATOM 4408 O O . LYS A 1 578 ? -5.352 5.275 40.807 1.00 87.62 578 LYS A O 1
ATOM 4413 N N . PRO A 1 579 ? -4.192 6.642 42.184 1.00 86.62 579 PRO A N 1
ATOM 4414 C CA . PRO A 1 579 ? -4.718 7.901 41.647 1.00 86.62 579 PRO A CA 1
ATOM 4415 C C . PRO A 1 579 ? -4.687 7.969 40.117 1.00 86.62 579 PRO A C 1
ATOM 4417 O O . PRO A 1 579 ? -5.674 8.341 39.486 1.00 86.62 579 PRO A O 1
ATOM 4420 N N . GLU A 1 580 ? -3.583 7.540 39.510 1.00 82.81 580 GLU A N 1
ATOM 4421 C CA . GLU A 1 580 ? -3.352 7.538 38.067 1.00 82.81 580 GLU A CA 1
ATOM 4422 C C . GLU A 1 580 ? -4.334 6.666 37.264 1.00 82.81 580 GLU A C 1
ATOM 4424 O O . GLU A 1 580 ? -4.532 6.923 36.076 1.00 82.81 580 GLU A O 1
ATOM 4429 N N . LEU A 1 581 ? -4.977 5.678 37.899 1.00 86.12 581 LEU A N 1
ATOM 4430 C CA . LEU A 1 581 ? -5.979 4.812 37.271 1.00 86.12 581 LEU A CA 1
ATOM 4431 C C . LEU A 1 581 ? -7.416 5.292 37.525 1.00 86.12 581 LEU A C 1
ATOM 4433 O O . LEU A 1 581 ? -8.246 5.230 36.620 1.00 86.12 581 LEU A O 1
ATOM 4437 N N . ILE A 1 582 ? -7.722 5.788 38.731 1.00 90.81 582 ILE A N 1
ATOM 4438 C CA . ILE A 1 582 ? -9.092 6.189 39.105 1.00 90.81 582 ILE A CA 1
ATOM 4439 C C . ILE A 1 582 ? -9.446 7.634 38.710 1.00 90.81 582 ILE A C 1
ATOM 4441 O O . ILE A 1 582 ? -10.598 7.921 38.381 1.00 90.81 582 ILE A O 1
ATOM 4445 N N . LEU A 1 583 ? -8.481 8.559 38.685 1.00 91.38 583 LEU A N 1
ATOM 4446 C CA . LEU A 1 583 ? -8.736 9.965 38.340 1.00 91.38 583 LEU A CA 1
ATOM 4447 C C . LEU A 1 583 ? -9.281 10.178 36.913 1.00 91.38 583 LEU A C 1
ATOM 4449 O O . LEU A 1 583 ? -10.242 10.942 36.782 1.00 91.38 583 LEU A O 1
ATOM 4453 N N . PRO A 1 584 ? -8.774 9.513 35.849 1.00 89.94 584 PRO A N 1
ATOM 4454 C CA . PRO A 1 584 ? -9.359 9.610 34.507 1.00 89.94 584 PRO A CA 1
ATOM 4455 C C . PRO A 1 584 ? -10.847 9.240 34.463 1.00 89.94 584 PRO A C 1
ATOM 4457 O O . PRO A 1 584 ? -11.614 9.821 33.694 1.00 89.94 584 PRO A O 1
ATOM 4460 N N . GLU A 1 585 ? -11.263 8.292 35.301 1.00 90.50 585 GLU A N 1
ATOM 4461 C CA . GLU A 1 585 ? -12.647 7.841 35.397 1.00 90.50 585 GLU A CA 1
ATOM 4462 C C . GLU A 1 585 ? -13.514 8.877 36.124 1.00 90.50 585 GLU A C 1
ATOM 4464 O O . GLU A 1 585 ? -14.538 9.325 35.603 1.00 90.50 585 GLU A O 1
ATOM 4469 N N . LEU A 1 586 ? -13.042 9.365 37.274 1.00 93.19 586 LEU A N 1
ATOM 4470 C CA . LEU A 1 586 ? -13.734 10.379 38.072 1.00 93.19 586 LEU A CA 1
ATOM 4471 C C . LEU A 1 586 ? -13.891 11.730 37.359 1.00 93.19 586 LEU A C 1
ATOM 4473 O O . LEU A 1 586 ? -14.845 12.456 37.644 1.00 93.19 586 LEU A O 1
ATOM 4477 N N . VAL A 1 587 ? -13.023 12.057 36.396 1.00 94.94 587 VAL A N 1
ATOM 4478 C CA . VAL A 1 587 ? -13.189 13.232 35.521 1.00 94.94 587 VAL A CA 1
ATOM 4479 C C . VAL A 1 587 ? -14.484 13.153 34.706 1.00 94.94 587 VAL A C 1
ATOM 4481 O O . VAL A 1 587 ? -15.156 14.172 34.558 1.00 94.94 587 VAL A O 1
ATOM 4484 N N . HIS A 1 588 ? -14.894 11.973 34.232 1.00 94.38 588 HIS A N 1
ATOM 4485 C CA . HIS A 1 588 ? -16.172 11.816 33.526 1.00 94.38 588 HIS A CA 1
ATOM 4486 C C . HIS A 1 588 ? -17.358 11.961 34.483 1.00 94.38 588 HIS A C 1
ATOM 4488 O O . HIS A 1 588 ? -18.312 12.683 34.182 1.00 94.38 588 HIS A O 1
ATOM 4494 N N . THR A 1 589 ? -17.273 11.344 35.665 1.00 92.19 589 THR A N 1
ATOM 4495 C CA . THR A 1 589 ? -18.284 11.466 36.725 1.00 92.19 589 THR A CA 1
ATOM 4496 C C . THR A 1 589 ? -18.491 12.926 37.140 1.00 92.19 589 THR A C 1
ATOM 4498 O O . THR A 1 589 ? -19.629 13.373 37.270 1.00 92.19 589 THR A O 1
ATOM 4501 N N . ALA A 1 590 ? -17.411 13.700 37.287 1.00 94.06 590 ALA A N 1
ATOM 4502 C CA . ALA A 1 590 ? -17.470 15.127 37.606 1.00 94.06 590 ALA A CA 1
ATOM 4503 C C . ALA A 1 590 ? -18.001 15.982 36.437 1.00 94.06 590 ALA A C 1
ATOM 4505 O O . ALA A 1 590 ? -18.772 16.914 36.665 1.00 94.06 590 ALA A O 1
ATOM 4506 N N . ALA A 1 591 ? -17.619 15.655 35.197 1.00 95.19 591 ALA A N 1
ATOM 4507 C CA . ALA A 1 591 ? -18.010 16.391 33.994 1.00 95.19 591 ALA A CA 1
ATOM 4508 C C . ALA A 1 591 ? -19.493 16.235 33.620 1.00 95.19 591 ALA A C 1
ATOM 4510 O O . ALA A 1 591 ? -20.097 17.200 33.154 1.00 95.19 591 ALA A O 1
ATOM 4511 N N . TYR A 1 592 ? -20.067 15.041 33.813 1.00 93.88 592 TYR A N 1
ATOM 4512 C CA . TYR A 1 592 ? -21.422 14.680 33.366 1.00 93.88 592 TYR A CA 1
ATOM 4513 C C . TYR A 1 592 ? -22.387 14.302 34.513 1.00 93.88 592 TYR A C 1
ATOM 4515 O O . TYR A 1 592 ? -23.553 14.020 34.258 1.00 93.88 592 TYR A O 1
ATOM 4523 N N . LYS A 1 593 ? -21.946 14.283 35.780 1.00 86.69 593 LYS A N 1
ATOM 4524 C CA . LYS A 1 593 ? -22.796 14.158 36.991 1.00 86.69 593 LYS A CA 1
ATOM 4525 C C . LYS A 1 593 ? -23.924 13.115 36.898 1.00 86.69 593 LYS A C 1
ATOM 4527 O O . LYS A 1 593 ? -25.088 13.432 37.124 1.00 86.69 593 LYS A O 1
ATOM 4532 N N . GLY A 1 594 ? -23.577 11.872 36.564 1.00 75.56 594 GLY A N 1
ATOM 4533 C CA . GLY A 1 594 ? -24.528 10.753 36.562 1.00 75.56 594 GLY A CA 1
ATOM 4534 C C . GLY A 1 594 ? -25.543 10.738 35.411 1.00 75.56 594 GLY A C 1
ATOM 4535 O O . GLY A 1 594 ? -26.533 10.026 35.509 1.00 75.56 594 GLY A O 1
ATOM 4536 N N . ASN A 1 595 ? -25.323 11.487 34.321 1.00 84.62 595 ASN A N 1
ATOM 4537 C CA . ASN A 1 595 ? -26.023 11.228 33.057 1.00 84.62 595 ASN A CA 1
ATOM 4538 C C . ASN A 1 595 ? -25.081 10.585 32.034 1.00 84.62 595 ASN A C 1
ATOM 4540 O O . ASN A 1 595 ? -23.959 11.057 31.852 1.00 84.62 595 ASN A O 1
ATOM 4544 N N . THR A 1 596 ? -25.560 9.549 31.340 1.00 90.62 596 THR A N 1
ATOM 4545 C CA . THR A 1 596 ? -24.913 8.889 30.190 1.00 90.62 596 THR A CA 1
ATOM 4546 C C . THR A 1 596 ? -23.396 8.680 30.358 1.00 90.62 596 THR A C 1
ATOM 4548 O O . THR A 1 596 ? -22.980 7.783 31.080 1.00 90.62 596 THR A O 1
ATOM 4551 N N . LEU A 1 597 ? -22.534 9.505 29.751 1.00 92.25 597 LEU A N 1
ATOM 4552 C CA . LEU A 1 597 ? -21.067 9.397 29.842 1.00 92.25 597 LEU A CA 1
ATOM 4553 C C . LEU A 1 597 ? -20.504 9.571 31.267 1.00 92.25 597 LEU A C 1
ATOM 4555 O O . LEU A 1 597 ? -19.369 9.162 31.525 1.00 92.25 597 LEU A O 1
ATOM 4559 N N . GLY A 1 598 ? -21.283 10.152 32.182 1.00 91.19 598 GLY A N 1
ATOM 4560 C CA . GLY A 1 598 ? -20.994 10.237 33.616 1.00 91.19 598 GLY A CA 1
ATOM 4561 C C . GLY A 1 598 ? -21.294 8.960 34.399 1.00 91.19 598 GLY A C 1
ATOM 4562 O O . GLY A 1 598 ? -20.968 8.901 35.585 1.00 91.19 598 GLY A O 1
ATOM 4563 N N . ASN A 1 599 ? -21.891 7.948 33.764 1.00 91.06 599 ASN A N 1
ATOM 4564 C CA . ASN A 1 599 ? -21.999 6.615 34.339 1.00 91.06 599 ASN A CA 1
ATOM 4565 C C . ASN A 1 599 ? -20.602 5.983 34.418 1.00 91.06 599 ASN A C 1
ATOM 4567 O O . ASN A 1 599 ? -19.827 6.067 33.452 1.00 91.06 599 ASN A O 1
ATOM 4571 N N . PRO A 1 600 ? -20.260 5.355 35.554 1.00 87.75 600 PRO A N 1
ATOM 4572 C CA . PRO A 1 600 ? -18.927 4.832 35.755 1.00 87.75 600 PRO A CA 1
ATOM 4573 C C . PRO A 1 600 ? -18.704 3.574 34.909 1.00 87.75 600 PRO A C 1
ATOM 4575 O O . PRO A 1 600 ? -19.575 2.712 34.819 1.00 87.75 600 PRO A O 1
ATOM 4578 N N . LEU A 1 601 ? -17.530 3.470 34.290 1.00 89.44 601 LEU A N 1
ATOM 4579 C CA . LEU A 1 601 ? -17.086 2.287 33.549 1.00 89.44 601 LEU A CA 1
ATOM 4580 C C . LEU A 1 601 ? -16.805 1.103 34.490 1.00 89.44 601 LEU A C 1
ATOM 4582 O O . LEU A 1 601 ? -17.014 -0.052 34.130 1.00 89.44 601 LEU A O 1
ATOM 4586 N N . LEU A 1 602 ? -16.342 1.404 35.704 1.00 90.88 602 LEU A N 1
ATOM 4587 C CA . LEU A 1 602 ? -16.154 0.439 36.784 1.00 90.88 602 LEU A CA 1
ATOM 4588 C C . LEU A 1 602 ? -17.451 0.314 37.588 1.00 90.88 602 LEU A C 1
ATOM 4590 O O . LEU A 1 602 ? -18.079 1.324 37.910 1.00 90.88 602 LEU A O 1
ATOM 4594 N N . CYS A 1 603 ? -17.831 -0.904 37.981 1.00 92.12 603 CYS A N 1
ATOM 4595 C CA . CYS A 1 603 ? -18.982 -1.083 38.867 1.00 92.12 603 CYS A CA 1
ATOM 4596 C C . CYS A 1 603 ? -18.768 -0.323 40.198 1.00 92.12 603 CYS A C 1
ATOM 4598 O O . CYS A 1 603 ? -17.725 -0.500 40.831 1.00 92.12 603 CYS A O 1
ATOM 4600 N N . PRO A 1 604 ? -19.731 0.493 40.672 1.00 89.94 604 PRO A N 1
ATOM 4601 C CA . PRO A 1 604 ? -19.671 1.066 42.017 1.00 89.94 604 PRO A CA 1
ATOM 4602 C C . PRO A 1 604 ? -19.611 -0.037 43.085 1.00 89.94 604 PRO A C 1
ATOM 4604 O O . PRO A 1 604 ? -20.252 -1.081 42.932 1.00 89.94 604 PRO A O 1
ATOM 4607 N N . LYS A 1 605 ? -18.872 0.174 44.182 1.00 88.62 605 LYS A N 1
ATOM 4608 C CA . LYS A 1 605 ? -18.689 -0.860 45.225 1.00 88.62 605 LYS A CA 1
ATOM 4609 C C . LYS A 1 605 ? -20.012 -1.206 45.909 1.00 88.62 605 LYS A C 1
ATOM 4611 O O . LYS A 1 605 ? -20.298 -2.368 46.170 1.00 88.62 605 LYS A O 1
ATOM 4616 N N . GLU A 1 606 ? -20.832 -0.189 46.132 1.00 88.75 606 GLU A N 1
ATOM 4617 C CA . GLU A 1 606 ? -22.193 -0.246 46.656 1.00 88.75 606 GLU A CA 1
ATOM 4618 C C . GLU A 1 606 ? -23.174 -1.003 45.744 1.00 88.75 606 GLU A C 1
ATOM 4620 O O . GLU A 1 606 ? -24.182 -1.517 46.220 1.00 88.75 606 GLU A O 1
ATOM 4625 N N . ARG A 1 607 ? -22.879 -1.106 44.440 1.00 92.00 607 ARG A N 1
ATOM 4626 C CA . ARG A 1 607 ? -23.723 -1.792 43.450 1.00 92.00 607 ARG A CA 1
ATOM 4627 C C . ARG A 1 607 ? -23.421 -3.283 43.317 1.00 92.00 607 ARG A C 1
ATOM 4629 O O . ARG A 1 607 ? -24.301 -4.020 42.881 1.00 92.00 607 ARG A O 1
ATOM 4636 N N . LEU A 1 608 ? -22.235 -3.740 43.731 1.00 91.88 608 LEU A N 1
ATOM 4637 C CA . LEU A 1 608 ? -21.817 -5.145 43.613 1.00 91.88 608 LEU A CA 1
ATOM 4638 C C . LEU A 1 608 ? -22.800 -6.110 44.294 1.00 91.88 608 LEU A C 1
ATOM 4640 O O . LEU A 1 608 ? -23.128 -7.140 43.720 1.00 91.88 608 LEU A O 1
ATOM 4644 N N . SER A 1 609 ? -23.339 -5.756 45.467 1.00 90.88 609 SER A N 1
ATOM 4645 C CA . SER A 1 609 ? -24.318 -6.586 46.193 1.00 90.88 609 SER A CA 1
ATOM 4646 C C . SER A 1 609 ? -25.700 -6.667 45.535 1.00 90.88 609 SER A C 1
ATOM 4648 O O . SER A 1 609 ? -26.533 -7.461 45.966 1.00 90.88 609 SER A O 1
ATOM 4650 N N . CYS A 1 610 ? -25.973 -5.823 44.539 1.00 91.44 610 CYS A N 1
ATOM 4651 C CA . CYS A 1 610 ? -27.262 -5.740 43.852 1.00 91.44 610 CYS A CA 1
ATOM 4652 C C . CYS A 1 610 ? -27.256 -6.456 42.493 1.00 91.44 610 CYS A C 1
ATOM 4654 O O . CYS A 1 610 ? -28.319 -6.649 41.905 1.00 91.44 610 CYS A O 1
ATOM 4656 N N . ILE A 1 611 ? -26.080 -6.828 41.978 1.00 93.25 611 ILE A N 1
ATOM 4657 C CA . ILE A 1 611 ? -25.938 -7.560 40.719 1.00 93.25 611 ILE A CA 1
ATOM 4658 C C . ILE A 1 611 ? -26.052 -9.060 41.017 1.00 93.25 611 ILE A C 1
ATOM 4660 O O . ILE A 1 611 ? -25.372 -9.592 41.885 1.00 93.25 611 ILE A O 1
ATOM 4664 N N . ASN A 1 612 ? -26.929 -9.738 40.286 1.00 93.38 612 ASN A N 1
ATOM 4665 C CA . ASN A 1 612 ? -27.133 -11.187 40.317 1.00 93.38 612 ASN A CA 1
ATOM 4666 C C . ASN A 1 612 ? -27.447 -11.674 38.896 1.00 93.38 612 ASN A C 1
ATOM 4668 O O . ASN A 1 612 ? -27.596 -10.850 37.982 1.00 93.38 612 ASN A O 1
ATOM 4672 N N . LYS A 1 613 ? -27.597 -12.989 38.696 1.00 93.69 613 LYS A N 1
ATOM 4673 C CA . LYS A 1 613 ? -27.950 -13.565 37.390 1.00 93.69 613 LYS A CA 1
ATOM 4674 C C . LYS A 1 613 ? -29.123 -12.862 36.693 1.00 93.69 613 LYS A C 1
ATOM 4676 O O . LYS A 1 613 ? -29.022 -12.574 35.503 1.00 93.69 613 LYS A O 1
ATOM 4681 N N . GLY A 1 614 ? -30.204 -12.546 37.406 1.00 92.81 614 GLY A N 1
ATOM 4682 C CA . GLY A 1 614 ? -31.382 -11.897 36.819 1.00 92.81 614 GLY A CA 1
ATOM 4683 C C . GLY A 1 614 ? -31.090 -10.499 36.260 1.00 92.81 614 GLY A C 1
ATOM 4684 O O . GLY A 1 614 ? -31.612 -10.129 35.209 1.00 92.81 614 GLY A O 1
ATOM 4685 N N . VAL A 1 615 ? -30.198 -9.743 36.909 1.00 93.50 615 VAL A N 1
ATOM 4686 C CA . VAL A 1 615 ? -29.726 -8.432 36.422 1.00 93.50 615 VAL A CA 1
ATOM 4687 C C . VAL A 1 615 ? -28.828 -8.590 35.186 1.00 93.50 615 VAL A C 1
ATOM 4689 O O . VAL A 1 615 ? -28.982 -7.845 34.216 1.00 93.50 615 VAL A O 1
ATOM 4692 N N . ILE A 1 616 ? -27.942 -9.594 35.177 1.00 94.75 616 ILE A N 1
ATOM 4693 C CA . ILE A 1 616 ? -27.113 -9.952 34.010 1.00 94.75 616 ILE A CA 1
ATOM 4694 C C . ILE A 1 616 ? -27.992 -10.331 32.803 1.00 94.75 616 ILE A C 1
ATOM 4696 O O . ILE A 1 616 ? -27.764 -9.861 31.686 1.00 94.75 616 ILE A O 1
ATOM 4700 N N . GLU A 1 617 ? -29.030 -11.141 33.015 1.00 93.31 617 GLU A N 1
ATOM 4701 C CA . GLU A 1 617 ? -29.983 -11.537 31.972 1.00 93.31 617 GLU A CA 1
ATOM 4702 C C . GLU A 1 617 ? -30.813 -10.343 31.470 1.00 93.31 617 GLU A C 1
ATOM 4704 O O . GLU A 1 617 ? -30.976 -10.179 30.259 1.00 93.31 617 GLU A O 1
ATOM 4709 N N . ALA A 1 618 ? -31.272 -9.455 32.360 1.00 90.81 618 ALA A N 1
ATOM 4710 C CA . ALA A 1 618 ? -31.988 -8.232 31.984 1.00 90.81 618 ALA A CA 1
ATOM 4711 C C . ALA A 1 618 ? -31.135 -7.290 31.111 1.00 90.81 618 ALA A C 1
ATOM 4713 O O . ALA A 1 618 ? -31.620 -6.786 30.092 1.00 90.81 618 ALA A O 1
ATOM 4714 N N . TYR A 1 619 ? -29.853 -7.104 31.451 1.00 93.75 619 TYR A N 1
ATOM 4715 C CA . TYR A 1 619 ? -28.899 -6.349 30.630 1.00 93.75 619 TYR A CA 1
ATOM 4716 C C . TYR A 1 619 ? -28.768 -6.957 29.228 1.00 93.75 619 TYR A C 1
ATOM 4718 O O . TYR A 1 619 ? -28.915 -6.265 28.216 1.00 93.75 619 TYR A O 1
ATOM 4726 N N . ARG A 1 620 ? -28.553 -8.276 29.151 1.00 92.81 620 ARG A N 1
ATOM 4727 C CA . ARG A 1 620 ? -28.382 -8.987 27.876 1.00 92.81 620 ARG A CA 1
ATOM 4728 C C . ARG A 1 620 ? -29.629 -8.896 26.994 1.00 92.81 620 ARG A C 1
ATOM 4730 O O . ARG A 1 620 ? -29.514 -8.489 25.841 1.00 92.81 620 ARG A O 1
ATOM 4737 N N . ASN A 1 621 ? -30.814 -9.151 27.547 1.00 89.62 621 ASN A N 1
ATOM 4738 C CA . ASN A 1 621 ? -32.102 -9.024 26.844 1.00 89.62 621 ASN A CA 1
ATOM 4739 C C . ASN A 1 621 ? -32.382 -7.591 26.341 1.00 89.62 621 ASN A C 1
ATOM 4741 O O . ASN A 1 621 ? -33.109 -7.377 25.362 1.00 89.62 621 ASN A O 1
ATOM 4745 N N . THR A 1 622 ? -31.803 -6.589 27.002 1.00 89.56 622 THR A N 1
ATOM 4746 C CA . THR A 1 622 ? -31.912 -5.186 26.594 1.00 89.56 622 THR A CA 1
ATOM 4747 C C . THR A 1 622 ? -30.989 -4.865 25.419 1.00 89.56 622 THR A C 1
ATOM 4749 O O . THR A 1 622 ? -31.432 -4.223 24.468 1.00 89.56 622 THR A O 1
ATOM 4752 N N . PHE A 1 623 ? -29.732 -5.316 25.460 1.00 91.50 623 PHE A N 1
ATOM 4753 C CA . PHE A 1 623 ? -28.678 -4.778 24.595 1.00 91.50 623 PHE A CA 1
ATOM 4754 C C . PHE A 1 623 ? -28.147 -5.721 23.503 1.00 91.50 623 PHE A C 1
ATOM 4756 O O . PHE A 1 623 ? -27.679 -5.236 22.474 1.00 91.50 623 PHE A O 1
ATOM 4763 N N . PHE A 1 624 ? -28.242 -7.043 23.668 1.00 92.50 624 PHE A N 1
ATOM 4764 C CA . PHE A 1 624 ? -27.692 -8.032 22.727 1.00 92.50 624 PHE A CA 1
ATOM 4765 C C . PHE A 1 624 ? -28.681 -8.292 21.574 1.00 92.50 624 PHE A C 1
ATOM 4767 O O . PHE A 1 624 ? -29.235 -9.381 21.429 1.00 92.50 624 PHE A O 1
ATOM 4774 N N . ARG A 1 625 ? -28.942 -7.251 20.774 1.00 91.50 625 ARG A N 1
ATOM 4775 C CA . ARG A 1 625 ? -29.926 -7.242 19.675 1.00 91.50 625 ARG A CA 1
ATOM 4776 C C . ARG A 1 625 ? -29.251 -7.097 18.309 1.00 91.50 625 ARG A C 1
ATOM 4778 O O . ARG A 1 625 ? -28.248 -6.387 18.227 1.00 91.50 625 ARG A O 1
ATOM 4785 N N . PRO A 1 626 ? -29.783 -7.709 17.234 1.00 92.81 626 PRO A N 1
ATOM 4786 C CA . PRO A 1 626 ? -29.096 -7.776 15.945 1.00 92.81 626 PRO A CA 1
ATOM 4787 C C . PRO A 1 626 ? -28.804 -6.390 15.351 1.00 92.81 626 PRO A C 1
ATOM 4789 O O . PRO A 1 626 ? -27.705 -6.162 14.854 1.00 92.81 626 PRO A O 1
ATOM 4792 N N . GLU A 1 627 ? -29.716 -5.426 15.488 1.00 91.00 627 GLU A N 1
ATOM 4793 C CA . GLU A 1 627 ? -29.534 -4.044 15.021 1.00 91.00 627 GLU A CA 1
ATOM 4794 C C . GLU A 1 627 ? -28.396 -3.275 15.735 1.00 91.00 627 GLU A C 1
ATOM 4796 O O . GLU A 1 627 ? -27.803 -2.346 15.170 1.00 91.00 627 GLU A O 1
ATOM 4801 N N . ARG A 1 628 ? -28.044 -3.688 16.961 1.00 92.88 628 ARG A N 1
ATOM 4802 C CA . ARG A 1 628 ? -26.959 -3.107 17.774 1.00 92.88 628 ARG A CA 1
ATOM 4803 C C . ARG A 1 628 ? -25.608 -3.800 17.567 1.00 92.88 628 ARG A C 1
ATOM 4805 O O . ARG A 1 628 ? -24.627 -3.393 18.185 1.00 92.88 628 ARG A O 1
ATOM 4812 N N . ILE A 1 629 ? -25.542 -4.815 16.704 1.00 95.31 629 ILE A N 1
ATOM 4813 C CA . ILE A 1 629 ? -24.357 -5.648 16.486 1.00 95.31 629 ILE A CA 1
ATOM 4814 C C . ILE A 1 629 ? -23.686 -5.314 15.141 1.00 95.31 629 ILE A C 1
ATOM 4816 O O . ILE A 1 629 ? -24.324 -5.285 14.083 1.00 95.31 629 ILE A O 1
ATOM 4820 N N . VAL A 1 630 ? -22.367 -5.109 15.184 1.00 97.00 630 VAL A N 1
ATOM 4821 C CA . VAL A 1 630 ? -21.475 -5.067 14.016 1.00 97.00 630 VAL A CA 1
ATOM 4822 C C . VAL A 1 630 ? -20.461 -6.202 14.136 1.00 97.00 630 VAL A C 1
ATOM 4824 O O . VAL A 1 630 ? -19.748 -6.277 15.134 1.00 97.00 630 VAL A O 1
ATOM 4827 N N . LEU A 1 631 ? -20.353 -7.055 13.116 1.00 97.25 631 LEU A N 1
ATOM 4828 C CA . LEU A 1 631 ? -19.233 -7.983 12.965 1.00 97.25 631 LEU A CA 1
ATOM 4829 C C . LEU A 1 631 ? -18.241 -7.420 11.953 1.00 97.25 631 LEU A C 1
ATOM 4831 O O . LEU A 1 631 ? -18.571 -7.243 10.780 1.00 97.25 631 LEU A O 1
ATOM 4835 N N . ALA A 1 632 ? -17.026 -7.144 12.415 1.00 96.81 632 ALA A N 1
ATOM 4836 C CA . ALA A 1 632 ? -15.921 -6.709 11.578 1.00 96.81 632 ALA A CA 1
ATOM 4837 C C . ALA A 1 632 ? -14.932 -7.857 11.353 1.00 96.81 632 ALA A C 1
ATOM 4839 O O . ALA A 1 632 ? -14.670 -8.653 12.259 1.00 96.81 632 ALA A O 1
ATOM 4840 N N . PHE A 1 633 ? -14.363 -7.913 10.151 1.00 95.88 633 PHE A N 1
ATOM 4841 C CA . PHE A 1 633 ? -13.300 -8.847 9.802 1.00 95.88 633 PHE A CA 1
ATOM 4842 C C . PHE A 1 633 ? -12.169 -8.124 9.071 1.00 95.88 633 PHE A C 1
ATOM 4844 O O . PHE A 1 633 ? -12.398 -7.465 8.057 1.00 95.88 633 PHE A O 1
ATOM 4851 N N . ALA A 1 634 ? -10.940 -8.309 9.536 1.00 91.62 634 ALA A N 1
ATOM 4852 C CA . ALA A 1 634 ? -9.735 -7.848 8.856 1.00 91.62 634 ALA A CA 1
ATOM 4853 C C . ALA A 1 634 ? -8.952 -9.078 8.369 1.00 91.62 634 ALA A C 1
ATOM 4855 O O . ALA A 1 634 ? -8.611 -9.951 9.167 1.00 91.62 634 ALA A O 1
ATOM 4856 N N . GLY A 1 635 ? -8.699 -9.177 7.062 1.00 87.25 635 GLY A N 1
ATOM 4857 C CA . GLY A 1 635 ? -8.048 -10.333 6.426 1.00 87.25 635 GLY A CA 1
ATOM 4858 C C . GLY A 1 635 ? -8.984 -11.423 5.880 1.00 87.25 635 GLY A C 1
ATOM 4859 O O . GLY A 1 635 ? -8.499 -12.381 5.280 1.00 87.25 635 GLY A O 1
ATOM 4860 N N . VAL A 1 636 ? -10.308 -11.272 6.015 1.00 89.88 636 VAL A N 1
ATOM 4861 C CA . VAL A 1 636 ? -11.318 -12.240 5.535 1.00 89.88 636 VAL A CA 1
ATOM 4862 C C . VAL A 1 636 ? -12.121 -11.648 4.372 1.00 89.88 636 VAL A C 1
ATOM 4864 O O . VAL A 1 636 ? -12.448 -10.463 4.366 1.00 89.88 636 VAL A O 1
ATOM 4867 N N . LYS A 1 637 ? -12.459 -12.470 3.372 1.00 88.62 637 LYS A N 1
ATOM 4868 C CA . LYS A 1 637 ? -13.245 -12.041 2.200 1.00 88.62 637 LYS A CA 1
ATOM 4869 C C . LYS A 1 637 ? -14.703 -11.772 2.579 1.00 88.62 637 LYS A C 1
ATOM 4871 O O . LYS A 1 637 ? -15.308 -12.580 3.283 1.00 88.62 637 LYS A O 1
ATOM 4876 N N . HIS A 1 638 ? -15.309 -10.722 2.016 1.00 92.12 638 HIS A N 1
ATOM 4877 C CA . HIS A 1 638 ? -16.675 -10.303 2.361 1.00 92.12 638 HIS A CA 1
ATOM 4878 C C . HIS A 1 638 ? -17.716 -11.431 2.257 1.00 92.12 638 HIS A C 1
ATOM 4880 O O . HIS A 1 638 ? -18.484 -11.670 3.182 1.00 92.12 638 HIS A O 1
ATOM 4886 N N . GLN A 1 639 ? -17.688 -12.204 1.167 1.00 89.88 639 GLN A N 1
ATOM 4887 C CA . GLN A 1 639 ? -18.617 -13.322 0.932 1.00 89.88 639 GLN A CA 1
ATOM 4888 C C . GLN A 1 639 ? -18.383 -14.555 1.823 1.00 89.88 639 GLN A C 1
ATOM 4890 O O . GLN A 1 639 ? -19.242 -15.433 1.901 1.00 89.88 639 GLN A O 1
ATOM 4895 N N . GLU A 1 640 ? -17.221 -14.665 2.465 1.00 91.94 640 GLU A N 1
ATOM 4896 C CA . GLU A 1 640 ? -16.922 -15.716 3.442 1.00 91.94 640 GLU A CA 1
ATOM 4897 C C . GLU A 1 640 ? -17.384 -15.285 4.834 1.00 91.94 640 GLU A C 1
ATOM 4899 O O . GLU A 1 640 ? -18.136 -16.015 5.480 1.00 91.94 640 GLU A O 1
ATOM 4904 N N . ALA A 1 641 ? -17.052 -14.048 5.220 1.00 94.81 641 ALA A N 1
ATOM 4905 C CA . ALA A 1 641 ? -17.586 -13.396 6.409 1.00 94.81 641 ALA A CA 1
ATOM 4906 C C . ALA A 1 641 ? -19.122 -13.431 6.422 1.00 94.81 641 ALA A C 1
ATOM 4908 O O . ALA A 1 641 ? -19.702 -13.937 7.375 1.00 94.81 641 ALA A O 1
ATOM 4909 N N . LEU A 1 642 ? -19.791 -13.007 5.342 1.00 95.62 642 LEU A N 1
ATOM 4910 C CA . LEU A 1 642 ? -21.254 -13.037 5.231 1.00 95.62 642 LEU A CA 1
ATOM 4911 C C . LEU A 1 642 ? -21.855 -14.420 5.511 1.00 95.62 642 LEU A C 1
ATOM 4913 O O . LEU A 1 642 ? -22.834 -14.508 6.241 1.00 95.62 642 LEU A O 1
ATOM 4917 N N . LYS A 1 643 ? -21.263 -15.503 4.991 1.00 95.62 643 LYS A N 1
ATOM 4918 C CA . LYS A 1 643 ? -21.743 -16.871 5.258 1.00 95.62 643 LYS A CA 1
ATOM 4919 C C . LYS A 1 643 ? -21.567 -17.264 6.719 1.00 95.62 643 LYS A C 1
ATOM 4921 O O . LYS A 1 643 ? -22.459 -17.880 7.291 1.00 95.62 643 LYS A O 1
ATOM 4926 N N . LEU A 1 644 ? -20.427 -16.917 7.317 1.00 96.38 644 LEU A N 1
ATOM 4927 C CA . LEU A 1 644 ? -20.164 -17.181 8.729 1.00 96.38 644 LEU A CA 1
ATOM 4928 C C . LEU A 1 644 ? -21.135 -16.396 9.623 1.00 96.38 644 LEU A C 1
ATOM 4930 O O . LEU A 1 644 ? -21.733 -16.982 10.520 1.00 96.38 644 LEU A O 1
ATOM 4934 N N . VAL A 1 645 ? -21.361 -15.106 9.353 1.00 96.25 645 VAL A N 1
ATOM 4935 C CA . VAL A 1 645 ? -22.308 -14.300 10.139 1.00 96.25 645 VAL A CA 1
ATOM 4936 C C . VAL A 1 645 ? -23.754 -14.750 9.920 1.00 96.25 645 VAL A C 1
ATOM 4938 O O . VAL A 1 645 ? -24.485 -14.860 10.896 1.00 96.25 645 VAL A O 1
ATOM 4941 N N . GLU A 1 646 ? -24.175 -15.090 8.700 1.00 95.38 646 GLU A N 1
ATOM 4942 C CA . GLU A 1 646 ? -25.521 -15.634 8.457 1.00 95.38 646 GLU A CA 1
ATOM 4943 C C . GLU A 1 646 ? -25.736 -16.942 9.243 1.00 95.38 646 GLU A C 1
ATOM 4945 O O . GLU A 1 646 ? -26.725 -17.070 9.960 1.00 95.38 646 GLU A O 1
ATOM 4950 N N . ASN A 1 647 ? -24.766 -17.866 9.208 1.00 95.50 647 ASN A N 1
ATOM 4951 C CA . ASN A 1 647 ? -24.829 -19.139 9.937 1.00 95.50 647 ASN A CA 1
ATOM 4952 C C . ASN A 1 647 ? -24.855 -18.979 11.470 1.00 95.50 647 ASN A C 1
ATOM 4954 O O . ASN A 1 647 ? -25.481 -19.789 12.150 1.00 95.50 647 ASN A O 1
ATOM 4958 N N . TYR A 1 648 ? -24.133 -17.994 12.016 1.00 95.19 648 TYR A N 1
ATOM 4959 C CA . TYR A 1 648 ? -23.919 -17.848 13.463 1.00 95.19 648 TYR A CA 1
ATOM 4960 C C . TYR A 1 648 ? -24.682 -16.687 14.117 1.00 95.19 648 TYR A C 1
ATOM 4962 O O . TYR A 1 648 ? -24.723 -16.616 15.344 1.00 95.19 648 TYR A O 1
ATOM 4970 N N . PHE A 1 649 ? -25.298 -15.788 13.348 1.00 94.69 649 PHE A N 1
ATOM 4971 C CA . PHE A 1 649 ? -26.034 -14.612 13.836 1.00 94.69 649 PHE A CA 1
ATOM 4972 C C . PHE A 1 649 ? -27.305 -14.284 13.023 1.00 94.69 649 PHE A C 1
ATOM 4974 O O . PHE A 1 649 ? -28.080 -13.441 13.474 1.00 94.69 649 PHE A O 1
ATOM 4981 N N . GLY A 1 650 ? -27.557 -14.906 11.862 1.00 89.88 650 GLY A N 1
ATOM 4982 C CA . GLY A 1 650 ? -28.686 -14.560 10.978 1.00 89.88 650 GLY A CA 1
ATOM 4983 C C . GLY A 1 650 ? -30.076 -14.907 11.532 1.00 89.88 650 GLY A C 1
ATOM 4984 O O . GLY A 1 650 ? -31.050 -14.206 11.259 1.00 89.88 650 GLY A O 1
ATOM 4985 N N . ASP A 1 651 ? -30.172 -15.932 12.380 1.00 89.25 651 ASP A N 1
ATOM 4986 C CA . ASP A 1 651 ? -31.406 -16.386 13.041 1.00 89.25 651 ASP A CA 1
ATOM 4987 C C . ASP A 1 651 ? -31.742 -15.626 14.340 1.00 89.25 651 ASP A C 1
ATOM 4989 O O . ASP A 1 651 ? -32.788 -15.881 14.940 1.00 89.25 651 ASP A O 1
ATOM 4993 N N . ILE A 1 652 ? -30.905 -14.673 14.777 1.00 87.25 652 ILE A N 1
ATOM 4994 C CA . ILE A 1 652 ? -31.216 -13.836 15.947 1.00 87.25 652 ILE A CA 1
ATOM 4995 C C . ILE A 1 652 ? -32.501 -13.031 15.657 1.00 87.25 652 ILE A C 1
ATOM 4997 O O . ILE A 1 652 ? -32.527 -12.287 14.668 1.00 87.25 652 ILE A O 1
ATOM 5001 N N . PRO A 1 653 ? -33.562 -13.132 16.489 1.00 78.31 653 PRO A N 1
ATOM 5002 C CA . PRO A 1 653 ? -34.846 -12.498 16.202 1.00 78.31 653 PRO A CA 1
ATOM 5003 C C . PRO A 1 653 ? -34.772 -10.967 16.167 1.00 78.31 653 PRO A C 1
ATOM 5005 O O . PRO A 1 653 ? -34.385 -10.327 17.143 1.00 78.31 653 PRO A O 1
ATOM 5008 N N . ASN A 1 654 ? -35.230 -10.365 15.068 1.00 71.62 654 ASN A N 1
ATOM 5009 C CA . ASN A 1 654 ? -35.401 -8.915 14.977 1.00 71.62 654 ASN A CA 1
ATOM 5010 C C . ASN A 1 654 ? -36.636 -8.469 15.782 1.00 71.62 654 ASN A C 1
ATOM 5012 O O . ASN A 1 654 ? -37.767 -8.883 15.498 1.00 71.62 654 ASN A O 1
ATOM 5016 N N . PHE A 1 655 ? -36.425 -7.581 16.757 1.00 59.31 655 PHE A N 1
ATOM 5017 C CA . PHE A 1 655 ? -37.456 -7.109 17.686 1.00 59.31 655 PHE A CA 1
ATOM 5018 C C . PHE A 1 655 ? -38.647 -6.428 16.977 1.00 59.31 655 PHE A C 1
ATOM 5020 O O . PHE A 1 655 ? -39.789 -6.535 17.433 1.00 59.31 655 PHE A O 1
ATOM 5027 N N . HIS A 1 656 ? -38.425 -5.792 15.819 1.00 52.34 656 HIS A N 1
ATOM 5028 C CA . HIS A 1 656 ? -39.470 -5.084 15.069 1.00 52.34 656 HIS A CA 1
ATOM 5029 C C . HIS A 1 656 ? -40.511 -5.994 14.393 1.00 52.34 656 HIS A C 1
ATOM 5031 O O . HIS A 1 656 ? -41.610 -5.521 14.093 1.00 52.34 656 HIS A O 1
ATOM 5037 N N . ASN A 1 657 ? -40.231 -7.285 14.178 1.00 40.72 657 ASN A N 1
ATOM 5038 C CA . ASN A 1 657 ? -41.223 -8.199 13.589 1.00 40.72 657 ASN A CA 1
ATOM 5039 C C . ASN A 1 657 ? -42.276 -8.675 14.607 1.00 40.72 657 ASN A C 1
ATOM 5041 O O . ASN A 1 657 ? -43.427 -8.906 14.233 1.00 40.72 657 ASN A O 1
ATOM 5045 N N . ASN A 1 658 ? -41.942 -8.740 15.901 1.00 34.62 658 ASN A N 1
ATOM 5046 C CA . ASN A 1 658 ? -42.868 -9.245 16.923 1.00 34.62 658 ASN A CA 1
ATOM 5047 C C . ASN A 1 658 ? -44.016 -8.272 17.259 1.00 34.62 658 ASN A C 1
ATOM 5049 O O . ASN A 1 658 ? -45.093 -8.721 17.652 1.00 34.62 658 ASN A O 1
ATOM 5053 N N . GLN A 1 659 ? -43.845 -6.962 17.035 1.00 34.31 659 GLN A N 1
ATOM 5054 C CA . GLN A 1 659 ? -44.943 -5.990 17.169 1.00 34.31 659 GLN A CA 1
ATOM 5055 C C . GLN A 1 659 ? -45.925 -6.006 15.988 1.00 34.31 659 GLN A C 1
ATOM 5057 O O . GLN A 1 659 ? -47.094 -5.679 16.170 1.00 34.31 659 GLN A O 1
ATOM 5062 N N . LYS A 1 660 ? -45.503 -6.424 14.784 1.00 32.41 660 LYS A N 1
ATOM 5063 C CA . LYS A 1 660 ? -46.432 -6.572 13.648 1.00 32.41 660 LYS A CA 1
ATOM 5064 C C . LYS A 1 660 ? -47.333 -7.798 13.792 1.00 32.41 660 LYS A C 1
ATOM 5066 O O . LYS A 1 660 ? -48.512 -7.700 13.481 1.00 32.41 660 LYS A O 1
ATOM 5071 N N . ASN A 1 661 ? -46.812 -8.897 14.338 1.00 30.66 661 ASN A N 1
ATOM 5072 C CA . ASN A 1 661 ? -47.571 -10.142 14.514 1.00 30.66 661 ASN A CA 1
ATOM 5073 C C . ASN A 1 661 ? -48.525 -10.143 15.725 1.00 30.66 661 ASN A C 1
ATOM 5075 O O . ASN A 1 661 ? -49.342 -11.048 15.845 1.00 30.66 661 ASN A O 1
ATOM 5079 N N . THR A 1 662 ? -48.448 -9.151 16.620 1.00 29.30 662 THR A N 1
ATOM 5080 C CA . THR A 1 662 ? -49.358 -9.009 17.779 1.00 29.30 662 THR A CA 1
ATOM 5081 C C . THR A 1 662 ? -50.470 -7.975 17.570 1.00 29.30 662 THR A C 1
ATOM 5083 O O . THR A 1 662 ? -51.357 -7.859 18.410 1.00 29.30 662 THR A O 1
ATOM 5086 N N . ALA A 1 663 ? -50.467 -7.262 16.438 1.00 30.09 663 ALA A N 1
ATOM 5087 C CA . ALA A 1 663 ? -51.465 -6.247 16.083 1.00 30.09 663 ALA A CA 1
ATOM 5088 C C . ALA A 1 663 ? -52.290 -6.607 14.826 1.00 30.09 663 ALA A C 1
ATOM 5090 O O . ALA A 1 663 ? -52.971 -5.747 14.272 1.00 30.09 663 ALA A O 1
ATOM 5091 N N . SER A 1 664 ? -52.224 -7.860 14.359 1.00 29.78 664 SER A N 1
ATOM 5092 C CA . SER A 1 664 ? -52.820 -8.308 13.090 1.00 29.78 664 SER A CA 1
ATOM 5093 C C . SER A 1 664 ? -53.776 -9.503 13.225 1.00 29.78 664 SER A C 1
ATOM 5095 O O . SER A 1 664 ? -53.825 -10.359 12.346 1.00 29.78 664 SER A O 1
ATOM 5097 N N . GLU A 1 665 ? -54.578 -9.533 14.292 1.00 29.83 665 GLU A N 1
ATOM 5098 C CA . GLU A 1 665 ? -55.830 -10.306 14.349 1.00 29.83 665 GLU A CA 1
ATOM 5099 C C . GLU A 1 665 ? -57.026 -9.373 14.600 1.00 29.83 665 GLU A C 1
ATOM 5101 O O . GLU A 1 665 ? -57.669 -9.417 15.645 1.00 29.83 665 GLU A O 1
ATOM 5106 N N . THR A 1 666 ? -57.313 -8.475 13.651 1.00 30.12 666 THR A N 1
ATOM 5107 C CA . THR A 1 666 ? -58.678 -8.006 13.311 1.00 30.12 666 THR A CA 1
ATOM 5108 C C . THR A 1 666 ? -58.662 -7.029 12.128 1.00 30.12 666 THR A C 1
ATOM 5110 O O . THR A 1 666 ? -57.723 -6.259 11.950 1.00 30.12 666 THR A O 1
ATOM 5113 N N . SER A 1 667 ? -59.782 -7.000 11.397 1.00 27.41 667 SER A N 1
ATOM 5114 C CA . SER A 1 667 ? -60.166 -6.079 10.308 1.00 27.41 667 SER A CA 1
ATOM 5115 C C . SER A 1 667 ? -59.602 -6.334 8.898 1.00 27.41 667 SER A C 1
ATOM 5117 O O . SER A 1 667 ? -58.417 -6.565 8.678 1.00 27.41 667 SER A O 1
ATOM 5119 N N . ASP A 1 668 ? -60.535 -6.311 7.943 1.00 26.00 668 ASP A N 1
ATOM 5120 C CA . ASP A 1 668 ? -60.382 -6.688 6.540 1.00 26.00 668 ASP A CA 1
ATOM 5121 C C . ASP A 1 668 ? -59.775 -5.607 5.633 1.00 26.00 668 ASP A C 1
ATOM 5123 O O . ASP A 1 668 ? -59.907 -4.405 5.856 1.00 26.00 668 ASP A O 1
ATOM 5127 N N . ASN A 1 669 ? -59.219 -6.091 4.520 1.00 27.70 669 ASN A N 1
ATOM 5128 C CA . ASN A 1 669 ? -59.127 -5.457 3.199 1.00 27.70 669 ASN A CA 1
ATOM 5129 C C . ASN A 1 669 ? -59.686 -4.023 3.038 1.00 27.70 669 ASN A C 1
ATOM 5131 O O . ASN A 1 669 ? -60.897 -3.827 2.929 1.00 27.70 669 ASN A O 1
ATOM 5135 N N . THR A 1 670 ? -58.814 -3.059 2.726 1.00 26.47 670 THR A N 1
ATOM 5136 C CA . THR A 1 670 ? -58.948 -2.274 1.475 1.00 26.47 670 THR A CA 1
ATOM 5137 C C . THR A 1 670 ? -57.669 -1.511 1.126 1.00 26.47 670 THR A C 1
ATOM 5139 O O . THR A 1 670 ? -57.025 -0.899 1.971 1.00 26.47 670 THR A O 1
ATOM 5142 N N . SER A 1 671 ? -57.304 -1.529 -0.155 1.00 27.44 671 SER A N 1
ATOM 5143 C CA . SER A 1 671 ? -56.125 -0.858 -0.708 1.00 27.44 671 SER A CA 1
ATOM 5144 C C . SER A 1 671 ? -56.481 0.487 -1.351 1.00 27.44 671 SER A C 1
ATOM 5146 O O . SER A 1 671 ? -57.222 0.490 -2.335 1.00 27.44 671 SER A O 1
ATOM 5148 N N . VAL A 1 672 ? -55.892 1.603 -0.902 1.00 26.97 672 VAL A N 1
ATOM 5149 C CA . VAL A 1 672 ? -55.830 2.854 -1.689 1.00 26.97 672 VAL A CA 1
ATOM 5150 C C . VAL A 1 672 ? -54.487 3.568 -1.482 1.00 26.97 672 VAL A C 1
ATOM 5152 O O . VAL A 1 672 ? -54.000 3.716 -0.367 1.00 26.97 672 VAL A O 1
ATOM 5155 N N . SER A 1 673 ? -53.897 4.017 -2.588 1.00 25.53 673 SER A N 1
ATOM 5156 C CA . SER A 1 673 ? -52.679 4.831 -2.686 1.00 25.53 673 SER A CA 1
ATOM 5157 C C . SER A 1 673 ? -52.893 6.302 -2.297 1.00 25.53 673 SER A C 1
ATOM 5159 O O . SER A 1 673 ? -53.892 6.887 -2.711 1.00 25.53 673 SER A O 1
ATOM 5161 N N . GLY A 1 674 ? -51.915 6.959 -1.659 1.00 24.25 674 GLY A N 1
ATOM 5162 C CA . GLY A 1 674 ? -51.964 8.416 -1.452 1.00 24.25 674 GLY A CA 1
ATOM 5163 C C . GLY A 1 674 ? -50.659 9.037 -0.945 1.00 24.25 674 GLY A C 1
ATOM 5164 O O . GLY A 1 674 ? -50.101 8.595 0.051 1.00 24.25 674 GLY A O 1
ATOM 5165 N N . GLN A 1 675 ? -50.180 10.068 -1.645 1.00 23.64 675 GLN A N 1
ATOM 5166 C CA . GLN A 1 675 ? -48.984 10.858 -1.320 1.00 23.64 675 GLN A CA 1
ATOM 5167 C C . GLN A 1 675 ? -49.115 11.605 0.021 1.00 23.64 675 GLN A C 1
ATOM 5169 O O . GLN A 1 675 ? -50.192 12.096 0.351 1.00 23.64 675 GLN A O 1
ATOM 5174 N N . LEU A 1 676 ? -48.000 11.781 0.741 1.00 23.80 676 LEU A N 1
ATOM 5175 C CA . LEU A 1 676 ? -47.919 12.617 1.945 1.00 23.80 676 LEU A CA 1
ATOM 5176 C C . LEU A 1 676 ? -47.123 13.904 1.681 1.00 23.80 676 LEU A C 1
ATOM 5178 O O . LEU A 1 676 ? -45.963 13.851 1.284 1.00 23.80 676 LEU A O 1
ATOM 5182 N N . ASN A 1 677 ? -47.744 15.045 1.987 1.00 22.36 677 ASN A N 1
ATOM 5183 C CA . ASN A 1 677 ? -47.082 16.314 2.304 1.00 22.36 677 ASN A CA 1
ATOM 5184 C C . ASN A 1 677 ? -47.448 16.687 3.759 1.00 22.36 677 ASN A C 1
ATOM 5186 O O . ASN A 1 677 ? -48.562 16.373 4.188 1.00 22.36 677 ASN A O 1
ATOM 5190 N N . PRO A 1 678 ? -46.559 17.339 4.528 1.00 29.06 678 PRO A N 1
ATOM 5191 C CA . PRO A 1 678 ? -46.762 17.572 5.959 1.00 29.06 678 PRO A CA 1
ATOM 5192 C C . PRO A 1 678 ? -47.485 18.896 6.264 1.00 29.06 678 PRO A C 1
ATOM 5194 O O . PRO A 1 678 ? -47.342 19.865 5.515 1.00 29.06 678 PRO A O 1
ATOM 5197 N N . PRO A 1 679 ? -48.162 18.990 7.425 1.00 26.86 679 PRO A N 1
ATOM 5198 C CA . PRO A 1 679 ? -48.362 20.275 8.086 1.00 26.86 679 PRO A CA 1
ATOM 5199 C C . PRO A 1 679 ? -47.926 20.318 9.564 1.00 26.86 679 PRO A C 1
ATOM 5201 O O . PRO A 1 679 ? -47.974 19.352 10.319 1.00 26.86 679 PRO A O 1
ATOM 5204 N N . HIS A 1 680 ? -47.515 21.526 9.934 1.00 22.48 680 HIS A N 1
ATOM 5205 C CA . HIS A 1 680 ? -46.998 22.021 11.208 1.00 22.48 680 HIS A CA 1
ATOM 5206 C C . HIS A 1 680 ? -47.900 21.887 12.462 1.00 22.48 680 HIS A C 1
ATOM 5208 O O . HIS A 1 680 ? -49.102 22.106 12.391 1.00 22.48 680 HIS A O 1
ATOM 5214 N N . VAL A 1 681 ? -47.223 21.766 13.621 1.00 23.94 681 VAL A N 1
ATOM 5215 C CA . VAL A 1 681 ? -47.425 22.523 14.891 1.00 23.94 681 VAL A CA 1
ATOM 5216 C C . VAL A 1 681 ? -48.777 22.431 15.622 1.00 23.94 681 VAL A C 1
ATOM 5218 O O . VAL A 1 681 ? -49.779 22.981 15.181 1.00 23.94 681 VAL A O 1
ATOM 5221 N N . SER A 1 682 ? -48.749 21.962 16.879 1.00 22.02 682 SER A N 1
ATOM 5222 C CA . SER A 1 682 ? -49.022 22.801 18.077 1.00 22.02 682 SER A CA 1
ATOM 5223 C C . SER A 1 682 ? -48.939 22.011 19.393 1.00 22.02 682 SER A C 1
ATOM 5225 O O . SER A 1 682 ? -49.266 20.830 19.452 1.00 22.02 682 SER A O 1
ATOM 5227 N N . SER A 1 683 ? -48.489 22.678 20.457 1.00 24.59 683 SER A N 1
ATOM 5228 C CA . SER A 1 683 ? -48.448 22.175 21.837 1.00 24.59 683 SER A CA 1
ATOM 5229 C C . SER A 1 683 ? -49.593 22.763 22.683 1.00 24.59 683 SER A C 1
ATOM 5231 O O . SER A 1 683 ? -49.997 23.900 22.436 1.00 24.59 683 SER A O 1
ATOM 5233 N N . PRO A 1 684 ? -50.086 22.049 23.715 1.00 22.73 684 PRO A N 1
ATOM 5234 C CA . PRO A 1 684 ? -50.901 22.636 24.781 1.00 22.73 684 PRO A CA 1
ATOM 5235 C C . PRO A 1 684 ? -50.260 22.534 26.181 1.00 22.73 684 PRO A C 1
ATOM 5237 O O . PRO A 1 684 ? -49.393 21.703 26.442 1.00 22.73 684 PRO A O 1
ATOM 5240 N N . GLN A 1 685 ? -50.697 23.417 27.084 1.00 21.08 685 GLN A N 1
ATOM 5241 C CA . GLN A 1 685 ? -50.187 23.577 28.454 1.00 21.08 685 GLN A CA 1
ATOM 5242 C C . GLN A 1 685 ? -50.983 22.776 29.511 1.00 21.08 685 GLN A C 1
ATOM 5244 O O . GLN A 1 685 ? -52.081 22.289 29.257 1.00 21.08 685 GLN A O 1
ATOM 5249 N N . LEU A 1 686 ? -50.400 22.696 30.715 1.00 23.88 686 LEU A N 1
ATOM 5250 C CA . LEU A 1 686 ? -50.927 22.124 31.969 1.00 23.88 686 LEU A CA 1
ATOM 5251 C C . LEU A 1 686 ? -52.258 22.749 32.449 1.00 23.88 686 LEU A C 1
ATOM 5253 O O . LEU A 1 686 ? -52.612 23.856 32.037 1.00 23.88 686 LEU A O 1
ATOM 5257 N N . PRO A 1 687 ? -52.921 22.120 33.442 1.00 24.17 687 PRO A N 1
ATOM 5258 C CA . PRO A 1 687 ? -53.043 22.832 34.727 1.00 24.17 687 PRO A CA 1
ATOM 5259 C C . PRO A 1 687 ? -52.846 21.983 36.009 1.00 24.17 687 PRO A C 1
ATOM 5261 O O . PRO A 1 687 ? -52.972 20.763 36.021 1.00 24.17 687 PRO A O 1
ATOM 5264 N N . PHE A 1 688 ? -52.558 22.691 37.109 1.00 22.30 688 PHE A N 1
ATOM 5265 C CA . PHE A 1 688 ? -52.356 22.217 38.493 1.00 22.30 688 PHE A CA 1
ATOM 5266 C C . PHE A 1 688 ? -53.645 21.764 39.214 1.00 22.30 688 PHE A C 1
ATOM 5268 O O . PHE A 1 688 ? -54.705 22.333 38.957 1.00 22.30 688 PHE A O 1
ATOM 5275 N N . ASN A 1 689 ? -53.516 20.935 40.272 1.00 22.42 689 ASN A N 1
ATOM 5276 C CA . ASN A 1 689 ? -54.033 21.314 41.608 1.00 22.42 689 ASN A CA 1
ATOM 5277 C C . ASN A 1 689 ? -53.489 20.498 42.810 1.00 22.42 689 ASN A C 1
ATOM 5279 O O . ASN A 1 689 ? -52.965 19.401 42.654 1.00 22.42 689 ASN A O 1
ATOM 5283 N N . ASN A 1 690 ? -53.613 21.089 44.007 1.00 21.27 690 ASN A N 1
ATOM 5284 C CA . ASN A 1 690 ? -53.059 20.650 45.306 1.00 21.27 690 ASN A CA 1
ATOM 5285 C C . ASN A 1 690 ? -53.887 19.565 46.041 1.00 21.27 690 ASN A C 1
ATOM 5287 O O . ASN A 1 690 ? -55.090 19.477 45.810 1.00 21.27 690 ASN A O 1
ATOM 5291 N N . ILE A 1 691 ? -53.302 18.897 47.058 1.00 22.44 691 ILE A N 1
ATOM 5292 C CA . ILE A 1 691 ? -53.637 19.060 48.507 1.00 22.44 691 ILE A CA 1
ATOM 5293 C C . ILE A 1 691 ? -52.797 18.123 49.419 1.00 22.44 691 ILE A C 1
ATOM 5295 O O . ILE A 1 691 ? -52.321 17.073 49.009 1.00 22.44 691 ILE A O 1
ATOM 5299 N N . SER A 1 692 ? -52.590 18.568 50.663 1.00 21.20 692 SER A N 1
ATOM 5300 C CA . SER A 1 692 ? -51.723 18.046 51.737 1.00 21.20 692 SER A CA 1
ATOM 5301 C C . SER A 1 692 ? -52.363 17.048 52.720 1.00 21.20 692 SER A C 1
ATOM 5303 O O . SER A 1 692 ? -53.557 17.170 52.995 1.00 21.20 692 SER A O 1
ATOM 5305 N N . SER A 1 693 ? -51.544 16.285 53.463 1.00 22.72 693 SER A N 1
ATOM 5306 C CA . SER A 1 693 ? -51.786 15.999 54.898 1.00 22.72 693 SER A CA 1
ATOM 5307 C C . SER A 1 693 ? -50.511 15.588 55.668 1.00 22.72 693 SER A C 1
ATOM 5309 O O . SER A 1 693 ? -49.579 15.025 55.104 1.00 22.72 693 SER A O 1
ATOM 5311 N N . GLN A 1 694 ? -50.458 15.920 56.965 1.00 21.58 694 GLN A N 1
ATOM 5312 C CA . GLN A 1 694 ? -49.369 15.610 57.911 1.00 21.58 694 GLN A CA 1
ATOM 5313 C C . GLN A 1 694 ? -49.742 14.414 58.806 1.00 21.58 694 GLN A C 1
ATOM 5315 O O . GLN A 1 694 ? -50.915 14.307 59.156 1.00 21.58 694 GLN A O 1
ATOM 5320 N N . ALA A 1 695 ? -48.763 13.641 59.305 1.00 22.25 695 ALA A N 1
ATOM 5321 C CA . ALA A 1 695 ? -48.768 13.106 60.683 1.00 22.25 695 ALA A CA 1
ATOM 5322 C C . ALA A 1 695 ? -47.423 12.465 61.100 1.00 22.25 695 ALA A C 1
ATOM 5324 O O . ALA A 1 695 ? -46.762 11.792 60.321 1.00 22.25 695 ALA A O 1
ATOM 5325 N N . ASN A 1 696 ? -47.074 12.653 62.372 1.00 21.02 696 ASN A N 1
ATOM 5326 C CA . ASN A 1 696 ? -46.043 11.988 63.192 1.00 21.02 696 ASN A CA 1
ATOM 5327 C C . ASN A 1 696 ? -46.590 12.060 64.653 1.00 21.02 696 ASN A C 1
ATOM 5329 O O . ASN A 1 696 ? -47.551 12.818 64.848 1.00 21.02 696 ASN A O 1
ATOM 5333 N N . PRO A 1 697 ? -46.032 11.427 65.713 1.00 33.28 697 PRO A N 1
ATOM 5334 C CA . PRO A 1 697 ? -44.909 10.479 65.818 1.00 33.28 697 PRO A CA 1
ATOM 5335 C C . PRO A 1 697 ? -45.265 9.228 66.681 1.00 33.28 697 PRO A C 1
ATOM 5337 O O . PRO A 1 697 ? -46.431 9.041 67.015 1.00 33.28 697 PRO A O 1
ATOM 5340 N N . LEU A 1 698 ? -44.272 8.426 67.119 1.00 21.61 698 LEU A N 1
ATOM 5341 C CA . LEU A 1 698 ? -44.069 7.992 68.532 1.00 21.61 698 LEU A CA 1
ATOM 5342 C C . LEU A 1 698 ? -42.885 7.006 68.699 1.00 21.61 698 LEU A C 1
ATOM 5344 O O . LEU A 1 698 ? -42.657 6.141 67.861 1.00 21.61 698 LEU A O 1
ATOM 5348 N N . THR A 1 699 ? -42.160 7.114 69.818 1.00 21.81 699 THR A N 1
ATOM 5349 C CA . THR A 1 699 ? -41.099 6.187 70.281 1.00 21.81 699 THR A CA 1
ATOM 5350 C C . THR A 1 699 ? -41.544 5.415 71.532 1.00 21.81 699 THR A C 1
ATOM 5352 O O . THR A 1 699 ? -42.466 5.848 72.228 1.00 21.81 699 THR A O 1
ATOM 5355 N N . PRO A 1 700 ? -40.891 4.280 71.854 1.00 24.36 700 PRO A N 1
ATOM 5356 C CA . PRO A 1 700 ? -40.127 4.259 73.110 1.00 24.36 700 PRO A CA 1
ATOM 5357 C C . PRO A 1 700 ? -38.787 3.488 73.052 1.00 24.36 700 PRO A C 1
ATOM 5359 O O . PRO A 1 700 ? -38.473 2.776 72.105 1.00 24.36 700 PRO A O 1
ATOM 5362 N N . SER A 1 701 ? -37.983 3.669 74.101 1.00 22.91 701 SER A N 1
ATOM 5363 C CA . SER A 1 701 ? -36.603 3.195 74.295 1.00 22.91 701 SER A CA 1
ATOM 5364 C C . SER A 1 701 ? -36.492 1.990 75.247 1.00 22.91 701 SER A C 1
ATOM 5366 O O . SER A 1 701 ? -37.435 1.748 75.995 1.00 22.91 701 SER A O 1
ATOM 5368 N N . ILE A 1 702 ? -35.322 1.307 75.294 1.00 23.72 702 ILE A N 1
ATOM 5369 C CA . ILE A 1 702 ? -34.516 1.039 76.527 1.00 23.72 702 ILE A CA 1
ATOM 5370 C C . ILE A 1 702 ? -33.275 0.123 76.292 1.00 23.72 702 ILE A C 1
ATOM 5372 O O . ILE A 1 702 ? -33.400 -0.930 75.688 1.00 23.72 702 ILE A O 1
ATOM 5376 N N . LEU A 1 703 ? -32.117 0.569 76.828 1.00 23.33 703 LEU A N 1
ATOM 5377 C CA . LEU A 1 703 ? -30.873 -0.101 77.325 1.00 23.33 703 LEU A CA 1
ATOM 5378 C C . LEU A 1 703 ? -30.273 -1.382 76.665 1.00 23.33 703 LEU A C 1
ATOM 5380 O O . LEU A 1 703 ? -30.997 -2.281 76.277 1.00 23.33 703 LEU A O 1
ATOM 5384 N N . ALA A 1 704 ? -28.961 -1.688 76.732 1.00 21.75 704 ALA A N 1
ATOM 5385 C CA . ALA A 1 704 ? -27.673 -0.947 76.770 1.00 21.75 704 ALA A CA 1
ATOM 5386 C C . ALA A 1 704 ? -26.513 -1.938 77.071 1.00 21.75 704 ALA A C 1
ATOM 5388 O O . ALA A 1 704 ? -26.678 -2.766 77.963 1.00 21.75 704 ALA A O 1
ATOM 5389 N N . GLN A 1 705 ? -25.319 -1.783 76.464 1.00 24.14 705 GLN A N 1
ATOM 5390 C CA . GLN A 1 705 ? -24.012 -2.115 77.090 1.00 24.14 705 GLN A CA 1
ATOM 5391 C C . GLN A 1 705 ? -22.795 -1.560 76.303 1.00 24.14 705 GLN A C 1
ATOM 5393 O O . GLN A 1 705 ? -22.879 -1.302 75.108 1.00 24.14 705 GLN A O 1
ATOM 5398 N N . THR A 1 706 ? -21.677 -1.326 77.005 1.00 22.22 706 THR A N 1
ATOM 5399 C CA . THR A 1 706 ? -20.456 -0.587 76.568 1.00 22.22 706 THR A CA 1
ATOM 5400 C C . THR A 1 706 ? -19.209 -1.494 76.622 1.00 22.22 706 THR A C 1
ATOM 5402 O O . THR A 1 706 ? -19.265 -2.491 77.331 1.00 22.22 706 THR A O 1
ATOM 5405 N N . SER A 1 707 ? -18.024 -1.237 76.042 1.00 21.62 707 SER A N 1
ATOM 5406 C CA . SER A 1 707 ? -17.309 -0.042 75.507 1.00 21.62 707 SER A CA 1
ATOM 5407 C C . SER A 1 707 ? -16.093 -0.554 74.658 1.00 21.62 707 SER A C 1
ATOM 5409 O O . SER A 1 707 ? -16.010 -1.776 74.530 1.00 21.62 707 SER A O 1
ATOM 5411 N N . PRO A 1 708 ? -15.098 0.231 74.147 1.00 26.84 708 PRO A N 1
ATOM 5412 C CA . PRO A 1 708 ? -14.847 1.682 74.190 1.00 26.84 708 PRO A CA 1
ATOM 5413 C C . PRO A 1 708 ? -14.538 2.345 72.815 1.00 26.84 708 PRO A C 1
ATOM 5415 O O . PRO A 1 708 ? -14.625 1.743 71.752 1.00 26.84 708 PRO A O 1
ATOM 5418 N N . LYS A 1 709 ? -14.187 3.639 72.857 1.00 22.17 709 LYS A N 1
ATOM 5419 C CA . LYS A 1 709 ? -14.085 4.578 71.724 1.00 22.17 709 LYS A CA 1
ATOM 5420 C C . LYS A 1 709 ? -12.732 4.548 70.993 1.00 22.17 709 LYS A C 1
ATOM 5422 O O . LYS A 1 709 ? -11.698 4.718 71.633 1.00 22.17 709 LYS A O 1
ATOM 5427 N N . ILE A 1 710 ? -12.773 4.575 69.659 1.00 25.62 710 ILE A N 1
ATOM 5428 C CA . ILE A 1 710 ? -11.811 5.303 68.810 1.00 25.62 710 ILE A CA 1
ATOM 5429 C C . ILE A 1 710 ? -12.642 6.199 67.882 1.00 25.62 710 ILE A C 1
ATOM 5431 O O . ILE A 1 710 ? -13.613 5.737 67.292 1.00 25.62 710 ILE A O 1
ATOM 5435 N N . THR A 1 711 ? -12.305 7.486 67.784 1.00 23.86 711 THR A N 1
ATOM 5436 C CA . THR A 1 711 ? -13.039 8.473 66.971 1.00 23.86 711 THR A CA 1
ATOM 5437 C C . THR A 1 711 ? -12.278 8.840 65.696 1.00 23.86 711 THR A C 1
ATOM 5439 O O . THR A 1 711 ? -11.270 9.544 65.798 1.00 23.86 711 THR A O 1
ATOM 5442 N N . PRO A 1 712 ? -12.780 8.493 64.500 1.00 25.89 712 PRO A N 1
ATOM 5443 C CA . PRO A 1 712 ? -12.446 9.192 63.265 1.00 25.89 712 PRO A CA 1
ATOM 5444 C C . PRO A 1 712 ? -13.336 10.437 63.132 1.00 25.89 712 PRO A C 1
ATOM 5446 O O . PRO A 1 712 ? -14.553 10.360 63.305 1.00 25.89 712 PRO A O 1
ATOM 5449 N N . ARG A 1 713 ? -12.752 11.597 62.805 1.00 24.64 713 ARG A N 1
ATOM 5450 C CA . ARG A 1 713 ? -13.533 12.781 62.404 1.00 24.64 713 ARG A CA 1
ATOM 5451 C C . ARG A 1 713 ? -14.218 12.496 61.064 1.00 24.64 713 ARG A C 1
ATOM 5453 O O . ARG A 1 713 ? -13.554 12.165 60.088 1.00 24.64 713 ARG A O 1
ATOM 5460 N N . SER A 1 714 ? -15.539 12.626 61.027 1.00 27.58 714 SER A N 1
ATOM 5461 C CA . SER A 1 714 ? -16.363 12.300 59.865 1.00 27.58 714 SER A CA 1
ATOM 5462 C C . SER A 1 714 ? -16.447 13.455 58.861 1.00 27.58 714 SER A C 1
ATOM 5464 O O . SER A 1 714 ? -17.181 14.416 59.088 1.00 27.58 714 SER A O 1
ATOM 5466 N N . THR A 1 715 ? -15.777 13.309 57.718 1.00 26.75 715 THR A N 1
ATOM 5467 C CA . THR A 1 715 ? -16.048 14.112 56.503 1.00 26.75 715 THR A CA 1
ATOM 5468 C C . THR A 1 715 ? -16.156 13.266 55.226 1.00 26.75 715 THR A C 1
ATOM 5470 O O . THR A 1 715 ? -16.516 13.788 54.180 1.00 26.75 715 THR A O 1
ATOM 5473 N N . PHE A 1 716 ? -15.884 11.958 55.307 1.00 36.50 716 PHE A N 1
ATOM 5474 C CA . PHE A 1 716 ? -15.734 11.065 54.149 1.00 36.50 716 PHE A CA 1
ATOM 5475 C C . PHE A 1 716 ? -17.063 10.675 53.473 1.00 36.50 716 PHE A C 1
ATOM 5477 O O . PHE A 1 716 ? -17.124 10.564 52.256 1.00 36.50 716 PHE A O 1
ATOM 5484 N N . TYR A 1 717 ? -18.140 10.478 54.241 1.00 30.47 717 TYR A N 1
ATOM 5485 C CA . TYR A 1 717 ? -19.393 9.927 53.701 1.00 30.47 717 TYR A CA 1
ATOM 5486 C C . TYR A 1 717 ? -20.254 10.938 52.923 1.00 30.47 717 TYR A C 1
ATOM 5488 O O . TYR A 1 717 ? -20.999 10.536 52.035 1.00 30.47 717 TYR A O 1
ATOM 5496 N N . ASN A 1 718 ? -20.123 12.243 53.186 1.00 26.91 718 ASN A N 1
ATOM 5497 C CA . ASN A 1 718 ? -21.082 13.243 52.694 1.00 26.91 718 ASN A CA 1
ATOM 5498 C C . ASN A 1 718 ? -21.010 13.537 51.184 1.00 26.91 718 ASN A C 1
ATOM 5500 O O . ASN A 1 718 ? -21.960 14.099 50.650 1.00 26.91 718 ASN A O 1
ATOM 5504 N N . TYR A 1 719 ? -19.928 13.161 50.491 1.00 30.11 719 TYR A N 1
ATOM 5505 C CA . TYR A 1 719 ? -19.830 13.294 49.027 1.00 30.11 719 TYR A CA 1
ATOM 5506 C C . TYR A 1 719 ? -20.357 12.072 48.257 1.00 30.11 719 TYR A C 1
ATOM 5508 O O . TYR A 1 719 ? -20.552 12.161 47.049 1.00 30.11 719 TYR A O 1
ATOM 5516 N N . LEU A 1 720 ? -20.631 10.958 48.947 1.00 33.84 720 LEU A N 1
ATOM 5517 C CA . LEU A 1 720 ? -21.266 9.761 48.378 1.00 33.84 720 LEU A CA 1
ATOM 5518 C C . LEU A 1 720 ? -22.732 9.597 48.828 1.00 33.84 720 LEU A C 1
ATOM 5520 O O . LEU A 1 720 ? -23.453 8.785 48.261 1.00 33.84 720 LEU A O 1
ATOM 5524 N N . SER A 1 721 ? -23.196 10.348 49.836 1.00 27.61 721 SER A N 1
ATOM 5525 C CA . SER A 1 721 ? -24.466 10.073 50.528 1.00 27.61 721 SER A CA 1
ATOM 5526 C C . SER A 1 721 ? -25.649 10.992 50.189 1.00 27.61 721 SER A C 1
ATOM 5528 O O . SER A 1 721 ? -26.678 10.898 50.854 1.00 27.61 721 SER A O 1
ATOM 5530 N N . THR A 1 722 ? -25.561 11.889 49.201 1.00 27.38 722 THR A N 1
ATOM 5531 C CA . THR A 1 722 ? -26.665 12.830 48.888 1.00 27.38 722 THR A CA 1
ATOM 5532 C C . THR A 1 722 ? -27.850 12.201 48.137 1.00 27.38 722 THR A C 1
ATOM 5534 O O . THR A 1 722 ? -28.794 12.913 47.809 1.00 27.38 722 THR A O 1
ATOM 5537 N N . TRP A 1 723 ? -27.806 10.892 47.855 1.00 33.44 723 TRP A N 1
ATOM 5538 C CA . TRP A 1 723 ? -28.792 10.165 47.039 1.00 33.44 723 TRP A CA 1
ATOM 5539 C C . TRP A 1 723 ? -29.287 8.864 47.701 1.00 33.44 723 TRP A C 1
ATOM 5541 O O . TRP A 1 723 ? -29.578 7.882 47.026 1.00 33.44 723 TRP A O 1
ATOM 5551 N N . ALA A 1 724 ? -29.407 8.853 49.031 1.00 24.31 724 ALA A N 1
ATOM 5552 C CA . ALA A 1 724 ? -30.164 7.823 49.743 1.00 24.31 724 ALA A CA 1
ATOM 5553 C C . ALA A 1 724 ? -31.619 8.288 49.942 1.00 24.31 724 ALA A C 1
ATOM 5555 O O . ALA A 1 724 ? -31.868 9.234 50.690 1.00 24.31 724 ALA A O 1
ATOM 5556 N N . ILE A 1 725 ? -32.569 7.619 49.283 1.00 27.64 725 ILE A N 1
ATOM 5557 C CA . ILE A 1 725 ? -34.010 7.698 49.579 1.00 27.64 725 ILE A CA 1
ATOM 5558 C C . ILE A 1 725 ? -34.444 6.355 50.187 1.00 27.64 725 ILE A C 1
ATOM 5560 O O . ILE A 1 725 ? -33.851 5.319 49.891 1.00 27.64 725 ILE A O 1
ATOM 5564 N N . ASP A 1 726 ? -35.421 6.404 51.095 1.00 24.78 726 ASP A N 1
ATOM 5565 C CA . ASP A 1 726 ? -35.783 5.332 52.028 1.00 24.78 726 ASP A CA 1
ATOM 5566 C C . ASP A 1 726 ? -36.031 3.942 51.414 1.00 24.78 726 ASP A C 1
ATOM 5568 O O . ASP A 1 726 ? -36.723 3.769 50.411 1.00 24.78 726 ASP A O 1
ATOM 5572 N N . ASN A 1 727 ? -35.561 2.921 52.136 1.00 30.47 727 ASN A N 1
ATOM 5573 C CA . ASN A 1 727 ? -35.923 1.525 51.909 1.00 30.47 727 ASN A CA 1
ATOM 5574 C C . ASN A 1 727 ? -37.396 1.273 52.276 1.00 30.47 727 ASN A C 1
ATOM 5576 O O . ASN A 1 727 ? -37.715 1.197 53.464 1.00 30.47 727 ASN A O 1
ATOM 5580 N N . SER A 1 728 ? -38.270 1.043 51.292 1.00 29.02 728 SER A N 1
ATOM 5581 C CA . SER A 1 728 ? -39.245 -0.073 51.301 1.00 29.02 728 SER A CA 1
ATOM 5582 C C . SER A 1 728 ? -40.219 -0.032 50.115 1.00 29.02 728 SER A C 1
ATOM 5584 O O . SER A 1 728 ? -41.250 0.632 50.168 1.00 29.02 728 SER A O 1
ATOM 5586 N N . THR A 1 729 ? -39.969 -0.860 49.097 1.00 26.86 729 THR A N 1
ATOM 5587 C CA . THR A 1 729 ? -41.024 -1.333 48.184 1.00 26.86 729 THR A CA 1
ATOM 5588 C C . THR A 1 729 ? -40.640 -2.671 47.560 1.00 26.86 729 THR A C 1
ATOM 5590 O O . THR A 1 729 ? -39.464 -2.962 47.349 1.00 26.86 729 THR A O 1
ATOM 5593 N N . GLU A 1 730 ? -41.642 -3.510 47.308 1.00 28.36 730 GLU A N 1
ATOM 5594 C CA . GLU A 1 730 ? -41.482 -4.850 46.738 1.00 28.36 730 GLU A CA 1
ATOM 5595 C C . GLU A 1 730 ? -41.026 -4.796 45.270 1.00 28.36 730 GLU A C 1
ATOM 5597 O O . GLU A 1 730 ? -41.360 -3.863 44.537 1.00 28.36 730 GLU A O 1
ATOM 5602 N N . ILE A 1 731 ? -40.293 -5.821 44.821 1.00 33.00 731 ILE A N 1
ATOM 5603 C CA . ILE A 1 731 ? -39.821 -5.935 43.433 1.00 33.00 731 ILE A CA 1
ATOM 5604 C C . ILE A 1 731 ? -41.008 -6.276 42.519 1.00 33.00 731 ILE A C 1
ATOM 5606 O O . ILE A 1 731 ? -41.297 -7.443 42.257 1.00 33.00 731 ILE A O 1
ATOM 5610 N N . HIS A 1 732 ? -41.676 -5.246 42.000 1.00 33.25 732 HIS A N 1
ATOM 5611 C CA . HIS A 1 732 ? -42.662 -5.370 40.931 1.00 33.25 732 HIS A CA 1
ATOM 5612 C C . HIS A 1 732 ? -42.374 -4.382 39.792 1.00 33.25 732 HIS A C 1
ATOM 5614 O O . HIS A 1 732 ? -42.402 -3.171 39.982 1.00 33.25 732 HIS A O 1
ATOM 5620 N N . ASN A 1 733 ? -42.197 -4.951 38.593 1.00 33.06 733 ASN A N 1
ATOM 5621 C CA . ASN A 1 733 ? -41.936 -4.321 37.291 1.00 33.06 733 ASN A CA 1
ATOM 5622 C C . ASN A 1 733 ? -40.534 -3.708 37.098 1.00 33.06 733 ASN A C 1
ATOM 5624 O O . ASN A 1 733 ? -40.201 -2.670 37.662 1.00 33.06 733 ASN A O 1
ATOM 5628 N N . LEU A 1 734 ? -39.754 -4.315 36.191 1.00 38.50 734 LEU A N 1
ATOM 5629 C CA . LEU A 1 734 ? -38.615 -3.651 35.543 1.00 38.50 734 LEU A CA 1
ATOM 5630 C C . LEU A 1 734 ? -39.098 -2.370 34.824 1.00 38.50 734 LEU A C 1
ATOM 5632 O O . LEU A 1 734 ? -40.208 -2.387 34.276 1.00 38.50 734 LEU A O 1
ATOM 5636 N N . PRO A 1 735 ? -38.309 -1.277 34.791 1.00 37.03 735 PRO A N 1
ATOM 5637 C CA . PRO A 1 735 ? -38.799 -0.001 34.281 1.00 37.03 735 PRO A CA 1
ATOM 5638 C C . PRO A 1 735 ? -39.141 0.024 32.787 1.00 37.03 735 PRO A C 1
ATOM 5640 O O . PRO A 1 735 ? -38.652 -0.753 31.968 1.00 37.03 735 PRO A O 1
ATOM 5643 N N . SER A 1 736 ? -39.965 1.016 32.455 1.00 43.34 736 SER A N 1
ATOM 5644 C CA . SER A 1 736 ? -40.296 1.487 31.109 1.00 43.34 736 SER A CA 1
ATOM 5645 C C . SER A 1 736 ? -39.084 1.672 30.184 1.00 43.34 736 SER A C 1
ATOM 5647 O O . SER A 1 736 ? -37.991 1.989 30.641 1.00 43.34 736 SER A O 1
ATOM 5649 N N . SER A 1 737 ? -39.334 1.560 28.874 1.00 56.81 737 SER A N 1
ATOM 5650 C CA . SER A 1 737 ? -38.381 1.713 27.761 1.00 56.81 737 SER A CA 1
ATOM 5651 C C . SER A 1 737 ? -37.203 2.662 28.024 1.00 56.81 737 SER A C 1
ATOM 5653 O O . SER A 1 737 ? -37.387 3.878 28.092 1.00 56.81 737 SER A O 1
ATOM 5655 N N . LEU A 1 738 ? -35.994 2.096 28.075 1.00 69.94 738 LEU A N 1
ATOM 5656 C CA . LEU A 1 738 ? -34.734 2.839 28.031 1.00 69.94 738 LEU A CA 1
ATOM 5657 C C . LEU A 1 738 ? -34.641 3.650 26.729 1.00 69.94 738 LEU A C 1
ATOM 5659 O O . LEU A 1 738 ? -34.786 3.096 25.638 1.00 69.94 738 LEU A O 1
ATOM 5663 N N . ASP A 1 739 ? -34.373 4.951 26.847 1.00 75.69 739 ASP A N 1
ATOM 5664 C CA . ASP A 1 739 ? -34.084 5.813 25.701 1.00 75.69 739 ASP A CA 1
ATOM 5665 C C . ASP A 1 739 ? -32.599 5.717 25.332 1.00 75.69 739 ASP A C 1
ATOM 5667 O O . ASP A 1 739 ? -31.743 6.409 25.883 1.00 75.69 739 ASP A O 1
ATOM 5671 N N . PHE A 1 740 ? -32.288 4.854 24.365 1.00 78.69 740 PHE A N 1
ATOM 5672 C CA . PHE A 1 740 ? -30.925 4.691 23.850 1.00 78.69 740 PHE A CA 1
ATOM 5673 C C . PHE A 1 740 ? -30.409 5.922 23.080 1.00 78.69 740 PHE A C 1
ATOM 5675 O O . PHE A 1 740 ? -29.223 5.972 22.758 1.00 78.69 740 PHE A O 1
ATOM 5682 N N . SER A 1 741 ? -31.275 6.896 22.771 1.00 79.38 741 SER A N 1
ATOM 5683 C CA . SER A 1 741 ? -30.935 8.119 22.033 1.00 79.38 741 SER A CA 1
ATOM 5684 C C . SER A 1 741 ? -30.659 9.333 22.927 1.00 79.38 741 SER A C 1
ATOM 5686 O O . SER A 1 741 ? -30.369 10.412 22.405 1.00 79.38 741 SER A O 1
ATOM 5688 N N . GLN A 1 742 ? -30.703 9.170 24.257 1.00 88.62 742 GLN A N 1
ATOM 5689 C CA . GLN A 1 742 ? -30.471 10.259 25.204 1.00 88.62 742 GLN A CA 1
ATOM 5690 C C . GLN A 1 742 ? -29.080 10.904 24.997 1.00 88.62 742 GLN A C 1
ATOM 5692 O O . GLN A 1 742 ? -28.056 10.227 25.163 1.00 88.62 742 GLN A O 1
ATOM 5697 N N . PRO A 1 743 ? -29.014 12.212 24.675 1.00 91.25 743 PRO A N 1
ATOM 5698 C CA . PRO A 1 743 ? -27.751 12.898 24.452 1.00 91.25 743 PRO A CA 1
ATOM 5699 C C . PRO A 1 743 ? -27.061 13.265 25.771 1.00 91.25 743 PRO A C 1
ATOM 5701 O O . PRO A 1 743 ? -27.708 13.606 26.764 1.00 91.25 743 PRO A O 1
ATOM 5704 N N . SER A 1 744 ? -25.731 13.254 25.765 1.00 92.94 744 SER A N 1
ATOM 5705 C CA . SER A 1 744 ? -24.907 13.545 26.936 1.00 92.94 744 SER A CA 1
ATOM 5706 C C . SER A 1 744 ? -24.859 15.026 27.289 1.00 92.94 744 SER A C 1
ATOM 5708 O O . SER A 1 744 ? -24.353 15.849 26.525 1.00 92.94 744 SER A O 1
ATOM 5710 N N . HIS A 1 745 ? -25.326 15.367 28.490 1.00 94.75 745 HIS A N 1
ATOM 5711 C CA . HIS A 1 745 ? -25.303 16.733 29.005 1.00 94.75 745 HIS A CA 1
ATOM 5712 C C . HIS A 1 745 ? -24.035 16.982 29.833 1.00 94.75 745 HIS A C 1
ATOM 5714 O O . HIS A 1 745 ? -23.919 16.526 30.972 1.00 94.75 745 HIS A O 1
ATOM 5720 N N . TYR A 1 746 ? -23.068 17.702 29.267 1.00 95.62 746 TYR A N 1
ATOM 5721 C CA . TYR A 1 746 ? -21.870 18.121 29.993 1.00 95.62 746 TYR A CA 1
ATOM 5722 C C . TYR A 1 746 ? -22.200 19.269 30.962 1.00 95.62 746 TYR A C 1
ATOM 5724 O O . TYR A 1 746 ? -22.651 20.337 30.548 1.00 95.62 746 TYR A O 1
ATOM 5732 N N . THR A 1 747 ? -21.942 19.085 32.256 1.00 94.38 747 THR A N 1
ATOM 5733 C CA . THR A 1 747 ? -22.209 20.100 33.288 1.00 94.38 747 THR A CA 1
ATOM 5734 C C . THR A 1 747 ? -20.971 20.878 33.720 1.00 94.38 747 THR A C 1
ATOM 5736 O O . THR A 1 747 ? -21.115 21.967 34.282 1.00 94.38 747 THR A O 1
ATOM 5739 N N . GLY A 1 748 ? -19.771 20.326 33.521 1.00 92.12 748 GLY A N 1
ATOM 5740 C CA . GLY A 1 748 ? -18.579 20.741 34.265 1.00 92.12 748 GLY A CA 1
ATOM 5741 C C . GLY A 1 748 ? -18.693 20.404 35.760 1.00 92.12 748 GLY A C 1
ATOM 5742 O O . GLY A 1 748 ? -19.753 19.971 36.233 1.00 92.12 748 GLY A O 1
ATOM 5743 N N . GLY A 1 749 ? -17.638 20.636 36.542 1.00 91.75 749 GLY A N 1
ATOM 5744 C CA . GLY A 1 749 ? -17.691 20.381 37.985 1.00 91.75 749 GLY A CA 1
ATOM 5745 C C . GLY A 1 749 ? -16.345 20.270 38.691 1.00 91.75 749 GLY A C 1
ATOM 5746 O O . GLY A 1 749 ? -15.285 20.407 38.089 1.00 91.75 749 GLY A O 1
ATOM 5747 N N . PHE A 1 750 ? -16.412 19.986 39.989 1.00 92.81 750 PHE A N 1
ATOM 5748 C CA . PHE A 1 750 ? -15.249 19.765 40.836 1.00 92.81 750 PHE A CA 1
ATOM 5749 C C . PHE A 1 750 ? -15.427 18.512 41.676 1.00 92.81 750 PHE A C 1
ATOM 5751 O O . PHE A 1 750 ? -16.501 18.294 42.241 1.00 92.81 750 PHE A O 1
ATOM 5758 N N . LEU A 1 751 ? -14.362 17.724 41.786 1.00 92.19 751 LEU A N 1
ATOM 5759 C CA . LEU A 1 751 ? -14.273 16.621 42.730 1.00 92.19 751 LEU A CA 1
ATOM 5760 C C . LEU A 1 751 ? -12.896 16.643 43.398 1.00 92.19 751 LEU A C 1
ATOM 5762 O O . LEU A 1 751 ? -11.873 16.567 42.720 1.00 92.19 751 LEU A O 1
ATOM 5766 N N . SER A 1 752 ? -12.879 16.723 44.726 1.00 89.75 752 SER A N 1
ATOM 5767 C CA . SER A 1 752 ? -11.662 16.559 45.522 1.00 89.75 752 SER A CA 1
ATOM 5768 C C . SER A 1 752 ? -11.707 15.216 46.239 1.00 89.75 752 SER A C 1
ATOM 5770 O O . SER A 1 752 ? -12.695 14.903 46.910 1.00 89.75 752 SER A O 1
ATOM 5772 N N . LEU A 1 753 ? -10.659 14.414 46.081 1.00 88.88 753 LEU A N 1
ATOM 5773 C CA . LEU A 1 753 ? -10.499 13.149 46.789 1.00 88.88 753 LEU A CA 1
ATOM 5774 C C . LEU A 1 753 ? -9.806 13.349 48.144 1.00 88.88 753 LEU A C 1
ATOM 5776 O O . LEU A 1 753 ? -9.032 14.292 48.310 1.00 88.88 753 LEU A O 1
ATOM 5780 N N . PRO A 1 754 ? -10.027 12.435 49.107 1.00 85.44 754 PRO A N 1
ATOM 5781 C CA . PRO A 1 754 ? -9.294 12.414 50.367 1.00 85.44 754 PRO A CA 1
ATOM 5782 C C . PRO A 1 754 ? -7.778 12.418 50.150 1.00 85.44 754 PRO A C 1
ATOM 5784 O O . PRO A 1 754 ? -7.266 11.693 49.289 1.00 85.44 754 PRO A O 1
ATOM 5787 N N . ASN A 1 755 ? -7.072 13.206 50.965 1.00 85.00 755 ASN A N 1
ATOM 5788 C CA . ASN A 1 755 ? -5.635 13.383 50.814 1.00 85.00 755 ASN A CA 1
ATOM 5789 C C . ASN A 1 755 ? -4.876 12.057 50.942 1.00 85.00 755 ASN A C 1
ATOM 5791 O O . ASN A 1 755 ? -5.121 11.271 51.862 1.00 85.00 755 ASN A O 1
ATOM 5795 N N . LEU A 1 756 ? -3.903 11.855 50.057 1.00 84.19 756 LEU A N 1
ATOM 5796 C CA . LEU A 1 756 ? -2.981 10.729 50.130 1.00 84.19 756 LEU A CA 1
ATOM 5797 C C . LEU A 1 756 ? -2.039 10.903 51.335 1.00 84.19 756 LEU A C 1
ATOM 5799 O O . LEU A 1 756 ? -1.561 12.018 51.583 1.00 84.19 756 LEU A O 1
ATOM 5803 N N . PRO A 1 757 ? -1.755 9.829 52.095 1.00 81.50 757 PRO A N 1
ATOM 5804 C CA . PRO A 1 757 ? -0.689 9.853 53.088 1.00 81.50 757 PRO A CA 1
ATOM 5805 C C . PRO A 1 757 ? 0.679 9.987 52.393 1.00 81.50 757 PRO A C 1
ATOM 5807 O O . PRO A 1 757 ? 0.807 9.592 51.231 1.00 81.50 757 PRO A O 1
ATOM 5810 N N . PRO A 1 758 ? 1.721 10.477 53.092 1.00 78.56 758 PRO A N 1
ATOM 5811 C CA . PRO A 1 758 ? 3.082 10.456 52.565 1.00 78.56 758 PRO A CA 1
ATOM 5812 C C . PRO A 1 758 ? 3.509 9.026 52.179 1.00 78.56 758 PRO A C 1
ATOM 5814 O O . PRO A 1 758 ? 3.111 8.067 52.855 1.00 78.56 758 PRO A O 1
ATOM 5817 N N . PRO A 1 759 ? 4.318 8.849 51.118 1.00 80.44 759 PRO A N 1
ATOM 5818 C CA . PRO A 1 759 ? 4.760 7.530 50.681 1.00 80.44 759 PRO A CA 1
ATOM 5819 C C . PRO A 1 759 ? 5.585 6.826 51.767 1.00 80.44 759 PRO A C 1
ATOM 5821 O O . PRO A 1 759 ? 6.496 7.399 52.359 1.00 80.44 759 PRO A O 1
ATOM 5824 N N . THR A 1 760 ? 5.298 5.543 52.006 1.00 76.94 760 THR A N 1
ATOM 5825 C CA . THR A 1 760 ? 5.952 4.739 53.059 1.00 76.94 760 THR A CA 1
ATOM 5826 C C . THR A 1 760 ? 7.440 4.482 52.814 1.00 76.94 760 THR A C 1
ATOM 5828 O O . THR A 1 760 ? 8.174 4.185 53.754 1.00 76.94 760 THR A O 1
ATOM 5831 N N . ASN A 1 761 ? 7.895 4.597 51.564 1.00 76.38 761 ASN A N 1
ATOM 5832 C CA . ASN A 1 761 ? 9.306 4.593 51.199 1.00 76.38 761 ASN A CA 1
ATOM 5833 C C . ASN A 1 761 ? 9.737 6.031 50.846 1.00 76.38 761 ASN A C 1
ATOM 5835 O O . ASN A 1 761 ? 9.290 6.532 49.812 1.00 76.38 761 ASN A O 1
ATOM 5839 N N . PRO A 1 762 ? 10.659 6.656 51.611 1.00 71.12 762 PRO A N 1
ATOM 5840 C CA . PRO A 1 762 ? 11.163 8.011 51.350 1.00 71.12 762 PRO A CA 1
ATOM 5841 C C . PRO A 1 762 ? 11.852 8.213 49.990 1.00 71.12 762 PRO A C 1
ATOM 5843 O O . PRO A 1 762 ? 12.192 9.338 49.639 1.00 71.12 762 PRO A O 1
ATOM 5846 N N . SER A 1 763 ? 12.111 7.135 49.241 1.00 73.06 763 SER A N 1
ATOM 5847 C CA . SER A 1 763 ? 12.681 7.199 47.888 1.00 73.06 763 SER A CA 1
ATOM 5848 C C . SER A 1 763 ? 11.645 7.499 46.798 1.00 73.06 763 SER A C 1
ATOM 5850 O O . SER A 1 763 ? 12.042 7.791 45.672 1.00 73.06 763 SER A O 1
ATOM 5852 N N . PHE A 1 764 ? 10.343 7.417 47.096 1.00 76.31 764 PHE A N 1
ATOM 5853 C CA . PHE A 1 764 ? 9.289 7.854 46.177 1.00 76.31 764 PHE A CA 1
ATOM 5854 C C . PHE A 1 764 ? 8.855 9.290 46.506 1.00 76.31 764 PHE A C 1
ATOM 5856 O O . PHE A 1 764 ? 8.700 9.616 47.685 1.00 76.31 764 PHE A O 1
ATOM 5863 N N . PRO A 1 765 ? 8.636 10.155 45.500 1.00 79.69 765 PRO A N 1
ATOM 5864 C CA . PRO A 1 765 ? 8.143 11.504 45.740 1.00 79.69 765 PRO A CA 1
ATOM 5865 C C . PRO A 1 765 ? 6.695 11.477 46.245 1.00 79.69 765 PRO A C 1
ATOM 5867 O O . PRO A 1 765 ? 5.861 10.717 45.754 1.00 79.69 765 PRO A O 1
ATOM 5870 N N . ALA A 1 766 ? 6.376 12.355 47.196 1.00 85.81 766 ALA A N 1
ATOM 5871 C CA . ALA A 1 766 ? 4.994 12.715 47.487 1.00 85.81 766 ALA A CA 1
ATOM 5872 C C . ALA A 1 766 ? 4.438 13.521 46.301 1.00 85.81 766 ALA A C 1
ATOM 5874 O O . ALA A 1 766 ? 5.049 14.515 45.899 1.00 85.81 766 ALA A O 1
ATOM 5875 N N . LEU A 1 767 ? 3.300 13.103 45.740 1.00 90.94 767 LEU A N 1
ATOM 5876 C CA . LEU A 1 767 ? 2.708 13.702 44.541 1.00 90.94 767 LEU A CA 1
ATOM 5877 C C . LEU A 1 767 ? 1.232 14.039 44.762 1.00 90.94 767 LEU A C 1
ATOM 5879 O O . LEU A 1 767 ? 0.448 13.209 45.212 1.00 90.94 767 LEU A O 1
ATOM 5883 N N . THR A 1 768 ? 0.856 15.261 44.401 1.00 92.00 768 THR A N 1
ATOM 5884 C CA . THR A 1 768 ? -0.532 15.669 44.186 1.00 92.00 768 THR A CA 1
ATOM 5885 C C . THR A 1 768 ? -0.874 15.484 42.713 1.00 92.00 768 THR A C 1
ATOM 5887 O O . THR A 1 768 ? -0.098 15.879 41.841 1.00 92.00 768 THR A O 1
ATOM 5890 N N . HIS A 1 769 ? -2.056 14.940 42.440 1.00 94.50 769 HIS A N 1
ATOM 5891 C CA . HIS A 1 769 ? -2.550 14.689 41.090 1.00 94.50 769 HIS A CA 1
ATOM 5892 C C . HIS A 1 769 ? -3.708 15.629 40.753 1.00 94.50 769 HIS A C 1
ATOM 5894 O O . HIS A 1 769 ? -4.619 15.815 41.564 1.00 94.50 769 HIS A O 1
ATOM 5900 N N . ILE A 1 770 ? -3.686 16.208 39.554 1.00 95.38 770 ILE A N 1
ATOM 5901 C CA . ILE A 1 770 ? -4.698 17.151 39.076 1.00 95.38 770 ILE A CA 1
ATOM 5902 C C . ILE A 1 770 ? -5.077 16.863 37.621 1.00 95.38 770 ILE A C 1
ATOM 5904 O O . ILE A 1 770 ? -4.228 16.673 36.751 1.00 95.38 770 ILE A O 1
ATOM 5908 N N . HIS A 1 771 ? -6.378 16.853 37.350 1.00 96.88 771 HIS A N 1
ATOM 5909 C CA . HIS A 1 771 ? -6.944 16.794 36.008 1.00 96.88 771 HIS A CA 1
ATOM 5910 C C . HIS A 1 771 ? -7.763 18.059 35.762 1.00 96.88 771 HIS A C 1
ATOM 5912 O O . HIS A 1 771 ? -8.654 18.367 36.550 1.00 96.88 771 HIS A O 1
ATOM 5918 N N . LEU A 1 772 ? -7.490 18.753 34.658 1.00 97.44 772 LEU A N 1
ATOM 5919 C CA . LEU A 1 772 ? -8.287 19.871 34.147 1.00 97.44 772 LEU A CA 1
ATOM 5920 C C . LEU A 1 772 ? -8.867 19.461 32.793 1.00 97.44 772 LEU A C 1
ATOM 5922 O O . LEU A 1 772 ? -8.101 19.120 31.890 1.00 97.44 772 LEU A O 1
ATOM 5926 N N . ALA A 1 773 ? -10.190 19.503 32.646 1.00 97.31 773 ALA A N 1
ATOM 5927 C CA . ALA A 1 773 ? -10.901 19.099 31.436 1.00 97.31 773 ALA A CA 1
ATOM 5928 C C . ALA A 1 773 ? -11.973 20.113 31.018 1.00 97.31 773 ALA A C 1
ATOM 5930 O O . ALA A 1 773 ? -12.540 20.829 31.845 1.00 97.31 773 ALA A O 1
ATOM 5931 N N . PHE A 1 774 ? -12.282 20.115 29.726 1.00 97.44 774 PHE A N 1
ATOM 5932 C CA . PHE A 1 774 ? -13.342 20.895 29.094 1.00 97.44 774 PHE A CA 1
ATOM 5933 C C . PHE A 1 774 ? -14.182 19.983 28.194 1.00 97.44 774 PHE A C 1
ATOM 5935 O O . PHE A 1 774 ? -13.708 18.931 27.749 1.00 97.44 774 PHE A O 1
ATOM 5942 N N . GLU A 1 775 ? -15.418 20.394 27.908 1.00 96.62 775 GLU A N 1
ATOM 5943 C CA . GLU A 1 775 ? -16.259 19.743 26.901 1.00 96.62 775 GLU A CA 1
ATOM 5944 C C . GLU A 1 775 ? -15.543 19.742 25.543 1.00 96.62 775 GLU A C 1
ATOM 5946 O O . GLU A 1 775 ? -15.000 20.763 25.123 1.00 96.62 775 GLU A O 1
ATOM 5951 N N . SER A 1 776 ? -15.537 18.599 24.861 1.00 96.00 776 SER A N 1
ATOM 5952 C CA . SER A 1 776 ? -14.915 18.418 23.546 1.00 96.00 776 SER A CA 1
ATOM 5953 C C . SER A 1 776 ? -15.957 18.050 22.489 1.00 96.00 776 SER A C 1
ATOM 5955 O O . SER A 1 776 ? -17.138 17.853 22.782 1.00 96.00 776 SER A O 1
ATOM 5957 N N . LEU A 1 777 ? -15.517 17.982 21.236 1.00 95.31 777 LEU A N 1
ATOM 5958 C CA . LEU A 1 777 ? -16.376 17.683 20.093 1.00 95.31 777 LEU A CA 1
ATOM 5959 C C . LEU A 1 777 ? -16.613 16.164 19.965 1.00 95.31 777 LEU A C 1
ATOM 5961 O O . LEU A 1 777 ? -15.711 15.379 20.290 1.00 95.31 777 LEU A O 1
ATOM 5965 N N . PRO A 1 778 ? -17.779 15.739 19.444 1.00 93.06 778 PRO A N 1
ATOM 5966 C CA . PRO A 1 778 ? -18.039 14.343 19.123 1.00 93.06 778 PRO A CA 1
ATOM 5967 C C . PRO A 1 778 ? -17.091 13.829 18.039 1.00 93.06 778 PRO A C 1
ATOM 5969 O O . PRO A 1 778 ? -16.600 14.586 17.196 1.00 93.06 778 PRO A O 1
ATOM 5972 N N . VAL A 1 779 ? -16.899 12.512 18.006 1.00 90.00 779 VAL A N 1
ATOM 5973 C CA . VAL A 1 779 ? -16.053 11.820 17.016 1.00 90.00 779 VAL A CA 1
ATOM 5974 C C . VAL A 1 779 ? -16.529 12.024 15.567 1.00 90.00 779 VAL A C 1
ATOM 5976 O O . VAL A 1 779 ? -15.733 11.979 14.634 1.00 90.00 779 VAL A O 1
ATOM 5979 N N . SER A 1 780 ? -17.817 12.320 15.373 1.00 87.81 780 SER A N 1
ATOM 5980 C CA . SER A 1 780 ? -18.438 12.649 14.082 1.00 87.81 780 SER A CA 1
ATOM 5981 C C . SER A 1 780 ? -18.163 14.077 13.579 1.00 87.81 780 SER A C 1
ATOM 5983 O O . SER A 1 780 ? -18.531 14.405 12.450 1.00 87.81 780 SER A O 1
ATOM 5985 N N . SER A 1 781 ? -17.519 14.930 14.383 1.00 91.94 781 SER A N 1
ATOM 5986 C CA . SER A 1 781 ? -17.199 16.316 14.023 1.00 91.94 781 SER A CA 1
ATOM 5987 C C . SER A 1 781 ? -16.172 16.410 12.889 1.00 91.94 781 SER A C 1
ATOM 5989 O O . SER A 1 781 ? -15.151 15.724 12.903 1.00 91.94 781 SER A O 1
ATOM 5991 N N . GLU A 1 782 ? -16.364 17.342 11.948 1.00 89.38 782 GLU A N 1
ATOM 5992 C CA . GLU A 1 782 ? -15.365 17.644 10.906 1.00 89.38 782 GLU A CA 1
ATOM 5993 C C . GLU A 1 782 ? -14.015 18.100 11.503 1.00 89.38 782 GLU A C 1
ATOM 5995 O O . GLU A 1 782 ? -12.956 17.865 10.917 1.00 89.38 782 GLU A O 1
ATOM 6000 N N . ASP A 1 783 ? -14.047 18.678 12.708 1.00 94.69 783 ASP A N 1
ATOM 6001 C CA . ASP A 1 783 ? -12.888 19.180 13.451 1.00 94.69 783 ASP A CA 1
ATOM 6002 C C . ASP A 1 783 ? -12.176 18.114 14.314 1.00 94.69 783 ASP A C 1
ATOM 6004 O O . ASP A 1 783 ? -11.194 18.430 14.993 1.00 94.69 783 ASP A O 1
ATOM 6008 N N . ILE A 1 784 ? -12.604 16.844 14.291 1.00 94.00 784 ILE A N 1
ATOM 6009 C CA . ILE A 1 784 ? -12.016 15.783 15.135 1.00 94.00 784 ILE A CA 1
ATOM 6010 C C . ILE A 1 784 ? -10.499 15.618 14.921 1.00 94.00 784 ILE A C 1
ATOM 6012 O O . ILE A 1 784 ? -9.732 15.453 15.871 1.00 94.00 784 ILE A O 1
ATOM 6016 N N . TYR A 1 785 ? -10.025 15.770 13.681 1.00 94.81 785 TYR A N 1
ATOM 6017 C CA . TYR A 1 785 ? -8.595 15.705 13.359 1.00 94.81 785 TYR A CA 1
ATOM 6018 C C . TYR A 1 785 ? -7.818 16.935 13.847 1.00 94.81 785 TYR A C 1
ATOM 6020 O O . TYR A 1 785 ? -6.618 16.828 14.117 1.00 94.81 785 TYR A O 1
ATOM 6028 N N . ALA A 1 786 ? -8.474 18.090 14.008 1.00 96.62 786 ALA A N 1
ATOM 6029 C CA . ALA A 1 786 ? -7.866 19.252 14.648 1.00 96.62 786 ALA A CA 1
ATOM 6030 C C . ALA A 1 786 ? -7.627 18.971 16.137 1.00 96.62 786 ALA A C 1
ATOM 6032 O O . ALA A 1 786 ? -6.514 19.198 16.608 1.00 96.62 786 ALA A O 1
ATOM 6033 N N . LEU A 1 787 ? -8.599 18.378 16.843 1.00 95.00 787 LEU A N 1
ATOM 6034 C CA . LEU A 1 787 ? -8.435 17.939 18.237 1.00 95.00 787 LEU A CA 1
ATOM 6035 C C . LEU A 1 787 ? -7.310 16.912 18.392 1.00 95.00 787 LEU A C 1
ATOM 6037 O O . LEU A 1 787 ? -6.405 17.118 19.200 1.00 95.00 787 LEU A O 1
ATOM 6041 N N . ALA A 1 788 ? -7.298 15.859 17.571 1.00 94.12 788 ALA A N 1
ATOM 6042 C CA . ALA A 1 788 ? -6.226 14.861 17.583 1.00 94.12 788 ALA A CA 1
ATOM 6043 C C . ALA A 1 788 ? -4.842 15.489 17.305 1.00 94.12 788 ALA A C 1
ATOM 6045 O O . ALA A 1 788 ? -3.837 15.120 17.922 1.00 94.12 788 ALA A O 1
ATOM 6046 N N . THR A 1 789 ? -4.776 16.497 16.426 1.00 95.12 789 THR A N 1
ATOM 6047 C CA . THR A 1 789 ? -3.534 17.241 16.160 1.00 95.12 789 THR A CA 1
ATOM 6048 C C . THR A 1 789 ? -3.128 18.117 17.351 1.00 95.12 789 THR A C 1
ATOM 6050 O O . THR A 1 789 ? -1.944 18.153 17.681 1.00 95.12 789 THR A O 1
ATOM 6053 N N . ILE A 1 790 ? -4.071 18.775 18.039 1.00 96.19 790 ILE A N 1
ATOM 6054 C CA . ILE A 1 790 ? -3.808 19.557 19.265 1.00 96.19 790 ILE A CA 1
ATOM 6055 C C . ILE A 1 790 ? -3.292 18.642 20.386 1.00 96.19 790 ILE A C 1
ATOM 6057 O O . ILE A 1 790 ? -2.287 18.963 21.018 1.00 96.19 790 ILE A O 1
ATOM 6061 N N . GLN A 1 791 ? -3.908 17.473 20.588 1.00 94.75 791 GLN A N 1
ATOM 6062 C CA . GLN A 1 791 ? -3.449 16.473 21.560 1.00 94.75 791 GLN A CA 1
ATOM 6063 C C . GLN A 1 791 ? -2.017 16.007 21.252 1.00 94.75 791 GLN A C 1
ATOM 6065 O O . GLN A 1 791 ? -1.160 15.986 22.139 1.00 94.75 791 GLN A O 1
ATOM 6070 N N . THR A 1 792 ? -1.733 15.692 19.984 1.00 92.62 792 THR A N 1
ATOM 6071 C CA . THR A 1 792 ? -0.393 15.284 19.524 1.00 92.62 792 THR A CA 1
ATOM 6072 C C . THR A 1 792 ? 0.641 16.406 19.708 1.00 92.62 792 THR A C 1
ATOM 6074 O O . THR A 1 792 ? 1.788 16.147 20.066 1.00 92.62 792 THR A O 1
ATOM 6077 N N . LEU A 1 793 ? 0.242 17.664 19.494 1.00 93.88 793 LEU A N 1
ATOM 6078 C CA . LEU A 1 793 ? 1.089 18.852 19.648 1.00 93.88 793 LEU A CA 1
ATOM 6079 C C . LEU A 1 793 ? 1.444 19.133 21.116 1.00 93.88 793 LEU A C 1
ATOM 6081 O O . LEU A 1 793 ? 2.608 19.418 21.423 1.00 93.88 793 LEU A O 1
ATOM 6085 N N . LEU A 1 794 ? 0.460 19.033 22.015 1.00 93.88 794 LEU A N 1
ATOM 6086 C CA . LEU A 1 794 ? 0.660 19.177 23.457 1.00 93.88 794 LEU A CA 1
ATOM 6087 C C . LEU A 1 794 ? 1.531 18.045 24.016 1.00 93.88 794 LEU A C 1
ATOM 6089 O O . LEU A 1 794 ? 2.502 18.311 24.726 1.00 93.88 794 LEU A O 1
ATOM 6093 N N . GLY A 1 795 ? 1.242 16.799 23.641 1.00 86.81 795 GLY A N 1
ATOM 6094 C CA . GLY A 1 795 ? 1.916 15.602 24.147 1.00 86.81 795 GLY A CA 1
ATOM 6095 C C . GLY A 1 795 ? 0.927 14.672 24.832 1.00 86.81 795 GLY A C 1
ATOM 6096 O O . GLY A 1 795 ? 0.839 14.642 26.056 1.00 86.81 795 GLY A O 1
ATOM 6097 N N . GLY A 1 796 ? 0.170 13.931 24.029 1.00 73.44 796 GLY A N 1
ATOM 6098 C CA . GLY A 1 796 ? -0.814 12.945 24.472 1.00 73.44 796 GLY A CA 1
ATOM 6099 C C . GLY A 1 796 ? -0.830 11.705 23.582 1.00 73.44 796 GLY A C 1
ATOM 6100 O O . GLY A 1 796 ? -0.100 11.653 22.591 1.00 73.44 796 GLY A O 1
ATOM 6101 N N . GLY A 1 797 ? -1.650 10.710 23.935 1.00 57.91 797 GLY A N 1
ATOM 6102 C CA . GLY A 1 797 ? -1.985 9.559 23.078 1.00 57.91 797 GLY A CA 1
ATOM 6103 C C . GLY A 1 797 ? -0.773 8.795 22.528 1.00 57.91 797 GLY A C 1
ATOM 6104 O O . GLY A 1 797 ? -0.404 8.966 21.372 1.00 57.91 797 GLY A O 1
ATOM 6105 N N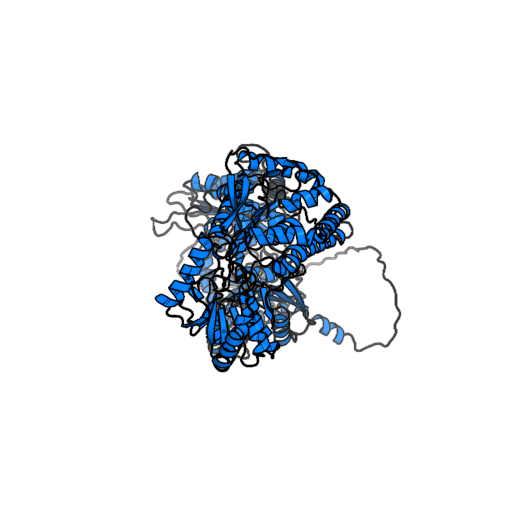 . GLY A 1 798 ? -0.103 7.988 23.357 1.00 52.06 798 GLY A N 1
ATOM 6106 C CA . GLY A 1 798 ? 1.028 7.148 22.924 1.00 52.06 798 GLY A CA 1
ATOM 6107 C C . GLY A 1 798 ? 2.330 7.894 22.574 1.00 52.06 798 GLY A C 1
ATOM 6108 O O . GLY A 1 798 ? 3.379 7.258 22.474 1.00 52.06 798 GLY A O 1
ATOM 6109 N N . SER A 1 799 ? 2.315 9.231 22.482 1.00 46.97 799 SER A N 1
ATOM 6110 C CA . SER A 1 799 ? 3.479 10.069 22.126 1.00 46.97 799 SER A CA 1
ATOM 6111 C C . SER A 1 799 ? 4.718 9.892 23.019 1.00 46.97 799 SER A C 1
ATOM 6113 O O . SER A 1 799 ? 5.823 10.202 22.578 1.00 46.97 799 SER A O 1
ATOM 6115 N N . PHE A 1 800 ? 4.546 9.377 24.242 1.00 42.09 800 PHE A N 1
ATOM 6116 C CA . PHE A 1 800 ? 5.624 9.025 25.178 1.00 42.09 800 PHE A CA 1
ATOM 6117 C C . PHE A 1 800 ? 5.946 7.516 25.231 1.00 42.09 800 PHE A C 1
ATOM 6119 O O . PHE A 1 800 ? 6.959 7.129 25.803 1.00 42.09 800 PHE A O 1
ATOM 6126 N N . SER A 1 801 ? 5.102 6.657 24.649 1.00 36.47 801 SER A N 1
ATOM 6127 C CA . SER A 1 801 ? 5.121 5.196 24.849 1.00 36.47 801 SER A CA 1
ATOM 6128 C C . SER A 1 801 ? 5.597 4.400 23.623 1.00 36.47 801 SER A C 1
ATOM 6130 O O . SER A 1 801 ? 5.963 3.236 23.753 1.00 36.47 801 SER A O 1
ATOM 6132 N N . ALA A 1 802 ? 5.683 5.019 22.439 1.00 35.88 802 ALA A N 1
ATOM 6133 C CA . ALA A 1 802 ? 6.048 4.361 21.177 1.00 35.88 802 ALA A CA 1
ATOM 6134 C C . ALA A 1 802 ? 7.539 3.935 21.044 1.00 35.88 802 ALA A C 1
ATOM 6136 O O . ALA A 1 802 ? 8.189 4.228 20.037 1.00 35.88 802 ALA A O 1
ATOM 6137 N N . GLY A 1 803 ? 8.101 3.230 22.029 1.00 32.00 803 GLY A N 1
ATOM 6138 C CA . GLY A 1 803 ? 9.250 2.331 21.846 1.00 32.00 803 GLY A CA 1
ATOM 6139 C C . GLY A 1 803 ? 10.593 2.968 21.472 1.00 32.00 803 GLY A C 1
ATOM 6140 O O . GLY A 1 803 ? 11.267 2.477 20.570 1.00 32.00 803 GLY A O 1
ATOM 6141 N N . GLY A 1 804 ? 11.008 4.061 22.119 1.00 31.92 804 GLY A N 1
ATOM 6142 C CA . GLY A 1 804 ? 12.401 4.517 22.018 1.00 31.92 804 GLY A CA 1
ATOM 6143 C C . GLY A 1 804 ? 12.701 5.838 22.737 1.00 31.92 804 GLY A C 1
ATOM 6144 O O . GLY A 1 804 ? 11.853 6.734 22.721 1.00 31.92 804 GLY A O 1
ATOM 6145 N N . PRO A 1 805 ? 13.901 5.995 23.335 1.00 31.23 805 PRO A N 1
ATOM 6146 C CA . PRO A 1 805 ? 14.290 7.231 24.006 1.00 31.23 805 PRO A CA 1
ATOM 6147 C C . PRO A 1 805 ? 14.299 8.405 23.018 1.00 31.23 805 PRO A C 1
ATOM 6149 O O . PRO A 1 805 ? 14.864 8.316 21.929 1.00 31.23 805 PRO A O 1
ATOM 6152 N N . GLY A 1 806 ? 13.664 9.512 23.405 1.00 45.34 806 GLY A N 1
ATOM 6153 C CA . GLY A 1 806 ? 13.615 10.750 22.623 1.00 45.34 806 GLY A CA 1
ATOM 6154 C C . GLY A 1 806 ? 12.298 11.040 21.894 1.00 45.34 806 GLY A C 1
ATOM 6155 O O . GLY A 1 806 ? 12.090 12.169 21.446 1.00 45.34 806 GLY A O 1
ATOM 6156 N N . LYS A 1 807 ? 11.374 10.076 21.806 1.00 53.47 807 LYS A N 1
ATOM 6157 C CA . LYS A 1 807 ? 10.018 10.324 21.287 1.00 53.47 807 LYS A CA 1
ATOM 6158 C C . LYS A 1 807 ? 9.200 11.100 22.331 1.00 53.47 807 LYS A C 1
ATOM 6160 O O . LYS A 1 807 ? 9.334 10.863 23.525 1.00 53.47 807 LYS A O 1
ATOM 6165 N N . GLY A 1 808 ? 8.428 12.093 21.889 1.00 57.66 808 GLY A N 1
ATOM 6166 C CA . GLY A 1 808 ? 7.683 13.001 22.774 1.00 57.66 808 GLY A CA 1
ATOM 6167 C C . GLY A 1 808 ? 8.475 14.205 23.312 1.00 57.66 808 GLY A C 1
ATOM 6168 O O . GLY A 1 808 ? 7.855 15.223 23.603 1.00 57.66 808 GLY A O 1
ATOM 6169 N N . MET A 1 809 ? 9.820 14.183 23.317 1.00 66.88 809 MET A N 1
ATOM 6170 C CA . MET A 1 809 ? 10.677 15.251 23.892 1.00 66.88 809 MET A CA 1
ATOM 6171 C C . MET A 1 809 ? 10.593 16.638 23.216 1.00 66.88 809 MET A C 1
ATOM 6173 O O . MET A 1 809 ? 11.351 17.551 23.538 1.00 66.88 809 MET A O 1
ATOM 6177 N N . TYR A 1 810 ? 9.697 16.807 22.247 1.00 77.31 810 TYR A N 1
ATOM 6178 C CA . TYR A 1 810 ? 9.496 18.052 21.512 1.00 77.31 810 TYR A CA 1
ATOM 6179 C C . TYR A 1 810 ? 8.071 18.616 21.660 1.00 77.31 810 TYR A C 1
ATOM 6181 O O . TYR A 1 810 ? 7.794 19.682 21.103 1.00 77.31 810 TYR A O 1
ATOM 6189 N N . SER A 1 811 ? 7.153 17.904 22.329 1.00 89.12 811 SER A N 1
ATOM 6190 C CA . SER A 1 811 ? 5.772 18.360 22.552 1.00 89.12 811 SER A CA 1
ATOM 6191 C C . SER A 1 811 ? 5.732 19.519 23.554 1.00 89.12 811 SER A C 1
ATOM 6193 O O . SER A 1 811 ? 6.639 19.637 24.379 1.00 89.12 811 SER A O 1
ATOM 6195 N N . ARG A 1 812 ? 4.690 20.365 23.519 1.00 92.25 812 ARG A N 1
ATOM 6196 C CA . ARG A 1 812 ? 4.626 21.551 24.399 1.00 92.25 812 ARG A CA 1
ATOM 6197 C C . ARG A 1 812 ? 4.710 21.197 25.883 1.00 92.25 812 ARG A C 1
ATOM 6199 O O . ARG A 1 812 ? 5.501 21.801 26.597 1.00 92.25 812 ARG A O 1
ATOM 6206 N N . LEU A 1 813 ? 3.961 20.194 26.342 1.00 93.06 813 LEU A N 1
ATOM 6207 C CA . LEU A 1 813 ? 3.977 19.786 27.752 1.00 93.06 813 LEU A CA 1
ATOM 6208 C C . LEU A 1 813 ? 5.341 19.218 28.171 1.00 93.06 813 LEU A C 1
ATOM 6210 O O . LEU A 1 813 ? 5.761 19.411 29.308 1.00 93.06 813 LEU A O 1
ATOM 6214 N N . TYR A 1 814 ? 6.103 18.617 27.253 1.00 90.69 814 TYR A N 1
ATOM 6215 C CA . TYR A 1 814 ? 7.486 18.261 27.553 1.00 90.69 814 TYR A CA 1
ATOM 6216 C C . TYR A 1 814 ? 8.400 19.496 27.604 1.00 90.69 814 TYR A C 1
ATOM 6218 O O . TYR A 1 814 ? 9.083 19.721 28.601 1.00 90.69 814 TYR A O 1
ATOM 6226 N N . THR A 1 815 ? 8.422 20.320 26.551 1.00 90.25 815 THR A N 1
ATOM 6227 C CA . THR A 1 815 ? 9.406 21.411 26.410 1.00 90.25 815 THR A CA 1
ATOM 6228 C C . THR A 1 815 ? 9.153 22.598 27.335 1.00 90.25 815 THR A C 1
ATOM 6230 O O . THR A 1 815 ? 10.116 23.234 27.772 1.00 90.25 815 THR A O 1
ATOM 6233 N N . ASN A 1 816 ? 7.882 22.897 27.617 1.00 91.81 816 ASN A N 1
ATOM 6234 C CA . ASN A 1 816 ? 7.428 24.085 28.345 1.00 91.81 816 ASN A CA 1
ATOM 6235 C C . ASN A 1 816 ? 7.079 23.792 29.811 1.00 91.81 816 ASN A C 1
ATOM 6237 O O . ASN A 1 816 ? 7.034 24.730 30.608 1.00 91.81 816 ASN A O 1
ATOM 6241 N N . VAL A 1 817 ? 6.807 22.522 30.152 1.00 93.06 817 VAL A N 1
ATOM 6242 C CA . VAL A 1 817 ? 6.429 22.102 31.509 1.00 93.06 817 VAL A CA 1
ATOM 6243 C C . VAL A 1 817 ? 7.473 21.154 32.098 1.00 93.06 817 VAL A C 1
ATOM 6245 O O . VAL A 1 817 ? 8.280 21.606 32.908 1.00 93.06 817 VAL A O 1
ATOM 6248 N N . LEU A 1 818 ? 7.531 19.889 31.666 1.00 90.81 818 LEU A N 1
ATOM 6249 C CA . LEU A 1 818 ? 8.391 18.861 32.287 1.00 90.81 818 LEU A CA 1
ATOM 6250 C C . LEU A 1 818 ? 9.884 19.236 32.286 1.00 90.81 818 LEU A C 1
ATOM 6252 O O . LEU A 1 818 ? 10.573 19.063 33.285 1.00 90.81 818 LEU A O 1
ATOM 6256 N N . ASN A 1 819 ? 10.385 19.813 31.192 1.00 88.25 819 ASN A N 1
ATOM 6257 C CA . ASN A 1 819 ? 11.788 20.225 31.072 1.00 88.25 819 ASN A CA 1
ATOM 6258 C C . ASN A 1 819 ? 12.106 21.585 31.739 1.00 88.25 819 ASN A C 1
ATOM 6260 O O . ASN A 1 819 ? 13.269 21.980 31.783 1.00 88.25 819 ASN A O 1
ATOM 6264 N N . GLN A 1 820 ? 11.100 22.326 32.221 1.00 90.81 820 GLN A N 1
ATOM 6265 C CA . GLN A 1 820 ? 11.275 23.640 32.870 1.00 90.81 820 GLN A CA 1
ATOM 6266 C C . GLN A 1 820 ? 11.030 23.591 34.382 1.00 90.81 820 GLN A C 1
ATOM 6268 O O . GLN A 1 820 ? 11.637 24.349 35.139 1.00 90.81 820 GLN A O 1
ATOM 6273 N N . TYR A 1 821 ? 10.135 22.710 34.830 1.00 92.38 821 TYR A N 1
ATOM 6274 C CA . TYR A 1 821 ? 9.648 22.655 36.201 1.00 92.38 821 TYR A CA 1
ATOM 6275 C C . TYR A 1 821 ? 9.954 21.296 36.829 1.00 92.38 821 TYR A C 1
ATOM 6277 O O . TYR A 1 821 ? 9.125 20.395 36.808 1.00 92.38 821 TYR A O 1
ATOM 6285 N N . GLY A 1 822 ? 11.112 21.174 37.484 1.00 89.06 822 GLY A N 1
ATOM 6286 C CA . GLY A 1 822 ? 11.510 19.960 38.219 1.00 89.06 822 GLY A CA 1
ATOM 6287 C C . GLY A 1 822 ? 10.648 19.608 39.447 1.00 89.06 822 GLY A C 1
ATOM 6288 O O . GLY A 1 822 ? 11.034 18.750 40.230 1.00 89.06 822 GLY A O 1
ATOM 6289 N N . TRP A 1 823 ? 9.515 20.290 39.645 1.00 91.62 823 TRP A N 1
ATOM 6290 C CA . TRP A 1 823 ? 8.464 19.957 40.614 1.00 91.62 823 TRP A CA 1
ATOM 6291 C C . TRP A 1 823 ? 7.229 19.307 39.957 1.00 91.62 823 TRP A C 1
ATOM 6293 O O . TRP A 1 823 ? 6.267 18.989 40.660 1.00 91.62 823 TRP A O 1
ATOM 6303 N N . VAL A 1 824 ? 7.246 19.111 38.632 1.00 93.44 824 VAL A N 1
ATOM 6304 C CA . VAL A 1 824 ? 6.232 18.388 37.850 1.00 93.44 824 VAL A CA 1
ATOM 6305 C C . VAL A 1 824 ? 6.799 17.029 37.448 1.00 93.44 824 VAL A C 1
ATOM 6307 O O . VAL A 1 824 ? 7.801 16.964 36.743 1.00 93.44 824 VAL A O 1
ATOM 6310 N N . GLU A 1 825 ? 6.138 15.956 37.873 1.00 90.00 825 GLU A N 1
ATOM 6311 C CA . GLU A 1 825 ? 6.528 14.573 37.563 1.00 90.00 825 GLU A CA 1
ATOM 6312 C C . GLU A 1 825 ? 5.871 14.083 36.264 1.00 90.00 825 GLU A C 1
ATOM 6314 O O . GLU A 1 825 ? 6.488 13.398 35.452 1.00 90.00 825 GLU A O 1
ATOM 6319 N N . SER A 1 826 ? 4.608 14.459 36.031 1.00 91.56 826 SER A N 1
ATOM 6320 C CA . SER A 1 826 ? 3.875 14.103 34.813 1.00 91.56 826 SER A CA 1
ATOM 6321 C C . SER A 1 826 ? 3.034 15.278 34.316 1.00 91.56 826 SER A C 1
ATOM 6323 O O . SER A 1 826 ? 2.536 16.080 35.107 1.00 91.56 826 SER A O 1
ATOM 6325 N N . CYS A 1 827 ? 2.889 15.401 32.995 1.00 93.12 827 CYS A N 1
ATOM 6326 C CA . CYS A 1 827 ? 2.006 16.377 32.359 1.00 93.12 827 CYS A CA 1
ATOM 6327 C C . CYS A 1 827 ? 1.661 15.899 30.941 1.00 93.12 827 CYS A C 1
ATOM 6329 O O . CYS A 1 827 ? 2.529 15.876 30.065 1.00 93.12 827 CYS A O 1
ATOM 6331 N N . VAL A 1 828 ? 0.418 15.465 30.722 1.00 92.94 828 VAL A N 1
ATOM 6332 C CA . VAL A 1 828 ? -0.015 14.766 29.498 1.00 92.94 828 VAL A CA 1
ATOM 6333 C C . VAL A 1 828 ? -1.391 15.264 29.057 1.00 92.94 828 VAL A C 1
ATOM 6335 O O . VAL A 1 828 ? -2.299 15.415 29.874 1.00 92.94 828 VAL A O 1
ATOM 6338 N N . ALA A 1 829 ? -1.567 15.489 27.752 1.00 95.06 829 ALA A N 1
ATOM 6339 C CA . ALA A 1 829 ? -2.857 15.864 27.176 1.00 95.06 829 ALA A CA 1
ATOM 6340 C C . ALA A 1 829 ? -3.718 14.632 26.853 1.00 95.06 829 ALA A C 1
ATOM 6342 O O . ALA A 1 829 ? -3.239 13.656 26.266 1.00 95.06 829 ALA A O 1
ATOM 6343 N N . PHE A 1 830 ? -5.013 14.697 27.150 1.00 94.31 830 PHE A N 1
ATOM 6344 C CA . PHE A 1 830 ? -5.983 13.662 26.792 1.00 94.31 830 PHE A CA 1
ATOM 6345 C C . PHE A 1 830 ? -7.128 14.236 25.954 1.00 94.31 830 PHE A C 1
ATOM 6347 O O . PHE A 1 830 ? -7.521 15.390 26.115 1.00 94.31 830 PHE A O 1
ATOM 6354 N N . ASN A 1 831 ? -7.654 13.406 25.055 1.00 94.00 831 ASN A N 1
ATOM 6355 C CA . ASN A 1 831 ? -8.865 13.660 24.288 1.00 94.00 831 ASN A CA 1
ATOM 6356 C C . ASN A 1 831 ? -9.684 12.369 24.267 1.00 94.00 831 ASN A C 1
ATOM 6358 O O . ASN A 1 831 ? -9.218 11.356 23.745 1.00 94.00 831 ASN A O 1
ATOM 6362 N N . HIS A 1 832 ? -10.885 12.412 24.829 1.00 93.50 832 HIS A N 1
ATOM 6363 C CA . HIS A 1 832 ? -11.881 11.354 24.737 1.00 93.50 832 HIS A CA 1
ATOM 6364 C C . HIS A 1 832 ? -13.024 11.883 23.877 1.00 93.50 832 HIS A C 1
ATOM 6366 O O . HIS A 1 832 ? -13.600 12.924 24.190 1.00 93.50 832 HIS A O 1
ATOM 6372 N N . SER A 1 833 ? -13.348 11.187 22.795 1.00 91.50 833 SER A N 1
ATOM 6373 C CA . SER A 1 833 ? -14.408 11.583 21.869 1.00 91.50 833 SER A CA 1
ATOM 6374 C C . SER A 1 833 ? -15.415 10.450 21.759 1.00 91.50 833 SER A C 1
ATOM 6376 O O . SER A 1 833 ? -15.031 9.301 21.547 1.00 91.50 833 SER A O 1
ATOM 6378 N N . TYR A 1 834 ? -16.686 10.800 21.915 1.00 92.75 834 TYR A N 1
ATOM 6379 C CA . TYR A 1 834 ? -17.833 9.900 21.909 1.00 92.75 834 TYR A CA 1
ATOM 6380 C C . TYR A 1 834 ? -18.786 10.284 20.771 1.00 92.75 834 TYR A C 1
ATOM 6382 O O . TYR A 1 834 ? -18.530 11.245 20.034 1.00 92.75 834 TYR A O 1
ATOM 6390 N N . THR A 1 835 ? -19.879 9.545 20.603 1.00 91.06 835 THR A N 1
ATOM 6391 C CA . THR A 1 835 ? -20.822 9.730 19.481 1.00 91.06 835 THR A CA 1
ATOM 6392 C C . THR A 1 835 ? -21.417 11.147 19.406 1.00 91.06 835 THR A C 1
ATOM 6394 O O . THR A 1 835 ? -21.614 11.685 18.314 1.00 91.06 835 THR A O 1
ATOM 6397 N N . ASP A 1 836 ? -21.666 11.768 20.561 1.00 92.19 836 ASP A N 1
ATOM 6398 C CA . ASP A 1 836 ? -22.426 13.013 20.743 1.00 92.19 836 ASP A CA 1
ATOM 6399 C C . ASP A 1 836 ? -21.741 14.066 21.640 1.00 92.19 836 ASP A C 1
ATOM 6401 O O . ASP A 1 836 ? -22.211 15.198 21.708 1.00 92.19 836 ASP A O 1
ATOM 6405 N N . SER A 1 837 ? -20.632 13.733 22.305 1.00 94.62 837 SER A N 1
ATOM 6406 C CA . SER A 1 837 ? -19.864 14.652 23.157 1.00 94.62 837 SER A CA 1
ATOM 6407 C C . SER A 1 837 ? -18.398 14.202 23.280 1.00 94.62 837 SER A C 1
ATOM 6409 O O . SER A 1 837 ? -17.971 13.239 22.643 1.00 94.62 837 SER A O 1
ATOM 6411 N N . GLY A 1 838 ? -17.602 14.872 24.110 1.00 94.38 838 GLY A N 1
ATOM 6412 C CA . GLY A 1 838 ? -16.233 14.472 24.427 1.00 94.38 838 GLY A CA 1
ATOM 6413 C C . GLY A 1 838 ? -15.650 15.230 25.618 1.00 94.38 838 GLY A C 1
ATOM 6414 O O . GLY A 1 838 ? -16.284 16.134 26.157 1.00 94.38 838 GLY A O 1
ATOM 6415 N N . LEU A 1 839 ? -14.425 14.883 26.010 1.00 95.94 839 LEU A N 1
ATOM 6416 C CA . LEU A 1 839 ? -13.610 15.608 26.987 1.00 95.94 839 LEU A CA 1
ATOM 6417 C C . LEU A 1 839 ? -12.203 15.836 26.439 1.00 95.94 839 LEU A C 1
ATOM 6419 O O . LEU A 1 839 ? -11.568 14.898 25.963 1.00 95.94 839 LEU A O 1
ATOM 6423 N N . PHE A 1 840 ? -11.692 17.058 26.561 1.00 97.38 840 PHE A N 1
ATOM 6424 C CA . PHE A 1 840 ? -10.295 17.380 26.269 1.00 97.38 840 PHE A CA 1
ATOM 6425 C C . PHE A 1 840 ? -9.670 18.022 27.502 1.00 97.38 840 PHE A C 1
ATOM 6427 O O . PHE A 1 840 ? -10.270 18.913 28.105 1.00 97.38 840 PHE A O 1
ATOM 6434 N N . GLY A 1 841 ? -8.461 17.611 27.872 1.00 96.69 841 GLY A N 1
ATOM 6435 C CA . GLY A 1 841 ? -7.809 18.160 29.052 1.00 96.69 841 GLY A CA 1
ATOM 6436 C C . GLY A 1 841 ? -6.323 17.870 29.176 1.00 96.69 841 GLY A C 1
ATOM 6437 O O . GLY A 1 841 ? -5.690 17.303 28.283 1.00 96.69 841 GLY A O 1
ATOM 6438 N N . ILE A 1 842 ? -5.780 18.267 30.325 1.00 97.12 842 ILE A N 1
ATOM 6439 C CA . ILE A 1 842 ? -4.435 17.921 30.786 1.00 97.12 842 ILE A CA 1
ATOM 6440 C C . ILE A 1 842 ? -4.575 17.173 32.115 1.00 97.12 842 ILE A C 1
ATOM 6442 O O . ILE A 1 842 ? -5.321 17.597 33.000 1.00 97.12 842 ILE A O 1
ATOM 6446 N N . SER A 1 843 ? -3.847 16.068 32.247 1.00 95.56 843 SER A N 1
ATOM 6447 C CA . SER A 1 843 ? -3.571 15.389 33.515 1.00 95.56 843 SER A CA 1
ATOM 6448 C C . SER A 1 843 ? -2.130 15.691 33.922 1.00 95.56 843 SER A C 1
ATOM 6450 O O . SER A 1 843 ? -1.243 15.708 33.061 1.00 95.56 843 SER A O 1
ATOM 6452 N N . ALA A 1 844 ? -1.894 15.970 35.202 1.00 94.81 844 ALA A N 1
ATOM 6453 C CA . ALA A 1 844 ? -0.565 16.249 35.726 1.00 94.81 844 ALA A CA 1
ATOM 6454 C C . ALA A 1 844 ? -0.373 15.759 37.170 1.00 94.81 844 ALA A C 1
ATOM 6456 O O . ALA A 1 844 ? -1.309 15.748 37.972 1.00 94.81 844 ALA A O 1
ATOM 6457 N N . SER A 1 845 ? 0.874 15.422 37.498 1.00 93.88 845 SER A N 1
ATOM 6458 C CA . SER A 1 845 ? 1.341 15.084 38.846 1.00 93.88 845 SER A CA 1
ATOM 6459 C C . SER A 1 845 ? 2.430 16.071 39.265 1.00 93.88 845 SER A C 1
ATOM 6461 O O . SER A 1 845 ? 3.387 16.281 38.517 1.00 93.88 845 SER A O 1
ATOM 6463 N N . CYS A 1 846 ? 2.329 16.655 40.459 1.00 92.88 846 CYS A N 1
ATOM 6464 C CA . CYS A 1 846 ? 3.286 17.644 40.964 1.00 92.88 846 CYS A CA 1
ATOM 6465 C C . CYS A 1 846 ? 3.564 17.496 42.465 1.00 92.88 846 CYS A C 1
ATOM 6467 O O . CYS A 1 846 ? 2.739 16.973 43.213 1.00 92.88 846 CYS A O 1
ATOM 6469 N N . VAL A 1 847 ? 4.686 18.040 42.936 1.00 91.56 847 VAL A N 1
ATOM 6470 C CA . VAL A 1 847 ? 5.004 18.122 44.373 1.00 91.56 847 VAL A CA 1
ATOM 6471 C C . VAL A 1 847 ? 3.922 18.945 45.115 1.00 91.56 847 VAL A C 1
ATOM 6473 O O . VAL A 1 847 ? 3.586 20.039 44.648 1.00 91.56 847 VAL A O 1
ATOM 6476 N N . PRO A 1 848 ? 3.403 18.503 46.286 1.00 88.94 848 PRO A N 1
ATOM 6477 C CA . PRO A 1 848 ? 2.300 19.151 47.016 1.00 88.94 848 PRO A CA 1
ATOM 6478 C C . PRO A 1 848 ? 2.448 20.651 47.301 1.00 88.94 848 PRO A C 1
ATOM 6480 O O . PRO A 1 848 ? 1.454 21.366 47.429 1.00 88.94 848 PRO A O 1
ATOM 6483 N N . ALA A 1 849 ? 3.675 21.173 47.349 1.00 87.50 849 ALA A N 1
ATOM 6484 C CA . ALA A 1 849 ? 3.943 22.601 47.499 1.00 87.50 849 ALA A CA 1
ATOM 6485 C C . ALA A 1 849 ? 3.562 23.460 46.266 1.00 87.50 849 ALA A C 1
ATOM 6487 O O . ALA A 1 849 ? 3.531 24.687 46.380 1.00 87.50 849 ALA A O 1
ATOM 6488 N N . TYR A 1 850 ? 3.212 22.867 45.119 1.00 91.12 850 TYR A N 1
ATOM 6489 C CA . TYR A 1 850 ? 3.039 23.590 43.848 1.00 91.12 850 TYR A CA 1
ATOM 6490 C C . TYR A 1 850 ? 1.651 23.452 43.194 1.00 91.12 850 TYR A C 1
ATOM 6492 O O . TYR A 1 850 ? 1.479 23.866 42.054 1.00 91.12 850 TYR A O 1
ATOM 6500 N N . VAL A 1 851 ? 0.635 22.932 43.896 1.00 91.00 851 VAL A N 1
ATOM 6501 C CA . VAL A 1 851 ? -0.710 22.679 43.319 1.00 91.00 851 VAL A CA 1
ATOM 6502 C C . VAL A 1 851 ? -1.337 23.897 42.602 1.00 91.00 851 VAL A C 1
ATOM 6504 O O . VAL A 1 851 ? -1.741 23.737 41.448 1.00 91.00 851 VAL A O 1
ATOM 6507 N N . PRO A 1 852 ? -1.372 25.124 43.173 1.00 92.50 852 PRO A N 1
ATOM 6508 C CA . PRO A 1 852 ? -1.899 26.284 42.446 1.00 92.50 852 PRO A CA 1
ATOM 6509 C C . PRO A 1 852 ? -1.059 26.654 41.214 1.00 92.50 852 PRO A C 1
ATOM 6511 O O . PRO A 1 852 ? -1.610 27.014 40.179 1.00 92.50 852 PRO A O 1
ATOM 6514 N N . GLN A 1 853 ? 0.269 26.524 41.303 1.00 94.88 853 GLN A N 1
ATOM 6515 C CA . GLN A 1 853 ? 1.199 26.776 40.198 1.00 94.88 853 GLN A CA 1
ATOM 6516 C C . GLN A 1 853 ? 1.070 25.730 39.080 1.00 94.88 853 GLN A C 1
ATOM 6518 O O . GLN A 1 853 ? 1.253 26.062 37.909 1.00 94.88 853 GLN A O 1
ATOM 6523 N N . MET A 1 854 ? 0.732 24.482 39.418 1.00 94.94 854 MET A N 1
ATOM 6524 C CA . MET A 1 854 ? 0.438 23.427 38.449 1.00 94.94 854 MET A CA 1
ATOM 6525 C C . MET A 1 854 ? -0.819 23.776 37.652 1.00 94.94 854 MET A C 1
ATOM 6527 O O . MET A 1 854 ? -0.766 23.792 36.423 1.00 94.94 854 MET A O 1
ATOM 6531 N N . LEU A 1 855 ? -1.915 24.139 38.331 1.00 96.19 855 LEU A N 1
ATOM 6532 C CA . LEU A 1 855 ? -3.152 24.542 37.659 1.00 96.19 855 LEU A CA 1
ATOM 6533 C C . LEU A 1 855 ? -2.951 25.793 36.789 1.00 96.19 855 LEU A C 1
ATOM 6535 O O . LEU A 1 855 ? -3.400 25.810 35.645 1.00 96.19 855 LEU A O 1
ATOM 6539 N N . ASP A 1 856 ? -2.232 26.803 37.287 1.00 96.44 856 ASP A N 1
ATOM 6540 C CA . ASP A 1 856 ? -1.867 27.996 36.510 1.00 96.44 856 ASP A CA 1
ATOM 6541 C C . ASP A 1 856 ? -1.082 27.628 35.238 1.00 96.44 856 ASP A C 1
ATOM 6543 O O . ASP A 1 856 ? -1.414 28.066 34.137 1.00 96.44 856 ASP A O 1
ATOM 6547 N N . THR A 1 857 ? -0.104 26.724 35.361 1.00 96.44 857 THR A N 1
ATOM 6548 C CA . THR A 1 857 ? 0.694 26.235 34.226 1.00 96.44 857 THR A CA 1
ATOM 6549 C C . THR A 1 857 ? -0.157 25.463 33.212 1.00 96.44 857 THR A C 1
ATOM 6551 O O . THR A 1 857 ? 0.003 25.660 32.008 1.00 96.44 857 THR A O 1
ATOM 6554 N N . MET A 1 858 ? -1.097 24.624 33.664 1.00 97.25 858 MET A N 1
ATOM 6555 C CA . MET A 1 858 ? -2.040 23.918 32.781 1.00 97.25 858 MET A CA 1
ATOM 6556 C C . MET A 1 858 ? -2.934 24.907 32.024 1.00 97.25 858 MET A C 1
ATOM 6558 O O . MET A 1 858 ? -3.080 24.791 30.806 1.00 97.25 858 MET A O 1
ATOM 6562 N N . CYS A 1 859 ? -3.481 25.910 32.719 1.00 97.38 859 CYS A N 1
ATOM 6563 C CA . CYS A 1 859 ? -4.283 26.966 32.101 1.00 97.38 859 CYS A CA 1
ATOM 6564 C C . CYS A 1 859 ? -3.467 27.749 31.063 1.00 97.38 859 CYS A C 1
ATOM 6566 O O . CYS A 1 859 ? -3.930 27.945 29.939 1.00 97.38 859 CYS A O 1
ATOM 6568 N N . ARG A 1 860 ? -2.222 28.118 31.386 1.00 95.81 860 ARG A N 1
ATOM 6569 C CA . ARG A 1 860 ? -1.310 28.803 30.461 1.00 95.81 860 ARG A CA 1
ATOM 6570 C C . ARG A 1 860 ? -1.086 28.016 29.170 1.00 95.81 860 ARG A C 1
ATOM 6572 O O . ARG A 1 860 ? -1.182 28.602 28.094 1.00 95.81 860 ARG A O 1
ATOM 6579 N N . GLU A 1 861 ? -0.785 26.717 29.245 1.00 95.88 861 GLU A N 1
ATOM 6580 C CA . GLU A 1 861 ? -0.517 25.912 28.041 1.00 95.88 861 GLU A CA 1
ATOM 6581 C C . GLU A 1 861 ? -1.765 25.728 27.161 1.00 95.88 861 GLU A C 1
ATOM 6583 O O . GLU A 1 861 ? -1.635 25.721 25.935 1.00 95.88 861 GLU A O 1
ATOM 6588 N N . LEU A 1 862 ? -2.964 25.641 27.753 1.00 96.69 862 LEU A N 1
ATOM 6589 C CA . LEU A 1 862 ? -4.229 25.593 27.006 1.00 96.69 862 LEU A CA 1
ATOM 6590 C C . LEU A 1 862 ? -4.580 26.953 26.383 1.00 96.69 862 LEU A C 1
ATOM 6592 O O . LEU A 1 862 ? -4.865 27.027 25.187 1.00 96.69 862 LEU A O 1
ATOM 6596 N N . HIS A 1 863 ? -4.476 28.042 27.149 1.00 96.12 863 HIS A N 1
ATOM 6597 C CA . HIS A 1 863 ? -4.683 29.406 26.656 1.00 96.12 863 HIS A CA 1
ATOM 6598 C C . HIS A 1 863 ? -3.692 29.770 25.536 1.00 96.12 863 HIS A C 1
ATOM 6600 O O . HIS A 1 863 ? -4.054 30.392 24.541 1.00 96.12 863 HIS A O 1
ATOM 6606 N N . ALA A 1 864 ? -2.442 29.310 25.617 1.00 95.62 864 ALA A N 1
ATOM 6607 C CA . ALA A 1 864 ? -1.436 29.541 24.582 1.00 95.62 864 ALA A CA 1
ATOM 6608 C C . ALA A 1 864 ? -1.817 28.977 23.192 1.00 95.62 864 ALA A C 1
ATOM 6610 O O . ALA A 1 864 ? -1.240 29.398 22.185 1.00 95.62 864 ALA A O 1
ATOM 6611 N N . LEU A 1 865 ? -2.785 28.055 23.113 1.00 96.00 865 LEU A N 1
ATOM 6612 C CA . LEU A 1 865 ? -3.334 27.541 21.853 1.00 96.00 865 LEU A CA 1
ATOM 6613 C C . LEU A 1 865 ? -4.369 28.485 21.216 1.00 96.00 865 LEU A C 1
ATOM 6615 O O . LEU A 1 865 ? -4.555 28.434 19.999 1.00 96.00 865 LEU A O 1
ATOM 6619 N N . THR A 1 866 ? -5.030 29.343 22.002 1.00 95.25 866 THR A N 1
ATOM 6620 C CA . THR A 1 866 ? -6.040 30.304 21.515 1.00 95.25 866 THR A CA 1
ATOM 6621 C C . THR A 1 866 ? -5.417 31.611 21.015 1.00 95.25 866 THR A C 1
ATOM 6623 O O . THR A 1 866 ? -6.012 32.302 20.182 1.00 95.25 866 THR A O 1
ATOM 6626 N N . LEU A 1 867 ? -4.197 31.930 21.465 1.00 93.81 867 LEU A N 1
ATOM 6627 C CA . LEU A 1 867 ? -3.470 33.150 21.114 1.00 93.81 867 LEU A CA 1
ATOM 6628 C C . LEU A 1 867 ? -3.163 33.271 19.614 1.00 93.81 867 LEU A C 1
ATOM 6630 O O . LEU A 1 867 ? -2.713 32.333 18.948 1.00 93.81 867 LEU A O 1
ATOM 6634 N N . GLU A 1 868 ? -3.341 34.478 19.081 1.00 89.50 868 GLU A N 1
ATOM 6635 C CA . GLU A 1 868 ? -3.007 34.820 17.693 1.00 89.50 868 GLU A CA 1
ATOM 6636 C C . GLU A 1 868 ? -1.534 35.207 17.537 1.00 89.50 868 GLU A C 1
ATOM 6638 O O . GLU A 1 868 ? -0.862 34.712 16.634 1.00 89.50 868 GLU A O 1
ATOM 6643 N N . ASN A 1 869 ? -1.013 36.007 18.470 1.00 86.12 869 ASN A N 1
ATOM 6644 C CA . ASN A 1 869 ? 0.341 36.560 18.453 1.00 86.12 869 ASN A CA 1
ATOM 6645 C C . ASN A 1 869 ? 1.073 36.287 19.780 1.00 86.12 869 ASN A C 1
ATOM 6647 O O . ASN A 1 869 ? 0.442 36.016 20.800 1.00 86.12 869 ASN A O 1
ATOM 6651 N N . GLY A 1 870 ? 2.402 36.422 19.775 1.00 85.12 870 GLY A N 1
ATOM 6652 C CA . GLY A 1 870 ? 3.257 36.274 20.960 1.00 85.12 870 GLY A CA 1
ATOM 6653 C C . GLY A 1 870 ? 4.123 35.005 20.941 1.00 85.12 870 GLY A C 1
ATOM 6654 O O . GLY A 1 870 ? 3.915 34.128 20.107 1.00 85.12 870 GLY A O 1
ATOM 6655 N N . PRO A 1 871 ? 5.108 34.884 21.852 1.00 78.94 871 PRO A N 1
ATOM 6656 C CA . PRO A 1 871 ? 6.112 33.813 21.811 1.00 78.94 871 PRO A CA 1
ATOM 6657 C C . PRO A 1 871 ? 5.548 32.405 22.064 1.00 78.94 871 PRO A C 1
ATOM 6659 O O . PRO A 1 871 ? 6.172 31.426 21.670 1.00 78.94 871 PRO A O 1
ATOM 6662 N N . TYR A 1 872 ? 4.370 32.300 22.689 1.00 84.25 872 TYR A N 1
ATOM 6663 C CA . TYR A 1 872 ? 3.716 31.028 23.016 1.00 84.25 872 TYR A CA 1
ATOM 6664 C C . TYR A 1 872 ? 2.557 30.661 22.068 1.00 84.25 872 TYR A C 1
ATOM 6666 O O . TYR A 1 872 ? 1.982 29.579 22.206 1.00 84.25 872 TYR A O 1
ATOM 6674 N N . CYS A 1 873 ? 2.204 31.509 21.090 1.00 91.00 873 CYS A N 1
ATOM 6675 C CA . CYS A 1 873 ? 1.140 31.175 20.135 1.00 91.00 873 CYS A CA 1
ATOM 6676 C C . CYS A 1 873 ? 1.553 30.010 19.214 1.00 91.00 873 CYS A C 1
ATOM 6678 O O . CYS A 1 873 ? 2.736 29.678 19.113 1.00 91.00 873 CYS A O 1
ATOM 6680 N N . LEU A 1 874 ? 0.583 29.358 18.566 1.00 93.50 874 LEU A N 1
ATOM 6681 C CA . LEU A 1 874 ? 0.827 28.202 17.693 1.00 93.50 874 LEU A CA 1
ATOM 6682 C C . LEU A 1 874 ? 1.779 28.524 16.526 1.00 93.50 874 LEU A C 1
ATOM 6684 O O . LEU A 1 874 ? 1.461 29.331 15.651 1.00 93.50 874 LEU A O 1
ATOM 6688 N N . GLN A 1 875 ? 2.918 27.830 16.477 1.00 91.38 875 GLN A N 1
ATOM 6689 C CA . GLN A 1 875 ? 3.946 27.985 15.447 1.00 91.38 875 GLN A CA 1
ATOM 6690 C C . GLN A 1 875 ? 3.763 26.992 14.289 1.00 91.38 875 GLN A C 1
ATOM 6692 O O . GLN A 1 875 ? 3.370 25.837 14.464 1.00 91.38 875 GLN A O 1
ATOM 6697 N N . ALA A 1 876 ? 4.138 27.400 13.074 1.00 90.56 876 ALA A N 1
ATOM 6698 C CA . ALA A 1 876 ? 4.005 26.554 11.882 1.00 90.56 876 ALA A CA 1
ATOM 6699 C C . ALA A 1 876 ? 4.795 25.233 11.973 1.00 90.56 876 ALA A C 1
ATOM 6701 O O . ALA A 1 876 ? 4.346 24.200 11.471 1.00 90.56 876 ALA A O 1
ATOM 6702 N N . ILE A 1 877 ? 5.966 25.254 12.620 1.00 89.75 877 ILE A N 1
ATOM 6703 C CA . ILE A 1 877 ? 6.860 24.093 12.704 1.00 89.75 877 ILE A CA 1
ATOM 6704 C C . ILE A 1 877 ? 6.333 23.004 13.650 1.00 89.75 877 ILE A C 1
ATOM 6706 O O . ILE A 1 877 ? 6.381 21.826 13.298 1.00 89.75 877 ILE A O 1
ATOM 6710 N N . GLU A 1 878 ? 5.768 23.374 14.805 1.00 90.06 878 GLU A N 1
ATOM 6711 C CA . GLU A 1 878 ? 5.178 22.410 15.746 1.00 90.06 878 GLU A CA 1
ATOM 6712 C C . GLU A 1 878 ? 3.872 21.819 15.204 1.00 90.06 878 GLU A C 1
ATOM 6714 O O . GLU A 1 878 ? 3.670 20.613 15.322 1.00 90.06 878 GLU A O 1
ATOM 6719 N N . VAL A 1 879 ? 3.042 22.618 14.518 1.00 93.69 879 VAL A N 1
ATOM 6720 C CA . VAL A 1 879 ? 1.810 22.138 13.870 1.00 93.69 879 VAL A CA 1
ATOM 6721 C C . VAL A 1 879 ? 2.142 21.167 12.737 1.00 93.69 879 VAL A C 1
ATOM 6723 O O . VAL A 1 879 ? 1.566 20.082 12.671 1.00 93.69 879 VAL A O 1
ATOM 6726 N N . LYS A 1 880 ? 3.128 21.488 11.885 1.00 89.44 880 LYS A N 1
ATOM 6727 C CA . LYS A 1 880 ? 3.608 20.562 10.844 1.00 89.44 880 LYS A CA 1
ATOM 6728 C C . LYS A 1 880 ? 4.147 19.261 11.448 1.00 89.44 880 LYS A C 1
ATOM 6730 O O . LYS A 1 880 ? 3.849 18.184 10.936 1.00 89.44 880 LYS A O 1
ATOM 6735 N N . ARG A 1 881 ? 4.907 19.339 12.546 1.00 88.88 881 ARG A N 1
ATOM 6736 C CA . ARG A 1 881 ? 5.425 18.159 13.255 1.00 88.88 881 ARG A CA 1
ATOM 6737 C C . ARG A 1 881 ? 4.297 17.315 13.857 1.00 88.88 881 ARG A C 1
ATOM 6739 O O . ARG A 1 881 ? 4.311 16.107 13.661 1.00 88.88 881 ARG A O 1
ATOM 6746 N N . ALA A 1 882 ? 3.316 17.928 14.519 1.00 90.25 882 ALA A N 1
ATOM 6747 C CA . ALA A 1 882 ? 2.168 17.228 15.098 1.00 90.25 882 ALA A CA 1
ATOM 6748 C C . ALA A 1 882 ? 1.334 16.512 14.023 1.00 90.25 882 ALA A C 1
ATOM 6750 O O . ALA A 1 882 ? 1.036 15.331 14.169 1.00 90.25 882 ALA A O 1
ATOM 6751 N N . LYS A 1 883 ? 1.063 17.173 12.888 1.00 92.94 883 LYS A N 1
ATOM 6752 C CA . LYS A 1 883 ? 0.414 16.560 11.713 1.00 92.94 883 LYS A CA 1
ATOM 6753 C C . LYS A 1 883 ? 1.204 15.370 11.162 1.00 92.94 883 LYS A C 1
ATOM 6755 O O . LYS A 1 883 ? 0.621 14.346 10.816 1.00 92.94 883 LYS A O 1
ATOM 6760 N N . ASN A 1 884 ? 2.531 15.482 11.072 1.00 85.81 884 ASN A N 1
ATOM 6761 C CA . ASN A 1 884 ? 3.389 14.377 10.636 1.00 85.81 884 ASN A CA 1
ATOM 6762 C C . ASN A 1 884 ? 3.356 13.203 11.625 1.00 85.81 884 ASN A C 1
ATOM 6764 O O . ASN A 1 884 ? 3.237 12.060 11.199 1.00 85.81 884 ASN A O 1
ATOM 6768 N N . GLN A 1 885 ? 3.435 13.486 12.925 1.00 85.69 885 GLN A N 1
ATOM 6769 C CA . GLN A 1 885 ? 3.416 12.480 13.984 1.00 85.69 885 GLN A CA 1
ATOM 6770 C C . GLN A 1 885 ? 2.068 11.752 14.049 1.00 85.69 885 GLN A C 1
ATOM 6772 O O . GLN A 1 885 ? 2.056 10.527 14.104 1.00 85.69 885 GLN A O 1
ATOM 6777 N N . LEU A 1 886 ? 0.948 12.475 13.944 1.00 86.50 886 LEU A N 1
ATOM 6778 C CA . LEU A 1 886 ? -0.393 11.888 13.911 1.00 86.50 886 LEU A CA 1
ATOM 6779 C C . LEU A 1 886 ? -0.579 10.972 12.690 1.00 86.50 886 LEU A C 1
ATOM 6781 O O . LEU A 1 886 ? -0.989 9.826 12.849 1.00 86.50 886 LEU A O 1
ATOM 6785 N N . ARG A 1 887 ? -0.204 11.426 11.483 1.00 88.50 887 ARG A N 1
ATOM 6786 C CA . ARG A 1 887 ? -0.243 10.581 10.272 1.00 88.50 887 ARG A CA 1
ATOM 6787 C C . ARG A 1 887 ? 0.674 9.363 10.384 1.00 88.50 887 ARG A C 1
ATOM 6789 O O . ARG A 1 887 ? 0.271 8.275 9.997 1.00 88.50 887 ARG A O 1
ATOM 6796 N N . SER A 1 888 ? 1.880 9.527 10.930 1.00 81.00 888 SER A N 1
ATOM 6797 C CA . SER A 1 888 ? 2.801 8.408 11.158 1.00 81.00 888 SER A CA 1
ATOM 6798 C C . SER A 1 888 ? 2.218 7.389 12.136 1.00 81.00 888 SER A C 1
ATOM 6800 O O . SER A 1 888 ? 2.360 6.200 11.898 1.00 81.00 888 SER A O 1
ATOM 6802 N N . SER A 1 889 ? 1.543 7.840 13.197 1.00 79.38 889 SER A N 1
ATOM 6803 C CA . SER A 1 889 ? 0.869 6.968 14.166 1.00 79.38 889 SER A CA 1
ATOM 6804 C C . SER A 1 889 ? -0.253 6.164 13.499 1.00 79.38 889 SER A C 1
ATOM 6806 O O . SER A 1 889 ? -0.269 4.942 13.585 1.00 79.38 889 SER A O 1
ATOM 6808 N N . LEU A 1 890 ? -1.130 6.836 12.741 1.00 80.19 890 LEU A N 1
ATOM 6809 C CA . LEU A 1 890 ? -2.214 6.189 11.990 1.00 80.19 890 LEU A CA 1
ATOM 6810 C C . LEU A 1 890 ? -1.701 5.146 10.983 1.00 80.19 890 LEU A C 1
ATOM 6812 O O . LEU A 1 890 ? -2.282 4.075 10.868 1.00 80.19 890 LEU A O 1
ATOM 6816 N N . LEU A 1 891 ? -0.606 5.440 10.274 1.00 75.88 891 LEU A N 1
ATOM 6817 C CA . LEU A 1 891 ? -0.026 4.519 9.292 1.00 75.88 891 LEU A CA 1
ATOM 6818 C C . LEU A 1 891 ? 0.757 3.364 9.931 1.00 75.88 891 LEU A C 1
ATOM 6820 O O . LEU A 1 891 ? 0.751 2.274 9.377 1.00 75.88 891 LEU A O 1
ATOM 6824 N N . MET A 1 892 ? 1.415 3.572 11.075 1.00 72.31 892 MET A N 1
ATOM 6825 C CA . MET A 1 892 ? 2.092 2.489 11.805 1.00 72.31 892 MET A CA 1
ATOM 6826 C C . MET A 1 892 ? 1.096 1.548 12.489 1.00 72.31 892 MET A C 1
ATOM 6828 O O . MET A 1 892 ? 1.360 0.357 12.602 1.00 72.31 892 MET A O 1
ATOM 6832 N N . ASN A 1 893 ? -0.069 2.053 12.900 1.00 72.25 893 ASN A N 1
ATOM 6833 C CA . ASN A 1 893 ? -1.122 1.235 13.499 1.00 72.25 893 ASN A CA 1
ATOM 6834 C C . ASN A 1 893 ? -1.673 0.149 12.550 1.00 72.25 893 ASN A C 1
ATOM 6836 O O . ASN A 1 893 ? -2.147 -0.871 13.043 1.00 72.25 893 ASN A O 1
ATOM 6840 N N . LEU A 1 894 ? -1.538 0.315 11.225 1.00 66.81 894 LEU A N 1
ATOM 6841 C CA . LEU A 1 894 ? -1.836 -0.726 10.227 1.00 66.81 894 LEU A CA 1
ATOM 6842 C C . LEU A 1 894 ? -0.987 -1.997 10.382 1.00 66.81 894 LEU A C 1
ATOM 6844 O O . LEU A 1 894 ? -1.382 -3.061 9.924 1.00 66.81 894 LEU A O 1
ATOM 6848 N N . GLU A 1 895 ? 0.176 -1.932 11.036 1.00 70.75 895 GLU A N 1
ATOM 6849 C CA . GLU A 1 895 ? 0.964 -3.142 11.316 1.00 70.75 895 GLU A CA 1
ATOM 6850 C C . GLU A 1 895 ? 0.254 -4.070 12.326 1.00 70.75 895 GLU A C 1
ATOM 6852 O O . GLU A 1 895 ? 0.616 -5.241 12.455 1.00 70.75 895 GLU A O 1
ATOM 6857 N N . SER A 1 896 ? -0.778 -3.578 13.029 1.00 81.69 896 SER A N 1
ATOM 6858 C CA . SER A 1 896 ? -1.577 -4.345 13.985 1.00 81.69 896 SER A CA 1
ATOM 6859 C C . SER A 1 896 ? -2.973 -4.660 13.451 1.00 81.69 896 SER A C 1
ATOM 6861 O O . SER A 1 896 ? -3.885 -3.831 13.492 1.00 81.69 896 SER A O 1
ATOM 6863 N N . ARG A 1 897 ? -3.179 -5.928 13.079 1.00 82.81 897 ARG A N 1
ATOM 6864 C CA . ARG A 1 897 ? -4.474 -6.475 12.634 1.00 82.81 897 ARG A CA 1
ATOM 6865 C C . ARG A 1 897 ? -5.620 -6.236 13.632 1.00 82.81 897 ARG A C 1
ATOM 6867 O O . ARG A 1 897 ? -6.769 -6.109 13.225 1.00 82.81 897 ARG A O 1
ATOM 6874 N N . MET A 1 898 ? -5.318 -6.158 14.932 1.00 85.31 898 MET A N 1
ATOM 6875 C CA . MET A 1 898 ? -6.313 -5.851 15.972 1.00 85.31 898 MET A CA 1
ATOM 6876 C C . MET A 1 898 ? -6.720 -4.375 15.983 1.00 85.31 898 MET A C 1
ATOM 6878 O O . MET A 1 898 ? -7.873 -4.071 16.271 1.00 85.31 898 MET A O 1
ATOM 6882 N N . VAL A 1 899 ? -5.804 -3.463 15.642 1.00 85.62 899 VAL A N 1
ATOM 6883 C CA . VAL A 1 899 ? -6.119 -2.030 15.557 1.00 85.62 899 VAL A CA 1
ATOM 6884 C C . VAL A 1 899 ? -6.905 -1.736 14.282 1.00 85.62 899 VAL A C 1
ATOM 6886 O O . VAL A 1 899 ? -7.890 -1.012 14.355 1.00 85.62 899 VAL A O 1
ATOM 6889 N N . GLU A 1 900 ? -6.551 -2.353 13.148 1.00 85.44 900 GLU A N 1
ATOM 6890 C CA . GLU A 1 900 ? -7.377 -2.322 11.925 1.00 85.44 900 GLU A CA 1
ATOM 6891 C C . GLU A 1 900 ? -8.803 -2.832 12.191 1.00 85.44 900 GLU A C 1
ATOM 6893 O O . GLU A 1 900 ? -9.784 -2.207 11.789 1.00 85.44 900 GLU A O 1
ATOM 6898 N N . LEU A 1 901 ? -8.924 -3.954 12.910 1.00 91.19 901 LEU A N 1
ATOM 6899 C CA . LEU A 1 901 ? -10.204 -4.549 13.281 1.00 91.19 901 LEU A CA 1
ATOM 6900 C C . LEU A 1 901 ? -11.049 -3.630 14.178 1.00 91.19 901 LEU A C 1
ATOM 6902 O O . LEU A 1 901 ? -12.246 -3.473 13.923 1.00 91.19 901 LEU A O 1
ATOM 6906 N N . GLU A 1 902 ? -10.458 -3.053 15.231 1.00 90.62 902 GLU A N 1
ATOM 6907 C CA . GLU A 1 902 ? -11.167 -2.120 16.115 1.00 90.62 902 GLU A CA 1
ATOM 6908 C C . GLU A 1 902 ? -11.600 -0.864 15.352 1.00 90.62 902 GLU A C 1
ATOM 6910 O O . GLU A 1 902 ? -12.754 -0.451 15.465 1.00 90.62 902 GLU A O 1
ATOM 6915 N N . ASP A 1 903 ? -10.707 -0.295 14.542 1.00 88.94 903 ASP A N 1
ATOM 6916 C CA . ASP A 1 903 ? -10.976 0.893 13.732 1.00 88.94 903 ASP A CA 1
ATOM 6917 C C . ASP A 1 903 ? -12.141 0.651 12.757 1.00 88.94 903 ASP A C 1
ATOM 6919 O O . ASP A 1 903 ? -13.116 1.407 12.747 1.00 88.94 903 ASP A O 1
ATOM 6923 N N . LEU A 1 904 ? -12.113 -0.465 12.018 1.00 90.69 904 LEU A N 1
ATOM 6924 C CA . LEU A 1 904 ? -13.194 -0.885 11.124 1.00 90.69 904 LEU A CA 1
ATOM 6925 C C . LEU A 1 904 ? -14.521 -1.075 11.877 1.00 90.69 904 LEU A C 1
ATOM 6927 O O . LEU A 1 904 ? -15.548 -0.519 11.477 1.00 90.69 904 LEU A O 1
ATOM 6931 N N . GLY A 1 905 ? -14.508 -1.843 12.969 1.00 91.31 905 GLY A N 1
ATOM 6932 C CA . GLY A 1 905 ? -15.706 -2.156 13.747 1.00 91.31 905 GLY A CA 1
ATOM 6933 C C . GLY A 1 905 ? -16.349 -0.920 14.365 1.00 91.31 905 GLY A C 1
ATOM 6934 O O . GLY A 1 905 ? -17.546 -0.686 14.181 1.00 91.31 905 GLY A O 1
ATOM 6935 N N . ARG A 1 906 ? -15.556 -0.078 15.035 1.00 89.06 906 ARG A N 1
ATOM 6936 C CA . ARG A 1 906 ? -16.049 1.128 15.714 1.00 89.06 906 ARG A CA 1
ATOM 6937 C C . ARG A 1 906 ? -16.491 2.210 14.739 1.00 89.06 906 ARG A C 1
ATOM 6939 O O . ARG A 1 906 ? -17.525 2.834 14.973 1.00 89.06 906 ARG A O 1
ATOM 6946 N N . GLN A 1 907 ? -15.796 2.409 13.619 1.00 89.50 907 GLN A N 1
ATOM 6947 C CA . GLN A 1 907 ? -16.266 3.354 12.602 1.00 89.50 907 GLN A CA 1
ATOM 6948 C C . GLN A 1 907 ? -17.586 2.912 11.966 1.00 89.50 907 GLN A C 1
ATOM 6950 O O . GLN A 1 907 ? -18.471 3.741 11.765 1.00 89.50 907 GLN A O 1
ATOM 6955 N N . VAL A 1 908 ? -17.774 1.618 11.694 1.00 90.88 908 VAL A N 1
ATOM 6956 C CA . VAL A 1 908 ? -19.056 1.119 11.171 1.00 90.88 908 VAL A CA 1
ATOM 6957 C C . VAL A 1 908 ? -20.154 1.153 12.238 1.00 90.88 908 VAL A C 1
ATOM 6959 O O . VAL A 1 908 ? -21.306 1.442 11.906 1.00 90.88 908 VAL A O 1
ATOM 6962 N N . GLN A 1 909 ? -19.816 0.945 13.514 1.00 88.69 909 GLN A N 1
ATOM 6963 C CA . GLN A 1 909 ? -20.738 1.107 14.640 1.00 88.69 909 GLN A CA 1
ATOM 6964 C C . GLN A 1 909 ? -21.255 2.552 14.738 1.00 88.69 909 GLN A C 1
ATOM 6966 O O . GLN A 1 909 ? -22.472 2.740 14.761 1.00 88.69 909 GLN A O 1
ATOM 6971 N N . VAL A 1 910 ? -20.350 3.540 14.708 1.00 85.12 910 VAL A N 1
ATOM 6972 C CA . VAL A 1 910 ? -20.630 4.970 14.958 1.00 85.12 910 VAL A CA 1
ATOM 6973 C C . VAL A 1 910 ? -21.062 5.752 13.708 1.00 85.12 910 VAL A C 1
ATOM 6975 O O . VAL A 1 910 ? -21.980 6.566 13.770 1.00 85.12 910 VAL A O 1
ATOM 6978 N N . HIS A 1 911 ? -20.405 5.551 12.564 1.00 83.31 911 HIS A N 1
ATOM 6979 C CA . HIS A 1 911 ? -20.646 6.309 11.325 1.00 83.31 911 HIS A CA 1
ATOM 6980 C C . HIS A 1 911 ? -21.451 5.535 10.272 1.00 83.31 911 HIS A C 1
ATOM 6982 O O . HIS A 1 911 ? -21.802 6.106 9.239 1.00 83.31 911 HIS A O 1
ATOM 6988 N N . GLY A 1 912 ? -21.679 4.230 10.466 1.00 85.38 912 GLY A N 1
ATOM 6989 C CA . GLY A 1 912 ? -22.272 3.351 9.450 1.00 85.38 912 GLY A CA 1
ATOM 6990 C C . GLY A 1 912 ? -21.367 3.077 8.239 1.00 85.38 912 GLY A C 1
ATOM 6991 O O . GLY A 1 912 ? -21.792 2.402 7.305 1.00 85.38 912 GLY A O 1
ATOM 6992 N N . LYS A 1 913 ? -20.131 3.595 8.232 1.00 85.38 913 LYS A N 1
ATOM 6993 C CA . LYS A 1 913 ? -19.153 3.450 7.147 1.00 85.38 913 LYS A CA 1
ATOM 6994 C C . LYS A 1 913 ? -17.719 3.524 7.670 1.00 85.38 913 LYS A C 1
ATOM 6996 O O . LYS A 1 913 ? -17.471 4.168 8.685 1.00 85.38 913 LYS A O 1
ATOM 7001 N N . LYS A 1 914 ? -16.778 2.966 6.908 1.00 84.75 914 LYS A N 1
ATOM 7002 C CA . LYS A 1 914 ? -15.340 3.186 7.095 1.00 84.75 914 LYS A CA 1
ATOM 7003 C C . LYS A 1 914 ? -14.913 4.505 6.430 1.00 84.75 914 LYS A C 1
ATOM 7005 O O . LYS A 1 914 ? -15.230 4.763 5.269 1.00 84.75 914 LYS A O 1
ATOM 7010 N N . ILE A 1 915 ? -14.200 5.343 7.167 1.00 84.75 915 ILE A N 1
ATOM 7011 C CA . ILE A 1 915 ? -13.438 6.503 6.706 1.00 84.75 915 ILE A CA 1
ATOM 7012 C C . ILE A 1 915 ? -12.033 5.991 6.383 1.00 84.75 915 ILE A C 1
ATOM 7014 O O . ILE A 1 915 ? -11.285 5.600 7.274 1.00 84.75 915 ILE A O 1
ATOM 7018 N N . SER A 1 916 ? -11.656 5.984 5.104 1.00 81.62 916 SER A N 1
ATOM 7019 C CA . SER A 1 916 ? -10.339 5.465 4.705 1.00 81.62 916 SER A CA 1
ATOM 7020 C C . SER A 1 916 ? -9.190 6.255 5.351 1.00 81.62 916 SER A C 1
ATOM 7022 O O . SER A 1 916 ? -9.260 7.480 5.482 1.00 81.62 916 SER A O 1
ATOM 7024 N N . LEU A 1 917 ? -8.074 5.590 5.667 1.00 79.69 917 LEU A N 1
ATOM 7025 C CA . LEU A 1 917 ? -6.874 6.266 6.185 1.00 79.69 917 LEU A CA 1
ATOM 7026 C C . LEU A 1 917 ? -6.335 7.344 5.240 1.00 79.69 917 LEU A C 1
ATOM 7028 O O . LEU A 1 917 ? -5.765 8.333 5.694 1.00 79.69 917 LEU A O 1
ATOM 7032 N N . ARG A 1 918 ? -6.571 7.204 3.932 1.00 77.75 918 ARG A N 1
ATOM 7033 C CA . ARG A 1 918 ? -6.287 8.257 2.955 1.00 77.75 918 ARG A CA 1
ATOM 7034 C C . ARG A 1 918 ? -7.120 9.510 3.224 1.00 77.75 918 ARG A C 1
ATOM 7036 O O . ARG A 1 918 ? -6.558 10.597 3.287 1.00 77.75 918 ARG A O 1
ATOM 7043 N N . GLU A 1 919 ? -8.428 9.361 3.438 1.00 82.50 919 GLU A N 1
ATOM 7044 C CA . GLU A 1 919 ? -9.314 10.467 3.820 1.00 82.50 919 GLU A CA 1
ATOM 7045 C C . GLU A 1 919 ? -8.884 11.090 5.161 1.00 82.50 919 GLU A C 1
ATOM 7047 O O . GLU A 1 919 ? -8.881 12.315 5.293 1.00 82.50 919 GLU A O 1
ATOM 7052 N N . MET A 1 920 ? -8.454 10.277 6.135 1.00 85.38 920 MET A N 1
ATOM 7053 C CA . MET A 1 920 ? -7.924 10.778 7.411 1.00 85.38 920 MET A CA 1
ATOM 7054 C C . MET A 1 920 ? -6.642 11.600 7.228 1.00 85.38 920 MET A C 1
ATOM 7056 O O . MET A 1 920 ? -6.549 12.723 7.726 1.00 85.38 920 MET A O 1
ATOM 7060 N N . CYS A 1 921 ? -5.658 11.072 6.492 1.00 85.56 921 CYS A N 1
ATOM 7061 C CA . CYS A 1 921 ? -4.418 11.783 6.187 1.00 85.56 921 CYS A CA 1
ATOM 7062 C C . CYS A 1 921 ? -4.686 13.083 5.420 1.00 85.56 921 CYS A C 1
ATOM 7064 O O . CYS A 1 921 ? -4.145 14.118 5.806 1.00 85.56 921 CYS A O 1
ATOM 7066 N N . ASP A 1 922 ? -5.565 13.058 4.413 1.00 84.62 922 ASP A N 1
ATOM 7067 C CA . ASP A 1 922 ? -5.959 14.238 3.637 1.00 84.62 922 ASP A CA 1
ATOM 7068 C C . ASP A 1 922 ? -6.632 15.304 4.523 1.00 84.62 922 ASP A C 1
ATOM 7070 O O . ASP A 1 922 ? -6.357 16.498 4.371 1.00 84.62 922 ASP A O 1
ATOM 7074 N N . LYS A 1 923 ? -7.488 14.902 5.477 1.00 89.62 923 LYS A N 1
ATOM 7075 C CA . LYS A 1 923 ? -8.089 15.821 6.463 1.00 89.62 923 LYS A CA 1
ATOM 7076 C C . LYS A 1 923 ? -7.025 16.442 7.366 1.00 89.62 923 LYS A C 1
ATOM 7078 O O . LYS A 1 923 ? -6.995 17.664 7.495 1.00 89.62 923 LYS A O 1
ATOM 7083 N N . ILE A 1 924 ? -6.108 15.641 7.917 1.00 91.88 924 ILE A N 1
ATOM 7084 C CA . ILE A 1 924 ? -4.989 16.134 8.740 1.00 91.88 924 ILE A CA 1
ATOM 7085 C C . ILE A 1 924 ? -4.106 17.102 7.937 1.00 91.88 924 ILE A C 1
ATOM 7087 O O . ILE A 1 924 ? -3.720 18.162 8.438 1.00 91.88 924 ILE A O 1
ATOM 7091 N N . ASP A 1 925 ? -3.807 16.791 6.675 1.00 89.94 925 ASP A N 1
ATOM 7092 C CA . ASP A 1 925 ? -2.951 17.613 5.816 1.00 89.94 925 ASP A CA 1
ATOM 7093 C C . ASP A 1 925 ? -3.572 18.958 5.427 1.00 89.94 925 ASP A C 1
ATOM 7095 O O . ASP A 1 925 ? -2.830 19.935 5.284 1.00 89.94 925 ASP A O 1
ATOM 7099 N N . ARG A 1 926 ? -4.903 19.070 5.390 1.00 92.88 926 ARG A N 1
ATOM 7100 C CA . ARG A 1 926 ? -5.600 20.352 5.176 1.00 92.88 926 ARG A CA 1
ATOM 7101 C C . ARG A 1 926 ? -5.555 21.295 6.380 1.00 92.88 926 ARG A C 1
ATOM 7103 O O . ARG A 1 926 ? -5.620 22.502 6.180 1.00 92.88 926 ARG A O 1
ATOM 7110 N N . LEU A 1 927 ? -5.393 20.778 7.604 1.00 95.44 927 LEU A N 1
ATOM 7111 C CA . LEU A 1 927 ? -5.424 21.590 8.830 1.00 95.44 927 LEU A CA 1
ATOM 7112 C C . LEU A 1 927 ? -4.385 22.722 8.831 1.00 95.44 927 LEU A C 1
ATOM 7114 O O . LEU A 1 927 ? -3.176 22.478 8.723 1.00 95.44 927 LEU A O 1
ATOM 7118 N N . THR A 1 928 ? -4.843 23.953 9.031 1.00 95.44 928 THR A N 1
ATOM 7119 C CA . THR A 1 928 ? -3.988 25.130 9.220 1.00 95.44 928 THR A CA 1
ATOM 7120 C C . THR A 1 928 ? -3.836 25.479 10.703 1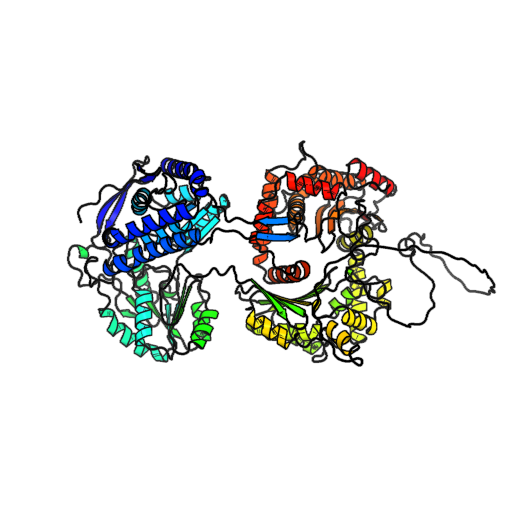.00 95.44 928 THR A C 1
ATOM 7122 O O . THR A 1 928 ? -4.575 25.002 11.562 1.00 95.44 928 THR A O 1
ATOM 7125 N N . ILE A 1 929 ? -2.898 26.378 11.021 1.00 96.31 929 ILE A N 1
ATOM 7126 C CA . ILE A 1 929 ? -2.766 26.953 12.373 1.00 96.31 929 ILE A CA 1
ATOM 7127 C C . ILE A 1 929 ? -4.081 27.614 12.822 1.00 96.31 929 ILE A C 1
ATOM 7129 O O . ILE A 1 929 ? -4.433 27.562 13.998 1.00 96.31 929 ILE A O 1
ATOM 7133 N N . ASN A 1 930 ? -4.816 28.222 11.888 1.00 96.00 930 ASN A N 1
ATOM 7134 C CA . ASN A 1 930 ? -6.062 28.919 12.187 1.00 96.00 930 ASN A CA 1
ATOM 7135 C C . ASN A 1 930 ? -7.189 27.941 12.539 1.00 96.00 930 ASN A C 1
ATOM 7137 O O . ASN A 1 930 ? -7.990 28.263 13.411 1.00 96.00 930 ASN A O 1
ATOM 7141 N N . ASP A 1 931 ? -7.215 26.749 11.936 1.00 96.81 931 ASP A N 1
ATOM 7142 C CA . ASP A 1 931 ? -8.176 25.696 12.284 1.00 96.81 931 ASP A CA 1
ATOM 7143 C C . ASP A 1 931 ? -7.918 25.165 13.692 1.00 96.81 931 ASP A C 1
ATOM 7145 O O . ASP A 1 931 ? -8.827 25.142 14.517 1.00 96.81 931 ASP A O 1
ATOM 7149 N N . LEU A 1 932 ? -6.658 24.841 14.008 1.00 97.38 932 LEU A N 1
ATOM 7150 C CA . LEU A 1 932 ? -6.264 24.416 15.354 1.00 97.38 932 LEU A CA 1
ATOM 7151 C C . LEU A 1 932 ? -6.588 25.492 16.400 1.00 97.38 932 LEU A C 1
ATOM 7153 O O . LEU A 1 932 ? -7.164 25.174 17.435 1.00 97.38 932 LEU A O 1
ATOM 7157 N N . ARG A 1 933 ? -6.283 26.768 16.125 1.00 97.00 933 ARG A N 1
ATOM 7158 C CA . ARG A 1 933 ? -6.619 27.882 17.028 1.00 97.00 933 ARG A CA 1
ATOM 7159 C C . ARG A 1 933 ? -8.129 28.042 17.203 1.00 97.00 933 ARG A C 1
ATOM 7161 O O . ARG A 1 933 ? -8.591 28.236 18.322 1.00 97.00 933 ARG A O 1
ATOM 7168 N N . ARG A 1 934 ? -8.907 27.964 16.118 1.00 97.06 934 ARG A N 1
ATOM 7169 C CA . ARG A 1 934 ? -10.376 28.051 16.151 1.00 97.06 934 ARG A CA 1
ATOM 7170 C C . ARG A 1 934 ? -10.968 26.933 17.008 1.00 97.06 934 ARG A C 1
ATOM 7172 O O . ARG A 1 934 ? -11.816 27.209 17.847 1.00 97.06 934 ARG A O 1
ATOM 7179 N N . VAL A 1 935 ? -10.500 25.702 16.826 1.00 97.44 935 VAL A N 1
ATOM 7180 C CA . VAL A 1 935 ? -10.955 24.536 17.596 1.00 97.44 935 VAL A CA 1
ATOM 7181 C C . VAL A 1 935 ? -10.517 24.628 19.060 1.00 97.44 935 VAL A C 1
ATOM 7183 O O . VAL A 1 935 ? -11.327 24.366 19.945 1.00 97.44 935 VAL A O 1
ATOM 7186 N N . ALA A 1 936 ? -9.299 25.105 19.333 1.00 97.25 936 ALA A N 1
ATOM 7187 C CA . ALA A 1 936 ? -8.837 25.396 20.689 1.00 97.25 936 ALA A CA 1
ATOM 7188 C C . ALA A 1 936 ? -9.705 26.461 21.385 1.00 97.25 936 ALA A C 1
ATOM 7190 O O . ALA A 1 936 ? -10.084 26.257 22.533 1.00 97.25 936 ALA A O 1
ATOM 7191 N N . LYS A 1 937 ? -10.087 27.550 20.697 1.00 96.62 937 LYS A N 1
ATOM 7192 C CA . LYS A 1 937 ? -11.055 28.533 21.225 1.00 96.62 937 LYS A CA 1
ATOM 7193 C C . LYS A 1 937 ? -12.409 27.881 21.511 1.00 96.62 937 LYS A C 1
ATOM 7195 O O . LYS A 1 937 ? -12.940 28.025 22.604 1.00 96.62 937 LYS A O 1
ATOM 7200 N N . ILE A 1 938 ? -12.945 27.107 20.562 1.00 96.31 938 ILE A N 1
ATOM 7201 C CA . ILE A 1 938 ? -14.244 26.431 20.715 1.00 96.31 938 ILE A CA 1
ATOM 7202 C C . ILE A 1 938 ? -14.274 25.525 21.955 1.00 96.31 938 ILE A C 1
ATOM 7204 O O . ILE A 1 938 ? -15.238 25.588 22.712 1.00 96.31 938 ILE A O 1
ATOM 7208 N N . VAL A 1 939 ? -13.229 24.727 22.186 1.00 96.94 939 VAL A N 1
ATOM 7209 C CA . VAL A 1 939 ? -13.133 23.822 23.344 1.00 96.94 939 VAL A CA 1
ATOM 7210 C C . VAL A 1 939 ? -12.793 24.572 24.632 1.00 96.94 939 VAL A C 1
ATOM 7212 O O . VAL A 1 939 ? -13.559 24.528 25.593 1.00 96.94 939 VAL A O 1
ATOM 7215 N N . PHE A 1 940 ? -11.668 25.289 24.673 1.00 97.12 940 PHE A N 1
ATOM 7216 C CA . PHE A 1 940 ? -11.121 25.809 25.929 1.00 97.12 940 PHE A CA 1
ATOM 7217 C C . PHE A 1 940 ? -11.771 27.103 26.414 1.00 97.12 940 PHE A C 1
ATOM 7219 O O . PHE A 1 940 ? -11.708 27.363 27.606 1.00 97.12 940 PHE A O 1
ATOM 7226 N N . GLU A 1 941 ? -12.452 27.876 25.562 1.00 95.50 941 GLU A N 1
ATOM 7227 C CA . GLU A 1 941 ? -13.325 28.991 25.988 1.00 95.50 941 GLU A CA 1
ATOM 7228 C C . GLU A 1 941 ? -14.764 28.485 26.272 1.00 95.50 941 GLU A C 1
ATOM 7230 O O . GLU A 1 941 ? -15.696 29.260 26.482 1.00 95.50 941 GLU A O 1
ATOM 7235 N N . GLY A 1 942 ? -14.974 27.159 26.265 1.00 93.31 942 GLY A N 1
ATOM 7236 C CA . GLY A 1 942 ? -16.248 26.514 26.581 1.00 93.31 942 GLY A CA 1
ATOM 7237 C C . GLY A 1 942 ? -17.349 26.741 25.542 1.00 93.31 942 GLY A C 1
ATOM 7238 O O . GLY A 1 942 ? -18.525 26.628 25.869 1.00 93.31 942 GLY A O 1
ATOM 7239 N N . MET A 1 943 ? -17.035 27.090 24.294 1.00 94.56 943 MET A N 1
ATOM 7240 C CA . MET A 1 943 ? -18.018 27.423 23.246 1.00 94.56 943 MET A CA 1
ATOM 7241 C C . MET A 1 943 ? -18.542 26.216 22.440 1.00 94.56 943 MET A C 1
ATOM 7243 O O . MET A 1 943 ? -19.208 26.409 21.418 1.00 94.56 943 MET A O 1
ATOM 7247 N N . VAL A 1 944 ? -18.272 24.985 22.884 1.00 94.81 944 VAL A N 1
ATOM 7248 C CA . VAL A 1 944 ? -18.792 23.750 22.272 1.00 94.81 944 VAL A CA 1
ATOM 7249 C C . VAL A 1 944 ? -20.327 23.749 22.212 1.00 94.81 944 VAL A C 1
ATOM 7251 O O . VAL A 1 944 ? -21.015 24.319 23.064 1.00 94.81 944 VAL A O 1
ATOM 7254 N N . LYS A 1 945 ? -20.862 23.136 21.148 1.00 91.81 945 LYS A N 1
ATOM 7255 C CA . LYS A 1 945 ? -22.298 23.004 20.866 1.00 91.81 945 LYS A CA 1
ATOM 7256 C C . LYS A 1 945 ? -22.627 21.565 20.476 1.00 91.81 945 LYS A C 1
ATOM 7258 O O . LYS A 1 945 ? -22.761 21.251 19.296 1.00 91.81 945 LYS A O 1
ATOM 7263 N N . ASN A 1 946 ? -22.749 20.719 21.489 1.00 91.38 946 ASN A N 1
ATOM 7264 C CA . ASN A 1 946 ? -23.148 19.321 21.359 1.00 91.38 946 ASN A CA 1
ATOM 7265 C C . ASN A 1 946 ? -24.678 19.157 21.511 1.00 91.38 946 ASN A C 1
ATOM 7267 O O . ASN A 1 946 ? -25.322 20.042 22.086 1.00 91.38 946 ASN A O 1
ATOM 7271 N N . PRO A 1 947 ? -25.282 18.042 21.045 1.00 91.88 947 PRO A N 1
ATOM 7272 C CA . PRO A 1 947 ? -26.728 17.797 21.141 1.00 91.88 947 PRO A CA 1
ATOM 7273 C C . PRO A 1 947 ? -27.299 17.863 22.565 1.00 91.88 947 PRO A C 1
ATOM 7275 O O . PRO A 1 947 ? -28.457 18.230 22.736 1.00 91.88 947 PRO A O 1
ATOM 7278 N N . GLY A 1 948 ? -26.494 17.548 23.585 1.00 90.12 948 GLY A N 1
ATOM 7279 C CA . GLY A 1 948 ? -26.889 17.630 24.994 1.00 90.12 948 GLY A CA 1
ATOM 7280 C C . GLY A 1 948 ? -26.790 19.025 25.623 1.00 90.12 948 GLY A C 1
ATOM 7281 O O . GLY A 1 948 ? -27.005 19.145 26.825 1.00 90.12 948 GLY A O 1
ATOM 7282 N N . PHE A 1 949 ? -26.468 20.077 24.857 1.00 92.19 949 PHE A N 1
ATOM 7283 C CA . PHE A 1 949 ? -26.393 21.474 25.321 1.00 92.19 949 PHE A CA 1
ATOM 7284 C C . PHE A 1 949 ? -25.525 21.679 26.577 1.00 92.19 949 PHE A C 1
ATOM 7286 O O . PHE A 1 949 ? -26.001 22.166 27.604 1.00 92.19 949 PHE A O 1
ATOM 7293 N N . GLY A 1 950 ? -24.247 21.303 26.500 1.00 91.19 950 GLY A N 1
ATOM 7294 C CA . GLY A 1 950 ? -23.322 21.424 27.621 1.00 91.19 950 GLY A CA 1
ATOM 7295 C C . GLY A 1 950 ? -23.098 22.859 28.125 1.00 91.19 950 GLY A C 1
ATOM 7296 O O . GLY A 1 950 ? -23.240 23.858 27.403 1.00 91.19 950 GLY A O 1
ATOM 7297 N N . SER A 1 951 ? -22.748 22.964 29.409 1.00 92.62 951 SER A N 1
ATOM 7298 C CA . SER A 1 951 ? -22.561 24.241 30.111 1.00 92.62 951 SER A CA 1
ATOM 7299 C C . SER A 1 951 ? -21.346 25.036 29.617 1.00 92.62 951 SER A C 1
ATOM 7301 O O . SER A 1 951 ? -21.338 26.264 29.712 1.00 92.62 951 SER A O 1
ATOM 7303 N N . GLY A 1 952 ? -20.320 24.353 29.097 1.00 91.00 952 GLY A N 1
ATOM 7304 C CA . GLY A 1 952 ? -19.009 24.930 28.794 1.00 91.00 952 GLY A CA 1
ATOM 7305 C C . GLY A 1 952 ? -18.146 25.260 30.023 1.00 91.00 952 GLY A C 1
ATOM 7306 O O . GLY A 1 952 ? -17.080 25.852 29.862 1.00 91.00 952 GLY A O 1
ATOM 7307 N N . ALA A 1 953 ? -18.575 24.913 31.242 1.00 94.00 953 ALA A N 1
ATOM 7308 C CA . ALA A 1 953 ? -17.809 25.156 32.469 1.00 94.00 953 ALA A CA 1
ATOM 7309 C C . ALA A 1 953 ? -16.590 24.212 32.584 1.00 94.00 953 ALA A C 1
ATOM 7311 O O . ALA A 1 953 ? -16.640 23.089 32.080 1.00 94.00 953 ALA A O 1
ATOM 7312 N N . PRO A 1 954 ? -15.491 24.597 33.256 1.00 95.75 954 PRO A N 1
ATOM 7313 C CA . PRO A 1 954 ? -14.366 23.687 33.470 1.00 95.75 954 PRO A CA 1
ATOM 7314 C C . PRO A 1 954 ? -14.749 22.493 34.363 1.00 95.75 954 PRO A C 1
ATOM 7316 O O . PRO A 1 954 ? -15.595 22.602 35.255 1.00 95.75 954 PRO A O 1
ATOM 7319 N N . THR A 1 955 ? -14.089 21.357 34.144 1.00 96.69 955 THR A N 1
ATOM 7320 C CA . THR A 1 955 ? -14.078 20.215 35.068 1.00 96.69 955 THR A CA 1
ATOM 7321 C C . THR A 1 955 ? -12.701 20.092 35.705 1.00 96.69 955 THR A C 1
ATOM 7323 O O . THR A 1 955 ? -11.703 20.048 34.986 1.00 96.69 955 THR A O 1
ATOM 7326 N N . VAL A 1 956 ? -12.634 19.988 37.033 1.00 96.19 956 VAL A N 1
ATOM 7327 C CA . VAL A 1 956 ? -11.388 19.706 37.758 1.00 96.19 956 VAL A CA 1
ATOM 7328 C C . VAL A 1 956 ? -11.569 18.523 38.701 1.00 96.19 956 VAL A C 1
ATOM 7330 O O . VAL A 1 956 ? -12.524 18.477 39.474 1.00 96.19 956 VAL A O 1
ATOM 7333 N N . VAL A 1 957 ? -10.621 17.587 38.674 1.00 96.00 957 VAL A N 1
ATOM 7334 C CA . VAL A 1 957 ? -10.496 16.545 39.702 1.00 96.00 957 VAL A CA 1
ATOM 7335 C C . VAL A 1 957 ? -9.119 16.650 40.343 1.00 96.00 957 VAL A C 1
ATOM 7337 O O . VAL A 1 957 ? -8.114 16.761 39.640 1.00 96.00 957 VAL A O 1
ATOM 7340 N N . LEU A 1 958 ? -9.088 16.654 41.674 1.00 93.38 958 LEU A N 1
ATOM 7341 C CA . LEU A 1 958 ? -7.894 16.884 42.484 1.00 93.38 958 LEU A CA 1
ATOM 7342 C C . LEU A 1 958 ? -7.746 15.784 43.539 1.00 93.38 958 LEU A C 1
ATOM 7344 O O . LEU A 1 958 ? -8.717 15.417 44.200 1.00 93.38 958 LEU A O 1
ATOM 7348 N N . GLN A 1 959 ? -6.523 15.297 43.736 1.00 92.25 959 GLN A N 1
ATOM 7349 C CA . GLN A 1 959 ? -6.162 14.472 44.885 1.00 92.25 959 GLN A CA 1
ATOM 7350 C C . GLN A 1 959 ? -4.818 14.939 45.449 1.00 92.25 959 GLN A C 1
ATOM 7352 O O . GLN A 1 959 ? -3.764 14.682 44.866 1.00 92.25 959 GLN A O 1
ATOM 7357 N N . GLU A 1 960 ? -4.862 15.663 46.568 1.00 88.69 960 GLU A N 1
ATOM 7358 C CA . GLU A 1 960 ? -3.669 16.220 47.213 1.00 88.69 960 GLU A CA 1
ATOM 7359 C C . GLU A 1 960 ? -2.929 15.164 48.050 1.00 88.69 960 GLU A C 1
ATOM 7361 O O . GLU A 1 960 ? -3.559 14.370 48.743 1.00 88.69 960 GLU A O 1
ATOM 7366 N N . CYS A 1 961 ? -1.594 15.166 48.052 1.00 85.25 961 CYS A N 1
ATOM 7367 C CA . CYS A 1 961 ? -0.815 14.413 49.043 1.00 85.25 961 CYS A CA 1
ATOM 7368 C C . CYS A 1 961 ? -0.461 15.307 50.237 1.00 85.25 961 CYS A C 1
ATOM 7370 O O . CYS A 1 961 ? -0.170 16.494 50.079 1.00 85.25 961 CYS A O 1
ATOM 7372 N N . ALA A 1 962 ? -0.489 14.742 51.445 1.00 76.19 962 ALA A N 1
ATOM 7373 C CA . ALA A 1 962 ? -0.050 15.436 52.650 1.00 76.19 962 ALA A CA 1
ATOM 7374 C C . ALA A 1 962 ? 1.475 15.661 52.643 1.00 76.19 962 ALA A C 1
ATOM 7376 O O . ALA A 1 962 ? 2.237 14.795 52.218 1.00 76.19 962 ALA A O 1
ATOM 7377 N N . ASP A 1 963 ? 1.900 16.821 53.143 1.00 66.38 963 ASP A N 1
ATOM 7378 C CA . ASP A 1 963 ? 3.298 17.262 53.216 1.00 66.38 963 ASP A CA 1
ATOM 7379 C C . ASP A 1 963 ? 3.757 17.295 54.688 1.00 66.38 963 ASP A C 1
ATOM 7381 O O . ASP A 1 963 ? 3.016 17.756 55.568 1.00 66.38 963 ASP A O 1
ATOM 7385 N N . GLU A 1 964 ? 4.948 16.771 54.991 1.00 58.47 964 GLU A N 1
ATOM 7386 C CA . GLU A 1 964 ? 5.393 16.581 56.379 1.00 58.47 964 GLU A CA 1
ATOM 7387 C C . GLU A 1 964 ? 5.672 17.926 57.073 1.00 58.47 964 GLU A C 1
ATOM 7389 O O . GLU A 1 964 ? 6.647 18.620 56.797 1.00 58.47 964 GLU A O 1
ATOM 7394 N N . GLY A 1 965 ? 4.808 18.291 58.026 1.00 55.91 965 GLY A N 1
ATOM 7395 C CA . GLY A 1 965 ? 4.950 19.504 58.842 1.00 55.91 965 GLY A CA 1
ATOM 7396 C C . GLY A 1 965 ? 4.241 20.755 58.304 1.00 55.91 965 GLY A C 1
ATOM 7397 O O . GLY A 1 965 ? 4.384 21.825 58.897 1.00 55.91 965 GLY A O 1
ATOM 7398 N N . SER A 1 966 ? 3.448 20.639 57.232 1.00 54.81 966 SER A N 1
ATOM 7399 C CA . SER A 1 966 ? 2.783 21.769 56.563 1.00 54.81 966 SER A CA 1
ATOM 7400 C C . SER A 1 966 ? 1.251 21.694 56.657 1.00 54.81 966 SER A C 1
ATOM 7402 O O . SER A 1 966 ? 0.607 20.865 56.017 1.00 54.81 966 SER A O 1
ATOM 7404 N N . THR A 1 967 ? 0.623 22.597 57.420 1.00 54.53 967 THR A N 1
ATOM 7405 C CA . THR A 1 967 ? -0.841 22.786 57.412 1.00 54.53 967 THR A CA 1
ATOM 7406 C C . THR A 1 967 ? -1.258 23.758 56.308 1.00 54.53 967 THR A C 1
ATOM 7408 O O . THR A 1 967 ? -1.530 24.939 56.547 1.00 54.53 967 THR A O 1
ATOM 7411 N N . ARG A 1 968 ? -1.312 23.263 55.065 1.00 61.72 968 ARG A N 1
ATOM 7412 C CA . ARG A 1 968 ? -1.818 24.044 53.926 1.00 61.72 968 ARG A CA 1
ATOM 7413 C C . ARG A 1 968 ? -3.299 24.404 54.074 1.00 61.72 968 ARG A C 1
ATOM 7415 O O . ARG A 1 968 ? -4.084 23.678 54.678 1.00 61.72 968 ARG A O 1
ATOM 7422 N N . LYS A 1 969 ? -3.681 25.543 53.485 1.00 65.19 969 LYS A N 1
ATOM 7423 C CA . LYS A 1 969 ? -5.089 25.866 53.228 1.00 65.19 969 LYS A CA 1
ATOM 7424 C C . LYS A 1 969 ? -5.563 25.030 52.040 1.00 65.19 969 LYS A C 1
ATOM 7426 O O . LYS A 1 969 ? -4.902 25.040 51.008 1.00 65.19 969 LYS A O 1
ATOM 7431 N N . GLU A 1 970 ? -6.700 24.367 52.213 1.00 71.88 970 GLU A N 1
ATOM 7432 C CA . GLU A 1 970 ? -7.444 23.630 51.185 1.00 71.88 970 GLU A CA 1
ATOM 7433 C C . GLU A 1 970 ? -7.611 24.456 49.897 1.00 71.88 970 GLU A C 1
ATOM 7435 O O . GLU A 1 970 ? -7.991 25.634 49.959 1.00 71.88 970 GLU A O 1
ATOM 7440 N N . PHE A 1 971 ? -7.331 23.854 48.735 1.00 83.00 971 PHE A N 1
ATOM 7441 C CA . PHE A 1 971 ? -7.461 24.532 47.444 1.00 83.00 971 PHE A CA 1
ATOM 7442 C C . PHE A 1 971 ? -8.920 24.501 46.969 1.00 83.00 971 PHE A C 1
ATOM 7444 O O . PHE A 1 971 ? -9.370 23.581 46.290 1.00 83.00 971 PHE A O 1
ATOM 7451 N N . LYS A 1 972 ? -9.685 25.502 47.411 1.00 86.00 972 LYS A N 1
ATOM 7452 C CA . LYS A 1 972 ? -11.139 25.554 47.226 1.00 86.00 972 LYS A CA 1
ATOM 7453 C C . LYS A 1 972 ? -11.569 25.781 45.779 1.00 86.00 972 LYS A C 1
ATOM 7455 O O . LYS A 1 972 ? -10.898 26.483 45.021 1.00 86.00 972 LYS A O 1
ATOM 7460 N N . TRP A 1 973 ? -12.750 25.260 45.447 1.00 88.81 973 TRP A N 1
ATOM 7461 C CA . TRP A 1 973 ? -13.327 25.341 44.108 1.00 88.81 973 TRP A CA 1
ATOM 7462 C C . TRP A 1 973 ? -13.494 26.775 43.603 1.00 88.81 973 TRP A C 1
ATOM 7464 O O . TRP A 1 973 ? -13.166 27.034 42.452 1.00 88.81 973 TRP A O 1
ATOM 7474 N N . GLU A 1 974 ? -13.905 27.722 44.449 1.00 87.31 974 GLU A N 1
ATOM 7475 C CA . GLU A 1 974 ? -14.085 29.118 44.028 1.00 87.31 974 GLU A CA 1
ATOM 7476 C C . GLU A 1 974 ? -12.752 29.718 43.547 1.00 87.31 974 GLU A C 1
ATOM 7478 O O . GLU A 1 974 ? -12.678 30.331 42.489 1.00 87.31 974 GLU A O 1
ATOM 7483 N N . THR A 1 975 ? -11.658 29.443 44.268 1.00 88.56 975 THR A N 1
ATOM 7484 C CA . THR A 1 975 ? -10.305 29.892 43.893 1.00 88.56 975 THR A CA 1
ATOM 7485 C C . THR A 1 975 ? -9.780 29.180 42.641 1.00 88.56 975 THR A C 1
ATOM 7487 O O . THR A 1 975 ? -9.051 29.780 41.852 1.00 88.56 975 THR A O 1
ATOM 7490 N N . ILE A 1 976 ? -10.154 27.914 42.438 1.00 91.44 976 ILE A N 1
ATOM 7491 C CA . ILE A 1 976 ? -9.852 27.150 41.219 1.00 91.44 976 ILE A CA 1
ATOM 7492 C C . ILE A 1 976 ? -10.593 27.753 40.014 1.00 91.44 976 ILE A C 1
ATOM 7494 O O . ILE A 1 976 ? -9.974 27.975 38.973 1.00 91.44 976 ILE A O 1
ATOM 7498 N N . GLN A 1 977 ? -11.887 28.065 40.152 1.00 90.19 977 GLN A N 1
ATOM 7499 C CA . GLN A 1 977 ? -12.683 28.710 39.104 1.00 90.19 977 GLN A CA 1
ATOM 7500 C C . GLN A 1 977 ? -12.152 30.102 38.761 1.00 90.19 977 GLN A C 1
ATOM 7502 O O . GLN A 1 977 ? -11.950 30.380 37.582 1.00 90.19 977 GLN A O 1
ATOM 7507 N N . ASP A 1 978 ? -11.874 30.941 39.764 1.00 91.38 978 ASP A N 1
ATOM 7508 C CA . ASP A 1 978 ? -11.311 32.283 39.568 1.00 91.38 978 ASP A CA 1
ATOM 7509 C C . ASP A 1 978 ? -9.974 32.227 38.811 1.00 91.38 978 ASP A C 1
ATOM 7511 O O . ASP A 1 978 ? -9.742 33.014 37.889 1.00 91.38 978 ASP A O 1
ATOM 7515 N N . LEU A 1 979 ? -9.104 31.264 39.147 1.00 94.00 979 LEU A N 1
ATOM 7516 C CA . LEU A 1 979 ? -7.830 31.068 38.456 1.00 94.00 979 LEU A CA 1
ATOM 7517 C C . LEU A 1 979 ? -8.039 30.665 36.989 1.00 94.00 979 LEU A C 1
ATOM 7519 O O . LEU A 1 979 ? -7.464 31.296 36.104 1.00 94.00 979 LEU A O 1
ATOM 7523 N N . ILE A 1 980 ? -8.887 29.671 36.711 1.00 95.06 980 ILE A N 1
ATOM 7524 C CA . ILE A 1 980 ? -9.177 29.214 35.338 1.00 95.06 980 ILE A CA 1
ATOM 7525 C C . ILE A 1 980 ? -9.825 30.343 34.512 1.00 95.06 980 ILE A C 1
ATOM 7527 O O . ILE A 1 980 ? -9.416 30.602 33.376 1.00 95.06 980 ILE A O 1
ATOM 7531 N N . ALA A 1 981 ? -10.772 31.076 35.101 1.00 93.06 981 ALA A N 1
ATOM 7532 C CA . ALA A 1 981 ? -11.440 32.212 34.471 1.00 93.06 981 ALA A CA 1
ATOM 7533 C C . ALA A 1 981 ? -10.478 33.381 34.188 1.00 93.06 981 ALA A C 1
ATOM 7535 O O . ALA A 1 981 ? -10.626 34.051 33.165 1.00 93.06 981 ALA A O 1
ATOM 7536 N N . SER A 1 982 ? -9.453 33.600 35.025 1.00 95.06 982 SER A N 1
ATOM 7537 C CA . SER A 1 982 ? -8.426 34.631 34.784 1.00 95.06 982 SER A CA 1
ATOM 7538 C C . SER A 1 982 ? -7.608 34.392 33.504 1.00 95.06 982 SER A C 1
ATOM 7540 O O . SER A 1 982 ? -7.140 35.345 32.880 1.00 95.06 982 SER A O 1
ATOM 7542 N N . TRP A 1 983 ? -7.522 33.136 33.049 1.00 95.00 983 TRP A N 1
ATOM 7543 C CA . TRP A 1 983 ? -6.939 32.742 31.762 1.00 95.00 983 TRP A CA 1
ATOM 7544 C C . TRP A 1 983 ? -7.954 32.765 30.600 1.00 95.00 983 TRP A C 1
ATOM 7546 O O . TRP A 1 983 ? -7.631 32.337 29.494 1.00 95.00 983 TRP A O 1
ATOM 7556 N N . ASN A 1 984 ? -9.169 33.288 30.807 1.00 93.31 984 ASN A N 1
ATOM 7557 C CA . ASN A 1 984 ? -10.285 33.256 29.851 1.00 93.31 984 ASN A CA 1
ATOM 7558 C C . ASN A 1 984 ? -10.636 31.829 29.382 1.00 93.31 984 ASN A C 1
ATOM 7560 O O . ASN A 1 984 ? -10.921 31.615 28.203 1.00 93.31 984 ASN A O 1
ATOM 7564 N N . LEU A 1 985 ? -10.572 30.847 30.289 1.00 95.25 985 LEU A N 1
ATOM 7565 C CA . LEU A 1 985 ? -10.896 29.453 29.991 1.00 95.25 985 LEU A CA 1
ATOM 7566 C C . LEU A 1 985 ? -12.239 29.040 30.609 1.00 95.25 985 LEU A C 1
ATOM 7568 O O . LEU A 1 985 ? -12.535 29.343 31.763 1.00 95.25 985 LEU A O 1
ATOM 7572 N N . GLY A 1 986 ? -13.021 28.290 29.835 1.00 90.50 986 GLY A N 1
ATOM 7573 C CA . GLY A 1 986 ? -14.383 27.867 30.141 1.00 90.50 986 GLY A CA 1
ATOM 7574 C C . GLY A 1 986 ? -15.388 29.021 30.167 1.00 90.50 986 GLY A C 1
ATOM 7575 O O . GLY A 1 986 ? -15.036 30.200 30.180 1.00 90.50 986 GLY A O 1
ATOM 7576 N N . ARG A 1 987 ? -16.676 28.675 30.218 1.00 87.38 987 ARG A N 1
ATOM 7577 C CA . ARG A 1 987 ? -17.715 29.633 30.612 1.00 87.38 987 ARG A CA 1
ATOM 7578 C C . ARG A 1 987 ? -17.776 29.695 32.134 1.00 87.38 987 ARG A C 1
ATOM 7580 O O . ARG A 1 987 ? -17.903 28.661 32.792 1.00 87.38 987 ARG A O 1
ATOM 7587 N N . THR A 1 988 ? -17.751 30.900 32.691 1.00 67.44 988 THR A N 1
ATOM 7588 C CA . THR A 1 988 ? -18.195 31.121 34.067 1.00 67.44 988 THR A CA 1
ATOM 7589 C C . THR A 1 988 ? -19.682 30.787 34.174 1.00 67.44 988 THR A C 1
ATOM 7591 O O . THR A 1 988 ? -20.494 31.213 33.352 1.00 67.44 988 THR A O 1
ATOM 7594 N N . SER A 1 989 ? -20.039 29.993 35.182 1.00 51.75 989 SER A N 1
ATOM 7595 C CA . SER A 1 989 ? -21.434 29.748 35.547 1.00 51.75 989 SER A CA 1
ATOM 7596 C C . SER A 1 989 ? -22.068 31.055 36.027 1.00 51.75 989 SER A C 1
ATOM 7598 O O . SER A 1 989 ? -21.578 31.635 36.997 1.00 51.75 989 SER A O 1
ATOM 7600 N N . ILE A 1 990 ? -23.121 31.496 35.332 1.00 35.28 990 ILE A N 1
ATOM 7601 C CA . ILE A 1 990 ? -24.012 32.596 35.745 1.00 35.28 990 ILE A CA 1
ATOM 7602 C C . ILE A 1 990 ? -24.906 32.113 36.892 1.00 35.28 990 ILE A C 1
ATOM 7604 O O . ILE A 1 990 ? -25.400 30.969 36.776 1.00 35.28 990 ILE A O 1
#

InterPro domains:
  IPR001431 Peptidase M16, zinc-binding site [PS00143] (478-501)
  IPR007863 Peptidase M16, C-terminal [PF05193] (612-664)
  IPR007863 Peptidase M16, C-terminal [PF05193] (745-886)
  IPR011249 Metalloenzyme, LuxS/M16 peptidase-like [SSF63411] (450-655)
  IPR011249 Metalloenzyme, LuxS/M16 peptidase-like [SSF63411] (767-939)
  IPR011765 Peptidase M16, N-terminal [PF00675] (458-605)
  IPR015590 Aldehyde dehydrogenase domain [PF00171] (19-441)
  IPR016160 Aldehyde dehydrogenase, cysteine active site [PS00070] (265-276)
  IPR016161 Aldehyde/histidinol dehydrogenase [SSF53720] (5-436)
  IPR016162 Aldehyde dehydrogenase, N-terminal [G3DSA:3.40.605.10] (22-240)
  IPR016163 Aldehyde dehydrogenase, C-terminal [G3DSA:3.40.309.10] (241-436)
  IPR029510 Aldehyde dehydrogenase, glutamic acid active site [PS00687] (237-244)

Radius of gyration: 36.49 Å; Cα contacts (8 Å, |Δi|>4): 1832; chains: 1; bounding box: 92×74×117 Å

Foldseek 3Di:
DPADEAAAWDAQLDGDHAPPPDWDFQAQQLQRHTRHIYHAHDLVNVVVLLVLLQVQCVVVQPPALLVVLQLLVQLLVVLLVCQLVVLVVLCRRFQFFSLDSSPPLSNQLSQLSNVLSVCSVVCVQAFDWDAPDPPDIDGDGNGQQGAEAEAEDSLRVSSSQSVVCRVNQLEGDDVSSNSSVVSVNGGSSYIDGDHDVVSVLSRLQPLSHQAYEHEEAPVVQVVSVVNNVVNPHHYHYHYAFLAAEEEDPAFDLLLSLVQLQCLFFQSQLLDRRRNQEYEYAPVCVVVNLVVNVVCLVQQDEENSHDSSHRGGAGSDPVLLVLLLVLQVCCVPPQVFAKPDFHSDADPPYDPSSVNRRHGRQTETEPGDLPRPSNADRSSGRYHYYDYDHDLVVVLVSSQPHPGAAEYEYGHDPVVSRVVSVVSHRHPYYYYSHDDDDHSPDDDLVVQWDWDAFPLQAIETEDQDADQKKKKKKKFQAAQLLDDPLLFQLLVLLQLLFQAAFPVDHSVRSV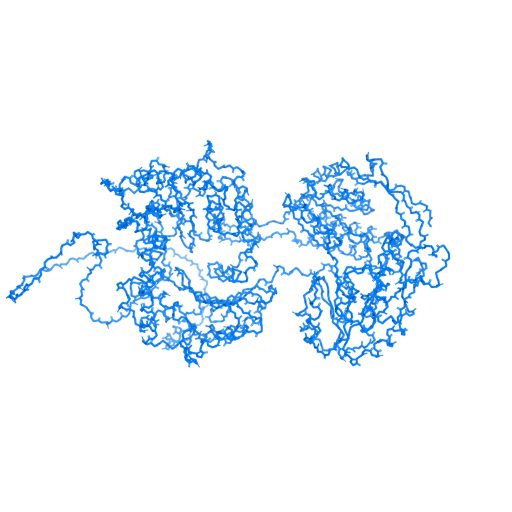VLVVVQVWDWGWDGDLGIIMTMIIGGPVCVLVSLQSVLRRLPTHDDDQVSSVVSLVVLLVVVVVQVVPCVRCVVQVLQLFFQVPHRSNRGRRHDNVCSVSDGPVSNVVSSVQTSGNNRIYIYMYNDHRVVSVVSCCVRPNPGHRPVVVVVVVVPPDDDDDDDDDDDDDDDDDDDDDDDDDDDDDDDDDDDDDDDDDDDDDDDDDDQCPVVPPDDDDDDDDDDDDDDDRDPPDAGATAAGEAEDEAAEADPDPVDAFKKKKKKKWKAFAPPDLLVLLLQLLQLQQAADCQVPPDDPPRRCRHCCNPVPVVPDVQWPDWHWDWAHHLFIIMTIIITMGHLVCVLVVLLSRLVLLLLLLDPDDPSHDDPVSSVVSLVVSLVVLVVLVVDSNSVRCLRRVCCSRVVDHDDSVNSNVSSVPDDSVSSNVSSCCTFLLVDDTPNGYQQAMHMYIHHYDDPPDPDDDPDPVNSRVSSVVSSTTDDDD

Nearest PDB structures (foldseek):
  6zfs-assembly1_A  TM=8.806E-01  e=2.007E-32  Bos taurus
  6haw-assembly1_A  TM=8.905E-01  e=6.327E-32  Bos taurus
  5okd-assembly1_A  TM=8.688E-01  e=1.716E-32  Bos taurus
  8iao-assembly1_Aa  TM=9.231E-01  e=1.176E-30  Mus musculus
  6xvf-assembly1_A-2  TM=8.782E-01  e=7.023E-32  Bos taurus

pLDDT: mean 84.33, std 20.03, range [21.02, 98.88]

Organism: NCBI:txid225359